Protein AF-A0A4Q5RAQ3-F1 (afdb_monomer_lite)

pLDDT: mean 76.99, std 14.89, range [24.84, 98.12]

Foldseek 3Di:
DCQVQQVQAVVQVVVVPDAAEAEDQWFLQQCPNPDDDDPPDDDDDDPPDPDDQDPCRHPQEQDDDPNDGAKYWDQDPPPRDTDIAGFGHFYKYKGFAHNNFGWDWDCDPNDTDTLLVVLLVVVCVVCVQFFFLLRSQVSSQLSSCVVDVGIHMDIDGHFPPDPQSSQAGPPDPHGDPDDFWKWAQDPPQGIKTQAAVLQVDAFQWWKQWPPFGIWTFHAGLDHGMTHIDDGPVCPDRSDMIGMATLTDQPDAQEEEEAPPADEPCPVLLVVCQVPSSRHRHDYDDHQDGQWYWHDDVQWIAIDGRQDPFGLFATFRCDDSVSSVVRVVVVRLLVLLVSSLQAWDFPDPDPQKDKWKWWAQAAPDPDPVRTDTDDQPDLADEFEFAADPVRDTGFIKMKMKMFGNDQAKKWKFKWKQFQLSFTDRQQWDTPGTHHHGDMDITWGDDSRDTDRIGTDDPDVLCVVLVDQKGKMKMKMKMWSHDDDCPSSGDDGGHHHRDDFADDDDDDDDYDDGDHDPPRTTMTMGMYMYIYGYFDGWWWQDAQDWTDAPQKIKHHFHDKTWTKGFAALVVQQPDPQGQDALCVPLVNVQKDADALPHGGPDPGRRFKMKTAPIDPQLSQAPVGWTKMARPPDQFLQKFKWFADPVLRFIFTQWGTARRRMITGGHWYAFDAGRSRHDPDPVRHITMIGMIGGDDPPLPPPDDPFAKWWWDQDLVRDIDTHGPLVVLLVQVLVWQFEEEEFEALFDFCSVVCSQQNPDDPPDGVVVVTSTYMYTGHDRFFAALLRLLVVVVVSCVSSPLDQPSNGAYEYEYEASRLSSVLCNLQVVVCLRRYQEYEYEQHQLQAWLDLDLVLLLRLLVSLCSNNVVVSPRSSRSSSVVNVPPDPGRNHNNLRHRPRHPNVVQQVQGASQHEYEFEFAFCVVPRPPLVSSVVVSLVVCVSNPPVVSSVCCCVAPNVAGHPSTHGPVSRQPNHDPVPYPHRYHYHD

Sequence (982 aa):
DKEMGYLIWKTMAEKKHTRFIVITDCCHSGTITRDLDDSGITDRMTPDAAEAISFEDYLGFDAEHNGVRYYYSREDPANGEKRATFRQGNHIHLAASRENQTAKELNIDGSKRGAFTHSILKILYAAEGRISYRDLVNKAGLLVKNLVSDQNPGLHINGSENKSAADDFFLTKISGAGAAFHVYHDARWKWCIKGGLIHGISTGDEIAIEGVGTSVVTGTPAADFSTIEQRPGMENETSIFEAKVTRQPNQPIEVSFDPAFKHNKKAVVEKLLSENQEMSLKLTKKHSGRFIIRNKGSLIFITKPGSIEPLIKPIDVNNEKDAMFLVERIILVNKWTALLELTQSSFFKRPYELNLYRNSVAGSHDIMNFKKISSGEMLNSFNYLEDEGGEWHQPSFRLSIKNTGQVPLWISNAYLGFDYSISTDFFENIQLLAPGNEAWLTFVNEGSQEDIILLNLDEKYADLGYNEITEYLKLFISTQAIDTDKLKQDGLELPVVRSKSIDDRSPSSLSAKKPAGAYNWSTETFGFRIVRPPGKTDIAPGKSTTLQSVVIAPHPSLKAKAMLVSSAITGRSDDAIPQPHTVNGNSFLEPFNFMAGTRSSEQVDMLELVDVEQSQSVNPETPLILNIPGTDLEDVVAIGYDAADNVYYPIGFGTEAGQIVIETLPEPTSSDPAITSKSFTGSVKLYFQKIIGQKLGFKFDYPRLAMVEVSNNLEVKFETGNELVSKKVAAAQNILLFVHGIIGDTESMVKCVRTQTATKSLVDKADLILSFDYENLHTTIEDNAALLKSRLEGVGITNNHSKNLIIVAHSMGGLVSRWFIEKLSGNSMVSKLVMLGTPNNGTPWADVRDMAETLLTYALNGAAFLKPWMFVLNIAGKIAGGAQVTLKQMDKDTGIYKALNDGTDPQIPYIIIAGNTQNIIPNYEKTASALQRIFTRLRKRGLYDTLDLVLFKQANDVAVTNKSIIECGNVTTWKHKPELVY

Radius of gyration: 39.39 Å; chains: 1; bounding box: 105×65×118 Å

Structure (mmCIF, N/CA/C/O backbone):
data_AF-A0A4Q5RAQ3-F1
#
_entry.id   AF-A0A4Q5RAQ3-F1
#
loop_
_atom_site.group_PDB
_atom_site.id
_atom_site.type_symbol
_atom_site.label_atom_id
_atom_site.label_alt_id
_atom_site.label_comp_id
_atom_site.label_asym_id
_atom_site.label_entity_id
_atom_site.label_seq_id
_atom_site.pdbx_PDB_ins_code
_atom_site.Cartn_x
_atom_site.Cartn_y
_atom_site.Cartn_z
_atom_site.occupancy
_atom_site.B_iso_or_equiv
_atom_site.auth_seq_id
_atom_site.auth_comp_id
_atom_site.auth_asym_id
_atom_site.auth_atom_id
_atom_site.pdbx_PDB_model_num
ATOM 1 N N . ASP A 1 1 ? -37.325 4.447 29.324 1.00 62.78 1 ASP A N 1
ATOM 2 C CA . ASP A 1 1 ? -38.436 5.379 29.607 1.00 62.78 1 ASP A CA 1
ATOM 3 C C . ASP A 1 1 ? -38.131 6.740 28.972 1.00 62.78 1 ASP A C 1
ATOM 5 O O . ASP A 1 1 ? -37.117 7.365 29.282 1.00 62.78 1 ASP A O 1
ATOM 9 N N . LYS A 1 2 ? -38.961 7.146 28.003 1.00 67.94 2 LYS A N 1
ATOM 10 C CA . LYS A 1 2 ? -38.773 8.349 27.165 1.00 67.94 2 LYS A CA 1
ATOM 11 C C . LYS A 1 2 ? -39.088 9.636 27.927 1.00 67.94 2 LYS A C 1
ATOM 13 O O . LYS A 1 2 ? -38.484 10.676 27.673 1.00 67.94 2 LYS A O 1
ATOM 18 N N . GLU A 1 3 ? -39.992 9.554 28.895 1.00 79.31 3 GLU A N 1
ATOM 19 C CA . GLU A 1 3 ? -40.439 10.697 29.684 1.00 79.31 3 GLU A CA 1
ATOM 20 C C . GLU A 1 3 ? -39.386 11.057 30.732 1.00 79.31 3 GLU A C 1
ATOM 22 O O . GLU A 1 3 ? -39.046 12.227 30.908 1.00 79.31 3 GLU A O 1
ATOM 27 N N . MET A 1 4 ? -38.778 10.045 31.363 1.00 81.81 4 MET A N 1
ATOM 28 C CA . MET A 1 4 ? -37.635 10.254 32.257 1.00 81.81 4 MET A CA 1
ATOM 29 C C . MET A 1 4 ? -36.460 10.906 31.514 1.00 81.81 4 MET A C 1
ATOM 31 O O . MET A 1 4 ? -35.853 11.857 32.012 1.00 81.81 4 MET A O 1
ATOM 35 N N . GLY A 1 5 ? -36.174 10.448 30.291 1.00 80.38 5 GLY A N 1
ATOM 36 C CA . GLY A 1 5 ? -35.172 11.063 29.422 1.00 80.38 5 GLY A CA 1
ATOM 37 C C . GLY A 1 5 ? -35.465 12.541 29.125 1.00 80.38 5 GLY A C 1
ATOM 38 O O . GLY A 1 5 ? -34.556 13.371 29.233 1.00 80.38 5 GLY A O 1
ATOM 39 N N . TYR A 1 6 ? -36.727 12.888 28.829 1.00 84.25 6 TYR A N 1
ATOM 40 C CA . TYR A 1 6 ? -37.167 14.272 28.593 1.00 84.25 6 TYR A CA 1
ATOM 41 C C . TYR A 1 6 ? -36.938 15.151 29.817 1.00 84.25 6 TYR A C 1
ATOM 43 O O . TYR A 1 6 ? -36.367 16.241 29.712 1.00 84.25 6 TYR A O 1
ATOM 51 N N . LEU A 1 7 ? -37.353 14.670 30.989 1.00 88.06 7 LEU A N 1
ATOM 52 C CA . LEU A 1 7 ? -37.225 15.406 32.242 1.00 88.06 7 LEU A CA 1
ATOM 53 C C . LEU A 1 7 ? -35.758 15.670 32.585 1.00 88.06 7 LEU A C 1
ATOM 55 O O . LEU A 1 7 ? -35.415 16.789 32.978 1.00 88.06 7 LEU A O 1
ATOM 59 N N . ILE A 1 8 ? -34.881 14.682 32.381 1.00 87.31 8 ILE A N 1
ATOM 60 C CA . ILE A 1 8 ? -33.440 14.841 32.593 1.00 87.31 8 ILE A CA 1
ATOM 61 C C . ILE A 1 8 ? -32.868 15.837 31.580 1.00 87.31 8 ILE A C 1
ATOM 63 O O . ILE A 1 8 ? -32.189 16.782 31.979 1.00 87.31 8 ILE A O 1
ATOM 67 N N . TRP A 1 9 ? -33.161 15.681 30.286 1.00 86.06 9 TRP A N 1
ATOM 68 C CA . TRP A 1 9 ? -32.666 16.580 29.238 1.00 86.06 9 TRP A CA 1
ATOM 69 C C . TRP A 1 9 ? -33.062 18.034 29.481 1.00 86.06 9 TRP A C 1
ATOM 71 O O . TRP A 1 9 ? -32.192 18.906 29.512 1.00 86.06 9 TRP A O 1
ATOM 81 N N . LYS A 1 10 ? -34.348 18.284 29.743 1.00 87.38 10 LYS A N 1
ATOM 82 C CA . LYS A 1 10 ? -34.870 19.621 30.032 1.00 87.38 10 LYS A CA 1
ATOM 83 C C . LYS A 1 10 ? -34.199 20.230 31.261 1.00 87.38 10 LYS A C 1
ATOM 85 O O . LYS A 1 10 ? -33.732 21.363 31.216 1.00 87.38 10 LYS A O 1
ATOM 90 N N . THR A 1 11 ? -34.096 19.465 32.346 1.00 88.31 11 THR A N 1
ATOM 91 C CA . THR A 1 11 ? -33.483 19.948 33.592 1.00 88.31 11 THR A CA 1
ATOM 92 C C . THR A 1 11 ? -32.002 20.278 33.400 1.00 88.31 11 THR A C 1
ATOM 94 O O . THR A 1 11 ? -31.512 21.294 33.896 1.00 88.31 11 THR A O 1
ATOM 97 N N . MET A 1 12 ? -31.273 19.432 32.671 1.00 87.44 12 MET A N 1
ATOM 98 C CA . MET A 1 12 ? -29.832 19.587 32.474 1.00 87.44 12 MET A CA 1
ATOM 99 C C . MET A 1 12 ? -29.474 20.646 31.430 1.00 87.44 12 MET A C 1
ATOM 101 O O . MET A 1 12 ? -28.403 21.246 31.532 1.00 87.44 12 MET A O 1
ATOM 105 N N . ALA A 1 13 ? -30.381 20.951 30.498 1.00 81.75 13 ALA A N 1
ATOM 106 C CA . ALA A 1 13 ? -30.250 22.096 29.601 1.00 81.75 13 ALA A CA 1
ATOM 107 C C . ALA A 1 13 ? -30.173 23.429 30.376 1.00 81.75 13 ALA A C 1
ATOM 109 O O . ALA A 1 13 ? -29.388 24.307 30.011 1.00 81.75 13 ALA A O 1
ATOM 110 N N . GLU A 1 14 ? -30.923 23.552 31.478 1.00 83.44 14 GLU A N 1
ATOM 111 C CA . GLU A 1 14 ? -30.919 24.727 32.362 1.00 83.44 14 GLU A CA 1
ATOM 112 C C . GLU A 1 14 ? -29.772 24.700 33.391 1.00 83.44 14 GLU A C 1
ATOM 114 O O . GLU A 1 14 ? -29.277 25.746 33.813 1.00 83.44 14 GLU A O 1
ATOM 119 N N . LYS A 1 15 ? -29.311 23.507 33.791 1.00 83.62 15 LYS A N 1
ATOM 120 C CA . LYS A 1 15 ? -28.345 23.305 34.888 1.00 83.62 15 LYS A CA 1
ATOM 121 C C . LYS A 1 15 ? -26.988 22.770 34.425 1.00 83.62 15 LYS A C 1
ATOM 123 O O . LYS A 1 15 ? -26.467 21.802 34.978 1.00 83.62 15 LYS A O 1
ATOM 128 N N . LYS A 1 16 ? -26.356 23.456 33.469 1.00 70.62 16 LYS A N 1
ATOM 129 C CA . LYS A 1 16 ? -25.092 23.039 32.816 1.00 70.62 16 LYS A CA 1
ATOM 130 C C . LYS A 1 16 ? -23.894 22.781 33.752 1.00 70.62 16 LYS A C 1
ATOM 132 O O . LYS A 1 16 ? -22.933 22.144 33.337 1.00 70.62 16 LYS A O 1
ATOM 137 N N . HIS A 1 17 ? -23.918 23.266 34.996 1.00 74.38 17 HIS A N 1
ATOM 138 C CA . HIS A 1 17 ? -22.827 23.079 35.969 1.00 74.38 17 HIS A CA 1
ATOM 139 C C . HIS A 1 17 ? -23.103 22.008 37.038 1.00 74.38 17 HIS A C 1
ATOM 141 O O . HIS A 1 17 ? -22.225 21.716 37.857 1.00 74.38 17 HIS A O 1
ATOM 147 N N . THR A 1 18 ? -24.295 21.411 37.046 1.00 82.81 18 THR A N 1
ATOM 148 C CA . THR A 1 18 ? -24.688 20.373 38.005 1.00 82.81 18 THR A CA 1
ATOM 149 C C . THR A 1 18 ? -24.288 18.992 37.488 1.00 82.81 18 THR A C 1
ATOM 151 O O . THR A 1 18 ? -24.456 18.703 36.312 1.00 82.81 18 THR A O 1
ATOM 154 N N . ARG A 1 19 ? -23.779 18.116 38.363 1.00 83.31 19 ARG A N 1
ATOM 155 C CA . ARG A 1 19 ? -23.607 16.691 38.044 1.00 83.31 19 ARG A CA 1
ATOM 156 C C . ARG A 1 19 ? -24.848 15.938 38.506 1.00 83.31 19 ARG A C 1
ATOM 158 O O . ARG A 1 19 ? -25.117 15.894 39.704 1.00 83.31 19 ARG A O 1
ATOM 165 N N . PHE A 1 20 ? -25.603 15.390 37.562 1.00 88.81 20 PHE A N 1
ATOM 166 C CA . PHE A 1 20 ? -26.816 14.630 37.847 1.00 88.81 20 PHE A CA 1
ATOM 167 C C . PHE A 1 20 ? -26.521 13.134 37.799 1.00 88.81 20 PHE A C 1
ATOM 169 O O . PHE A 1 20 ? -25.907 12.654 36.847 1.00 88.81 20 PHE A O 1
ATOM 176 N N . ILE A 1 21 ? -26.918 12.410 38.845 1.00 90.75 21 ILE A N 1
ATOM 177 C CA . ILE A 1 21 ? -26.609 10.989 39.011 1.00 90.75 21 ILE A CA 1
ATOM 178 C C . ILE A 1 21 ? -27.920 10.242 39.196 1.00 90.75 21 ILE A C 1
ATOM 180 O O . ILE A 1 21 ? -28.704 10.562 40.088 1.00 90.75 21 ILE A O 1
ATOM 184 N N . VAL A 1 22 ? -28.139 9.244 38.353 1.00 90.88 22 VAL A N 1
ATOM 185 C CA . VAL A 1 22 ? -29.315 8.381 38.359 1.00 90.88 22 VAL A CA 1
ATOM 186 C C . VAL A 1 22 ? -28.863 6.996 38.795 1.00 90.88 22 VAL A C 1
ATOM 188 O O . VAL A 1 22 ? -27.962 6.426 38.191 1.00 90.88 22 VAL A O 1
ATOM 191 N N . ILE A 1 23 ? -29.467 6.446 39.844 1.00 92.00 23 ILE A N 1
ATOM 192 C CA . ILE A 1 23 ? -29.213 5.069 40.280 1.00 92.00 23 ILE A CA 1
ATOM 193 C C . ILE A 1 23 ? -30.547 4.340 40.270 1.00 92.00 23 ILE A C 1
ATOM 195 O O . ILE A 1 23 ? -31.487 4.765 40.939 1.00 92.00 23 ILE A O 1
ATOM 199 N N . THR A 1 24 ? -30.638 3.261 39.502 1.00 89.12 24 THR A N 1
ATOM 200 C CA . THR A 1 24 ? -31.901 2.548 39.282 1.00 89.12 24 THR A CA 1
ATOM 201 C C . THR A 1 24 ? -31.732 1.071 39.596 1.00 89.12 24 THR A C 1
ATOM 203 O O . THR A 1 24 ? -31.071 0.353 38.845 1.00 89.12 24 THR A O 1
ATOM 206 N N . ASP A 1 25 ? -32.363 0.626 40.685 1.00 87.06 25 ASP A N 1
ATOM 207 C CA . ASP A 1 25 ? -32.464 -0.786 41.074 1.00 87.06 25 ASP A CA 1
ATOM 208 C C . ASP A 1 25 ? -33.851 -1.338 40.732 1.00 87.06 25 ASP A C 1
ATOM 210 O O . ASP A 1 25 ? -34.734 -1.457 41.577 1.00 87.06 25 ASP A O 1
ATOM 214 N N . CYS A 1 26 ? -34.064 -1.579 39.438 1.00 81.06 26 CYS A N 1
ATOM 215 C CA . CYS A 1 26 ? -35.306 -2.109 38.874 1.00 81.06 26 CYS A CA 1
ATOM 216 C C . CYS A 1 26 ? -35.011 -2.990 37.647 1.00 81.06 26 CYS A C 1
ATOM 218 O O . CYS A 1 26 ? -33.889 -2.998 37.134 1.00 81.06 26 CYS A O 1
ATOM 220 N N . CYS A 1 27 ? -35.993 -3.781 37.206 1.00 74.50 27 CYS A N 1
ATOM 221 C CA . CYS A 1 27 ? -35.871 -4.601 35.996 1.00 74.50 27 CYS A CA 1
ATOM 222 C C . CYS A 1 27 ? -35.692 -3.722 34.754 1.00 74.50 27 CYS A C 1
ATOM 224 O O . CYS A 1 27 ? -36.250 -2.629 34.702 1.00 74.50 27 CYS A O 1
ATOM 226 N N . HIS A 1 28 ? -34.924 -4.198 33.770 1.00 69.00 28 HIS A N 1
ATOM 227 C CA . HIS A 1 28 ? -34.661 -3.486 32.513 1.00 69.00 28 HIS A CA 1
ATOM 228 C C . HIS A 1 28 ? -34.026 -2.101 32.720 1.00 69.00 28 HIS A C 1
ATOM 230 O O . HIS A 1 28 ? -34.147 -1.197 31.895 1.00 69.00 28 HIS A O 1
ATOM 236 N N . SER A 1 29 ? -33.322 -1.911 33.842 1.00 70.75 29 SER A N 1
ATOM 237 C CA . SER A 1 29 ? -32.831 -0.593 34.252 1.00 70.75 29 SER A CA 1
ATOM 238 C C . SER A 1 29 ? -31.829 0.030 33.279 1.00 70.75 29 SER A C 1
ATOM 240 O O . SER A 1 29 ? -31.642 1.239 33.328 1.00 70.75 29 SER A O 1
ATOM 242 N N . GLY A 1 30 ? -31.197 -0.761 32.403 1.00 50.84 30 GLY A N 1
ATOM 243 C CA . GLY A 1 30 ? -30.215 -0.291 31.419 1.00 50.84 30 GLY A CA 1
ATOM 244 C C . GLY A 1 30 ? -30.786 0.659 30.358 1.00 50.84 30 GLY A C 1
ATOM 245 O O . GLY A 1 30 ? -30.053 1.496 29.844 1.00 50.84 30 GLY A O 1
ATOM 246 N N . THR A 1 31 ? -32.091 0.587 30.083 1.00 51.09 31 THR A N 1
ATOM 247 C CA . THR A 1 31 ? -32.803 1.399 29.072 1.00 51.09 31 THR A CA 1
ATOM 248 C C . THR A 1 31 ? -33.887 2.285 29.676 1.00 51.09 31 THR A C 1
ATOM 250 O O . THR A 1 31 ? -34.657 2.943 28.968 1.00 51.09 31 THR A O 1
ATOM 253 N N . ILE A 1 32 ? -33.933 2.418 31.006 1.00 57.38 32 ILE A N 1
ATOM 254 C CA . ILE A 1 32 ? -34.912 3.291 31.667 1.00 57.38 32 ILE A CA 1
ATOM 255 C C . ILE A 1 32 ? -34.767 4.758 31.237 1.00 57.38 32 ILE A C 1
ATOM 257 O O . ILE A 1 32 ? -35.697 5.524 31.394 1.00 57.38 32 ILE A O 1
ATOM 261 N N . THR A 1 33 ? -33.685 5.146 30.567 1.00 44.78 33 THR A N 1
ATOM 262 C CA . THR A 1 33 ? -33.517 6.468 29.945 1.00 44.78 33 THR A CA 1
ATOM 263 C C . THR A 1 33 ? -33.490 6.443 28.404 1.00 44.78 33 THR A C 1
ATOM 265 O O . THR A 1 33 ? -33.365 7.509 27.802 1.00 44.78 33 THR A O 1
ATOM 268 N N . ARG A 1 34 ? -33.609 5.265 27.753 1.00 45.69 34 ARG A N 1
ATOM 269 C CA . ARG A 1 34 ? -33.493 5.043 26.291 1.00 45.69 34 ARG A CA 1
ATOM 270 C C . ARG A 1 34 ? -34.315 3.818 25.781 1.00 45.69 34 ARG A C 1
ATOM 272 O O . ARG A 1 34 ? -33.809 2.713 25.797 1.00 45.69 34 ARG A O 1
ATOM 279 N N . ASP A 1 35 ? -35.538 4.065 25.295 1.00 43.00 35 ASP A N 1
ATOM 280 C CA . ASP A 1 35 ? -36.363 3.281 24.322 1.00 43.00 35 ASP A CA 1
ATOM 281 C C . ASP A 1 35 ? -37.040 1.896 24.616 1.00 43.00 35 ASP A C 1
ATOM 283 O O . ASP A 1 35 ? -36.846 1.303 25.675 1.00 43.00 35 ASP A O 1
ATOM 287 N N . LEU A 1 36 ? -37.942 1.510 23.676 1.00 39.56 36 LEU A N 1
ATOM 288 C CA . LEU A 1 36 ? -38.951 0.419 23.559 1.00 39.56 36 LEU A CA 1
ATOM 289 C C . LEU A 1 36 ? -38.402 -0.974 23.154 1.00 39.56 36 LEU A C 1
ATOM 291 O O . LEU A 1 36 ? -37.606 -1.044 22.223 1.00 39.56 36 LEU A O 1
ATOM 295 N N . ASP A 1 37 ? -38.950 -2.071 23.708 1.00 37.56 37 ASP A N 1
ATOM 296 C CA . ASP A 1 37 ? -38.945 -3.401 23.055 1.00 37.56 37 ASP A CA 1
ATOM 297 C C . ASP A 1 37 ? -40.134 -4.293 23.497 1.00 37.56 37 ASP A C 1
ATOM 299 O O . ASP A 1 37 ? -40.545 -4.267 24.659 1.00 37.56 37 ASP A O 1
ATOM 303 N N . ASP A 1 38 ? -40.665 -5.083 22.557 1.00 40.72 38 ASP A N 1
ATOM 304 C CA . ASP A 1 38 ? -41.913 -5.875 22.597 1.00 40.72 38 ASP A CA 1
ATOM 305 C C . ASP A 1 38 ? -41.597 -7.381 22.741 1.00 40.72 38 ASP A C 1
ATOM 307 O O . ASP A 1 38 ? -41.891 -8.222 21.889 1.00 40.72 38 ASP A O 1
ATOM 311 N N . SER A 1 39 ? -40.888 -7.728 23.820 1.00 35.94 39 SER A N 1
ATOM 312 C CA . SER A 1 39 ? -40.223 -9.036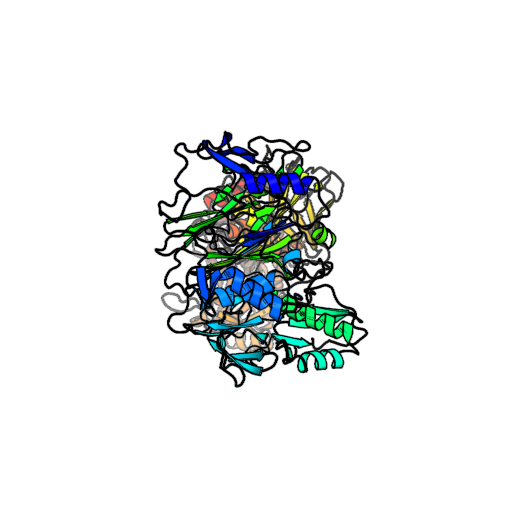 23.970 1.00 35.94 39 SER A CA 1
ATOM 313 C C . SER A 1 39 ? -41.097 -10.174 24.521 1.00 35.94 39 SER A C 1
ATOM 315 O O . SER A 1 39 ? -40.589 -11.269 24.762 1.00 35.94 39 SER A O 1
ATOM 317 N N . GLY A 1 40 ? -42.412 -9.978 24.675 1.00 39.97 40 GLY A N 1
ATOM 318 C CA . GLY A 1 40 ? -43.357 -11.082 24.899 1.00 39.97 40 GLY A CA 1
ATOM 319 C C . GLY A 1 40 ? -43.089 -11.961 26.134 1.00 39.97 40 GLY A C 1
ATOM 320 O O . GLY A 1 40 ? -43.376 -13.159 26.106 1.00 39.97 40 GLY A O 1
ATOM 321 N N . ILE A 1 41 ? -42.551 -11.396 27.219 1.00 35.91 41 ILE A N 1
ATOM 322 C CA . ILE A 1 41 ? -42.330 -12.088 28.500 1.00 35.91 41 ILE A CA 1
ATOM 323 C C . ILE A 1 41 ? -43.101 -11.348 29.600 1.00 35.91 41 ILE A C 1
ATOM 325 O O . ILE A 1 41 ? -42.946 -10.145 29.787 1.00 35.91 41 ILE A O 1
ATOM 329 N N . THR A 1 42 ? -43.954 -12.062 30.339 1.00 34.28 42 THR A N 1
ATOM 330 C CA . THR A 1 42 ? -44.743 -11.479 31.435 1.00 34.28 42 THR A CA 1
ATOM 331 C C . THR A 1 42 ? -43.924 -11.397 32.720 1.00 34.28 42 THR A C 1
ATOM 333 O O . THR A 1 42 ? -43.798 -12.386 33.448 1.00 34.28 42 THR A O 1
ATOM 336 N N . ASP A 1 43 ? -43.404 -10.204 33.000 1.00 38.66 43 ASP A N 1
ATOM 337 C CA . ASP A 1 43 ? -42.734 -9.837 34.247 1.00 38.66 43 ASP A CA 1
ATOM 338 C C . ASP A 1 43 ? -43.671 -9.113 35.232 1.00 38.66 43 ASP A C 1
ATOM 340 O O . ASP A 1 43 ? -44.826 -8.801 34.943 1.00 38.66 43 ASP A O 1
ATOM 344 N N . ARG A 1 44 ? -43.181 -8.871 36.455 1.00 38.44 44 ARG A N 1
ATOM 345 C CA . ARG A 1 44 ? -43.908 -8.194 37.540 1.00 38.44 44 ARG A CA 1
ATOM 346 C C . ARG A 1 44 ? -44.120 -6.711 37.213 1.00 38.44 44 ARG A C 1
ATOM 348 O O . ARG A 1 44 ? -43.336 -5.866 37.641 1.00 38.44 44 ARG A O 1
ATOM 355 N N . MET A 1 45 ? -45.196 -6.413 36.500 1.00 44.69 45 MET A N 1
ATOM 356 C CA . MET A 1 45 ? -45.623 -5.057 36.161 1.00 44.69 45 MET A CA 1
ATOM 357 C C . MET A 1 45 ? -46.820 -4.628 37.025 1.00 44.69 45 MET A C 1
ATOM 359 O O . MET A 1 45 ? -47.563 -5.456 37.563 1.00 44.69 45 MET A O 1
ATOM 363 N N . THR A 1 46 ? -47.019 -3.318 37.169 1.00 42.66 46 THR A N 1
ATOM 364 C CA . THR A 1 46 ? -48.367 -2.762 37.380 1.00 42.66 46 THR A CA 1
ATOM 365 C C . THR A 1 46 ? -49.250 -3.287 36.237 1.00 42.66 46 THR A C 1
ATOM 367 O O . THR A 1 46 ? -48.712 -3.429 35.141 1.00 42.66 46 THR A O 1
ATOM 370 N N . PRO A 1 47 ? -50.540 -3.620 36.444 1.00 48.78 47 PRO A N 1
ATOM 371 C CA . PRO A 1 47 ? -51.402 -4.077 35.353 1.00 48.78 47 PRO A CA 1
ATOM 372 C C . PRO A 1 47 ? -51.241 -3.176 34.131 1.00 48.78 47 PRO A C 1
ATOM 374 O O . PRO A 1 47 ? -51.212 -1.954 34.310 1.00 48.78 47 PRO A O 1
ATOM 377 N N . ASP A 1 48 ? -51.118 -3.775 32.942 1.00 49.16 48 ASP A N 1
ATOM 378 C CA . ASP A 1 48 ? -51.038 -3.021 31.692 1.00 49.16 48 ASP A CA 1
ATOM 379 C C . ASP A 1 48 ? -52.128 -1.949 31.697 1.00 49.16 48 ASP A C 1
ATOM 381 O O . ASP A 1 48 ? -53.288 -2.215 32.044 1.00 49.16 48 ASP A O 1
ATOM 385 N N . ALA A 1 49 ? -51.747 -0.713 31.370 1.00 53.38 49 ALA A N 1
ATOM 386 C CA . ALA A 1 49 ? -52.733 0.322 31.122 1.00 53.38 49 ALA A CA 1
ATOM 387 C C . ALA A 1 49 ? -53.705 -0.220 30.064 1.00 53.38 49 ALA A C 1
ATOM 389 O O . ALA A 1 49 ? -53.278 -0.788 29.061 1.00 53.38 49 ALA A O 1
ATOM 390 N N . ALA A 1 50 ? -55.012 -0.082 30.304 1.00 53.78 50 ALA A N 1
ATOM 391 C CA . ALA A 1 50 ? -56.044 -0.656 29.435 1.00 53.78 50 ALA A CA 1
ATOM 392 C C . ALA A 1 50 ? -55.966 -0.152 27.977 1.00 53.78 50 ALA A C 1
ATOM 394 O O . ALA A 1 50 ? -56.572 -0.750 27.090 1.00 53.78 50 ALA A O 1
ATOM 395 N N . GLU A 1 51 ? -55.209 0.922 27.738 1.00 58.44 51 GLU A N 1
ATOM 396 C CA . GLU A 1 51 ? -54.904 1.490 26.432 1.00 58.44 51 GLU A CA 1
ATOM 397 C C . GLU A 1 51 ? -53.389 1.716 26.312 1.00 58.44 51 GLU A C 1
ATOM 399 O O . GLU A 1 51 ? -52.754 2.276 27.210 1.00 58.44 51 GLU A O 1
ATOM 404 N N . ALA A 1 52 ? -52.806 1.277 25.193 1.00 56.31 52 ALA A N 1
ATOM 405 C CA . ALA A 1 52 ? -51.430 1.601 24.840 1.00 56.31 52 ALA A CA 1
ATOM 406 C C . ALA A 1 52 ? -51.342 3.096 24.493 1.00 56.31 52 ALA A C 1
ATOM 408 O O . ALA A 1 52 ? -52.044 3.567 23.600 1.00 56.31 52 ALA A O 1
ATOM 409 N N . ILE A 1 53 ? -50.486 3.833 25.201 1.00 66.69 53 ILE A N 1
ATOM 410 C CA . ILE A 1 53 ? -50.227 5.255 24.943 1.00 66.69 53 ILE A CA 1
ATOM 411 C C . ILE A 1 53 ? -49.553 5.374 23.568 1.00 66.69 53 ILE A C 1
ATOM 413 O O . ILE A 1 53 ? -48.548 4.701 23.317 1.00 66.69 53 ILE A O 1
ATOM 417 N N . SER A 1 54 ? -50.094 6.197 22.661 1.00 71.44 54 SER A N 1
ATOM 418 C CA . SER A 1 54 ? -49.465 6.422 21.354 1.00 71.44 54 SER A CA 1
ATOM 419 C C . SER A 1 54 ? -48.112 7.111 21.502 1.00 71.44 54 SER A C 1
ATOM 421 O O . SER A 1 54 ? -47.850 7.829 22.466 1.00 71.44 54 SER A O 1
ATOM 423 N N . PHE A 1 55 ? -47.223 6.898 20.529 1.00 68.31 55 PHE A N 1
ATOM 424 C CA . PHE A 1 55 ? -45.869 7.455 20.556 1.00 68.31 55 PHE A CA 1
ATOM 425 C C . PHE A 1 55 ? -45.867 8.987 20.712 1.00 68.31 55 PHE A C 1
ATOM 427 O O . PHE A 1 55 ? -44.998 9.541 21.383 1.00 68.31 55 PHE A O 1
ATOM 434 N N . GLU A 1 56 ? -46.865 9.640 20.122 1.00 78.44 56 GLU A N 1
ATOM 435 C CA . GLU A 1 56 ? -47.093 11.083 20.138 1.00 78.44 56 GLU A CA 1
ATOM 436 C C . GLU A 1 56 ? -47.607 11.617 21.488 1.00 78.44 56 GLU A C 1
ATOM 438 O O . GLU A 1 56 ?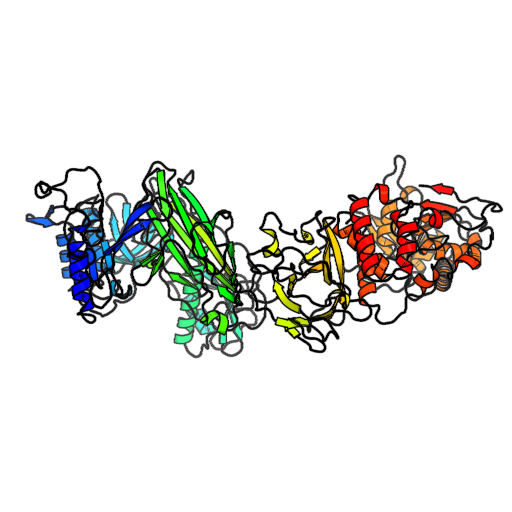 -47.480 12.811 21.756 1.00 78.44 56 GLU A O 1
ATOM 443 N N . ASP A 1 57 ? -48.153 10.743 22.339 1.00 80.69 57 ASP A N 1
ATOM 444 C CA . ASP A 1 57 ? -48.785 11.113 23.613 1.00 80.69 57 ASP A CA 1
ATOM 445 C C . ASP A 1 57 ? -47.810 11.054 24.798 1.00 80.69 57 ASP A C 1
ATOM 447 O O . ASP A 1 57 ? -48.125 11.532 25.891 1.00 80.69 57 ASP A O 1
ATOM 451 N N . TYR A 1 58 ? -46.611 10.497 24.598 1.00 80.38 58 TYR A N 1
ATOM 452 C CA . TYR A 1 58 ? -45.569 10.507 25.619 1.00 80.38 58 TYR A CA 1
ATOM 453 C C . TYR A 1 58 ? -45.082 11.932 25.903 1.00 80.38 58 TYR A C 1
ATOM 455 O O . TYR A 1 58 ? -44.891 12.768 25.012 1.00 80.38 58 TYR A O 1
ATOM 463 N N . LEU A 1 59 ? -44.787 12.202 27.174 1.00 81.06 59 LEU A N 1
ATOM 464 C CA . LEU A 1 59 ? -44.217 13.472 27.593 1.00 81.06 59 LEU A CA 1
ATOM 465 C C . LEU A 1 59 ? -42.889 13.739 26.862 1.00 81.06 59 LEU A C 1
ATOM 467 O O . LEU A 1 59 ? -41.948 12.941 26.904 1.00 81.06 59 LEU A O 1
ATOM 471 N N . GLY A 1 60 ? -42.802 14.897 26.205 1.00 77.25 60 GLY A N 1
ATOM 472 C CA . GLY A 1 60 ? -41.606 15.343 25.487 1.00 77.25 60 GLY A CA 1
ATOM 473 C C . GLY A 1 60 ? -41.638 15.150 23.968 1.00 77.25 60 GLY A C 1
ATOM 474 O O . GLY A 1 60 ? -40.701 15.609 23.309 1.00 77.25 60 GLY A O 1
ATOM 475 N N . PHE A 1 61 ? -42.687 14.532 23.411 1.00 82.25 61 PHE A N 1
ATOM 476 C CA . PHE A 1 61 ? -42.867 14.413 21.964 1.00 82.25 61 PHE A CA 1
ATOM 477 C C . PHE A 1 61 ? -43.041 15.795 21.325 1.00 82.25 61 PHE A C 1
ATOM 479 O O . PHE A 1 61 ? -43.863 16.594 21.772 1.00 82.25 61 PHE A O 1
ATOM 486 N N . ASP A 1 62 ? -42.208 16.097 20.325 1.00 79.75 62 ASP A N 1
ATOM 487 C CA . ASP A 1 62 ? -42.124 17.395 19.630 1.00 79.75 62 ASP A CA 1
ATOM 488 C C . ASP A 1 62 ? -41.927 18.610 20.564 1.00 79.75 62 ASP A C 1
ATOM 490 O O . ASP A 1 62 ? -42.044 19.768 20.159 1.00 79.75 62 ASP A O 1
ATOM 494 N N . ALA A 1 63 ? -41.581 18.362 21.831 1.00 82.38 63 ALA A N 1
ATOM 495 C CA . ALA A 1 63 ? -41.368 19.408 22.809 1.00 82.38 63 ALA A CA 1
ATOM 496 C C . ALA A 1 63 ? -40.059 20.141 22.503 1.00 82.38 63 ALA A C 1
ATOM 498 O O . ALA A 1 63 ? -38.982 19.537 22.423 1.00 82.38 63 ALA A O 1
ATOM 499 N N . GLU A 1 64 ? -40.157 21.461 22.375 1.00 81.50 64 GLU A N 1
ATOM 500 C CA . GLU A 1 64 ? -39.032 22.340 22.090 1.00 81.50 64 GLU A CA 1
ATOM 501 C C . GLU A 1 64 ? -38.566 23.071 23.354 1.00 81.50 64 GLU A C 1
ATOM 503 O O . GLU A 1 64 ? -39.362 23.561 24.158 1.00 81.50 64 GLU A O 1
ATOM 508 N N . HIS A 1 65 ? -37.251 23.167 23.528 1.00 78.75 65 HIS A N 1
ATOM 509 C CA . HIS A 1 65 ? -36.627 24.004 24.543 1.00 78.75 65 HIS A CA 1
ATOM 510 C C . HIS A 1 65 ? -35.398 24.688 23.932 1.00 78.75 65 HIS A C 1
ATOM 512 O O . HIS A 1 65 ? -34.518 24.020 23.394 1.00 78.75 65 HIS A O 1
ATOM 518 N N . ASN A 1 66 ? -35.340 26.023 23.993 1.00 76.50 66 ASN A N 1
ATOM 519 C CA . ASN A 1 66 ? -34.277 26.850 23.398 1.00 76.50 66 ASN A CA 1
ATOM 520 C C . ASN A 1 66 ? -34.014 26.591 21.897 1.00 76.50 66 ASN A C 1
ATOM 522 O O . ASN A 1 66 ? -32.857 26.527 21.487 1.00 76.50 66 ASN A O 1
ATOM 526 N N . GLY A 1 67 ? -35.053 26.430 21.069 1.00 75.56 67 GLY A N 1
ATOM 527 C CA . GLY A 1 67 ? -34.875 26.178 19.629 1.00 75.56 67 GLY A CA 1
ATOM 528 C C . GLY A 1 67 ? -34.575 24.719 19.274 1.00 75.56 67 GLY A C 1
ATOM 529 O O . GLY A 1 67 ? -34.297 24.407 18.118 1.00 75.56 67 GLY A O 1
ATOM 530 N N . VAL A 1 68 ? -34.573 23.819 20.262 1.00 74.56 68 VAL A N 1
ATOM 531 C CA . VAL A 1 68 ? -34.126 22.434 20.110 1.00 74.56 68 VAL A CA 1
ATOM 532 C C . VAL A 1 68 ? -35.236 21.472 20.527 1.00 74.56 68 VAL A C 1
ATOM 534 O O . VAL A 1 68 ? -35.740 21.555 21.645 1.00 74.56 68 VAL A O 1
ATOM 537 N N . ARG A 1 69 ? -35.599 20.533 19.645 1.00 80.62 69 ARG A N 1
ATOM 538 C CA . ARG A 1 69 ? -36.590 19.475 19.925 1.00 80.62 69 ARG A CA 1
ATOM 539 C C . ARG A 1 69 ? -35.959 18.273 20.626 1.00 80.62 69 ARG A C 1
ATOM 541 O O . ARG A 1 69 ? -34.838 17.891 20.276 1.00 80.62 69 ARG A O 1
ATOM 548 N N . TYR A 1 70 ? -36.682 17.681 21.581 1.00 75.19 70 TYR A N 1
ATOM 549 C CA . TYR A 1 70 ? -36.213 16.538 22.374 1.00 75.19 70 TYR A CA 1
ATOM 550 C C . TYR A 1 70 ? -36.285 15.197 21.622 1.00 75.19 70 TYR A C 1
ATOM 552 O O . TYR A 1 70 ? -35.234 14.616 21.348 1.00 75.19 70 TYR A O 1
ATOM 560 N N . TYR A 1 71 ? -37.480 14.718 21.254 1.00 74.38 71 TYR A N 1
ATOM 561 C CA . TYR A 1 71 ? -37.632 13.624 20.286 1.00 74.38 71 TYR A CA 1
ATOM 562 C C . TYR A 1 71 ? -38.759 13.869 19.293 1.00 74.38 71 TYR A C 1
ATOM 564 O O . TYR A 1 71 ? -39.750 14.533 19.593 1.00 74.38 71 TYR A O 1
ATOM 572 N N . TYR A 1 72 ? -38.564 13.325 18.094 1.00 75.94 72 TYR A N 1
ATOM 573 C CA . TYR A 1 72 ? -39.489 13.379 16.966 1.00 75.94 72 TYR A CA 1
ATOM 574 C C . TYR A 1 72 ? -39.346 12.105 16.122 1.00 75.94 72 TYR A C 1
ATOM 576 O O . TYR A 1 72 ? -38.333 11.400 16.201 1.00 75.94 72 TYR A O 1
ATOM 584 N N . SER A 1 73 ? -40.364 11.798 15.320 1.00 73.12 73 SER A N 1
ATOM 585 C CA . SER A 1 73 ? -40.322 10.693 14.364 1.00 73.12 73 SER A CA 1
ATOM 586 C C . SER A 1 73 ? -39.679 11.147 13.051 1.00 73.12 73 SER A C 1
ATOM 588 O O . SER A 1 73 ? -40.007 12.198 12.502 1.00 73.12 73 SER A O 1
ATOM 590 N N . ARG A 1 74 ? -38.737 10.349 12.548 1.00 69.19 74 ARG A N 1
ATOM 591 C CA . ARG A 1 74 ? -38.111 10.507 11.236 1.00 69.19 74 ARG A CA 1
ATOM 592 C C . ARG A 1 74 ? -38.413 9.265 10.414 1.00 69.19 74 ARG A C 1
ATOM 594 O O . ARG A 1 74 ? -38.253 8.151 10.895 1.00 69.19 74 ARG A O 1
ATOM 601 N N . GLU A 1 75 ? -38.855 9.454 9.184 1.00 67.88 75 GLU A N 1
ATOM 602 C CA . GLU A 1 75 ? -39.089 8.352 8.254 1.00 67.88 75 GLU A CA 1
ATOM 603 C C . GLU A 1 75 ? -37.745 7.877 7.682 1.00 67.88 75 GLU A C 1
ATOM 605 O O . GLU A 1 75 ? -36.935 8.695 7.234 1.00 67.88 75 GLU A O 1
ATOM 610 N N . ASP A 1 76 ? -37.480 6.574 7.765 1.00 50.41 76 ASP A N 1
ATOM 611 C CA . ASP A 1 76 ? -36.323 5.920 7.165 1.00 50.41 76 ASP A CA 1
ATOM 612 C C . ASP A 1 76 ? -36.488 5.961 5.636 1.00 50.41 76 ASP A C 1
ATOM 614 O O . ASP A 1 76 ? -37.430 5.371 5.099 1.00 50.41 76 ASP A O 1
ATOM 618 N N . PRO A 1 77 ? -35.598 6.652 4.906 1.00 45.06 77 PRO A N 1
ATOM 619 C CA . PRO A 1 77 ? -35.733 6.799 3.461 1.00 45.06 77 PRO A CA 1
ATOM 620 C C . PRO A 1 77 ? -35.592 5.478 2.688 1.00 45.06 77 PRO A C 1
ATOM 622 O O . PRO A 1 77 ? -36.010 5.412 1.535 1.00 45.06 77 PRO A O 1
ATOM 625 N N . ALA A 1 78 ? -34.984 4.444 3.283 1.00 40.31 78 ALA A N 1
ATOM 626 C CA . ALA A 1 78 ? -34.673 3.186 2.605 1.00 40.31 78 ALA A CA 1
ATOM 627 C C . ALA A 1 78 ? -35.842 2.189 2.605 1.00 40.31 78 ALA A C 1
ATOM 629 O O . ALA A 1 78 ? -35.958 1.381 1.683 1.00 40.31 78 ALA A O 1
ATOM 630 N N . ASN A 1 79 ? -36.698 2.222 3.628 1.00 54.47 79 ASN A N 1
ATOM 631 C CA . ASN A 1 79 ? -37.804 1.273 3.786 1.00 54.47 79 ASN A CA 1
ATOM 632 C C . ASN A 1 79 ? -39.138 1.923 4.209 1.00 54.47 79 ASN A C 1
ATOM 634 O O . ASN A 1 79 ? -40.148 1.225 4.278 1.00 54.47 79 ASN A O 1
ATOM 638 N N . GLY A 1 80 ? -39.167 3.239 4.450 1.00 55.66 80 GLY A N 1
ATOM 639 C CA . GLY A 1 80 ? -40.351 3.978 4.895 1.00 55.66 80 GLY A CA 1
ATOM 640 C C . GLY A 1 80 ? -40.700 3.780 6.375 1.00 55.66 80 GLY A C 1
ATOM 641 O O . GLY A 1 80 ? -41.758 4.222 6.819 1.00 55.66 80 GLY A O 1
ATOM 642 N N . GLU A 1 81 ? -39.857 3.108 7.163 1.00 55.88 81 GLU A N 1
ATOM 643 C CA . GLU A 1 81 ? -40.136 2.870 8.580 1.00 55.88 81 GLU A CA 1
ATOM 644 C C . GLU A 1 81 ? -39.904 4.133 9.413 1.00 55.88 81 GLU A C 1
ATOM 646 O O . GLU A 1 81 ? -38.868 4.787 9.330 1.00 55.88 81 GLU A O 1
ATOM 651 N N . LYS A 1 82 ? -40.854 4.485 10.280 1.00 55.66 82 LYS A N 1
ATOM 652 C CA . LYS A 1 82 ? -40.685 5.612 11.205 1.00 55.66 82 LYS A CA 1
ATOM 653 C C . LYS A 1 82 ? -39.750 5.219 12.349 1.00 55.66 82 LYS A C 1
ATOM 655 O O . LYS A 1 82 ? -40.094 4.364 13.159 1.00 55.66 82 LYS A O 1
ATOM 660 N N . ARG A 1 83 ? -38.604 5.892 12.461 1.00 58.94 83 ARG A N 1
ATOM 661 C CA . ARG A 1 83 ? -37.668 5.781 13.589 1.00 58.94 83 ARG A CA 1
ATOM 662 C C . ARG A 1 83 ? -37.758 7.003 14.497 1.00 58.94 83 ARG A C 1
ATOM 664 O O . ARG A 1 83 ? -37.856 8.139 14.035 1.00 58.94 83 ARG A O 1
ATOM 671 N N . ALA A 1 84 ? -37.700 6.780 15.802 1.00 64.88 84 ALA A N 1
ATOM 672 C CA . ALA A 1 84 ? -37.645 7.849 16.788 1.00 64.88 84 ALA A CA 1
ATOM 673 C C . ALA A 1 84 ? -36.201 8.341 16.965 1.00 64.88 84 ALA A C 1
ATOM 675 O O . ALA A 1 84 ? -35.296 7.543 17.190 1.00 64.88 84 ALA A O 1
ATOM 676 N N . THR A 1 85 ? -35.976 9.655 16.877 1.00 63.41 85 THR A N 1
ATOM 677 C CA . THR A 1 85 ? -34.678 10.264 17.222 1.00 63.41 85 THR A CA 1
ATOM 678 C C . THR A 1 85 ? -34.794 10.944 18.579 1.00 63.41 85 THR A C 1
ATOM 680 O O . THR A 1 85 ? -35.706 11.746 18.753 1.00 63.41 85 THR A O 1
ATOM 683 N N . PHE A 1 86 ? -33.873 10.685 19.511 1.00 73.06 86 PHE A N 1
ATOM 684 C CA . PHE A 1 86 ? -33.893 11.253 20.867 1.00 73.06 86 PHE A CA 1
ATOM 685 C C . PHE A 1 86 ? -32.650 12.093 21.150 1.00 73.06 86 PHE A C 1
ATOM 687 O O . PHE A 1 86 ? -31.549 11.739 20.734 1.00 73.06 86 PHE A O 1
ATOM 694 N N . ARG A 1 87 ? -32.799 13.157 21.942 1.00 73.31 87 ARG A N 1
ATOM 695 C CA . ARG A 1 87 ? -31.670 13.828 22.604 1.00 73.31 87 ARG A CA 1
ATOM 696 C C . ARG A 1 87 ? -31.420 13.237 23.989 1.00 73.31 87 ARG A C 1
ATOM 698 O O . ARG A 1 87 ? -32.285 12.593 24.575 1.00 73.31 87 ARG A O 1
ATOM 705 N N . GLN A 1 88 ? -30.236 13.473 24.545 1.00 74.12 88 GLN A N 1
ATOM 706 C CA . GLN A 1 88 ? -29.886 13.043 25.902 1.00 74.12 88 GLN A CA 1
ATOM 707 C C . GLN A 1 88 ? -29.447 14.224 26.763 1.00 74.12 88 GLN A C 1
ATOM 709 O O . GLN A 1 88 ? -28.708 15.092 26.304 1.00 74.12 88 GLN A O 1
ATOM 714 N N . GLY A 1 89 ? -29.894 14.255 28.020 1.00 79.25 89 GLY A N 1
ATOM 715 C CA . GLY A 1 89 ? -29.373 15.181 29.029 1.00 79.25 89 GLY A CA 1
ATOM 716 C C . GLY A 1 89 ? -28.068 14.690 29.649 1.00 79.25 89 GLY A C 1
ATOM 717 O O . GLY A 1 89 ? -27.847 13.484 29.730 1.00 79.25 89 GLY A O 1
ATOM 718 N N . ASN A 1 90 ? -27.236 15.609 30.141 1.00 83.19 90 ASN A N 1
ATOM 719 C CA . ASN A 1 90 ? -25.961 15.277 30.787 1.00 83.19 90 ASN A CA 1
ATOM 720 C C . ASN A 1 90 ? -26.195 14.608 32.145 1.00 83.19 90 ASN A C 1
ATOM 722 O O . ASN A 1 90 ? -26.652 15.265 33.081 1.00 83.19 90 ASN A O 1
ATOM 726 N N . HIS A 1 91 ? -25.899 13.315 32.266 1.00 88.81 91 HIS A N 1
ATOM 727 C CA . HIS A 1 91 ? -26.028 12.596 33.535 1.00 88.81 91 HIS A CA 1
ATOM 728 C C . HIS A 1 91 ? -25.171 11.327 33.583 1.00 88.81 91 HIS A C 1
ATOM 730 O O . HIS A 1 91 ? -24.823 10.749 32.555 1.00 88.81 91 HIS A O 1
ATOM 736 N N . ILE A 1 92 ? -24.870 10.878 34.801 1.00 89.31 92 ILE A N 1
ATOM 737 C CA . ILE A 1 92 ? -24.236 9.587 35.085 1.00 89.31 92 ILE A CA 1
ATOM 738 C C . ILE A 1 92 ? -25.327 8.628 35.553 1.00 89.31 92 ILE A C 1
ATOM 740 O O . ILE A 1 92 ? -26.065 8.945 36.484 1.00 89.31 92 ILE A O 1
ATOM 744 N N . HIS A 1 93 ? -25.440 7.457 34.939 1.00 90.06 93 HIS A N 1
ATOM 745 C CA . HIS A 1 93 ? -26.472 6.476 35.256 1.00 90.06 93 HIS A CA 1
ATOM 746 C C . HIS A 1 93 ? -25.863 5.134 35.657 1.00 90.06 93 HIS A C 1
ATOM 748 O O . HIS A 1 93 ? -25.086 4.541 34.914 1.00 90.06 93 HIS A O 1
ATOM 754 N N . LEU A 1 94 ? -26.213 4.675 36.859 1.00 92.50 94 LEU A N 1
ATOM 755 C CA . LEU A 1 94 ? -25.857 3.372 37.406 1.00 92.50 94 LEU A CA 1
ATOM 756 C C . LEU A 1 94 ? -27.105 2.486 37.369 1.00 92.50 94 LEU A C 1
ATOM 758 O O . LEU A 1 94 ? -28.056 2.692 38.130 1.00 92.50 94 LEU A O 1
ATOM 762 N N . ALA A 1 95 ? -27.093 1.498 36.484 1.00 88.50 95 ALA A N 1
ATOM 763 C CA . ALA A 1 95 ? -28.183 0.553 36.293 1.00 88.50 95 ALA A CA 1
ATOM 764 C C . ALA A 1 95 ? -27.892 -0.760 37.030 1.00 88.50 95 ALA A C 1
ATOM 766 O O . ALA A 1 95 ? -26.782 -1.285 36.955 1.00 88.50 95 ALA A O 1
ATOM 767 N N . ALA A 1 96 ? -28.885 -1.321 37.720 1.00 86.94 96 ALA A N 1
ATOM 768 C CA . ALA A 1 96 ? -28.750 -2.592 38.433 1.00 86.94 96 ALA A CA 1
ATOM 769 C C . ALA A 1 96 ? -28.720 -3.828 37.532 1.00 86.94 96 ALA A C 1
ATOM 771 O O . ALA A 1 96 ? -28.262 -4.892 37.952 1.00 86.94 96 ALA A O 1
ATOM 772 N N . SER A 1 97 ? -29.271 -3.700 36.331 1.00 75.25 97 SER A N 1
ATOM 773 C CA . SER A 1 97 ? -29.449 -4.756 35.341 1.00 75.25 97 SER A CA 1
ATOM 774 C C . SER A 1 97 ? -29.460 -4.165 33.930 1.00 75.25 97 SER A C 1
ATOM 776 O O . SER A 1 97 ? -29.788 -2.987 33.747 1.00 75.25 97 SER A O 1
ATOM 778 N N . ARG A 1 98 ? -29.110 -4.985 32.935 1.00 68.44 98 ARG A N 1
ATOM 779 C CA . ARG A 1 98 ? -29.203 -4.635 31.510 1.00 68.44 98 ARG A CA 1
ATOM 780 C C . ARG A 1 98 ? -30.653 -4.544 31.036 1.00 68.44 98 ARG A C 1
ATOM 782 O O . ARG A 1 98 ? -31.570 -4.955 31.736 1.00 68.44 98 ARG A O 1
ATOM 789 N N . GLU A 1 99 ? -30.840 -4.030 29.826 1.00 61.47 99 GLU A N 1
ATOM 790 C CA . GLU A 1 99 ? -32.147 -3.867 29.170 1.00 61.47 99 GLU A CA 1
ATOM 791 C C . GLU A 1 99 ? -32.953 -5.165 29.052 1.00 61.47 99 GLU A C 1
ATOM 793 O O . GLU A 1 99 ? -34.170 -5.144 29.148 1.00 61.47 99 GLU A O 1
ATOM 798 N N . ASN A 1 100 ? -32.283 -6.308 28.924 1.00 55.75 100 ASN A N 1
ATOM 799 C CA . ASN A 1 100 ? -32.896 -7.630 28.801 1.00 55.75 100 ASN A CA 1
ATOM 800 C C . ASN A 1 100 ? -32.788 -8.467 30.088 1.00 55.75 100 ASN A C 1
ATOM 802 O O . ASN A 1 100 ? -32.951 -9.686 30.056 1.00 55.75 100 ASN A O 1
ATOM 806 N N . GLN A 1 101 ? -32.446 -7.836 31.214 1.00 63.44 101 GLN A N 1
ATOM 807 C CA . GLN A 1 101 ? -32.243 -8.502 32.496 1.00 63.44 101 GLN A CA 1
ATOM 808 C C . GLN A 1 101 ? -33.115 -7.876 33.583 1.00 63.44 101 GLN A C 1
ATOM 810 O O . GLN A 1 101 ? -33.459 -6.698 33.562 1.00 63.44 101 GLN A O 1
ATOM 815 N N . THR A 1 102 ? -33.436 -8.675 34.594 1.00 67.12 102 THR A N 1
ATOM 816 C CA . THR A 1 102 ? -34.241 -8.240 35.742 1.00 67.12 102 THR A CA 1
ATOM 817 C C . THR A 1 102 ? -33.356 -8.012 36.967 1.00 67.12 102 THR A C 1
ATOM 819 O O . THR A 1 102 ? -32.502 -8.853 37.259 1.00 67.12 102 THR A O 1
ATOM 822 N N . ALA A 1 103 ? -33.607 -6.955 37.741 1.00 76.75 103 ALA A N 1
ATOM 823 C CA . ALA A 1 103 ? -33.001 -6.794 39.060 1.00 76.75 103 ALA A CA 1
ATOM 824 C C . ALA A 1 103 ? -33.662 -7.734 40.087 1.00 76.75 103 ALA A C 1
ATOM 826 O O . ALA A 1 103 ? -34.880 -7.925 40.071 1.00 76.75 103 ALA A O 1
ATOM 827 N N . LYS A 1 104 ? -32.870 -8.352 40.973 1.00 75.38 104 LYS A N 1
ATOM 828 C CA . LYS A 1 104 ? -33.337 -9.388 41.910 1.00 75.38 104 LYS A CA 1
ATOM 829 C C . LYS A 1 104 ? -33.295 -8.923 43.371 1.00 75.38 104 LYS A C 1
ATOM 831 O O . LYS A 1 104 ? -32.313 -8.333 43.823 1.00 75.38 104 LYS A O 1
ATOM 836 N N . GLU A 1 105 ? -34.331 -9.278 44.136 1.00 76.50 105 GLU A N 1
ATOM 837 C CA . GLU A 1 105 ? -34.322 -9.225 45.605 1.00 76.50 105 GLU A CA 1
ATOM 838 C C . GLU A 1 105 ? -33.973 -10.592 46.195 1.00 76.50 105 GLU A C 1
ATOM 840 O O . GLU A 1 105 ? -34.561 -11.607 45.822 1.00 76.50 105 GLU A O 1
ATOM 845 N N . LEU A 1 106 ? -33.062 -10.606 47.165 1.00 70.88 106 LEU A N 1
ATOM 846 C CA . LEU A 1 106 ? -32.559 -11.804 47.830 1.00 70.88 106 LEU A CA 1
ATOM 847 C C . LEU A 1 106 ? -32.639 -11.638 49.353 1.00 70.88 106 LEU A C 1
ATOM 849 O O . LEU A 1 106 ? -32.706 -10.522 49.869 1.00 70.88 106 LEU A O 1
ATOM 853 N N . ASN A 1 107 ? -32.616 -12.749 50.090 1.00 70.25 107 ASN A N 1
ATOM 854 C CA . ASN A 1 107 ? -32.418 -12.711 51.537 1.00 70.25 107 ASN A CA 1
ATOM 855 C C . ASN A 1 107 ? -30.908 -12.721 51.824 1.00 70.25 107 ASN A C 1
ATOM 857 O O . ASN A 1 107 ? -30.272 -13.766 51.711 1.00 70.25 107 ASN A O 1
ATOM 861 N N . ILE A 1 108 ? -30.339 -11.556 52.139 1.00 73.00 108 ILE A N 1
ATOM 862 C CA . ILE A 1 108 ? -28.903 -11.351 52.373 1.00 73.00 108 ILE A CA 1
ATOM 863 C C . ILE A 1 108 ? -28.728 -10.864 53.814 1.00 73.00 108 ILE A C 1
ATOM 865 O O . ILE A 1 108 ? -29.382 -9.904 54.230 1.00 73.00 108 ILE A O 1
ATOM 869 N N . ASP A 1 109 ? -27.874 -11.538 54.587 1.00 76.69 109 ASP A N 1
ATOM 870 C CA . ASP A 1 109 ? -27.636 -11.253 56.011 1.00 76.69 109 ASP A CA 1
ATOM 871 C C . ASP A 1 109 ? -28.930 -11.231 56.855 1.00 76.69 109 ASP A C 1
ATOM 873 O O . ASP A 1 109 ? -29.121 -10.392 57.736 1.00 76.69 109 ASP A O 1
ATOM 877 N N . GLY A 1 110 ? -29.870 -12.133 56.549 1.00 75.19 110 GLY A N 1
ATOM 878 C CA . GLY A 1 110 ? -31.146 -12.261 57.263 1.00 75.19 110 GLY A CA 1
ATOM 879 C C . GLY A 1 110 ? -32.167 -11.151 56.977 1.00 75.19 110 GLY A C 1
ATOM 880 O O . GLY A 1 110 ? -33.173 -11.063 57.678 1.00 75.19 110 GLY A O 1
ATOM 881 N N . SER A 1 111 ? -31.932 -10.297 55.976 1.00 75.31 111 SER A N 1
ATOM 882 C CA . SER A 1 111 ? -32.871 -9.262 55.529 1.00 75.31 111 SER A CA 1
ATOM 883 C C . SER A 1 111 ? -33.111 -9.336 54.022 1.00 75.31 111 SER A C 1
ATOM 885 O O . SER A 1 111 ? -32.203 -9.623 53.243 1.00 75.31 111 SER A O 1
ATOM 887 N N . LYS A 1 112 ? -34.328 -9.005 53.585 1.00 77.31 112 LYS A N 1
ATOM 888 C CA . LYS A 1 112 ? -34.655 -8.905 52.158 1.00 77.31 112 LYS A CA 1
ATOM 889 C C . LYS A 1 112 ? -34.020 -7.642 51.561 1.00 77.31 112 LYS A C 1
ATOM 891 O O . LYS A 1 112 ? -34.298 -6.544 52.038 1.00 77.31 112 LYS A O 1
ATOM 896 N N . ARG A 1 113 ? -33.137 -7.790 50.569 1.00 81.69 113 ARG A N 1
ATOM 897 C CA . ARG A 1 113 ? -32.361 -6.696 49.953 1.00 81.69 113 ARG A CA 1
ATOM 898 C C . ARG A 1 113 ? -32.218 -6.907 48.443 1.00 81.69 113 ARG A C 1
ATOM 900 O O . ARG A 1 113 ? -32.118 -8.045 47.990 1.00 81.69 113 ARG A O 1
ATOM 907 N N . GLY A 1 114 ? -32.151 -5.822 47.672 1.00 82.88 114 GLY A N 1
ATOM 908 C CA . GLY A 1 114 ? -31.762 -5.869 46.258 1.00 82.88 114 GLY A CA 1
ATOM 909 C C . GLY A 1 114 ? -30.294 -6.274 46.106 1.00 82.88 114 GLY A C 1
ATOM 910 O O . GLY A 1 114 ? -29.435 -5.749 46.823 1.00 82.88 114 GLY A O 1
ATOM 911 N N . ALA A 1 115 ? -29.996 -7.204 45.195 1.00 81.56 115 ALA A N 1
ATOM 912 C CA . ALA A 1 115 ? -28.639 -7.714 44.985 1.00 81.56 115 ALA A CA 1
ATOM 913 C C . ALA A 1 115 ? -27.656 -6.590 44.606 1.00 81.56 115 ALA A C 1
ATOM 915 O O . ALA A 1 115 ? -26.538 -6.532 45.126 1.00 81.56 115 ALA A O 1
ATOM 916 N N . PHE A 1 116 ? -28.094 -5.660 43.752 1.00 90.75 116 PHE A N 1
ATOM 917 C CA . PHE A 1 116 ? -27.297 -4.513 43.326 1.00 90.75 116 PHE A CA 1
ATOM 918 C C . PHE A 1 116 ? -27.122 -3.476 44.436 1.00 90.75 116 PHE A C 1
ATOM 920 O O . PHE A 1 116 ? -25.984 -3.138 44.766 1.00 90.75 116 PHE A O 1
ATOM 927 N N . THR A 1 117 ? -28.217 -3.028 45.063 1.00 90.75 117 THR A N 1
ATOM 928 C CA . THR A 1 117 ? -28.160 -2.063 46.175 1.00 90.75 117 THR A CA 1
ATOM 929 C C . THR A 1 117 ? -27.266 -2.558 47.314 1.00 90.75 117 THR A C 1
ATOM 931 O O . THR A 1 117 ? -26.420 -1.809 47.803 1.00 90.75 117 THR A O 1
ATOM 934 N N . HIS A 1 118 ? -27.399 -3.825 47.723 1.00 89.75 118 HIS A N 1
ATOM 935 C CA . HIS A 1 118 ? -26.533 -4.410 48.750 1.00 89.75 118 HIS A CA 1
ATOM 936 C C . HIS A 1 118 ? -25.053 -4.371 48.335 1.00 89.75 118 HIS A C 1
ATOM 938 O O . HIS A 1 118 ? -24.202 -3.962 49.125 1.00 89.75 118 HIS A O 1
ATOM 944 N N . SER A 1 119 ? -24.755 -4.752 47.090 1.00 90.44 119 SER A N 1
ATOM 945 C CA . SER A 1 119 ? -23.387 -4.807 46.568 1.00 90.44 119 SER A CA 1
ATOM 946 C C . SER A 1 119 ? -22.738 -3.424 46.478 1.00 90.44 119 SER A C 1
ATOM 948 O O . SER A 1 119 ? -21.614 -3.257 46.947 1.00 90.44 119 SER A O 1
ATOM 950 N N . ILE A 1 120 ? -23.443 -2.413 45.953 1.00 93.31 120 ILE A N 1
ATOM 951 C CA . ILE A 1 120 ? -22.941 -1.029 45.915 1.00 93.31 120 ILE A CA 1
ATOM 952 C C . ILE A 1 120 ? -22.678 -0.502 47.324 1.00 93.31 120 ILE A C 1
ATOM 954 O O . ILE A 1 120 ? -21.607 0.049 47.569 1.00 93.31 120 ILE A O 1
ATOM 958 N N . LEU A 1 121 ? -23.615 -0.690 48.262 1.00 91.56 121 LEU A N 1
ATOM 959 C CA . LEU A 1 121 ? -23.447 -0.209 49.635 1.00 91.56 121 LEU A CA 1
ATOM 960 C C . LEU A 1 121 ? -22.238 -0.859 50.309 1.00 91.56 121 LEU A C 1
ATOM 962 O O . LEU A 1 121 ? -21.434 -0.160 50.921 1.00 91.56 121 LEU A O 1
ATOM 966 N N . LYS A 1 122 ? -22.066 -2.176 50.151 1.00 87.44 122 LYS A N 1
ATOM 967 C CA . LYS A 1 122 ? -20.913 -2.906 50.694 1.00 87.44 122 LYS A CA 1
ATOM 968 C C . LYS A 1 122 ? -19.588 -2.324 50.192 1.00 87.44 122 LYS A C 1
ATOM 970 O O . LYS A 1 122 ? -18.684 -2.106 50.995 1.00 87.44 122 LYS A O 1
ATOM 975 N N . ILE A 1 123 ? -19.484 -2.037 48.893 1.00 87.75 123 ILE A N 1
ATOM 976 C CA . ILE A 1 123 ? -18.277 -1.449 48.294 1.00 87.75 123 ILE A CA 1
ATOM 977 C C . ILE A 1 123 ? -18.067 -0.000 48.743 1.00 87.75 123 ILE A C 1
ATOM 979 O O . ILE A 1 123 ? -16.950 0.361 49.104 1.00 87.75 123 ILE A O 1
ATOM 983 N N . LEU A 1 124 ? -19.121 0.819 48.770 1.00 88.12 124 LEU A N 1
ATOM 984 C CA . LEU A 1 124 ? -19.033 2.211 49.220 1.00 88.12 124 LEU A CA 1
ATOM 985 C C . LEU A 1 124 ? -18.571 2.317 50.675 1.00 88.12 124 LEU A C 1
ATOM 987 O O . LEU A 1 124 ? -17.717 3.151 50.970 1.00 88.12 124 LEU A O 1
ATOM 991 N N . TYR A 1 125 ? -19.094 1.469 51.567 1.00 85.38 125 TYR A N 1
ATOM 992 C CA . TYR A 1 125 ? -18.658 1.433 52.964 1.00 85.38 125 TYR A CA 1
ATOM 993 C C . TYR A 1 125 ? -17.209 0.969 53.097 1.00 85.38 125 TYR A C 1
ATOM 995 O O . TYR A 1 125 ? -16.452 1.583 53.842 1.00 85.38 125 TYR A O 1
ATOM 1003 N N . ALA A 1 126 ? -16.806 -0.067 52.356 1.00 76.19 126 ALA A N 1
ATOM 1004 C CA . ALA A 1 126 ? -15.432 -0.566 52.386 1.00 76.19 126 ALA A CA 1
ATOM 1005 C C . ALA A 1 126 ? -14.414 0.456 51.850 1.00 76.19 126 ALA A C 1
ATOM 1007 O O . ALA A 1 126 ? -13.297 0.524 52.350 1.00 76.19 126 ALA A O 1
ATOM 1008 N N . ALA A 1 127 ? -14.798 1.253 50.850 1.00 74.81 127 ALA A N 1
ATOM 1009 C CA . ALA A 1 127 ? -13.944 2.275 50.250 1.00 74.81 127 ALA A CA 1
ATOM 1010 C C . ALA A 1 127 ? -14.030 3.646 50.946 1.00 74.81 127 ALA A C 1
ATOM 1012 O O . ALA A 1 127 ? -13.424 4.602 50.465 1.00 74.81 127 ALA A O 1
ATOM 1013 N N . GLU A 1 128 ? -14.831 3.789 52.010 1.00 76.31 128 GLU A N 1
ATOM 1014 C CA . GLU A 1 128 ? -15.146 5.082 52.644 1.00 76.31 128 GLU A CA 1
ATOM 1015 C C . GLU A 1 128 ? -15.581 6.159 51.622 1.00 76.31 128 GLU A C 1
ATOM 1017 O O . GLU A 1 128 ? -15.253 7.341 51.732 1.00 76.31 128 GLU A O 1
ATOM 1022 N N . GLY A 1 129 ? -16.286 5.737 50.566 1.00 73.94 129 GLY A N 1
ATOM 1023 C CA . GLY A 1 129 ? -16.700 6.594 49.450 1.00 73.94 129 GLY A CA 1
ATOM 1024 C C . GLY A 1 129 ? -15.587 7.027 48.480 1.00 73.94 129 GLY A C 1
ATOM 1025 O O . GLY A 1 129 ? -15.888 7.681 47.484 1.00 73.94 129 GLY A O 1
ATOM 1026 N N . ARG A 1 130 ? -14.320 6.652 48.700 1.00 78.12 130 ARG A N 1
ATOM 1027 C CA . ARG A 1 130 ? -13.183 6.964 47.811 1.00 78.12 130 ARG A CA 1
ATOM 1028 C C . ARG A 1 130 ? -13.006 5.901 46.729 1.00 78.12 130 ARG A C 1
ATOM 1030 O O . ARG A 1 130 ? -12.022 5.169 46.704 1.00 78.12 130 ARG A O 1
ATOM 1037 N N . ILE A 1 131 ? -13.980 5.810 45.833 1.00 83.06 131 ILE A N 1
ATOM 1038 C CA . ILE A 1 131 ? -13.969 4.866 44.711 1.00 83.06 131 ILE A CA 1
ATOM 1039 C C . ILE A 1 131 ? -14.543 5.522 43.457 1.00 83.06 131 ILE A C 1
ATOM 1041 O O . ILE A 1 131 ? -15.483 6.306 43.567 1.00 83.06 131 ILE A O 1
ATOM 1045 N N . SER A 1 132 ? -13.969 5.251 42.282 1.00 84.38 132 SER A N 1
ATOM 1046 C CA . SER A 1 132 ? -14.487 5.790 41.019 1.00 84.38 132 SER A CA 1
ATOM 1047 C C . SER A 1 132 ? -15.865 5.203 40.679 1.00 84.38 132 SER A C 1
ATOM 1049 O O . SER A 1 132 ? -16.203 4.111 41.146 1.00 84.38 132 SER A O 1
ATOM 1051 N N . TYR A 1 133 ? -16.680 5.880 39.860 1.00 85.62 133 TYR A N 1
ATOM 1052 C CA . TYR A 1 133 ? -17.950 5.294 39.389 1.00 85.62 133 TYR A CA 1
ATOM 1053 C C . TYR A 1 133 ? -17.724 3.969 38.652 1.00 85.62 133 TYR A C 1
ATOM 1055 O O . TYR A 1 133 ? -18.477 3.012 38.848 1.00 85.62 133 TYR A O 1
ATOM 1063 N N . ARG A 1 134 ? -16.663 3.902 37.840 1.00 81.94 134 ARG A N 1
ATOM 1064 C CA . ARG A 1 134 ? -16.249 2.703 37.110 1.00 81.94 134 ARG A CA 1
ATOM 1065 C C . ARG A 1 134 ? -15.907 1.566 38.061 1.00 81.94 134 ARG A C 1
ATOM 1067 O O . ARG A 1 134 ? -16.452 0.474 37.920 1.00 81.94 134 ARG A O 1
ATOM 1074 N N . ASP A 1 135 ? -15.055 1.810 39.051 1.00 80.44 135 ASP A N 1
ATOM 1075 C CA . ASP A 1 135 ? -14.664 0.771 40.005 1.00 80.44 135 ASP A CA 1
ATOM 1076 C C . ASP A 1 135 ? -15.826 0.369 40.905 1.00 80.44 135 ASP A C 1
ATOM 1078 O O . ASP A 1 135 ? -15.960 -0.807 41.231 1.00 80.44 135 ASP A O 1
ATOM 1082 N N . LEU A 1 136 ? -16.713 1.303 41.254 1.00 88.12 136 LEU A N 1
ATOM 1083 C CA . LEU A 1 136 ? -17.911 1.003 42.026 1.00 88.12 136 LEU A CA 1
ATOM 1084 C C . LEU A 1 136 ? -18.827 0.030 41.281 1.00 88.12 136 LEU A C 1
ATOM 1086 O O . LEU A 1 136 ? -19.191 -1.002 41.844 1.00 88.12 136 LEU A O 1
ATOM 1090 N N . VAL A 1 137 ? -19.172 0.320 40.022 1.00 87.12 137 VAL A N 1
ATOM 1091 C CA . VAL A 1 137 ? -20.038 -0.557 39.216 1.00 87.12 137 VAL A CA 1
ATOM 1092 C C . VAL A 1 137 ? -19.338 -1.874 38.892 1.00 87.12 137 VAL A C 1
ATOM 1094 O O . VAL A 1 137 ? -19.968 -2.924 38.993 1.00 87.12 137 VAL A O 1
ATOM 1097 N N . ASN A 1 138 ? -18.037 -1.856 38.592 1.00 78.81 138 ASN A N 1
ATOM 1098 C CA . ASN A 1 138 ? -17.267 -3.072 38.336 1.00 78.81 138 ASN A CA 1
ATOM 1099 C C . ASN A 1 138 ? -17.207 -3.978 39.572 1.00 78.81 138 ASN A C 1
ATOM 1101 O O . ASN A 1 138 ? -17.567 -5.152 39.484 1.00 78.81 138 ASN A O 1
ATOM 1105 N N . LYS A 1 139 ? -16.807 -3.452 40.739 1.00 82.69 139 LYS A N 1
ATOM 1106 C CA . LYS A 1 139 ? -16.746 -4.224 41.992 1.00 82.69 139 LYS A CA 1
ATOM 1107 C C . LYS A 1 139 ? -18.143 -4.693 42.417 1.00 82.69 139 LYS A C 1
ATOM 1109 O O . LYS A 1 139 ? -18.300 -5.850 42.804 1.00 82.69 139 LYS A O 1
ATOM 1114 N N . ALA A 1 140 ? -19.170 -3.849 42.282 1.00 87.69 140 ALA A N 1
ATOM 1115 C CA . ALA A 1 140 ? -20.551 -4.245 42.556 1.00 87.69 140 ALA A CA 1
ATOM 1116 C C . ALA A 1 140 ? -21.031 -5.346 41.601 1.00 87.69 140 ALA A C 1
ATOM 1118 O O . ALA A 1 140 ? -21.631 -6.313 42.055 1.00 87.69 140 ALA A O 1
ATOM 1119 N N . GLY A 1 141 ? -20.724 -5.257 40.305 1.00 81.00 141 GLY A N 1
ATOM 1120 C CA . GLY A 1 141 ? -21.063 -6.278 39.316 1.00 81.00 141 GLY A CA 1
ATOM 1121 C C . GLY A 1 141 ? -20.420 -7.633 39.606 1.00 81.00 141 GLY A C 1
ATOM 1122 O O . GLY A 1 141 ? -21.076 -8.661 39.450 1.00 81.00 141 GLY A O 1
ATOM 1123 N N . LEU A 1 142 ? -19.179 -7.647 40.106 1.00 78.38 142 LEU A N 1
ATOM 1124 C CA . LEU A 1 142 ? -18.509 -8.875 40.550 1.00 78.38 142 LEU A CA 1
ATOM 1125 C C . LEU A 1 142 ? -19.222 -9.519 41.751 1.00 78.38 142 LEU A C 1
ATOM 1127 O O . LEU A 1 142 ? -19.409 -10.733 41.768 1.00 78.38 142 LEU A O 1
ATOM 1131 N N . LEU A 1 143 ? -19.672 -8.719 42.725 1.00 80.50 143 LEU A N 1
ATOM 1132 C CA . LEU A 1 143 ? -20.457 -9.221 43.858 1.00 80.50 143 LEU A CA 1
ATOM 1133 C C . LEU A 1 143 ? -21.847 -9.706 43.431 1.00 80.50 143 LEU A C 1
ATOM 1135 O O . LEU A 1 143 ? -22.266 -10.784 43.848 1.00 80.50 143 LEU A O 1
ATOM 1139 N N . VAL A 1 144 ? -22.541 -8.951 42.573 1.00 82.00 144 VAL A N 1
ATOM 1140 C CA . VAL A 1 144 ? -23.864 -9.322 42.050 1.00 82.00 144 VAL A CA 1
ATOM 1141 C C . VAL A 1 144 ? -23.790 -10.655 41.313 1.00 82.00 144 VAL A C 1
ATOM 1143 O O . VAL A 1 144 ? -24.618 -11.518 41.580 1.00 82.00 144 VAL A O 1
ATOM 1146 N N . LYS A 1 145 ? -22.765 -10.876 40.481 1.00 71.19 145 LYS A N 1
ATOM 1147 C CA . LYS A 1 145 ? -22.570 -12.135 39.743 1.00 71.19 145 LYS A CA 1
ATOM 1148 C C . LYS A 1 145 ? -22.441 -13.363 40.657 1.00 71.19 145 LYS A C 1
ATOM 1150 O O . LYS A 1 145 ? -22.847 -14.457 40.276 1.00 71.19 145 LYS A O 1
ATOM 1155 N N . ASN A 1 146 ? -21.895 -13.186 41.863 1.00 68.50 146 ASN A N 1
ATOM 1156 C CA . ASN A 1 146 ? -21.791 -14.256 42.862 1.00 68.50 146 ASN A CA 1
ATOM 1157 C C . ASN A 1 146 ? -23.106 -14.505 43.617 1.00 68.50 146 ASN A C 1
ATOM 1159 O O . ASN A 1 146 ? -23.280 -15.571 44.202 1.00 68.50 146 ASN A O 1
ATOM 1163 N N . LEU A 1 147 ? -24.029 -13.542 43.603 1.00 72.25 147 LEU A N 1
ATOM 1164 C CA . LEU A 1 147 ? -25.350 -13.660 44.217 1.00 72.25 147 LEU A CA 1
ATOM 1165 C C . LEU A 1 147 ? -26.403 -14.177 43.226 1.00 72.25 147 LEU A C 1
ATOM 1167 O O . LEU A 1 147 ? -27.271 -14.961 43.603 1.00 72.25 147 LEU A O 1
ATOM 1171 N N . VAL A 1 148 ? -26.336 -13.731 41.969 1.00 68.19 148 VAL A N 1
ATOM 1172 C CA . VAL A 1 148 ? -27.303 -14.009 40.897 1.00 68.19 148 VAL A CA 1
ATOM 1173 C C . VAL A 1 148 ? -26.602 -14.089 39.540 1.00 68.19 148 VAL A C 1
ATOM 1175 O O . VAL A 1 148 ? -25.822 -13.212 39.178 1.00 68.19 148 VAL A O 1
ATOM 1178 N N . SER A 1 149 ? -26.906 -15.139 38.770 1.00 52.94 149 SER A N 1
ATOM 1179 C CA . SER A 1 149 ? -26.255 -15.427 37.483 1.00 52.94 149 SER A CA 1
ATOM 1180 C C . SER A 1 149 ? -26.660 -14.476 36.355 1.00 52.94 149 SER A C 1
ATOM 1182 O O . SER A 1 149 ? -25.828 -14.162 35.508 1.00 52.94 149 SER A O 1
ATOM 1184 N N . ASP A 1 150 ? -27.908 -14.001 36.364 1.00 66.19 150 ASP A N 1
ATOM 1185 C CA . ASP A 1 150 ? -28.532 -13.254 35.262 1.00 66.19 150 ASP A CA 1
ATOM 1186 C C . ASP A 1 150 ? -28.864 -11.807 35.658 1.00 66.19 150 ASP A C 1
ATOM 1188 O O . ASP A 1 150 ? -29.991 -11.332 35.499 1.00 66.19 150 ASP A O 1
ATOM 1192 N N . GLN A 1 151 ? -27.880 -11.106 36.224 1.00 69.94 151 GLN A N 1
ATOM 1193 C CA . GLN A 1 151 ? -27.983 -9.686 36.548 1.00 69.94 151 GLN A CA 1
ATOM 1194 C C . GLN A 1 151 ? -26.615 -9.009 36.416 1.00 69.94 151 GLN A C 1
ATOM 1196 O O . GLN A 1 151 ? -25.702 -9.257 37.202 1.00 69.94 151 GLN A O 1
ATOM 1201 N N . ASN A 1 152 ? -26.481 -8.114 35.438 1.00 74.62 152 ASN A N 1
ATOM 1202 C CA . ASN A 1 152 ? -25.246 -7.387 35.172 1.00 74.62 152 ASN A CA 1
ATOM 1203 C C . ASN A 1 152 ? -25.484 -5.884 35.341 1.00 74.62 152 ASN A C 1
ATOM 1205 O O . ASN A 1 152 ? -26.169 -5.283 34.510 1.00 74.62 152 ASN A O 1
ATOM 1209 N N . PRO A 1 153 ? -24.904 -5.264 36.378 1.00 85.81 153 PRO A N 1
ATOM 1210 C CA . PRO A 1 153 ? -24.928 -3.820 36.515 1.00 85.81 153 PRO A CA 1
ATOM 1211 C C . PRO A 1 153 ? -24.235 -3.091 35.361 1.00 85.81 153 PRO A C 1
ATOM 1213 O O . PRO A 1 153 ? -23.282 -3.608 34.774 1.00 85.81 153 PRO A O 1
ATOM 1216 N N . GLY A 1 154 ? -24.703 -1.880 35.065 1.00 81.25 154 GLY A N 1
ATOM 1217 C CA . GLY A 1 154 ? -24.196 -1.023 33.994 1.00 81.25 154 GLY A CA 1
ATOM 1218 C C . GLY A 1 154 ? -23.862 0.387 34.477 1.00 81.25 154 GLY A C 1
ATOM 1219 O O . GLY A 1 154 ? -24.471 0.892 35.422 1.00 81.25 154 GLY A O 1
ATOM 1220 N N . LEU A 1 155 ? -22.888 1.014 33.816 1.00 85.06 155 LEU A N 1
ATOM 1221 C CA . LEU A 1 155 ? -22.535 2.423 33.973 1.00 85.06 155 LEU A CA 1
ATOM 1222 C C . LEU A 1 155 ? -22.703 3.118 32.623 1.00 85.06 155 LEU A C 1
ATOM 1224 O O . LEU A 1 155 ? -22.095 2.702 31.638 1.00 85.06 155 LEU A O 1
ATOM 1228 N N . HIS A 1 156 ? -23.481 4.194 32.592 1.00 81.25 156 HIS A N 1
ATOM 1229 C CA . HIS A 1 156 ? -23.709 4.993 31.394 1.00 81.25 156 HIS A CA 1
ATOM 1230 C C . HIS A 1 156 ? -23.375 6.460 31.681 1.00 81.25 156 HIS A C 1
ATOM 1232 O O . HIS A 1 156 ? -23.901 7.051 32.624 1.00 81.25 156 HIS A O 1
ATOM 1238 N N . ILE A 1 157 ? -22.485 7.045 30.878 1.00 81.44 157 ILE A N 1
ATOM 1239 C CA . ILE A 1 157 ? -22.209 8.487 30.871 1.00 81.44 157 ILE A CA 1
ATOM 1240 C C . ILE A 1 157 ? -22.961 9.062 29.673 1.00 81.44 157 ILE A C 1
ATOM 1242 O O . ILE A 1 157 ? -22.617 8.763 28.532 1.00 81.44 157 ILE A O 1
ATOM 1246 N N . ASN A 1 158 ? -24.023 9.816 29.941 1.00 79.25 158 ASN A N 1
ATOM 1247 C CA . ASN A 1 158 ? -25.009 10.221 28.942 1.00 79.25 158 ASN A CA 1
ATOM 1248 C C . ASN A 1 158 ? -24.918 11.720 28.620 1.00 79.25 158 ASN A C 1
ATOM 1250 O O . ASN A 1 158 ? -24.482 12.526 29.450 1.00 79.25 158 ASN A O 1
ATOM 1254 N N . GLY A 1 159 ? -25.388 12.097 27.427 1.00 73.88 159 GLY A N 1
ATOM 1255 C CA . GLY A 1 159 ? -25.344 13.475 26.929 1.00 73.88 159 GLY A CA 1
ATOM 1256 C C . GLY A 1 159 ? -23.936 13.918 26.511 1.00 73.88 159 GLY A C 1
ATOM 1257 O O . GLY A 1 159 ? -23.170 13.140 25.954 1.00 73.88 159 GLY A O 1
ATOM 1258 N N . SER A 1 160 ? -23.598 15.179 26.782 1.00 65.62 160 SER A N 1
ATOM 1259 C CA . SER A 1 160 ? -22.289 15.792 26.521 1.00 65.62 160 SER A CA 1
ATOM 1260 C C . SER A 1 160 ? -21.363 15.797 27.751 1.00 65.62 160 SER A C 1
ATOM 1262 O O . SER A 1 160 ? -20.428 16.598 27.814 1.00 65.62 160 SER A O 1
ATOM 1264 N N . GLU A 1 161 ? -21.654 14.996 28.782 1.00 70.19 161 GLU A N 1
ATOM 1265 C CA . GLU A 1 161 ? -20.762 14.856 29.940 1.00 70.19 161 GLU A CA 1
ATOM 1266 C C . GLU A 1 161 ? -19.448 14.192 29.495 1.00 70.19 161 GLU A C 1
ATOM 1268 O O . GLU A 1 161 ? -19.442 13.293 28.651 1.00 70.19 161 GLU A O 1
ATOM 1273 N N . ASN A 1 162 ? -18.318 14.629 30.057 1.00 68.62 162 ASN A N 1
ATOM 1274 C CA . ASN A 1 162 ? -17.023 14.044 29.721 1.00 68.62 162 ASN A CA 1
ATOM 1275 C C . ASN A 1 162 ? -17.006 12.560 30.124 1.00 68.62 162 ASN A C 1
ATOM 1277 O O . ASN A 1 162 ? -17.222 12.237 31.291 1.00 68.62 162 ASN A O 1
ATOM 1281 N N . LYS A 1 163 ? -16.711 11.654 29.182 1.00 67.00 163 LYS A N 1
ATOM 1282 C CA . LYS A 1 163 ? -16.636 10.205 29.441 1.00 67.00 163 LYS A CA 1
ATOM 1283 C C . LYS A 1 163 ? -15.584 9.842 30.499 1.00 67.00 163 LYS A C 1
ATOM 1285 O O . LYS A 1 163 ? -15.738 8.816 31.161 1.00 67.00 163 LYS A O 1
ATOM 1290 N N . SER A 1 164 ? -14.579 10.694 30.730 1.00 66.19 164 SER A N 1
ATOM 1291 C CA . SER A 1 164 ? -13.631 10.545 31.846 1.00 66.19 164 SER A CA 1
ATOM 1292 C C . SER A 1 164 ? -14.297 10.650 33.224 1.00 66.19 164 SER A C 1
ATOM 1294 O O . SER A 1 164 ? -13.717 10.214 34.210 1.00 66.19 164 SER A O 1
ATOM 1296 N N . ALA A 1 165 ? -15.527 11.172 33.315 1.00 76.06 165 ALA A N 1
ATOM 1297 C CA . ALA A 1 165 ? -16.289 11.232 34.561 1.00 76.06 165 ALA A CA 1
ATOM 1298 C C . ALA A 1 165 ? -16.564 9.844 35.161 1.00 76.06 165 ALA A C 1
ATOM 1300 O O . ALA A 1 165 ? -16.838 9.744 36.354 1.00 76.06 165 ALA A O 1
ATOM 1301 N N . ALA A 1 166 ? -16.459 8.771 34.369 1.00 77.19 166 ALA A N 1
ATOM 1302 C CA . ALA A 1 166 ? -16.487 7.403 34.879 1.00 77.19 166 ALA A CA 1
ATOM 1303 C C . ALA A 1 166 ? -15.351 7.121 35.886 1.00 77.19 166 ALA A C 1
ATOM 1305 O O . ALA A 1 166 ? -15.534 6.315 36.798 1.00 77.19 166 ALA A O 1
ATOM 1306 N N . ASP A 1 167 ? -14.211 7.804 35.748 1.00 76.62 167 ASP A N 1
ATOM 1307 C CA . ASP A 1 167 ? -13.023 7.648 36.595 1.00 76.62 167 ASP A CA 1
ATOM 1308 C C . ASP A 1 167 ? -12.988 8.629 37.781 1.00 76.62 167 ASP A C 1
ATOM 1310 O O . ASP A 1 167 ? -12.094 8.561 38.627 1.00 76.62 167 ASP A O 1
ATOM 1314 N N . ASP A 1 168 ? -13.975 9.521 37.890 1.00 80.38 168 ASP A N 1
ATOM 1315 C CA . ASP A 1 168 ? -14.107 10.412 39.040 1.00 80.38 168 ASP A CA 1
ATOM 1316 C C . ASP A 1 168 ? -14.579 9.638 40.275 1.00 80.38 168 ASP A C 1
ATOM 1318 O O . ASP A 1 168 ? -15.457 8.773 40.179 1.00 80.38 168 ASP A O 1
ATOM 1322 N N . PHE A 1 169 ? -14.045 9.978 41.454 1.00 82.88 169 PHE A N 1
ATOM 1323 C CA . PHE A 1 169 ? -14.548 9.438 42.714 1.00 82.88 169 PHE A CA 1
ATOM 1324 C C . PHE A 1 169 ? -16.037 9.746 42.860 1.00 82.88 169 PHE A C 1
ATOM 1326 O O . PHE A 1 169 ? -16.487 10.859 42.565 1.00 82.88 169 PHE A O 1
ATOM 1333 N N . PHE A 1 170 ? -16.785 8.759 43.345 1.00 86.44 170 PHE A N 1
ATOM 1334 C CA . PHE A 1 170 ? -18.224 8.801 43.542 1.00 86.44 170 PHE A CA 1
ATOM 1335 C C . PHE A 1 170 ? -18.653 10.095 44.254 1.00 86.44 170 PHE A C 1
ATOM 1337 O O . PHE A 1 170 ? -18.094 10.471 45.282 1.00 86.44 170 PHE A O 1
ATOM 1344 N N . LEU A 1 171 ? -19.638 10.797 43.684 1.00 85.69 171 LEU A N 1
ATOM 1345 C CA . LEU A 1 171 ? -20.135 12.120 44.108 1.00 85.69 171 LEU A CA 1
ATOM 1346 C C . LEU A 1 171 ? -19.130 13.287 44.040 1.00 85.69 171 LEU A C 1
ATOM 1348 O O . LEU A 1 171 ? -19.448 14.390 44.481 1.00 85.69 171 LEU A O 1
ATOM 1352 N N . THR A 1 172 ? -17.952 13.099 43.448 1.00 77.62 172 THR A N 1
ATOM 1353 C CA . THR A 1 172 ? -16.947 14.158 43.265 1.00 77.62 172 THR A CA 1
ATOM 1354 C C . THR A 1 172 ? -16.680 14.435 41.780 1.00 77.62 172 THR A C 1
ATOM 1356 O O . THR A 1 172 ? -17.278 13.802 40.908 1.00 77.62 172 THR A O 1
ATOM 1359 N N . LYS A 1 173 ? -15.790 15.399 41.499 1.00 71.44 173 LYS A N 1
ATOM 1360 C CA . LYS A 1 173 ? -15.152 15.641 40.187 1.00 71.44 173 LYS A CA 1
ATOM 1361 C C . LYS A 1 173 ? -13.629 15.418 40.246 1.00 71.44 173 LYS A C 1
ATOM 1363 O O . LYS A 1 173 ? -12.879 16.081 39.538 1.00 71.44 173 LYS A O 1
ATOM 1368 N N . ILE A 1 174 ? -13.171 14.597 41.192 1.00 67.81 174 ILE A N 1
ATOM 1369 C CA . ILE A 1 174 ? -11.752 14.302 41.409 1.00 67.81 174 ILE A CA 1
ATOM 1370 C C . ILE A 1 174 ? -11.478 12.936 40.791 1.00 67.81 174 ILE A C 1
ATOM 1372 O O . ILE A 1 174 ? -12.063 11.952 41.236 1.00 67.81 174 ILE A O 1
ATOM 1376 N N . SER A 1 175 ? -10.591 12.869 39.804 1.00 65.00 175 SER A N 1
ATOM 1377 C CA . SER A 1 175 ? -10.233 11.610 39.151 1.00 65.00 175 SER A CA 1
ATOM 1378 C C . SER A 1 175 ? -9.400 10.712 40.073 1.00 65.00 175 SER A C 1
ATOM 1380 O O . SER A 1 175 ? -8.468 11.177 40.737 1.00 65.00 175 SER A O 1
ATOM 1382 N N . GLY A 1 176 ? -9.747 9.425 40.124 1.00 55.12 176 GLY A N 1
ATOM 1383 C CA . GLY A 1 176 ? -8.957 8.401 40.807 1.00 55.12 176 GLY A CA 1
ATOM 1384 C C . GLY A 1 176 ? -7.662 8.077 40.051 1.00 55.12 176 GLY A C 1
ATOM 1385 O O . GLY A 1 176 ? -7.585 8.232 38.834 1.00 55.12 176 GLY A O 1
ATOM 1386 N N . ALA A 1 177 ? -6.619 7.644 40.769 1.00 47.31 177 ALA A N 1
ATOM 1387 C CA . ALA A 1 177 ? -5.375 7.178 40.150 1.00 47.31 177 ALA A CA 1
ATOM 1388 C C . ALA A 1 177 ? -5.590 5.858 39.374 1.00 47.31 177 ALA A C 1
ATOM 1390 O O . ALA A 1 177 ? -6.477 5.080 39.708 1.00 47.31 177 ALA A O 1
ATOM 1391 N N . GLY A 1 178 ? -4.768 5.640 38.338 1.00 52.22 178 GLY A N 1
ATOM 1392 C CA . GLY A 1 178 ? -4.957 4.657 37.261 1.00 52.22 178 GLY A CA 1
ATOM 1393 C C . GLY A 1 178 ? -5.336 3.222 37.659 1.00 52.22 178 GLY A C 1
ATOM 1394 O O . GLY A 1 178 ? -4.903 2.690 38.678 1.00 52.22 178 GLY A O 1
ATOM 1395 N N . ALA A 1 179 ? -6.131 2.593 36.787 1.00 55.75 179 ALA A N 1
ATOM 1396 C CA . ALA A 1 179 ? -6.864 1.355 37.036 1.00 55.75 179 ALA A CA 1
ATOM 1397 C C . ALA A 1 179 ? -5.969 0.139 37.340 1.00 55.75 179 ALA A C 1
ATOM 1399 O O . ALA A 1 179 ? -5.414 -0.492 36.435 1.00 55.75 179 ALA A O 1
ATOM 1400 N N . ALA A 1 180 ? -5.924 -0.270 38.608 1.00 67.94 180 ALA A N 1
ATOM 1401 C CA . ALA A 1 180 ? -5.533 -1.625 38.973 1.00 67.94 180 ALA A CA 1
ATOM 1402 C C . ALA A 1 180 ? -6.497 -2.659 38.344 1.00 67.94 180 ALA A C 1
ATOM 1404 O O . ALA A 1 180 ? -7.656 -2.382 38.002 1.00 67.94 180 ALA A O 1
ATOM 1405 N N . PHE A 1 181 ? -6.027 -3.888 38.143 1.00 76.50 181 PHE A N 1
ATOM 1406 C CA . PHE A 1 181 ? -6.907 -5.007 37.823 1.00 76.50 181 PHE A CA 1
ATOM 1407 C C . PHE A 1 181 ? -7.590 -5.509 39.091 1.00 76.50 181 PHE A C 1
ATOM 1409 O O . PHE A 1 181 ? -6.998 -5.510 40.163 1.00 76.50 181 PHE A O 1
ATOM 1416 N N . HIS A 1 182 ? -8.833 -5.968 38.967 1.00 81.38 182 HIS A N 1
ATOM 1417 C CA . HIS A 1 182 ? -9.554 -6.553 40.093 1.00 81.38 182 HIS A CA 1
ATOM 1418 C C . HIS A 1 182 ? -9.390 -8.065 40.089 1.00 81.38 182 HIS A C 1
ATOM 1420 O O . HIS A 1 182 ? -9.615 -8.708 39.061 1.00 81.38 182 HIS A O 1
ATOM 1426 N N . VAL A 1 183 ? -9.039 -8.627 41.239 1.00 82.81 183 VAL A N 1
ATOM 1427 C CA . VAL A 1 183 ? -9.035 -10.067 41.491 1.00 82.81 183 VAL A CA 1
ATOM 1428 C C . VAL A 1 183 ? -10.284 -10.436 42.279 1.00 82.81 183 VAL A C 1
ATOM 1430 O O . VAL A 1 183 ? -10.607 -9.781 43.267 1.00 82.81 183 VAL A O 1
ATOM 1433 N N . TYR A 1 184 ? -10.988 -11.471 41.832 1.00 81.50 184 TYR A N 1
ATOM 1434 C CA . TYR A 1 184 ? -12.269 -11.909 42.383 1.00 81.50 184 TYR A CA 1
ATOM 1435 C C . TYR A 1 184 ? -12.434 -13.423 42.264 1.00 81.50 184 TYR A C 1
ATOM 1437 O O . TYR A 1 184 ? -11.754 -14.068 41.466 1.00 81.50 184 TYR A O 1
ATOM 1445 N N . HIS A 1 185 ? -13.354 -13.994 43.033 1.00 82.62 185 HIS A N 1
ATOM 1446 C CA . HIS A 1 185 ? -13.713 -15.402 42.921 1.00 82.62 185 HIS A CA 1
ATOM 1447 C C . HIS A 1 185 ? -14.952 -15.571 42.030 1.00 82.62 185 HIS A C 1
ATOM 1449 O O . HIS A 1 185 ? -15.977 -14.933 42.262 1.00 82.62 185 HIS A O 1
ATOM 1455 N N . ASP A 1 186 ? -14.851 -16.428 41.014 1.00 81.50 186 ASP A N 1
ATOM 1456 C CA . ASP A 1 186 ? -15.936 -16.863 40.133 1.00 81.50 186 ASP A CA 1
ATOM 1457 C C . ASP A 1 186 ? -16.362 -18.294 40.502 1.00 81.50 186 ASP A C 1
ATOM 1459 O O . ASP A 1 186 ? -15.524 -19.175 40.699 1.00 81.50 186 ASP A O 1
ATOM 1463 N N . ALA A 1 187 ? -17.669 -18.563 40.556 1.00 74.31 187 ALA A N 1
ATOM 1464 C CA . ALA A 1 187 ? -18.188 -19.870 40.971 1.00 74.31 187 ALA A CA 1
ATOM 1465 C C . ALA A 1 187 ? -17.662 -21.045 40.119 1.00 74.31 187 ALA A C 1
ATOM 1467 O O . ALA A 1 187 ? -17.421 -22.139 40.643 1.00 74.31 187 ALA A O 1
ATOM 1468 N N . ARG A 1 188 ? -17.458 -20.819 38.812 1.00 79.88 188 ARG A N 1
ATOM 1469 C CA . ARG A 1 188 ? -16.980 -21.827 37.858 1.00 79.88 188 ARG A CA 1
ATOM 1470 C C . ARG A 1 188 ? -15.459 -21.835 37.754 1.00 79.88 188 ARG A C 1
ATOM 1472 O O . ARG A 1 188 ? -14.862 -22.908 37.715 1.00 79.88 188 ARG A O 1
ATOM 1479 N N . TRP A 1 189 ? -14.850 -20.657 37.670 1.00 82.69 189 TRP A N 1
ATOM 1480 C CA . TRP A 1 189 ? -13.431 -20.498 37.342 1.00 82.69 189 TRP A CA 1
ATOM 1481 C C . TRP A 1 189 ? -12.525 -20.251 38.553 1.00 82.69 189 TRP A C 1
ATOM 1483 O O . TRP A 1 189 ? -11.310 -20.161 38.387 1.00 82.69 189 TRP A O 1
ATOM 1493 N N . LYS A 1 190 ? -13.095 -20.210 39.764 1.00 89.19 190 LYS A N 1
ATOM 1494 C CA . LYS A 1 190 ? -12.399 -19.905 41.021 1.00 89.19 190 LYS A CA 1
ATOM 1495 C C . LYS A 1 190 ? -11.755 -18.521 40.958 1.00 89.19 190 LYS A C 1
ATOM 1497 O O . LYS A 1 190 ? -12.367 -17.590 40.439 1.00 89.19 190 LYS A O 1
ATOM 1502 N N . TRP A 1 191 ? -10.561 -18.339 41.511 1.00 89.75 191 TRP A N 1
ATOM 1503 C CA . TRP A 1 191 ? -9.906 -17.034 41.529 1.00 89.75 191 TRP A CA 1
ATOM 1504 C C . TRP A 1 191 ? -9.512 -16.574 40.123 1.00 89.75 191 TRP A C 1
ATOM 1506 O O . TRP A 1 191 ? -8.811 -17.263 39.381 1.00 89.75 191 TRP A O 1
ATOM 1516 N N . CYS A 1 192 ? -9.982 -15.383 39.771 1.00 88.06 192 CYS A N 1
ATOM 1517 C CA . CYS A 1 192 ? -9.826 -14.755 38.472 1.00 88.06 192 CYS A CA 1
ATOM 1518 C C . CYS A 1 192 ? -9.319 -13.322 38.626 1.00 88.06 192 CYS A C 1
ATOM 1520 O O . CYS A 1 192 ? -9.646 -12.632 39.587 1.00 88.06 192 CYS A O 1
ATOM 1522 N N . ILE A 1 193 ? -8.582 -12.846 37.628 1.00 87.44 193 ILE A N 1
ATOM 1523 C CA . ILE A 1 193 ? -8.241 -11.437 37.433 1.00 87.44 193 ILE A CA 1
ATOM 1524 C C . ILE A 1 193 ? -9.084 -10.886 36.280 1.00 87.44 193 ILE A C 1
ATOM 1526 O O . ILE A 1 193 ? -9.183 -11.517 35.226 1.00 87.44 193 ILE A O 1
ATOM 1530 N N . LYS A 1 194 ? -9.694 -9.707 36.450 1.00 81.56 194 LYS A N 1
ATOM 1531 C CA . LYS A 1 194 ? -10.484 -9.006 35.418 1.00 81.56 194 LYS A CA 1
ATOM 1532 C C . LYS A 1 194 ? -9.575 -8.332 34.379 1.00 81.56 194 LYS A C 1
ATOM 1534 O O . LYS A 1 194 ? -9.631 -7.124 34.171 1.00 81.56 194 LYS A O 1
ATOM 1539 N N . GLY A 1 195 ? -8.695 -9.138 33.795 1.00 80.00 195 GLY A N 1
ATOM 1540 C CA . GLY A 1 195 ? -7.818 -8.831 32.678 1.00 80.00 195 GLY A CA 1
ATOM 1541 C C . GLY A 1 195 ? -7.470 -10.123 31.924 1.00 80.00 195 GLY A C 1
ATOM 1542 O O . GLY A 1 195 ? -7.254 -11.174 32.530 1.00 80.00 195 GLY A O 1
ATOM 1543 N N . GLY A 1 196 ? -7.453 -10.060 30.596 1.00 79.44 196 GLY A N 1
ATOM 1544 C CA . GLY A 1 196 ? -7.323 -11.215 29.695 1.00 79.44 196 GLY A CA 1
ATOM 1545 C C . GLY A 1 196 ? -6.400 -10.956 28.506 1.00 79.44 196 GLY A C 1
ATOM 1546 O O . GLY A 1 196 ? -5.650 -9.979 28.503 1.00 79.44 196 GLY A O 1
ATOM 1547 N N . LEU A 1 197 ? -6.484 -11.797 27.473 1.00 78.38 197 LEU A N 1
ATOM 1548 C CA . LEU A 1 197 ? -5.621 -11.718 26.285 1.00 78.38 197 LEU A CA 1
ATOM 1549 C C . LEU A 1 197 ? -5.684 -10.356 25.579 1.00 78.38 197 LEU A C 1
ATOM 1551 O O . LEU A 1 197 ? -4.658 -9.893 25.090 1.00 78.38 197 LEU A O 1
ATOM 1555 N N . ILE A 1 198 ? -6.839 -9.676 25.576 1.00 79.38 198 ILE A N 1
ATOM 1556 C CA . ILE A 1 198 ? -6.957 -8.327 24.983 1.00 79.38 198 ILE A CA 1
ATOM 1557 C C . ILE A 1 198 ? -6.115 -7.283 25.730 1.00 79.38 198 ILE A C 1
ATOM 1559 O O . ILE A 1 198 ? -5.682 -6.299 25.145 1.00 79.38 198 ILE A O 1
ATOM 1563 N N . HIS A 1 199 ? -5.835 -7.530 27.011 1.00 77.25 199 HIS A N 1
ATOM 1564 C CA . HIS A 1 199 ? -4.973 -6.709 27.862 1.00 77.25 199 HIS A CA 1
ATOM 1565 C C . HIS A 1 199 ? -3.504 -7.171 27.813 1.00 77.25 199 HIS A C 1
ATOM 1567 O O . HIS A 1 199 ? -2.663 -6.662 28.554 1.00 77.25 199 HIS A O 1
ATOM 1573 N N . GLY A 1 200 ? -3.187 -8.161 26.968 1.00 74.25 200 GLY A N 1
ATOM 1574 C CA . GLY A 1 200 ? -1.873 -8.795 26.895 1.00 74.25 200 GLY A CA 1
ATOM 1575 C C . GLY A 1 200 ? -1.558 -9.718 28.074 1.00 74.25 200 GLY A C 1
ATOM 1576 O O . GLY A 1 200 ? -0.380 -9.930 28.342 1.00 74.25 200 GLY A O 1
ATOM 1577 N N . ILE A 1 201 ? -2.581 -10.223 28.779 1.00 79.38 201 ILE A N 1
ATOM 1578 C CA . ILE A 1 201 ? -2.438 -11.158 29.904 1.00 79.38 201 ILE A CA 1
ATOM 1579 C C . ILE A 1 201 ? -2.623 -12.588 29.398 1.00 79.38 201 ILE A C 1
ATOM 1581 O O . ILE A 1 201 ? -3.618 -12.914 28.746 1.00 79.38 201 ILE A O 1
ATOM 1585 N N . SER A 1 202 ? -1.666 -13.447 29.716 1.00 77.50 202 SER A N 1
ATOM 1586 C CA . SER A 1 202 ? -1.527 -14.801 29.200 1.00 77.50 202 SER A CA 1
ATOM 1587 C C . SER A 1 202 ? -1.123 -15.787 30.296 1.00 77.50 202 SER A C 1
ATOM 1589 O O . SER A 1 202 ? -0.651 -15.410 31.368 1.00 77.50 202 SER A O 1
ATOM 1591 N N . THR A 1 203 ? -1.332 -17.079 30.044 1.00 81.50 203 THR A N 1
ATOM 1592 C CA . THR A 1 203 ? -0.921 -18.138 30.972 1.00 81.50 203 THR A CA 1
ATOM 1593 C C . THR A 1 203 ? 0.573 -18.065 31.266 1.00 81.50 203 THR A C 1
ATOM 1595 O O . THR A 1 203 ? 1.393 -18.053 30.352 1.00 81.50 203 THR A O 1
ATOM 1598 N N . GLY A 1 204 ? 0.902 -18.075 32.552 1.00 77.25 204 GLY A N 1
ATOM 1599 C CA . GLY A 1 204 ? 2.238 -17.854 33.071 1.00 77.25 204 GLY A CA 1
ATOM 1600 C C . GLY A 1 204 ? 2.373 -16.491 33.737 1.00 77.25 204 GLY A C 1
ATOM 1601 O O . GLY A 1 204 ? 3.069 -16.407 34.733 1.00 77.25 204 GLY A O 1
ATOM 1602 N N . ASP A 1 205 ? 1.697 -15.438 33.280 1.00 78.62 205 ASP A N 1
ATOM 1603 C CA . ASP A 1 205 ? 1.975 -14.089 33.784 1.00 78.62 205 ASP A CA 1
ATOM 1604 C C . ASP A 1 205 ? 1.895 -13.971 35.311 1.00 78.62 205 ASP A C 1
ATOM 1606 O O . ASP A 1 205 ? 0.942 -14.430 35.938 1.00 78.62 205 ASP A O 1
ATOM 1610 N N . GLU A 1 206 ? 2.910 -13.353 35.915 1.00 83.44 206 GLU A N 1
ATOM 1611 C CA . GLU A 1 206 ? 2.884 -13.029 37.337 1.00 83.44 206 GLU A CA 1
ATOM 1612 C C . GLU A 1 206 ? 1.984 -11.816 37.578 1.00 83.44 206 GLU A C 1
ATOM 1614 O O . GLU A 1 206 ? 1.893 -10.902 36.750 1.00 83.44 206 GLU A O 1
ATOM 1619 N N . ILE A 1 207 ? 1.296 -11.821 38.714 1.00 84.88 207 ILE A N 1
ATOM 1620 C CA . ILE A 1 207 ? 0.453 -10.721 39.170 1.00 84.88 207 ILE A CA 1
ATOM 1621 C C . ILE A 1 207 ? 0.793 -10.393 40.621 1.00 84.88 207 ILE A C 1
ATOM 1623 O O . ILE A 1 207 ? 0.834 -11.276 41.473 1.00 84.88 207 ILE A O 1
ATOM 1627 N N . ALA A 1 208 ? 1.027 -9.123 40.921 1.00 84.19 208 ALA A N 1
ATOM 1628 C CA . ALA A 1 208 ? 1.186 -8.628 42.279 1.00 84.19 208 ALA A CA 1
ATOM 1629 C C . ALA A 1 208 ? -0.189 -8.224 42.819 1.00 84.19 208 ALA A C 1
ATOM 1631 O O . ALA A 1 208 ? -0.788 -7.274 42.318 1.00 84.19 208 ALA A O 1
ATOM 1632 N N . ILE A 1 209 ? -0.693 -8.953 43.814 1.00 86.00 209 ILE A N 1
ATOM 1633 C CA . ILE A 1 209 ? -1.982 -8.704 44.465 1.00 86.00 209 ILE A CA 1
ATOM 1634 C C . ILE A 1 209 ? -1.733 -7.924 45.759 1.00 86.00 209 ILE A C 1
ATOM 1636 O O . ILE A 1 209 ? -0.986 -8.373 46.634 1.00 86.00 209 ILE A O 1
ATOM 1640 N N . GLU A 1 210 ? -2.357 -6.756 45.890 1.00 80.19 210 GLU A N 1
ATOM 1641 C CA . GLU A 1 210 ? -2.209 -5.893 47.059 1.00 80.19 210 GLU A CA 1
ATOM 1642 C C . GLU A 1 210 ? -2.693 -6.600 48.334 1.00 80.19 210 GLU A C 1
ATOM 1644 O O . GLU A 1 210 ? -3.768 -7.198 48.371 1.00 80.19 210 GLU A O 1
ATOM 1649 N N . GLY A 1 211 ? -1.862 -6.576 49.380 1.00 81.12 211 GLY A N 1
ATOM 1650 C CA . GLY A 1 211 ? -2.146 -7.235 50.660 1.00 81.12 211 GLY A CA 1
ATOM 1651 C C . GLY A 1 211 ? -1.997 -8.764 50.671 1.00 81.12 211 GLY A C 1
ATOM 1652 O O . GLY A 1 211 ? -2.109 -9.354 51.742 1.00 81.12 211 GLY A O 1
ATOM 1653 N N . VAL A 1 212 ? -1.710 -9.403 49.529 1.00 87.06 212 VAL A N 1
ATOM 1654 C CA . VAL A 1 212 ? -1.583 -10.871 49.404 1.00 87.06 212 VAL A CA 1
ATOM 1655 C C . VAL A 1 212 ? -0.188 -11.292 48.923 1.00 87.06 212 VAL A C 1
ATOM 1657 O O . VAL A 1 212 ? 0.391 -12.235 49.458 1.00 87.06 212 VAL A O 1
ATOM 1660 N N . GLY A 1 213 ? 0.382 -10.593 47.937 1.00 85.19 213 GLY A N 1
ATOM 1661 C CA . GLY A 1 213 ? 1.664 -10.935 47.306 1.00 85.19 213 GLY A CA 1
ATOM 1662 C C . GLY A 1 213 ? 1.512 -11.432 45.864 1.00 85.19 213 GLY A C 1
ATOM 1663 O O . GLY A 1 213 ? 0.519 -11.147 45.197 1.00 85.19 213 GLY A O 1
ATOM 1664 N N . THR A 1 214 ? 2.512 -12.153 45.350 1.00 87.38 214 THR A N 1
ATOM 1665 C CA . THR A 1 214 ? 2.554 -12.562 43.934 1.00 87.38 214 THR A CA 1
ATOM 1666 C C . THR A 1 214 ? 1.733 -13.828 43.664 1.00 87.38 214 THR A C 1
ATOM 1668 O O . THR A 1 214 ? 1.915 -14.853 44.320 1.00 87.38 214 THR A O 1
ATOM 1671 N N . SER A 1 215 ? 0.866 -13.800 42.652 1.00 90.31 215 SER A N 1
ATOM 1672 C CA . SER A 1 215 ? 0.168 -14.955 42.070 1.00 90.31 215 SER A CA 1
ATOM 1673 C C . SER A 1 215 ? 0.544 -15.124 40.587 1.00 90.31 215 SER A C 1
ATOM 1675 O O . SER A 1 215 ? 1.297 -14.325 40.038 1.00 90.31 215 SER A O 1
ATOM 1677 N N . VAL A 1 216 ? 0.080 -16.200 39.955 1.00 88.69 216 VAL A N 1
ATOM 1678 C CA . VAL A 1 216 ? 0.399 -16.585 38.575 1.00 88.69 216 VAL A CA 1
ATOM 1679 C C . VAL A 1 216 ? -0.890 -16.843 37.803 1.00 88.69 216 VAL A C 1
ATOM 1681 O O . VAL A 1 216 ? -1.799 -17.503 38.307 1.00 88.69 216 VAL A O 1
ATOM 1684 N N . VAL A 1 217 ? -0.964 -16.360 36.564 1.00 87.94 217 VAL A N 1
ATOM 1685 C CA . VAL A 1 217 ? -2.068 -16.628 35.640 1.00 87.94 217 VAL A CA 1
ATOM 1686 C C . VAL A 1 217 ? -2.001 -18.075 35.157 1.00 87.94 217 VAL A C 1
ATOM 1688 O O . VAL A 1 217 ? -1.029 -18.508 34.543 1.00 87.94 217 VAL A O 1
ATOM 1691 N N . THR A 1 218 ? -3.065 -18.836 35.386 1.00 88.06 218 THR A N 1
ATOM 1692 C CA . THR A 1 218 ? -3.150 -20.271 35.072 1.00 88.06 218 THR A CA 1
ATOM 1693 C C . THR A 1 218 ? -3.891 -20.564 33.765 1.00 88.06 218 THR A C 1
ATOM 1695 O O . THR A 1 218 ? -3.773 -21.661 33.224 1.00 88.06 218 THR A O 1
ATOM 1698 N N . GLY A 1 219 ? -4.624 -19.593 33.211 1.00 83.88 219 GLY A N 1
ATOM 1699 C CA . GLY A 1 219 ? -5.460 -19.781 32.023 1.00 83.88 219 GLY A CA 1
ATOM 1700 C C . GLY A 1 219 ? -6.208 -18.512 31.620 1.00 83.88 219 GLY A C 1
ATOM 1701 O O . GLY A 1 219 ? -6.438 -17.640 32.449 1.00 83.88 219 GLY A O 1
ATOM 1702 N N . THR A 1 220 ? -6.623 -18.411 30.356 1.00 83.06 220 THR A N 1
ATOM 1703 C CA . THR A 1 220 ? -7.367 -17.243 29.844 1.00 83.06 220 THR A CA 1
ATOM 1704 C C . THR A 1 220 ? -8.674 -17.701 29.185 1.00 83.06 220 THR A C 1
ATOM 1706 O O . THR A 1 220 ? -8.726 -17.913 27.972 1.00 83.06 220 THR A O 1
ATOM 1709 N N . PRO A 1 221 ? -9.735 -17.961 29.973 1.00 81.62 221 PRO A N 1
ATOM 1710 C CA . PRO A 1 221 ? -10.983 -18.545 29.473 1.00 81.62 221 PRO A CA 1
ATOM 1711 C C . PRO A 1 221 ? -11.852 -17.568 28.661 1.00 81.62 221 PRO A C 1
ATOM 1713 O O . PRO A 1 221 ? -12.861 -17.982 28.086 1.00 81.62 221 PRO A O 1
ATOM 1716 N N . ALA A 1 222 ? -11.479 -16.289 28.616 1.00 81.94 222 ALA A N 1
ATOM 1717 C CA . ALA A 1 222 ? -12.210 -15.196 27.990 1.00 81.94 222 ALA A CA 1
ATOM 1718 C C . ALA A 1 222 ? -11.259 -14.146 27.402 1.00 81.94 222 ALA A C 1
ATOM 1720 O O . ALA A 1 222 ? -10.068 -14.137 27.702 1.00 81.94 222 ALA A O 1
ATOM 1721 N N . ALA A 1 223 ? -11.802 -13.227 26.602 1.00 82.19 223 ALA A N 1
ATOM 1722 C CA . ALA A 1 223 ? -11.051 -12.100 26.057 1.00 82.19 223 ALA A CA 1
ATOM 1723 C C . ALA A 1 223 ? -10.505 -11.169 27.162 1.00 82.19 223 ALA A C 1
ATOM 1725 O O . ALA A 1 223 ? -9.352 -10.746 27.100 1.00 82.19 223 ALA A O 1
ATOM 1726 N N . ASP A 1 224 ? -11.310 -10.894 28.193 1.00 78.81 224 ASP A N 1
ATOM 1727 C CA . ASP A 1 224 ? -11.109 -9.811 29.162 1.00 78.81 224 ASP A CA 1
ATOM 1728 C C . ASP A 1 224 ? -10.882 -10.277 30.616 1.00 78.81 224 ASP A C 1
ATOM 1730 O O . ASP A 1 224 ? -10.799 -9.443 31.518 1.00 78.81 224 ASP A O 1
ATOM 1734 N N . PHE A 1 225 ? -10.755 -11.586 30.872 1.00 85.50 225 PHE A N 1
ATOM 1735 C CA . PHE A 1 225 ? -10.384 -12.114 32.190 1.00 85.50 225 PHE A CA 1
ATOM 1736 C C . PHE A 1 225 ? -9.564 -13.410 32.111 1.00 85.50 225 PHE A C 1
ATOM 1738 O O . PHE A 1 225 ? -9.667 -14.170 31.143 1.00 85.50 225 PHE A O 1
ATOM 1745 N N . SER A 1 226 ? -8.778 -13.667 33.160 1.00 89.12 226 SER A N 1
ATOM 1746 C CA . SER A 1 226 ? -7.887 -14.828 33.293 1.00 89.12 226 SER A CA 1
ATOM 1747 C C . SER A 1 226 ? -8.057 -15.511 34.653 1.00 89.12 226 SER A C 1
ATOM 1749 O O . SER A 1 226 ? -8.402 -14.849 35.629 1.00 89.12 226 SER A O 1
ATOM 1751 N N . THR A 1 227 ? -7.810 -16.818 34.735 1.00 91.44 227 THR A N 1
ATOM 1752 C CA . THR A 1 227 ? -7.743 -17.570 36.000 1.00 91.44 227 THR A CA 1
ATOM 1753 C C . THR A 1 227 ? -6.363 -17.439 36.622 1.00 91.44 227 THR A C 1
ATOM 1755 O O . THR A 1 227 ? -5.370 -17.328 35.901 1.00 91.44 227 THR A O 1
ATOM 1758 N N . ILE A 1 228 ? -6.285 -17.466 37.950 1.00 91.94 228 ILE A N 1
ATOM 1759 C CA . ILE A 1 228 ? -5.037 -17.281 38.698 1.00 91.94 228 ILE A CA 1
ATOM 1760 C C . ILE A 1 228 ? -4.877 -18.349 39.783 1.00 91.94 228 ILE A C 1
ATOM 1762 O O . ILE A 1 228 ? -5.839 -19.005 40.182 1.00 91.94 228 ILE A O 1
ATOM 1766 N N . GLU A 1 229 ? -3.651 -18.543 40.254 1.00 91.81 229 GLU A N 1
ATOM 1767 C CA . GLU A 1 229 ? -3.356 -19.429 41.379 1.00 91.81 229 GLU A CA 1
ATOM 1768 C C . GLU A 1 229 ? -3.841 -18.806 42.701 1.00 91.81 229 GLU A C 1
ATOM 1770 O O . GLU A 1 229 ? -3.580 -17.636 42.991 1.00 91.81 229 GLU A O 1
ATOM 1775 N N . GLN A 1 230 ? -4.541 -19.579 43.533 1.00 91.75 230 GLN A N 1
ATOM 1776 C CA . GLN A 1 230 ? -4.945 -19.112 44.860 1.00 91.75 230 GLN A CA 1
ATOM 1777 C C . GLN A 1 230 ? -3.720 -18.954 45.774 1.00 91.75 230 GLN A C 1
ATOM 1779 O O . GLN A 1 230 ? -2.823 -19.799 45.779 1.00 91.75 230 GLN A O 1
ATOM 1784 N N . ARG A 1 231 ? -3.698 -17.887 46.579 1.00 92.38 231 ARG A N 1
ATOM 1785 C CA . ARG A 1 231 ? -2.650 -17.614 47.573 1.00 92.38 231 ARG A CA 1
ATOM 1786 C C . ARG A 1 231 ? -3.227 -17.534 48.995 1.00 92.38 231 ARG A C 1
ATOM 1788 O O . ARG A 1 231 ? -4.419 -17.253 49.141 1.00 92.38 231 ARG A O 1
ATOM 1795 N N . PRO A 1 232 ? -2.412 -17.777 50.041 1.00 87.25 232 PRO A N 1
ATOM 1796 C CA . PRO A 1 232 ? -2.809 -17.509 51.427 1.00 87.25 232 PRO A CA 1
ATOM 1797 C C . PRO A 1 232 ? -3.273 -16.053 51.595 1.00 87.25 232 PRO A C 1
ATOM 1799 O O . PRO A 1 232 ? -2.623 -15.153 51.071 1.00 87.25 232 PRO A O 1
ATOM 1802 N N . GLY A 1 233 ? -4.387 -15.818 52.293 1.00 81.75 233 GLY A N 1
ATOM 1803 C CA . GLY A 1 233 ? -5.060 -14.512 52.384 1.00 81.75 233 GLY A CA 1
ATOM 1804 C C . GLY A 1 233 ? -6.243 -14.336 51.419 1.00 81.75 233 GLY A C 1
ATOM 1805 O O . GLY A 1 233 ? -6.939 -13.322 51.473 1.00 81.75 233 GLY A O 1
ATOM 1806 N N . MET A 1 234 ? -6.494 -15.320 50.546 1.00 86.06 234 MET A N 1
ATOM 1807 C CA . MET A 1 234 ? -7.615 -15.358 49.596 1.00 86.06 234 MET A CA 1
ATOM 1808 C C . MET A 1 234 ? -8.651 -16.434 49.974 1.00 86.06 234 MET A C 1
ATOM 1810 O O . MET A 1 234 ? -9.155 -17.160 49.116 1.00 86.06 234 MET A O 1
ATOM 1814 N N . GLU A 1 235 ? -8.935 -16.617 51.266 1.00 84.94 235 GLU A N 1
ATOM 1815 C CA . GLU A 1 235 ? -9.883 -17.633 51.752 1.00 84.94 235 GLU A CA 1
ATOM 1816 C C . GLU A 1 235 ? -11.345 -17.177 51.644 1.00 84.94 235 GLU A C 1
ATOM 1818 O O . GLU A 1 235 ? -12.246 -17.996 51.477 1.00 84.94 235 GLU A O 1
ATOM 1823 N N . ASN A 1 236 ? -11.596 -15.868 51.729 1.00 79.75 236 ASN A N 1
ATOM 1824 C CA . ASN A 1 236 ? -12.939 -15.310 51.608 1.00 79.75 236 ASN A CA 1
ATOM 1825 C C . ASN A 1 236 ? -13.303 -15.090 50.131 1.00 79.75 236 ASN A C 1
ATOM 1827 O O . ASN A 1 236 ? -12.865 -14.122 49.513 1.00 79.75 236 ASN A O 1
ATOM 1831 N N . GLU A 1 237 ? -14.163 -15.953 49.587 1.00 78.50 237 GLU A N 1
ATOM 1832 C CA . GLU A 1 237 ? -14.637 -15.907 48.192 1.00 78.50 237 GLU A CA 1
ATOM 1833 C C . GLU A 1 237 ? -15.438 -14.635 47.835 1.00 78.50 237 GLU A C 1
ATOM 1835 O O . GLU A 1 237 ? -15.722 -14.381 46.668 1.00 78.50 237 GLU A O 1
ATOM 1840 N N . THR A 1 238 ? -15.802 -13.803 48.816 1.00 68.69 238 THR A N 1
ATOM 1841 C CA . THR A 1 238 ? -16.458 -12.506 48.567 1.00 68.69 238 THR A CA 1
ATOM 1842 C C . THR A 1 238 ? -15.492 -11.321 48.548 1.00 68.69 238 THR A C 1
ATOM 1844 O O . THR A 1 238 ? -15.927 -10.192 48.311 1.00 68.69 238 THR A O 1
ATOM 1847 N N . SER A 1 239 ? -14.202 -11.552 48.808 1.00 75.19 239 SER A N 1
ATOM 1848 C CA . SER A 1 239 ? -13.173 -10.514 48.761 1.00 75.19 239 SER A CA 1
ATOM 1849 C C . SER A 1 239 ? -12.832 -10.128 47.323 1.00 75.19 239 SER A C 1
ATOM 1851 O O . SER A 1 239 ? -12.746 -10.977 46.435 1.00 75.19 239 SER A O 1
ATOM 1853 N N . ILE A 1 240 ? -12.591 -8.833 47.115 1.00 74.94 240 ILE A N 1
ATOM 1854 C CA . ILE A 1 240 ? -12.051 -8.284 45.872 1.00 74.94 240 ILE A CA 1
ATOM 1855 C C . ILE A 1 240 ? -10.714 -7.635 46.208 1.00 74.94 240 ILE A C 1
ATOM 1857 O O . ILE A 1 240 ? -10.650 -6.813 47.121 1.00 74.94 240 ILE A O 1
ATOM 1861 N N . PHE A 1 241 ? -9.674 -7.987 45.459 1.00 81.06 241 PHE A N 1
ATOM 1862 C CA . PHE A 1 241 ? -8.339 -7.417 45.623 1.00 81.06 241 PHE A CA 1
ATOM 1863 C C . PHE A 1 241 ? -7.965 -6.569 44.415 1.00 81.06 241 PHE A C 1
ATOM 1865 O O . PHE A 1 241 ? -8.448 -6.800 43.303 1.00 81.06 241 PHE A O 1
ATOM 1872 N N . GLU A 1 242 ? -7.077 -5.609 44.630 1.00 81.69 242 GLU A N 1
ATOM 1873 C CA . GLU A 1 242 ? -6.422 -4.881 43.551 1.00 81.69 242 GLU A CA 1
ATOM 1874 C C . GLU A 1 242 ? -5.122 -5.590 43.183 1.00 81.69 242 GLU A C 1
ATOM 1876 O O . GLU A 1 242 ? -4.411 -6.123 44.035 1.00 81.69 242 GLU A O 1
ATOM 1881 N N . ALA A 1 243 ? -4.843 -5.663 41.888 1.00 80.06 243 ALA A N 1
ATOM 1882 C CA . ALA A 1 243 ? -3.685 -6.354 41.364 1.00 80.06 243 ALA A CA 1
ATOM 1883 C C . ALA A 1 243 ? -3.057 -5.596 40.200 1.00 80.06 243 ALA A C 1
ATOM 1885 O O . ALA A 1 243 ? -3.738 -4.996 39.363 1.00 80.06 243 ALA A O 1
ATOM 1886 N N . LYS A 1 244 ? -1.736 -5.693 40.111 1.00 77.06 244 LYS A N 1
ATOM 1887 C CA . LYS A 1 244 ? -0.951 -5.264 38.956 1.00 77.06 244 LYS A CA 1
ATOM 1888 C C . LYS A 1 244 ? -0.372 -6.492 38.276 1.00 77.06 244 LYS A C 1
ATOM 1890 O O . LYS A 1 244 ? 0.097 -7.408 38.941 1.00 77.06 244 LYS A O 1
ATOM 1895 N N . VAL A 1 245 ? -0.407 -6.521 36.951 1.00 73.56 245 VAL A N 1
ATOM 1896 C CA . VAL A 1 245 ? 0.215 -7.607 36.188 1.00 73.56 245 VAL A CA 1
ATOM 1897 C C . VAL A 1 245 ? 1.696 -7.297 36.048 1.00 73.56 245 VAL A C 1
ATOM 1899 O O . VAL A 1 245 ? 2.040 -6.246 35.521 1.00 73.56 245 VAL A O 1
ATOM 1902 N N . THR A 1 246 ? 2.552 -8.205 36.507 1.00 66.75 246 THR A N 1
ATOM 1903 C CA . THR A 1 246 ? 4.015 -8.096 36.424 1.00 66.75 246 THR A CA 1
ATOM 1904 C C . THR A 1 246 ? 4.616 -8.922 35.270 1.00 66.75 246 THR A C 1
ATOM 1906 O O . THR A 1 246 ? 5.792 -8.753 34.973 1.00 66.75 246 THR A O 1
ATOM 1909 N N . ARG A 1 247 ? 3.790 -9.702 34.539 1.00 63.94 247 ARG A N 1
ATOM 1910 C CA . ARG A 1 247 ? 4.102 -10.545 33.349 1.00 63.94 247 ARG A CA 1
ATOM 1911 C C . ARG A 1 247 ? 5.199 -11.604 33.559 1.00 63.94 247 ARG A C 1
ATOM 1913 O O . ARG A 1 247 ? 6.070 -11.472 34.407 1.00 63.94 247 ARG A O 1
ATOM 1920 N N . GLN A 1 248 ? 5.163 -12.694 32.782 1.00 48.44 248 GLN A N 1
ATOM 1921 C CA . GLN A 1 248 ? 6.202 -13.735 32.813 1.00 48.44 248 GLN A CA 1
ATOM 1922 C C . GLN A 1 248 ? 7.370 -13.458 31.832 1.00 48.44 248 GLN A C 1
ATOM 1924 O O . GLN A 1 248 ? 7.148 -12.907 30.751 1.00 48.44 248 GLN A O 1
ATOM 1929 N N . PRO A 1 249 ? 8.606 -13.929 32.125 1.00 42.28 249 PRO A N 1
ATOM 1930 C CA . PRO A 1 249 ? 9.855 -13.693 31.370 1.00 42.28 249 PRO A CA 1
ATOM 1931 C C . PRO A 1 249 ? 9.925 -14.181 29.910 1.00 42.28 249 PRO A C 1
ATOM 1933 O O . PRO A 1 249 ? 11.001 -14.145 29.305 1.00 42.28 249 PRO A O 1
ATOM 1936 N N . ASN A 1 250 ? 8.829 -14.674 29.332 1.00 42.38 250 ASN A N 1
ATOM 1937 C CA . ASN A 1 250 ? 8.883 -15.497 28.123 1.00 42.38 250 ASN A CA 1
ATOM 1938 C C . ASN A 1 250 ? 8.503 -14.748 26.838 1.00 42.38 250 ASN A C 1
ATOM 1940 O O . ASN A 1 250 ? 8.732 -15.287 25.758 1.00 42.38 250 ASN A O 1
ATOM 1944 N N . GLN A 1 251 ? 7.984 -13.516 26.924 1.00 56.00 251 GLN A N 1
ATOM 1945 C CA . GLN A 1 251 ? 7.816 -12.610 25.772 1.00 56.00 251 GLN A CA 1
ATOM 1946 C C . GLN A 1 251 ? 8.095 -11.153 26.142 1.00 56.00 251 GLN A C 1
ATOM 1948 O O . GLN A 1 251 ? 7.197 -10.306 26.106 1.00 56.00 251 GLN A O 1
ATOM 1953 N N . PRO A 1 252 ? 9.334 -10.840 26.540 1.00 62.59 252 PRO A N 1
ATOM 1954 C CA . PRO A 1 252 ? 9.678 -9.466 26.809 1.00 62.59 252 PRO A CA 1
ATOM 1955 C C . PRO A 1 252 ? 9.665 -8.637 25.522 1.00 62.59 252 PRO A C 1
ATOM 1957 O O . PRO A 1 252 ? 9.993 -9.127 24.440 1.00 62.59 252 PRO A O 1
ATOM 1960 N N . ILE A 1 253 ? 9.324 -7.357 25.646 1.00 71.19 253 ILE A N 1
ATOM 1961 C CA . ILE A 1 253 ? 9.438 -6.393 24.554 1.00 71.19 253 ILE A CA 1
ATOM 1962 C C . ILE A 1 253 ? 10.930 -6.198 24.301 1.00 71.19 253 ILE A C 1
ATOM 1964 O O . ILE A 1 253 ? 11.633 -5.540 25.073 1.00 71.19 253 ILE A O 1
ATOM 1968 N N . GLU A 1 254 ? 11.430 -6.820 23.242 1.00 79.25 254 GLU A N 1
ATOM 1969 C CA . GLU A 1 254 ? 12.841 -6.740 22.907 1.00 79.25 254 GLU A CA 1
ATOM 1970 C C . GLU A 1 254 ? 13.171 -5.338 22.393 1.00 79.25 254 GLU A C 1
ATOM 1972 O O . GLU A 1 254 ? 12.620 -4.875 21.397 1.00 79.25 254 GLU A O 1
ATOM 1977 N N . VAL A 1 255 ? 14.090 -4.654 23.061 1.00 85.88 255 VAL A N 1
ATOM 1978 C CA . VAL A 1 255 ? 14.596 -3.347 22.642 1.00 85.88 255 VAL A CA 1
ATOM 1979 C C . VAL A 1 255 ? 16.106 -3.412 22.516 1.00 85.88 255 VAL A C 1
ATOM 1981 O O . VAL A 1 255 ? 16.785 -4.126 23.254 1.00 85.88 255 VAL A O 1
ATOM 1984 N N . SER A 1 256 ? 16.666 -2.667 21.570 1.00 88.25 256 SER A N 1
ATOM 1985 C CA . SER A 1 256 ? 18.120 -2.586 21.435 1.00 88.25 256 SER A CA 1
ATOM 1986 C C . SER A 1 256 ? 18.562 -1.169 21.112 1.00 88.25 256 SER A C 1
ATOM 1988 O O . SER A 1 256 ? 17.850 -0.423 20.446 1.00 88.25 256 SER A O 1
ATOM 1990 N N . PHE A 1 257 ? 19.747 -0.791 21.582 1.00 89.75 257 PHE A N 1
ATOM 1991 C CA . PHE A 1 257 ? 20.378 0.454 21.158 1.00 89.75 257 PHE A CA 1
ATOM 1992 C C . PHE A 1 257 ? 21.020 0.281 19.786 1.00 89.75 257 PHE A C 1
ATOM 1994 O O . PHE A 1 257 ? 21.642 -0.749 19.498 1.00 89.75 257 PHE A O 1
ATOM 2001 N N . ASP A 1 258 ? 20.935 1.328 18.976 1.00 86.56 258 ASP A N 1
ATOM 2002 C CA . ASP A 1 258 ? 21.735 1.440 17.767 1.00 86.56 258 ASP A CA 1
ATOM 2003 C C . ASP A 1 258 ? 23.247 1.413 18.106 1.00 86.56 258 ASP A C 1
ATOM 2005 O O . ASP A 1 258 ? 23.672 2.019 19.094 1.00 86.56 258 ASP A O 1
ATOM 2009 N N . PRO A 1 259 ? 24.109 0.727 17.335 1.00 83.38 259 PRO A N 1
ATOM 2010 C CA . PRO A 1 259 ? 25.554 0.728 17.540 1.00 83.38 259 PRO A CA 1
ATOM 2011 C C . PRO A 1 259 ? 26.189 2.117 17.499 1.00 83.38 259 PRO A C 1
ATOM 2013 O O . PRO A 1 259 ? 27.193 2.325 18.181 1.00 83.38 259 PRO A O 1
ATOM 2016 N N . ALA A 1 260 ? 25.628 3.045 16.721 1.00 86.62 260 ALA A N 1
ATOM 2017 C CA . ALA A 1 260 ? 26.054 4.435 16.637 1.00 86.62 260 ALA A CA 1
ATOM 2018 C C . ALA A 1 260 ? 25.491 5.304 17.774 1.00 86.62 260 ALA A C 1
ATOM 2020 O O . ALA A 1 260 ? 25.808 6.493 17.829 1.00 86.62 260 ALA A O 1
ATOM 2021 N N . PHE A 1 261 ? 24.699 4.736 18.694 1.00 89.25 261 PHE A N 1
ATOM 2022 C CA . PHE A 1 261 ? 24.120 5.467 19.814 1.00 89.25 261 PHE A CA 1
ATOM 2023 C C . PHE A 1 261 ? 25.208 6.034 20.737 1.00 89.25 261 PHE A C 1
ATOM 2025 O O . PHE A 1 261 ? 25.974 5.294 21.364 1.00 89.25 261 PHE A O 1
ATOM 2032 N N . LYS A 1 262 ? 25.253 7.364 20.848 1.00 87.25 262 LYS A N 1
ATOM 2033 C CA . LYS A 1 262 ? 26.237 8.124 21.630 1.00 87.25 262 LYS A CA 1
ATOM 2034 C C . LYS A 1 262 ? 25.523 9.174 22.477 1.00 87.25 262 LYS A C 1
ATOM 2036 O O . LYS A 1 262 ? 25.309 10.289 22.014 1.00 87.25 262 LYS A O 1
ATOM 2041 N N . HIS A 1 263 ? 25.169 8.817 23.711 1.00 90.81 263 HIS A N 1
ATOM 2042 C CA . HIS A 1 263 ? 24.503 9.713 24.660 1.00 90.81 263 HIS A CA 1
ATOM 2043 C C . HIS A 1 263 ? 25.003 9.484 26.096 1.00 90.81 263 HIS A C 1
ATOM 2045 O O . HIS A 1 263 ? 25.174 8.339 26.517 1.00 90.81 263 HIS A O 1
ATOM 2051 N N . ASN A 1 264 ? 25.204 10.552 26.875 1.00 87.00 264 ASN A N 1
ATOM 2052 C CA . ASN A 1 264 ? 25.718 10.477 28.256 1.00 87.00 264 ASN A CA 1
ATOM 2053 C C . ASN A 1 264 ? 24.734 9.814 29.242 1.00 87.00 264 ASN A C 1
ATOM 2055 O O . ASN A 1 264 ? 25.154 9.281 30.265 1.00 87.00 264 ASN A O 1
ATOM 2059 N N . LYS A 1 265 ? 23.432 9.805 28.929 1.00 88.06 265 LYS A N 1
ATOM 2060 C CA . LYS A 1 265 ? 22.385 9.122 29.716 1.00 88.06 265 LYS A CA 1
ATOM 2061 C C . LYS A 1 265 ? 22.125 7.670 29.320 1.00 88.06 265 LYS A C 1
ATOM 2063 O O . LYS A 1 265 ? 21.200 7.068 29.854 1.00 88.06 265 LYS A O 1
ATOM 2068 N N . LYS A 1 266 ? 22.936 7.083 28.432 1.00 89.38 266 LYS A N 1
ATOM 2069 C CA . LYS A 1 266 ? 22.765 5.688 27.997 1.00 89.38 266 LYS A CA 1
ATOM 2070 C C . LYS A 1 266 ? 22.629 4.717 29.176 1.00 89.38 266 LYS A C 1
ATOM 2072 O O . LYS A 1 266 ? 21.668 3.963 29.215 1.00 89.38 266 LYS A O 1
ATOM 2077 N N . ALA A 1 267 ? 23.531 4.806 30.155 1.00 87.56 267 ALA A N 1
ATOM 2078 C CA . ALA A 1 267 ? 23.532 3.924 31.322 1.00 87.56 267 ALA A CA 1
ATOM 2079 C C . ALA A 1 267 ? 22.270 4.071 32.192 1.00 87.56 267 ALA A C 1
ATOM 2081 O O . ALA A 1 267 ? 21.811 3.093 32.768 1.00 87.56 267 ALA A O 1
ATOM 2082 N N . VAL A 1 268 ? 21.686 5.275 32.266 1.00 87.12 268 VAL A N 1
ATOM 2083 C CA . VAL A 1 268 ? 20.431 5.520 32.999 1.00 87.12 268 VAL A CA 1
ATOM 2084 C C . VAL A 1 268 ? 19.263 4.850 32.280 1.00 87.12 268 VAL A C 1
ATOM 2086 O O . VAL A 1 268 ? 18.479 4.154 32.913 1.00 87.12 268 VAL A O 1
ATOM 2089 N N . VAL A 1 269 ? 19.178 5.002 30.954 1.00 87.06 269 VAL A N 1
ATOM 2090 C CA . VAL A 1 269 ? 18.140 4.342 30.147 1.00 87.06 269 VAL A CA 1
ATOM 2091 C C . VAL A 1 269 ? 18.313 2.820 30.186 1.00 87.06 269 VAL A C 1
ATOM 2093 O O . VAL A 1 269 ? 17.337 2.110 30.381 1.00 87.06 269 VAL A O 1
ATOM 2096 N N . GLU A 1 270 ? 19.539 2.301 30.070 1.00 87.81 270 GLU A N 1
ATOM 2097 C CA . GLU A 1 270 ? 19.834 0.864 30.202 1.00 87.81 270 GLU A CA 1
ATOM 2098 C C . GLU A 1 270 ? 19.425 0.318 31.570 1.00 87.81 270 GLU A C 1
ATOM 2100 O O . GLU A 1 270 ? 18.756 -0.713 31.631 1.00 87.81 270 GLU A O 1
ATOM 2105 N N . LYS A 1 271 ? 19.769 1.031 32.651 1.00 84.69 271 LYS A N 1
ATOM 2106 C CA . LYS A 1 271 ? 19.373 0.677 34.016 1.00 84.69 271 LYS A CA 1
ATOM 2107 C C . LYS A 1 271 ? 17.852 0.616 34.139 1.00 84.69 271 LYS A C 1
ATOM 2109 O O . LYS A 1 271 ? 17.332 -0.426 34.522 1.00 84.69 271 LYS A O 1
ATOM 2114 N N . LEU A 1 272 ? 17.146 1.673 33.726 1.00 83.19 272 LEU A N 1
ATOM 2115 C CA . LEU A 1 272 ? 15.683 1.725 33.770 1.00 83.19 272 LEU A CA 1
ATOM 2116 C C . LEU A 1 272 ? 15.040 0.610 32.945 1.00 83.19 272 LEU A C 1
ATOM 2118 O O . LEU A 1 272 ? 14.089 0.008 33.414 1.00 83.19 272 LEU A O 1
ATOM 2122 N N . LEU A 1 273 ? 15.560 0.293 31.755 1.00 79.50 273 LEU A N 1
ATOM 2123 C CA . LEU A 1 273 ? 15.065 -0.826 30.945 1.00 79.50 273 LEU A CA 1
ATOM 2124 C C . LEU A 1 273 ? 15.297 -2.183 31.626 1.00 79.50 273 LEU A C 1
ATOM 2126 O O . LEU A 1 273 ? 14.448 -3.059 31.520 1.00 79.50 273 LEU A O 1
ATOM 2130 N N . SER A 1 274 ? 16.428 -2.358 32.316 1.00 73.25 274 SER A N 1
ATOM 2131 C CA . SER A 1 274 ? 16.777 -3.608 33.008 1.00 73.25 274 SER A CA 1
ATOM 2132 C C . SER A 1 274 ? 16.066 -3.807 34.350 1.00 73.25 274 SER A C 1
ATOM 2134 O O . SER A 1 274 ? 15.804 -4.942 34.736 1.00 73.25 274 SER A O 1
ATOM 2136 N N . GLU A 1 275 ? 15.745 -2.718 35.051 1.00 70.75 275 GLU A N 1
ATOM 2137 C CA . GLU A 1 275 ? 15.071 -2.724 36.355 1.00 70.75 275 GLU A CA 1
ATOM 2138 C C . GLU A 1 275 ? 13.544 -2.639 36.229 1.00 70.75 275 GLU A C 1
ATOM 2140 O O . GLU A 1 275 ? 12.839 -2.750 37.231 1.00 70.75 275 GLU A O 1
ATOM 2145 N N . ASN A 1 276 ? 13.010 -2.473 35.011 1.00 65.75 276 ASN A N 1
ATOM 2146 C CA . ASN A 1 276 ? 11.573 -2.401 34.764 1.00 65.75 276 ASN A CA 1
ATOM 2147 C C . ASN A 1 276 ? 10.899 -3.778 34.886 1.00 65.75 276 ASN A C 1
ATOM 2149 O O . ASN A 1 276 ? 10.535 -4.410 33.891 1.00 65.75 276 ASN A O 1
ATOM 2153 N N . GLN A 1 277 ? 10.731 -4.237 36.126 1.00 51.78 277 GLN A N 1
ATOM 2154 C CA . GLN A 1 277 ? 10.013 -5.471 36.447 1.00 51.78 277 GLN A CA 1
ATOM 2155 C C . GLN A 1 277 ? 8.506 -5.367 36.176 1.00 51.78 277 GLN A C 1
ATOM 2157 O O . GLN A 1 277 ? 7.863 -6.387 35.971 1.00 51.78 277 GLN A O 1
ATOM 2162 N N . GLU A 1 278 ? 7.937 -4.158 36.132 1.00 51.00 278 GLU A N 1
ATOM 2163 C CA . GLU A 1 278 ? 6.498 -3.977 35.912 1.00 51.00 278 GLU A CA 1
ATOM 2164 C C . GLU A 1 278 ? 6.072 -4.255 34.456 1.00 51.00 278 GLU A C 1
ATOM 2166 O O . GLU A 1 278 ? 4.915 -4.597 34.224 1.00 51.00 278 GLU A O 1
ATOM 2171 N N . MET A 1 279 ? 6.959 -4.094 33.458 1.00 52.78 279 MET A N 1
ATOM 2172 C CA . MET A 1 279 ? 6.527 -3.974 32.048 1.00 52.78 279 MET A CA 1
ATOM 2173 C C . MET A 1 279 ? 7.319 -4.821 31.033 1.00 52.78 279 MET A C 1
ATOM 2175 O O . MET A 1 279 ? 7.096 -4.702 29.827 1.00 52.78 279 MET A O 1
ATOM 2179 N N . SER A 1 280 ? 8.190 -5.728 31.503 1.00 60.41 280 SER A N 1
ATOM 2180 C CA . SER A 1 280 ? 8.860 -6.767 30.693 1.00 60.41 280 SER A CA 1
ATOM 2181 C C . SER A 1 280 ? 9.608 -6.250 29.449 1.00 60.41 280 SER A C 1
ATOM 2183 O O . SER A 1 280 ? 9.556 -6.867 28.387 1.00 60.41 280 SER A O 1
ATOM 2185 N N . LEU A 1 281 ? 10.324 -5.126 29.535 1.00 70.00 281 LEU A N 1
ATOM 2186 C CA . LEU A 1 281 ? 11.278 -4.726 28.490 1.00 70.00 281 LEU A CA 1
ATOM 2187 C C . LEU A 1 281 ? 12.562 -5.552 28.640 1.00 70.00 281 LEU A C 1
ATOM 2189 O O . LEU A 1 281 ? 13.088 -5.690 29.741 1.00 70.00 281 LEU A O 1
ATOM 2193 N N . LYS A 1 282 ? 13.097 -6.097 27.543 1.00 74.81 282 LYS A N 1
ATOM 2194 C CA . LYS A 1 282 ? 14.384 -6.810 27.558 1.00 74.81 282 LYS A CA 1
ATOM 2195 C C . LYS A 1 282 ? 15.342 -6.189 26.570 1.00 74.81 282 LYS A C 1
ATOM 2197 O O . LYS A 1 282 ? 15.058 -6.094 25.378 1.00 74.81 282 LYS A O 1
ATOM 2202 N N . LEU A 1 283 ? 16.520 -5.838 27.069 1.00 78.56 283 LEU A N 1
ATOM 2203 C CA . LEU A 1 283 ? 17.619 -5.418 26.220 1.00 78.56 283 LEU A CA 1
ATOM 2204 C C . LEU A 1 283 ? 18.180 -6.630 25.458 1.00 78.56 283 LEU A C 1
ATOM 2206 O O . LEU A 1 283 ? 18.577 -7.623 26.075 1.00 78.56 283 LEU A O 1
ATOM 2210 N N . THR A 1 284 ? 18.235 -6.561 24.130 1.00 77.88 284 THR A N 1
ATOM 2211 C CA . THR A 1 284 ? 18.810 -7.621 23.284 1.00 77.88 284 THR A CA 1
ATOM 2212 C C . THR A 1 284 ? 20.135 -7.212 22.642 1.00 77.88 284 THR A C 1
ATOM 2214 O O . THR A 1 284 ? 20.640 -6.102 22.834 1.00 77.88 284 THR A O 1
ATOM 2217 N N . LYS A 1 285 ? 20.752 -8.138 21.892 1.00 65.06 285 LYS A N 1
ATOM 2218 C CA . LYS A 1 285 ? 21.971 -7.854 21.121 1.00 65.06 285 LYS A CA 1
ATOM 2219 C C . LYS A 1 285 ? 21.699 -6.715 20.123 1.00 65.06 285 LYS A C 1
ATOM 2221 O O . LYS A 1 285 ? 20.580 -6.568 19.627 1.00 65.06 285 LYS A O 1
ATOM 2226 N N . LYS A 1 286 ? 22.733 -5.917 19.820 1.00 65.62 286 LYS A N 1
ATOM 2227 C CA . LYS A 1 286 ? 22.648 -4.742 18.927 1.00 65.62 286 LYS A CA 1
ATOM 2228 C C . LYS A 1 286 ? 21.866 -5.077 17.642 1.00 65.62 286 LYS A C 1
ATOM 2230 O O . LYS A 1 286 ? 22.218 -6.042 16.971 1.00 65.62 286 LYS A O 1
ATOM 2235 N N . HIS A 1 287 ? 20.848 -4.271 17.319 1.00 61.69 287 HIS A N 1
ATOM 2236 C CA . HIS A 1 287 ? 19.986 -4.368 16.125 1.00 61.69 287 HIS A CA 1
ATOM 2237 C C . HIS A 1 287 ? 19.003 -5.551 16.021 1.00 61.69 287 HIS A C 1
ATOM 2239 O O . HIS A 1 287 ? 18.537 -5.837 14.922 1.00 61.69 287 HIS A O 1
ATOM 2245 N N . SER A 1 288 ? 18.654 -6.229 17.117 1.00 62.28 288 SER A N 1
ATOM 2246 C CA . SER A 1 288 ? 17.764 -7.409 17.050 1.00 62.28 288 SER A CA 1
ATOM 2247 C C . SER A 1 288 ? 16.434 -7.287 17.803 1.00 62.28 288 SER A C 1
ATOM 2249 O O . SER A 1 288 ? 15.667 -8.239 17.802 1.00 62.28 288 SER A O 1
ATOM 2251 N N . GLY A 1 289 ? 16.137 -6.139 18.424 1.00 67.25 289 GLY A N 1
ATOM 2252 C CA . GLY A 1 289 ? 14.882 -5.928 19.162 1.00 67.25 289 GLY A CA 1
ATOM 2253 C C . GLY A 1 289 ? 13.720 -5.410 18.305 1.00 67.25 289 GLY A C 1
ATOM 2254 O O . GLY A 1 289 ? 13.945 -4.801 17.265 1.00 67.25 289 GLY A O 1
ATOM 2255 N N . ARG A 1 290 ? 12.484 -5.586 18.789 1.00 77.62 290 ARG A N 1
ATOM 2256 C CA . ARG A 1 290 ? 11.226 -5.046 18.238 1.00 77.62 290 ARG A CA 1
ATOM 2257 C C . ARG A 1 290 ? 11.253 -3.528 18.038 1.00 77.62 290 ARG A C 1
ATOM 2259 O O . ARG A 1 290 ? 10.658 -3.040 17.084 1.00 77.62 290 ARG A O 1
ATOM 2266 N N . PHE A 1 291 ? 11.969 -2.796 18.894 1.00 85.56 291 PHE A N 1
ATOM 2267 C CA . PHE A 1 291 ? 12.257 -1.372 18.700 1.00 85.56 291 PHE A CA 1
ATOM 2268 C C . PHE A 1 291 ? 13.755 -1.077 18.841 1.00 85.56 291 PHE A C 1
ATOM 2270 O O . PHE A 1 291 ? 14.446 -1.644 19.696 1.00 85.56 291 PHE A O 1
ATOM 2277 N N . ILE A 1 292 ? 14.258 -0.158 18.013 1.00 85.44 292 ILE A N 1
ATOM 2278 C CA . ILE A 1 292 ? 15.646 0.315 18.052 1.00 85.44 292 ILE A CA 1
ATOM 2279 C C . ILE A 1 292 ? 15.688 1.728 18.636 1.00 85.44 292 ILE A C 1
ATOM 2281 O O . ILE A 1 292 ? 15.099 2.648 18.063 1.00 85.44 292 ILE A O 1
ATOM 2285 N N . ILE A 1 293 ? 16.406 1.899 19.749 1.00 91.38 293 ILE A N 1
ATOM 2286 C CA . ILE A 1 293 ? 16.641 3.186 20.413 1.00 91.38 293 ILE A CA 1
ATOM 2287 C C . ILE A 1 293 ? 17.826 3.881 19.735 1.00 91.38 293 ILE A C 1
ATOM 2289 O O . ILE A 1 293 ? 18.937 3.345 19.673 1.00 91.38 293 ILE A O 1
ATOM 2293 N N . ARG A 1 294 ? 17.586 5.091 19.233 1.00 91.06 294 ARG A N 1
ATOM 2294 C CA . ARG A 1 294 ? 18.530 5.920 18.474 1.00 91.06 294 ARG A CA 1
ATOM 2295 C C . ARG A 1 294 ? 18.682 7.286 19.137 1.00 91.06 294 ARG A C 1
ATOM 2297 O O . ARG A 1 294 ? 17.820 7.700 19.909 1.00 91.06 294 ARG A O 1
ATOM 2304 N N . ASN A 1 295 ? 19.760 8.001 18.824 1.00 91.81 295 ASN A N 1
ATOM 2305 C CA . ASN A 1 295 ? 19.895 9.402 19.208 1.00 91.81 295 ASN A CA 1
ATOM 2306 C C . ASN A 1 295 ? 20.464 10.268 18.083 1.00 91.81 295 ASN A C 1
ATOM 2308 O O . ASN A 1 295 ? 21.216 9.797 17.229 1.00 91.81 295 ASN A O 1
ATOM 2312 N N . LYS A 1 296 ? 20.120 11.556 18.121 1.00 85.81 296 LYS A N 1
ATOM 2313 C CA . LYS A 1 296 ? 20.692 12.609 17.278 1.00 85.81 296 LYS A CA 1
ATOM 2314 C C . LYS A 1 296 ? 20.951 13.833 18.152 1.00 85.81 296 LYS A C 1
ATOM 2316 O O . LYS A 1 296 ? 20.021 14.535 18.535 1.00 85.81 296 LYS A O 1
ATOM 2321 N N . GLY A 1 297 ? 22.217 14.075 18.490 1.00 84.25 297 GLY A N 1
ATOM 2322 C CA . GLY A 1 297 ? 22.553 15.037 19.544 1.00 84.25 297 GLY A CA 1
ATOM 2323 C C . GLY A 1 297 ? 22.038 14.546 20.902 1.00 84.25 297 GLY A C 1
ATOM 2324 O O . GLY A 1 297 ? 22.254 13.378 21.239 1.00 84.25 297 GLY A O 1
ATOM 2325 N N . SER A 1 298 ? 21.352 15.418 21.646 1.00 82.12 298 SER A N 1
ATOM 2326 C CA . SER A 1 298 ? 20.717 15.101 22.937 1.00 82.12 298 SER A CA 1
ATOM 2327 C C . SER A 1 298 ? 19.340 14.429 22.814 1.00 82.12 298 SER A C 1
ATOM 2329 O O . SER A 1 298 ? 18.824 13.864 23.775 1.00 82.12 298 SER A O 1
ATOM 2331 N N . LEU A 1 299 ? 18.756 14.431 21.610 1.00 90.31 299 LEU A N 1
ATOM 2332 C CA . LEU A 1 299 ? 17.440 13.851 21.360 1.00 90.31 299 LEU A CA 1
ATOM 2333 C C . LEU A 1 299 ? 17.533 12.332 21.195 1.00 90.31 299 LEU A C 1
ATOM 2335 O O . LEU A 1 299 ? 18.275 11.844 20.336 1.00 90.31 299 LEU A O 1
ATOM 2339 N N . ILE A 1 300 ? 16.740 11.594 21.969 1.00 93.19 300 ILE A N 1
ATOM 2340 C CA . ILE A 1 300 ? 16.572 10.139 21.904 1.00 93.19 300 ILE A CA 1
ATOM 2341 C C . ILE A 1 300 ? 15.199 9.811 21.309 1.00 93.19 300 ILE A C 1
ATOM 2343 O O . ILE A 1 300 ? 14.199 10.454 21.617 1.00 93.19 300 ILE A O 1
ATOM 2347 N N . PHE A 1 301 ? 15.139 8.797 20.450 1.00 90.69 301 PHE A N 1
ATOM 2348 C CA . PHE A 1 301 ? 13.903 8.345 19.812 1.00 90.69 301 PHE A CA 1
ATOM 2349 C C . PHE A 1 301 ? 13.937 6.842 19.523 1.00 90.69 301 PHE A C 1
ATOM 2351 O O . PHE A 1 301 ? 14.993 6.209 19.572 1.00 90.69 301 PHE A O 1
ATOM 2358 N N . ILE A 1 302 ? 12.773 6.272 19.208 1.00 88.31 302 ILE A N 1
ATOM 2359 C CA . ILE A 1 302 ? 12.622 4.857 18.849 1.00 88.31 302 ILE A CA 1
ATOM 2360 C C . ILE A 1 302 ? 12.186 4.688 17.399 1.00 88.31 302 ILE A C 1
ATOM 2362 O O . ILE A 1 302 ? 11.484 5.535 16.854 1.00 88.31 302 ILE A O 1
ATOM 2366 N N . THR A 1 303 ? 12.603 3.581 16.793 1.00 80.69 303 THR A N 1
ATOM 2367 C CA . THR A 1 303 ? 12.338 3.221 15.391 1.00 80.69 303 THR A CA 1
ATOM 2368 C C . THR A 1 303 ? 11.995 1.733 15.286 1.00 80.69 303 THR A C 1
ATOM 2370 O O . THR A 1 303 ? 12.339 0.963 16.190 1.00 80.69 303 THR A O 1
ATOM 2373 N N . LYS A 1 304 ? 11.349 1.307 14.194 1.00 74.25 304 LYS A N 1
ATOM 2374 C CA . LYS A 1 304 ? 11.260 -0.123 13.839 1.00 74.25 304 LYS A CA 1
ATOM 2375 C C . LYS A 1 304 ? 12.639 -0.653 13.385 1.00 74.25 304 LYS A C 1
ATOM 2377 O O . LYS A 1 304 ? 13.499 0.129 12.974 1.00 74.25 304 LYS A O 1
ATOM 2382 N N . PRO A 1 305 ? 12.890 -1.969 13.411 1.00 64.69 305 PRO A N 1
ATOM 2383 C CA . PRO A 1 305 ? 14.052 -2.557 12.744 1.00 64.69 305 PRO A CA 1
ATOM 2384 C C . PRO A 1 305 ? 14.072 -2.189 11.254 1.00 64.69 305 PRO A C 1
ATOM 2386 O O . PRO A 1 305 ? 13.025 -2.154 10.621 1.00 64.69 305 PRO A O 1
ATOM 2389 N N . GLY A 1 306 ? 15.245 -1.877 10.694 1.00 62.16 306 GLY A N 1
ATOM 2390 C CA . GLY A 1 306 ? 15.380 -1.441 9.290 1.00 62.16 306 GLY A CA 1
ATOM 2391 C C . GLY A 1 306 ? 14.994 0.021 9.018 1.00 62.16 306 GLY A C 1
ATOM 2392 O O . GLY A 1 306 ? 15.355 0.560 7.978 1.00 62.16 306 GLY A O 1
ATOM 2393 N N . SER A 1 307 ? 14.348 0.690 9.976 1.00 63.78 307 SER A N 1
ATOM 2394 C CA . SER A 1 307 ? 13.995 2.109 9.925 1.00 63.78 307 SER A CA 1
ATOM 2395 C C . SER A 1 307 ? 15.046 3.004 10.563 1.00 63.78 307 SER A C 1
ATOM 2397 O O . SER A 1 307 ? 15.676 2.628 11.559 1.00 63.78 307 SER A O 1
ATOM 2399 N N . ILE A 1 308 ? 15.145 4.239 10.071 1.00 66.25 308 ILE A N 1
ATOM 2400 C CA . ILE A 1 308 ? 15.768 5.348 10.804 1.00 66.25 308 ILE A CA 1
ATOM 2401 C C . ILE A 1 308 ? 14.784 6.454 11.223 1.00 66.25 308 ILE A C 1
ATOM 2403 O O . ILE A 1 308 ? 15.192 7.380 11.924 1.00 66.25 308 ILE A O 1
ATOM 2407 N N . GLU A 1 309 ? 13.515 6.354 10.829 1.00 65.75 309 GLU A N 1
ATOM 2408 C CA . GLU A 1 309 ? 12.475 7.340 11.122 1.00 65.75 309 GLU A CA 1
ATOM 2409 C C . GLU A 1 309 ? 11.925 7.169 12.541 1.00 65.75 309 GLU A C 1
ATOM 2411 O O . GLU A 1 309 ? 11.472 6.068 12.887 1.00 65.75 309 GLU A O 1
ATOM 2416 N N . PRO A 1 310 ? 11.909 8.237 13.363 1.00 77.69 310 PRO A N 1
ATOM 2417 C CA . PRO A 1 310 ? 11.292 8.201 14.683 1.00 77.69 310 PRO A CA 1
ATOM 2418 C C . PRO A 1 310 ? 9.835 7.742 14.592 1.00 77.69 310 PRO A C 1
ATOM 2420 O O . PRO A 1 310 ? 9.111 8.186 13.708 1.00 77.69 310 PRO A O 1
ATOM 2423 N N . LEU A 1 311 ? 9.383 6.871 15.495 1.00 79.81 311 LEU A N 1
ATOM 2424 C CA . LEU A 1 311 ? 7.967 6.488 15.599 1.00 79.81 311 LEU A CA 1
ATOM 2425 C C . LEU A 1 311 ? 7.133 7.582 16.268 1.00 79.81 311 LEU A C 1
ATOM 2427 O O . LEU A 1 311 ? 6.011 7.835 15.842 1.00 79.81 311 LEU A O 1
ATOM 2431 N N . ILE A 1 312 ? 7.733 8.243 17.254 1.00 85.88 312 ILE A N 1
ATOM 2432 C CA . ILE A 1 312 ? 7.189 9.334 18.068 1.00 85.88 312 ILE A CA 1
ATOM 2433 C C . ILE A 1 312 ? 8.160 10.518 18.038 1.00 85.88 312 ILE A C 1
ATOM 2435 O O . ILE A 1 312 ? 9.316 10.372 17.623 1.00 85.88 312 ILE A O 1
ATOM 2439 N N . LYS A 1 313 ? 7.710 11.687 18.490 1.00 86.38 313 LYS A N 1
ATOM 2440 C CA . LYS A 1 313 ? 8.543 12.884 18.610 1.00 86.38 313 LYS A CA 1
ATOM 2441 C C . LYS A 1 313 ? 9.810 12.584 19.433 1.00 86.38 313 LYS A C 1
ATOM 2443 O O . LYS A 1 313 ? 9.699 12.025 20.525 1.00 86.38 313 LYS A O 1
ATOM 2448 N N . PRO A 1 314 ? 11.013 12.937 18.939 1.00 90.31 314 PRO A N 1
ATOM 2449 C CA . PRO A 1 314 ? 12.247 12.756 19.695 1.00 90.31 314 PRO A CA 1
ATOM 2450 C C . PRO A 1 314 ? 12.230 13.505 21.031 1.00 90.31 314 PRO A C 1
ATOM 2452 O O . PRO A 1 314 ? 11.796 14.655 21.099 1.00 90.31 314 PRO A O 1
ATOM 2455 N N . ILE A 1 315 ? 12.734 12.855 22.077 1.00 90.81 315 ILE A N 1
ATOM 2456 C CA . ILE A 1 315 ? 12.704 13.336 23.462 1.00 90.81 315 ILE A CA 1
ATOM 2457 C C . ILE A 1 315 ? 14.106 13.789 23.862 1.00 90.81 315 ILE A C 1
ATOM 2459 O O . ILE A 1 315 ? 15.074 13.053 23.672 1.00 90.81 315 ILE A O 1
ATOM 2463 N N . ASP A 1 316 ? 14.221 14.983 24.436 1.00 90.81 316 ASP A N 1
ATOM 2464 C CA . ASP A 1 316 ? 15.473 15.477 25.011 1.00 90.81 316 ASP A CA 1
ATOM 2465 C C . ASP A 1 316 ? 15.666 14.899 26.420 1.00 90.81 316 ASP A C 1
ATOM 2467 O O . ASP A 1 316 ? 14.905 15.217 27.332 1.00 90.81 316 ASP A O 1
ATOM 2471 N N . VAL A 1 317 ? 16.642 14.005 26.599 1.00 88.88 317 VAL A N 1
ATOM 2472 C CA . VAL A 1 317 ? 16.806 13.255 27.857 1.00 88.88 317 VAL A CA 1
ATOM 2473 C C . VAL A 1 317 ? 17.938 13.850 28.689 1.00 88.88 317 VAL A C 1
ATOM 2475 O O . VAL A 1 317 ? 19.096 13.443 28.588 1.00 88.88 317 VAL A O 1
ATOM 2478 N N . ASN A 1 318 ? 17.593 14.778 29.579 1.00 87.06 318 ASN A N 1
ATOM 2479 C CA . ASN A 1 318 ? 18.541 15.506 30.422 1.00 87.06 318 ASN A CA 1
ATOM 2480 C C . ASN A 1 318 ? 18.644 14.928 31.843 1.00 87.06 318 ASN A C 1
ATOM 2482 O O . ASN A 1 318 ? 19.702 14.999 32.485 1.00 87.06 318 ASN A O 1
ATOM 2486 N N . ASN A 1 319 ? 17.570 14.318 32.342 1.00 84.00 319 ASN A N 1
ATOM 2487 C CA . ASN A 1 319 ? 17.477 13.766 33.692 1.00 84.00 319 ASN A CA 1
ATOM 2488 C C . ASN A 1 319 ? 16.789 12.380 33.716 1.00 84.00 319 ASN A C 1
ATOM 2490 O O . ASN A 1 319 ? 16.402 11.837 32.684 1.00 84.00 319 ASN A O 1
ATOM 2494 N N . GLU A 1 320 ? 16.694 11.769 34.899 1.00 82.06 320 GLU A N 1
ATOM 2495 C CA . GLU A 1 320 ? 16.090 10.439 35.075 1.00 82.06 320 GLU A CA 1
ATOM 2496 C C . GLU A 1 320 ? 14.578 10.427 34.804 1.00 82.06 320 GLU A C 1
ATOM 2498 O O . GLU A 1 320 ? 14.078 9.456 34.245 1.00 82.06 320 GLU A O 1
ATOM 2503 N N . LYS A 1 321 ? 13.859 11.523 35.090 1.00 81.56 321 LYS A N 1
ATOM 2504 C CA . LYS A 1 321 ? 12.430 11.647 34.765 1.00 81.56 321 LYS A CA 1
ATOM 2505 C C . LYS A 1 321 ? 12.199 11.634 33.255 1.00 81.56 321 LYS A C 1
ATOM 2507 O O . LYS A 1 321 ? 11.279 10.965 32.803 1.00 81.56 321 LYS A O 1
ATOM 2512 N N . ASP A 1 322 ? 13.056 12.292 32.473 1.00 85.50 322 ASP A N 1
ATOM 2513 C CA . ASP A 1 322 ? 12.969 12.270 31.004 1.00 85.50 322 ASP A CA 1
ATOM 2514 C C . ASP A 1 322 ? 13.230 10.855 30.452 1.00 85.50 322 ASP A C 1
ATOM 2516 O O . ASP A 1 322 ? 12.616 10.422 29.477 1.00 85.50 322 ASP A O 1
ATOM 2520 N N . ALA A 1 323 ? 14.127 10.103 31.100 1.00 85.50 323 ALA A N 1
ATOM 2521 C CA . ALA A 1 323 ? 14.402 8.713 30.750 1.00 85.50 323 ALA A CA 1
ATOM 2522 C C . ALA A 1 323 ? 13.226 7.786 31.105 1.00 85.50 323 ALA A C 1
ATOM 2524 O O . ALA A 1 323 ? 12.871 6.925 30.300 1.00 85.50 323 ALA A O 1
ATOM 2525 N N . MET A 1 324 ? 12.579 7.988 32.258 1.00 81.81 324 MET A N 1
ATOM 2526 C CA . MET A 1 324 ? 11.333 7.296 32.616 1.00 81.81 324 MET A CA 1
ATOM 2527 C C . MET A 1 324 ? 10.214 7.625 31.623 1.00 81.81 324 MET A C 1
ATOM 2529 O O . MET A 1 324 ? 9.534 6.720 31.145 1.00 81.81 324 MET A O 1
ATOM 2533 N N . PHE A 1 325 ? 10.083 8.901 31.251 1.00 83.06 325 PHE A N 1
ATOM 2534 C CA . PHE A 1 325 ? 9.128 9.369 30.253 1.00 83.06 325 PHE A CA 1
ATOM 2535 C C . PHE A 1 325 ? 9.351 8.671 28.905 1.00 83.06 325 PHE A C 1
ATOM 2537 O O . PHE A 1 325 ? 8.395 8.157 28.332 1.00 83.06 325 PHE A O 1
ATOM 2544 N N . LEU A 1 326 ? 10.596 8.568 28.421 1.00 87.56 326 LEU A N 1
ATOM 2545 C CA . LEU A 1 326 ? 10.938 7.812 27.208 1.00 87.56 326 LEU A CA 1
ATOM 2546 C C . LEU A 1 326 ? 10.513 6.339 27.304 1.00 87.56 326 LEU A C 1
ATOM 2548 O O . LEU A 1 326 ? 9.892 5.827 26.374 1.00 87.56 326 LEU A O 1
ATOM 2552 N N . VAL A 1 327 ? 10.844 5.663 28.409 1.00 84.50 327 VAL A N 1
ATOM 2553 C CA . VAL A 1 327 ? 10.502 4.247 28.625 1.00 84.50 327 VAL A CA 1
ATOM 2554 C C . VAL A 1 327 ? 8.987 4.042 28.585 1.00 84.50 327 VAL A C 1
ATOM 2556 O O . VAL A 1 327 ? 8.517 3.160 27.870 1.00 84.50 327 VAL A O 1
ATOM 2559 N N . GLU A 1 328 ? 8.217 4.905 29.249 1.00 82.00 328 GLU A N 1
ATOM 2560 C CA . GLU A 1 328 ? 6.750 4.884 29.220 1.00 82.00 328 GLU A CA 1
ATOM 2561 C C . GLU A 1 328 ? 6.197 4.969 27.783 1.00 82.00 328 GLU A C 1
ATOM 2563 O O . GLU A 1 328 ? 5.315 4.198 27.415 1.00 82.00 328 GLU A O 1
ATOM 2568 N N . ARG A 1 329 ? 6.759 5.819 26.911 1.00 85.75 329 ARG A N 1
ATOM 2569 C CA . ARG A 1 329 ? 6.274 5.938 25.519 1.00 85.75 329 ARG A CA 1
ATOM 2570 C C . ARG A 1 329 ? 6.565 4.683 24.700 1.00 85.75 329 ARG A C 1
ATOM 2572 O O . ARG A 1 329 ? 5.742 4.302 23.874 1.00 85.75 329 ARG A O 1
ATOM 2579 N N . ILE A 1 330 ? 7.694 4.011 24.943 1.00 85.62 330 ILE A N 1
ATOM 2580 C CA . ILE A 1 330 ? 8.003 2.713 24.312 1.00 85.62 330 ILE A CA 1
ATOM 2581 C C . ILE A 1 330 ? 6.916 1.687 24.656 1.00 85.62 330 ILE A C 1
ATOM 2583 O O . ILE A 1 330 ? 6.478 0.927 23.791 1.00 85.62 330 ILE A O 1
ATOM 2587 N N . ILE A 1 331 ? 6.453 1.689 25.906 1.00 79.06 331 ILE A N 1
ATOM 2588 C CA . ILE A 1 331 ? 5.404 0.785 26.385 1.00 79.06 331 ILE A CA 1
ATOM 2589 C C . ILE A 1 331 ? 4.061 1.097 25.726 1.00 79.06 331 ILE A C 1
ATOM 2591 O O . ILE A 1 331 ? 3.395 0.170 25.269 1.00 79.06 331 ILE A O 1
ATOM 2595 N N . LEU A 1 332 ? 3.688 2.374 25.612 1.00 83.06 332 LEU A N 1
ATOM 2596 C CA . LEU A 1 332 ? 2.440 2.799 24.963 1.00 83.06 332 LEU A CA 1
ATOM 2597 C C . LEU A 1 332 ? 2.420 2.443 23.465 1.00 83.06 332 LEU A C 1
ATOM 2599 O O . LEU A 1 332 ? 1.438 1.883 22.971 1.00 83.06 332 LEU A O 1
ATOM 2603 N N . VAL A 1 333 ? 3.535 2.658 22.753 1.00 82.94 333 VAL A N 1
ATOM 2604 C CA . VAL A 1 333 ? 3.697 2.211 21.354 1.00 82.94 333 VAL A CA 1
ATOM 2605 C C . VAL A 1 333 ? 3.569 0.689 21.256 1.00 82.94 333 VAL A C 1
ATOM 2607 O O . VAL A 1 333 ? 2.908 0.169 20.354 1.00 82.94 333 VAL A O 1
ATOM 2610 N N . ASN A 1 334 ? 4.153 -0.053 22.201 1.00 81.94 334 ASN A N 1
ATOM 2611 C CA . ASN A 1 334 ? 4.028 -1.505 22.220 1.00 81.94 334 ASN A CA 1
ATOM 2612 C C . ASN A 1 334 ? 2.602 -1.980 22.528 1.00 81.94 334 ASN A C 1
ATOM 2614 O O . ASN A 1 334 ? 2.158 -2.926 21.887 1.00 81.94 334 ASN A O 1
ATOM 2618 N N . LYS A 1 335 ? 1.886 -1.356 23.476 1.00 82.00 335 LYS A N 1
ATOM 2619 C CA . LYS A 1 335 ? 0.486 -1.689 23.802 1.00 82.00 335 LYS A CA 1
ATOM 2620 C C . LYS A 1 335 ? -0.381 -1.590 22.549 1.00 82.00 335 LYS A C 1
ATOM 2622 O O . LYS A 1 335 ? -1.066 -2.553 22.213 1.00 82.00 335 LYS A O 1
ATOM 2627 N N . TRP A 1 336 ? -0.272 -0.475 21.827 1.00 85.56 336 TRP A N 1
ATOM 2628 C CA . TRP A 1 336 ? -0.968 -0.257 20.559 1.00 85.56 336 TRP A CA 1
ATOM 2629 C C . TRP A 1 336 ? -0.589 -1.305 19.507 1.00 85.56 336 TRP A C 1
ATOM 2631 O O . TRP A 1 336 ? -1.457 -1.948 18.920 1.00 85.56 336 TRP A O 1
ATOM 2641 N N . THR A 1 337 ? 0.712 -1.554 19.323 1.00 79.06 337 THR A N 1
ATOM 2642 C CA . THR A 1 337 ? 1.187 -2.488 18.289 1.00 79.06 337 THR A CA 1
ATOM 2643 C C . THR A 1 337 ? 0.779 -3.930 18.603 1.00 79.06 337 THR A C 1
ATOM 2645 O O . THR A 1 337 ? 0.313 -4.645 17.726 1.00 79.06 337 THR A O 1
ATOM 2648 N N . ALA A 1 338 ? 0.899 -4.366 19.858 1.00 78.25 338 ALA A N 1
ATOM 2649 C CA . ALA A 1 338 ? 0.478 -5.697 20.287 1.00 78.25 338 ALA A CA 1
ATOM 2650 C C . ALA A 1 338 ? -1.039 -5.885 20.138 1.00 78.25 338 ALA A C 1
ATOM 2652 O O . ALA A 1 338 ? -1.488 -6.960 19.743 1.00 78.25 338 ALA A O 1
ATOM 2653 N N . LEU A 1 339 ? -1.829 -4.838 20.404 1.00 83.12 339 LEU A N 1
ATOM 2654 C CA . LEU A 1 339 ? -3.269 -4.868 20.177 1.00 83.12 339 LEU A CA 1
ATOM 2655 C C . LEU A 1 339 ? -3.598 -4.995 18.688 1.00 83.12 339 LEU A C 1
ATOM 2657 O O . LEU A 1 339 ? -4.449 -5.808 18.337 1.00 83.12 339 LEU A O 1
ATOM 2661 N N . LEU A 1 340 ? -2.908 -4.259 17.809 1.00 82.69 340 LEU A N 1
ATOM 2662 C CA . LEU A 1 340 ? -3.050 -4.390 16.354 1.00 82.69 340 LEU A CA 1
ATOM 2663 C C . LEU A 1 340 ? -2.696 -5.806 15.870 1.00 82.69 340 LEU A C 1
ATOM 2665 O O . LEU A 1 340 ? -3.415 -6.380 15.055 1.00 82.69 340 LEU A O 1
ATOM 2669 N N . GLU A 1 341 ? -1.645 -6.404 16.422 1.00 78.06 341 GLU A N 1
ATOM 2670 C CA . GLU A 1 341 ? -1.165 -7.744 16.061 1.00 78.06 341 GLU A CA 1
ATOM 2671 C C . GLU A 1 341 ? -2.019 -8.884 16.627 1.00 78.06 341 GLU A C 1
ATOM 2673 O O . GLU A 1 341 ? -1.991 -9.999 16.097 1.00 78.06 341 GLU A O 1
ATOM 2678 N N . LEU A 1 342 ? -2.798 -8.621 17.684 1.00 79.12 342 LEU A N 1
ATOM 2679 C CA . LEU A 1 342 ? -3.653 -9.616 18.325 1.00 79.12 342 LEU A CA 1
ATOM 2680 C C . LEU A 1 342 ? -4.654 -10.190 17.319 1.00 79.12 342 LEU A C 1
ATOM 2682 O O . LEU A 1 342 ? -5.659 -9.560 16.985 1.00 79.12 342 LEU A O 1
ATOM 2686 N N . THR A 1 343 ? -4.374 -11.408 16.873 1.00 79.75 343 THR A N 1
ATOM 2687 C CA . THR A 1 343 ? -5.244 -12.184 15.997 1.00 79.75 343 THR A CA 1
ATOM 2688 C C . THR A 1 343 ? -5.665 -13.428 16.749 1.00 79.75 343 THR A C 1
ATOM 2690 O O . THR A 1 343 ? -4.831 -14.264 17.091 1.00 79.75 343 THR A O 1
ATOM 2693 N N . GLN A 1 344 ? -6.958 -13.550 17.016 1.00 78.31 344 GLN A N 1
ATOM 2694 C CA . GLN A 1 344 ? -7.518 -14.697 17.706 1.00 78.31 344 GLN A CA 1
ATOM 2695 C C . GLN A 1 344 ? -8.819 -15.129 17.042 1.00 78.31 344 GLN A C 1
ATOM 2697 O O . GLN A 1 344 ? -9.655 -14.304 16.682 1.00 78.31 344 GLN A O 1
ATOM 2702 N N . SER A 1 345 ? -9.020 -16.438 16.921 1.00 82.62 345 SER A N 1
ATOM 2703 C CA . SER A 1 345 ? -10.337 -17.013 16.660 1.00 82.62 345 SER A CA 1
ATOM 2704 C C . SER A 1 345 ? -10.437 -18.358 17.350 1.00 82.62 345 SER A C 1
ATOM 2706 O O . SER A 1 345 ? -9.735 -19.305 17.010 1.00 82.62 345 SER A O 1
ATOM 2708 N N . SER A 1 346 ? -11.339 -18.446 18.320 1.00 81.50 346 SER A N 1
ATOM 2709 C CA . SER A 1 346 ? -11.675 -19.707 18.988 1.00 81.50 346 SER A CA 1
ATOM 2710 C C . SER A 1 346 ? -12.962 -20.341 18.455 1.00 81.50 346 SER A C 1
ATOM 2712 O O . SER A 1 346 ? -13.362 -21.406 18.926 1.00 81.50 346 SER A O 1
ATOM 2714 N N . PHE A 1 347 ? -13.598 -19.720 17.457 1.00 81.19 347 PHE A N 1
ATOM 2715 C CA . PHE A 1 347 ? -14.689 -20.325 16.702 1.00 81.19 347 PHE A CA 1
ATOM 2716 C C . PHE A 1 347 ? -14.140 -21.343 15.698 1.00 81.19 347 PHE A C 1
ATOM 2718 O O . PHE A 1 347 ? -13.218 -21.035 14.946 1.00 81.19 347 PHE A O 1
ATOM 2725 N N . PHE A 1 348 ? -14.745 -22.534 15.642 1.00 77.31 348 PHE A N 1
ATOM 2726 C CA . PHE A 1 348 ? -14.427 -23.537 14.617 1.00 77.31 348 PHE A CA 1
ATOM 2727 C C . PHE A 1 348 ? -14.789 -23.043 13.206 1.00 77.31 348 PHE A C 1
ATOM 2729 O O . PHE A 1 348 ? -14.031 -23.219 12.259 1.00 77.31 348 PHE A O 1
ATOM 2736 N N . LYS A 1 349 ? -15.941 -22.374 13.089 1.00 83.25 349 LYS A N 1
ATOM 2737 C CA . LYS A 1 349 ? -16.383 -21.619 11.914 1.00 83.25 349 LYS A CA 1
ATOM 2738 C C . LYS A 1 349 ? -16.917 -20.276 12.400 1.00 83.25 349 LYS A C 1
ATOM 2740 O O . LYS A 1 349 ? -17.659 -20.257 13.381 1.00 83.25 349 LYS A O 1
ATOM 2745 N N . ARG A 1 350 ? -16.546 -19.177 11.733 1.00 88.25 350 ARG A N 1
ATOM 2746 C CA . ARG A 1 350 ? -17.011 -17.824 12.079 1.00 88.25 350 ARG A CA 1
ATOM 2747 C C . ARG A 1 350 ? -18.550 -17.781 12.036 1.00 88.25 350 ARG A C 1
ATOM 2749 O O . ARG A 1 350 ? -19.106 -18.066 10.976 1.00 88.25 350 ARG A O 1
ATOM 2756 N N . PRO A 1 351 ? -19.237 -17.469 13.151 1.00 91.31 351 PRO A N 1
ATOM 2757 C CA . PRO A 1 351 ? -20.699 -17.407 13.205 1.00 91.31 351 PRO A CA 1
ATOM 2758 C C . PRO A 1 351 ? -21.239 -16.028 12.793 1.00 91.31 351 PRO A C 1
ATOM 2760 O O . PRO A 1 351 ? -22.284 -15.604 13.275 1.00 91.31 351 PRO A O 1
ATOM 2763 N N . TYR A 1 352 ? -20.509 -15.290 11.958 1.00 92.31 352 TYR A N 1
ATOM 2764 C CA . TYR A 1 352 ? -20.880 -13.946 11.536 1.00 92.31 352 TYR A CA 1
ATOM 2765 C C . TYR A 1 352 ? -20.360 -13.628 10.131 1.00 92.31 352 TYR A C 1
ATOM 2767 O O . TYR A 1 352 ? -19.395 -14.233 9.662 1.00 92.31 352 TYR A O 1
ATOM 2775 N N . GLU A 1 353 ? -21.004 -12.664 9.480 1.00 91.81 353 GLU A N 1
ATOM 2776 C CA . GLU A 1 353 ? -20.600 -12.058 8.208 1.00 91.81 353 GLU A CA 1
ATOM 2777 C C . GLU A 1 353 ? -20.364 -10.557 8.418 1.00 91.81 353 GLU A C 1
ATOM 2779 O O . GLU A 1 353 ? -21.131 -9.908 9.127 1.00 91.81 353 GLU A O 1
ATOM 2784 N N . LEU A 1 354 ? -19.298 -10.020 7.818 1.00 91.44 354 LEU A N 1
ATOM 2785 C CA . LEU A 1 354 ? -18.923 -8.608 7.894 1.00 91.44 354 LEU A CA 1
ATOM 2786 C C . LEU A 1 354 ? -19.001 -7.965 6.510 1.00 91.44 354 LEU A C 1
ATOM 2788 O O . LEU A 1 354 ? -18.349 -8.436 5.571 1.00 91.44 354 LEU A O 1
ATOM 2792 N N . ASN A 1 355 ? -19.734 -6.857 6.408 1.00 90.19 355 ASN A N 1
ATOM 2793 C CA . ASN A 1 355 ? -19.917 -6.122 5.161 1.00 90.19 355 ASN A CA 1
ATOM 2794 C C . ASN A 1 355 ? -19.420 -4.684 5.310 1.00 90.19 355 ASN A C 1
ATOM 2796 O O . ASN A 1 355 ? -20.023 -3.884 6.023 1.00 90.19 355 ASN A O 1
ATOM 2800 N N . LEU A 1 356 ? -18.327 -4.362 4.618 1.00 89.31 356 LEU A N 1
ATOM 2801 C CA . LEU A 1 356 ? -17.768 -3.016 4.559 1.00 89.31 356 LEU A CA 1
ATOM 2802 C C . LEU A 1 356 ? -18.244 -2.321 3.282 1.00 89.31 356 LEU A C 1
ATOM 2804 O O . LEU A 1 356 ? -18.138 -2.880 2.189 1.00 89.31 356 LEU A O 1
ATOM 2808 N N . TYR A 1 357 ? -18.742 -1.098 3.418 1.00 87.38 357 TYR A N 1
ATOM 2809 C CA . TYR A 1 357 ? -19.198 -0.268 2.312 1.00 87.38 357 TYR A CA 1
ATOM 2810 C C . TYR A 1 357 ? -18.433 1.047 2.293 1.00 87.38 357 TYR A C 1
ATOM 2812 O O . TYR A 1 357 ? -18.212 1.648 3.341 1.00 87.38 357 TYR A O 1
ATOM 2820 N N . ARG A 1 358 ? -18.068 1.516 1.102 1.00 86.12 358 ARG A N 1
ATOM 2821 C CA . ARG A 1 358 ? -17.331 2.764 0.887 1.00 86.12 358 ARG A CA 1
ATOM 2822 C C . ARG A 1 358 ? -18.159 3.727 0.049 1.00 86.12 358 ARG A C 1
ATOM 2824 O O . ARG A 1 358 ? -18.729 3.315 -0.962 1.00 86.12 358 ARG A O 1
ATOM 2831 N N . ASN A 1 359 ? -18.191 4.994 0.450 1.00 80.75 359 ASN A N 1
ATOM 2832 C CA . ASN A 1 359 ? -18.806 6.050 -0.343 1.00 80.75 359 ASN A CA 1
ATOM 2833 C C . ASN A 1 359 ? -18.007 6.308 -1.631 1.00 80.75 359 ASN A C 1
ATOM 2835 O O . ASN A 1 359 ? -16.777 6.308 -1.617 1.00 80.75 359 ASN A O 1
ATOM 2839 N N . SER A 1 360 ? -18.710 6.521 -2.739 1.00 75.56 360 SER A N 1
ATOM 2840 C CA . SER A 1 360 ? -18.121 6.790 -4.055 1.00 75.56 360 SER A CA 1
ATOM 2841 C C . SER A 1 360 ? -18.403 8.196 -4.594 1.00 75.56 360 SER A C 1
ATOM 2843 O O . SER A 1 360 ? -17.982 8.501 -5.707 1.00 75.56 360 SER A O 1
ATOM 2845 N N . VAL A 1 361 ? -19.093 9.052 -3.832 1.00 75.56 361 VAL A N 1
ATOM 2846 C CA . VAL A 1 361 ? -19.504 10.392 -4.276 1.00 75.56 361 VAL A CA 1
ATOM 2847 C C . VAL A 1 361 ? -19.029 11.458 -3.290 1.00 75.56 361 VAL A C 1
ATOM 2849 O O . VAL A 1 361 ? -19.312 11.381 -2.096 1.00 75.56 361 VAL A O 1
ATOM 2852 N N . ALA A 1 362 ? -18.329 12.477 -3.800 1.00 74.06 362 ALA A N 1
ATOM 2853 C CA . ALA A 1 362 ? -17.853 13.612 -3.012 1.00 74.06 362 ALA A CA 1
ATOM 2854 C C . ALA A 1 362 ? -19.018 14.356 -2.337 1.00 74.06 362 ALA A C 1
ATOM 2856 O O . ALA A 1 362 ? -20.020 14.659 -2.984 1.00 74.06 362 ALA A O 1
ATOM 2857 N N . GLY A 1 363 ? -18.901 14.620 -1.033 1.00 68.00 363 GLY A N 1
ATOM 2858 C CA . GLY A 1 363 ? -19.837 15.447 -0.255 1.00 68.00 363 GLY A CA 1
ATOM 2859 C C . GLY A 1 363 ? -21.250 14.885 -0.060 1.00 68.00 363 GLY A C 1
ATOM 2860 O O . GLY A 1 363 ? -22.022 15.424 0.734 1.00 68.00 363 GLY A O 1
ATOM 2861 N N . SER A 1 364 ? -21.607 13.789 -0.735 1.00 79.44 364 SER A N 1
ATOM 2862 C CA . SER A 1 364 ? -22.915 13.153 -0.609 1.00 79.44 364 SER A CA 1
ATOM 2863 C C . SER A 1 364 ? -22.860 11.978 0.354 1.00 79.44 364 SER A C 1
ATOM 2865 O O . SER A 1 364 ? -22.095 11.041 0.155 1.00 79.44 364 SER A O 1
ATOM 2867 N N . HIS A 1 365 ? -23.730 11.999 1.359 1.00 76.75 365 HIS A N 1
ATOM 2868 C CA . HIS A 1 365 ? -23.875 10.931 2.352 1.00 76.75 365 HIS A CA 1
ATOM 2869 C C . HIS A 1 365 ? -25.158 10.114 2.127 1.00 76.75 365 HIS A C 1
ATOM 2871 O O . HIS A 1 365 ? -25.699 9.527 3.059 1.00 76.75 365 HIS A O 1
ATOM 2877 N N . ASP A 1 366 ? -25.666 10.088 0.890 1.00 78.12 366 ASP A N 1
ATOM 2878 C CA . ASP A 1 366 ? -26.770 9.204 0.514 1.00 78.12 366 ASP A CA 1
ATOM 2879 C C . ASP A 1 366 ? -26.308 7.739 0.560 1.00 78.12 366 ASP A C 1
ATOM 2881 O O . ASP A 1 366 ? -25.263 7.379 0.010 1.00 78.12 366 ASP A O 1
ATOM 2885 N N . ILE A 1 367 ? -27.108 6.885 1.197 1.00 77.94 367 ILE A N 1
ATOM 2886 C CA . ILE A 1 367 ? -26.871 5.447 1.336 1.00 77.94 367 ILE A CA 1
ATOM 2887 C C . ILE A 1 367 ? -26.652 4.777 -0.027 1.00 77.94 367 ILE A C 1
ATOM 2889 O O . ILE A 1 367 ? -25.836 3.860 -0.126 1.00 77.94 367 ILE A O 1
ATOM 2893 N N . MET A 1 368 ? -27.313 5.255 -1.085 1.00 79.69 368 MET A N 1
ATOM 2894 C CA . MET A 1 368 ? -27.190 4.691 -2.435 1.00 79.69 368 MET A CA 1
ATOM 2895 C C . MET A 1 368 ? -25.785 4.851 -3.037 1.00 79.69 368 MET A C 1
ATOM 2897 O O . MET A 1 368 ? -25.415 4.113 -3.951 1.00 79.69 368 MET A O 1
ATOM 2901 N N . ASN A 1 369 ? -24.974 5.771 -2.507 1.00 81.12 369 ASN A N 1
ATOM 2902 C CA . ASN A 1 369 ? -23.608 6.015 -2.975 1.00 81.12 369 ASN A CA 1
ATOM 2903 C C . ASN A 1 369 ? -22.570 5.077 -2.341 1.00 81.12 369 ASN A C 1
ATOM 2905 O O . ASN A 1 369 ? -21.405 5.069 -2.761 1.00 81.12 369 ASN A O 1
ATOM 2909 N N . PHE A 1 370 ? -22.975 4.275 -1.350 1.00 83.75 370 PHE A N 1
ATOM 2910 C CA . PHE A 1 370 ? -22.110 3.331 -0.653 1.00 83.75 370 PHE A CA 1
ATOM 2911 C C . PHE A 1 370 ? -22.070 1.984 -1.372 1.00 83.75 370 PHE A C 1
ATOM 2913 O O . PHE A 1 370 ? -23.055 1.250 -1.433 1.00 83.75 370 PHE A O 1
ATOM 2920 N N . LYS A 1 371 ? -20.891 1.618 -1.876 1.00 84.06 371 LYS A N 1
ATOM 2921 C CA . LYS A 1 371 ? -20.664 0.341 -2.563 1.00 84.06 371 LYS A CA 1
ATOM 2922 C C . LYS A 1 371 ? -19.937 -0.632 -1.646 1.00 84.06 371 LYS A C 1
ATOM 2924 O O . LYS A 1 371 ? -18.971 -0.255 -0.981 1.00 84.06 371 LYS A O 1
ATOM 2929 N N . LYS A 1 372 ? -20.392 -1.888 -1.618 1.00 85.06 372 LYS A N 1
ATOM 2930 C CA . LYS A 1 372 ? -19.736 -2.966 -0.865 1.00 85.06 372 LYS A CA 1
ATOM 2931 C C . LYS A 1 372 ? -18.324 -3.178 -1.418 1.00 85.06 372 LYS A C 1
ATOM 2933 O O . LYS A 1 372 ? -18.160 -3.320 -2.627 1.00 85.06 372 LYS A O 1
ATOM 2938 N N . ILE A 1 373 ? -17.326 -3.209 -0.543 1.00 80.44 373 ILE A N 1
ATOM 2939 C CA . ILE A 1 373 ? -15.932 -3.515 -0.883 1.00 80.44 373 ILE A CA 1
ATOM 2940 C C . ILE A 1 373 ? -15.510 -4.841 -0.247 1.00 80.44 373 ILE A C 1
ATOM 2942 O O . ILE A 1 373 ? -16.148 -5.327 0.690 1.00 80.44 373 ILE A O 1
ATOM 2946 N N . SER A 1 374 ? -14.458 -5.463 -0.786 1.00 70.12 374 SER A N 1
ATOM 2947 C CA . SER A 1 374 ? -13.940 -6.728 -0.256 1.00 70.12 374 SER A CA 1
ATOM 2948 C C . SER A 1 374 ? -13.486 -6.550 1.194 1.00 70.12 374 SER A C 1
ATOM 2950 O O . SER A 1 374 ? -12.564 -5.792 1.472 1.00 70.12 374 SER A O 1
ATOM 2952 N N . SER A 1 375 ? -14.110 -7.276 2.122 1.00 57.94 375 SER A N 1
ATOM 2953 C CA . SER A 1 375 ? -13.772 -7.260 3.553 1.00 57.94 375 SER A CA 1
ATOM 2954 C C . SER A 1 375 ? -12.594 -8.175 3.920 1.00 57.94 375 SER A C 1
ATOM 2956 O O . SER A 1 375 ? -12.284 -8.329 5.098 1.00 57.94 375 SER A O 1
ATOM 2958 N N . GLY A 1 376 ? -11.938 -8.792 2.927 1.00 51.91 376 GLY A N 1
ATOM 2959 C CA . GLY A 1 376 ? -10.785 -9.677 3.125 1.00 51.91 376 GLY A CA 1
ATOM 2960 C C . GLY A 1 376 ? -9.420 -8.974 3.144 1.00 51.91 376 GLY A C 1
ATOM 2961 O O . GLY A 1 376 ? -8.434 -9.604 3.522 1.00 51.91 376 GLY A O 1
ATOM 2962 N N . GLU A 1 377 ? -9.338 -7.699 2.742 1.00 56.47 377 GLU A N 1
ATOM 2963 C CA . GLU A 1 377 ? -8.093 -6.918 2.794 1.00 56.47 377 GLU A CA 1
ATOM 2964 C C . GLU A 1 377 ? -7.872 -6.356 4.208 1.00 56.47 377 GLU A C 1
ATOM 2966 O O . GLU A 1 377 ? -8.745 -5.693 4.769 1.00 56.47 377 GLU A O 1
ATOM 2971 N N . MET A 1 378 ? -6.679 -6.582 4.779 1.00 61.84 378 MET A N 1
ATOM 2972 C CA . MET A 1 378 ? -6.298 -6.039 6.094 1.00 61.84 378 MET A CA 1
ATOM 2973 C C . MET A 1 378 ? -6.236 -4.502 6.094 1.00 61.84 378 MET A C 1
ATOM 2975 O O . MET A 1 378 ? -6.407 -3.885 7.142 1.00 61.84 378 MET A O 1
ATOM 2979 N N . LEU A 1 379 ? -5.999 -3.886 4.930 1.00 67.12 379 LEU A N 1
ATOM 2980 C CA . LEU A 1 379 ? -5.836 -2.447 4.750 1.00 67.12 379 LEU A CA 1
ATOM 2981 C C . LEU A 1 379 ? -6.605 -1.982 3.507 1.00 67.12 379 LEU A C 1
ATOM 2983 O O . LEU A 1 379 ? -6.336 -2.455 2.408 1.00 67.12 379 LEU A O 1
ATOM 2987 N N . ASN A 1 380 ? -7.537 -1.047 3.685 1.00 71.25 380 ASN A N 1
ATOM 2988 C CA . ASN A 1 380 ? -8.413 -0.519 2.641 1.00 71.25 380 ASN A CA 1
ATOM 2989 C C . ASN A 1 380 ? -8.132 0.975 2.425 1.00 71.25 380 ASN A C 1
ATOM 2991 O O . ASN A 1 380 ? -8.088 1.734 3.394 1.00 71.25 380 ASN A O 1
ATOM 2995 N N . SER A 1 381 ? -7.975 1.407 1.170 1.00 71.81 381 SER A N 1
ATOM 2996 C CA . SER A 1 381 ? -7.734 2.820 0.835 1.00 71.81 381 SER A CA 1
ATOM 2997 C C . SER A 1 381 ? -9.026 3.639 0.761 1.00 71.81 381 SER A C 1
ATOM 2999 O O . SER A 1 381 ? -9.975 3.289 0.043 1.00 71.81 381 SER A O 1
ATOM 3001 N N . PHE A 1 382 ? -9.017 4.760 1.477 1.00 74.00 382 PHE A N 1
ATOM 3002 C CA . PHE A 1 382 ? -10.075 5.753 1.593 1.00 74.00 382 PHE A CA 1
ATOM 3003 C C . PHE A 1 382 ? -9.505 7.126 1.237 1.00 74.00 382 PHE A C 1
ATOM 3005 O O . PHE A 1 382 ? -8.716 7.701 1.983 1.00 74.00 382 PHE A O 1
ATOM 3012 N N . ASN A 1 383 ? -9.906 7.650 0.084 1.00 72.19 383 ASN A N 1
ATOM 3013 C CA . ASN A 1 383 ? -9.365 8.896 -0.444 1.00 72.19 383 ASN A CA 1
ATOM 3014 C C . ASN A 1 383 ? -10.337 10.046 -0.193 1.00 72.19 383 ASN A C 1
ATOM 3016 O O . ASN A 1 383 ? -11.551 9.854 -0.276 1.00 72.19 383 ASN A O 1
ATOM 3020 N N . TYR A 1 384 ? -9.806 11.240 0.055 1.00 73.62 384 TYR A N 1
ATOM 3021 C CA . TYR A 1 384 ? -10.598 12.457 -0.087 1.00 73.62 384 TYR A CA 1
ATOM 3022 C C . TYR A 1 384 ? -11.088 12.584 -1.530 1.00 73.62 384 TYR A C 1
ATOM 3024 O O . TYR A 1 384 ? -10.357 12.265 -2.468 1.00 73.62 384 TYR A O 1
ATOM 3032 N N . LEU A 1 385 ? -12.326 13.045 -1.688 1.00 70.50 385 LEU A N 1
ATOM 3033 C CA . LEU A 1 385 ? -12.984 13.220 -2.978 1.00 70.50 385 LEU A CA 1
ATOM 3034 C C . LEU A 1 385 ? -13.209 14.711 -3.226 1.00 70.50 385 LEU A C 1
ATOM 3036 O O . LEU A 1 385 ? -13.819 15.380 -2.397 1.00 70.50 385 LEU A O 1
ATOM 3040 N N . GLU A 1 386 ? -12.735 15.229 -4.353 1.00 68.88 386 GLU A N 1
ATOM 3041 C CA . GLU A 1 386 ? -12.963 16.621 -4.754 1.00 68.88 386 GLU A CA 1
ATOM 3042 C C . GLU A 1 386 ? -14.323 16.754 -5.462 1.00 68.88 386 GLU A C 1
ATOM 3044 O O . GLU A 1 386 ? -14.642 15.966 -6.362 1.00 68.88 386 GLU A O 1
ATOM 3049 N N . ASP A 1 387 ? -15.141 17.730 -5.068 1.00 71.50 387 ASP A N 1
ATOM 3050 C CA . ASP A 1 387 ? -16.409 18.031 -5.743 1.00 71.50 387 ASP A CA 1
ATOM 3051 C C . ASP A 1 387 ? -16.239 18.930 -6.986 1.00 71.50 387 ASP A C 1
ATOM 3053 O O . ASP A 1 387 ? -15.133 19.336 -7.344 1.00 71.50 387 ASP A O 1
ATOM 3057 N N . GLU A 1 388 ? -17.351 19.248 -7.663 1.00 64.69 388 GLU A N 1
ATOM 3058 C CA . GLU A 1 388 ? -17.353 20.105 -8.862 1.00 64.69 388 GLU A CA 1
ATOM 3059 C C . GLU A 1 388 ? -16.873 21.546 -8.574 1.00 64.69 388 GLU A C 1
ATOM 3061 O O . GLU A 1 388 ? -16.464 22.256 -9.494 1.00 64.69 388 GLU A O 1
ATOM 3066 N N . GLY A 1 389 ? -16.914 21.987 -7.311 1.00 63.91 389 GLY A N 1
ATOM 3067 C CA . GLY A 1 389 ? -16.439 23.294 -6.856 1.00 63.91 389 GLY A CA 1
ATOM 3068 C C . GLY A 1 389 ? -14.948 23.333 -6.513 1.00 63.91 389 GLY A C 1
ATOM 3069 O O . GLY A 1 389 ? -14.414 24.422 -6.303 1.00 63.91 389 GLY A O 1
ATOM 3070 N N . GLY A 1 390 ? -14.270 22.182 -6.496 1.00 63.09 390 GLY A N 1
ATOM 3071 C CA . GLY A 1 390 ? -12.873 22.057 -6.084 1.00 63.09 390 GLY A CA 1
ATOM 3072 C C . GLY A 1 390 ? -12.678 21.861 -4.576 1.00 63.09 390 GLY A C 1
ATOM 3073 O O . GLY A 1 390 ? -11.549 21.936 -4.088 1.00 63.09 390 GLY A O 1
ATOM 3074 N N . GLU A 1 391 ? -13.758 21.628 -3.826 1.00 70.62 391 GLU A N 1
ATOM 3075 C CA . GLU A 1 391 ? -13.702 21.393 -2.384 1.00 70.62 391 GLU A CA 1
ATOM 3076 C C . GLU A 1 391 ? -13.434 19.913 -2.091 1.00 70.62 391 GLU A C 1
ATOM 3078 O O . GLU A 1 391 ? -14.033 19.015 -2.690 1.00 70.62 391 GLU A O 1
ATOM 3083 N N . TRP A 1 392 ? -12.528 19.647 -1.148 1.00 73.69 392 TRP A N 1
ATOM 3084 C CA . TRP A 1 392 ? -12.161 18.289 -0.751 1.00 73.69 392 TRP A CA 1
ATOM 3085 C C . TRP A 1 392 ? -13.077 17.766 0.351 1.00 73.69 392 TRP A C 1
ATOM 3087 O O . TRP A 1 392 ? -13.100 18.282 1.467 1.00 73.69 392 TRP A O 1
ATOM 3097 N N . HIS A 1 393 ? -13.753 16.659 0.069 1.00 75.50 393 HIS A N 1
ATOM 3098 C CA . HIS A 1 393 ? -14.632 15.972 1.005 1.00 75.50 393 HIS A CA 1
ATOM 3099 C C . HIS A 1 393 ? -13.956 14.738 1.580 1.00 75.50 393 HIS A C 1
ATOM 3101 O O . HIS A 1 393 ? -13.334 13.951 0.866 1.00 75.50 393 HIS A O 1
ATOM 3107 N N . GLN A 1 394 ? -14.095 14.566 2.890 1.00 76.56 394 GLN A N 1
ATOM 3108 C CA . GLN A 1 394 ? -13.542 13.423 3.602 1.00 76.56 394 GLN A CA 1
ATOM 3109 C C . GLN A 1 394 ? -14.199 12.102 3.161 1.00 76.56 394 GLN A C 1
ATOM 3111 O O . GLN A 1 394 ? -15.408 12.068 2.904 1.00 76.56 394 GLN A O 1
ATOM 3116 N N . PRO A 1 395 ? -13.436 10.999 3.080 1.00 80.69 395 PRO A N 1
ATOM 3117 C CA . PRO A 1 395 ? -14.009 9.695 2.796 1.00 80.69 395 PRO A CA 1
ATOM 3118 C C . PRO A 1 395 ? -14.942 9.228 3.916 1.00 80.69 395 PRO A C 1
ATOM 3120 O O . PRO A 1 395 ? -14.788 9.583 5.084 1.00 80.69 395 PRO A O 1
ATOM 3123 N N . SER A 1 396 ? -15.886 8.359 3.561 1.00 82.56 396 SER A N 1
ATOM 3124 C CA . SER A 1 396 ? -16.790 7.723 4.519 1.00 82.56 396 SER A CA 1
ATOM 3125 C C . SER A 1 396 ? -17.001 6.242 4.238 1.00 82.56 396 SER A C 1
ATOM 3127 O O . SER A 1 396 ? -16.920 5.774 3.094 1.00 82.56 396 SER A O 1
ATOM 3129 N N . PHE A 1 397 ? -17.299 5.499 5.303 1.00 87.31 397 PHE A N 1
ATOM 3130 C CA . PHE A 1 397 ? -17.643 4.085 5.237 1.00 87.31 397 PHE A CA 1
ATOM 3131 C C . PHE A 1 397 ? -18.861 3.743 6.094 1.00 87.31 397 PHE A C 1
ATOM 3133 O O . PHE A 1 397 ? -19.244 4.489 6.990 1.00 87.31 397 PHE A O 1
ATOM 3140 N N . ARG A 1 398 ? -19.454 2.581 5.815 1.00 89.38 398 ARG A N 1
ATOM 3141 C CA . ARG A 1 398 ? -20.436 1.919 6.682 1.00 89.38 398 ARG A CA 1
ATOM 3142 C C . ARG A 1 398 ? -19.991 0.481 6.903 1.00 89.38 398 ARG A C 1
ATOM 3144 O O . ARG A 1 398 ? -19.449 -0.141 5.987 1.00 89.38 398 ARG A O 1
ATOM 3151 N N . LEU A 1 399 ? -20.217 -0.054 8.096 1.00 89.38 399 LEU A N 1
ATOM 3152 C CA . LEU A 1 399 ? -19.863 -1.430 8.438 1.00 89.38 399 LEU A CA 1
ATOM 3153 C C . LEU A 1 399 ? -21.064 -2.118 9.078 1.00 89.38 399 LEU A C 1
ATOM 3155 O O . LEU A 1 399 ? -21.576 -1.636 10.087 1.00 89.38 399 LEU A O 1
ATOM 3159 N N . SER A 1 400 ? -21.483 -3.249 8.517 1.00 90.81 400 SER A N 1
ATOM 3160 C CA . SER A 1 400 ? -22.485 -4.111 9.139 1.00 90.81 400 SER A CA 1
ATOM 3161 C C . SER A 1 400 ? -21.890 -5.447 9.564 1.00 90.81 400 SER A C 1
ATOM 3163 O O . SER A 1 400 ? -20.950 -5.970 8.952 1.00 90.81 400 SER A O 1
ATOM 3165 N N . ILE A 1 401 ? -22.454 -5.998 10.636 1.00 91.62 401 ILE A N 1
ATOM 3166 C CA . ILE A 1 401 ? -22.192 -7.351 11.102 1.00 91.62 401 ILE A CA 1
ATOM 3167 C C . ILE A 1 401 ? -23.506 -8.122 11.206 1.00 91.62 401 ILE A C 1
ATOM 3169 O O . ILE A 1 401 ? -24.449 -7.694 11.869 1.00 91.62 401 ILE A O 1
ATOM 3173 N N . LYS A 1 402 ? -23.550 -9.293 10.575 1.00 92.31 402 LYS A N 1
ATOM 3174 C CA . LYS A 1 402 ? -24.687 -10.212 10.625 1.00 92.31 402 LYS A CA 1
ATOM 3175 C C . LYS A 1 402 ? -24.327 -11.464 11.404 1.00 92.31 402 LYS A C 1
ATOM 3177 O O . LYS A 1 402 ? -23.329 -12.108 11.089 1.00 92.31 402 LYS A O 1
ATOM 3182 N N . ASN A 1 403 ? -25.144 -11.846 12.383 1.00 92.62 403 ASN A N 1
ATOM 3183 C CA . ASN A 1 403 ? -24.975 -13.103 13.108 1.00 92.62 403 ASN A CA 1
ATOM 3184 C C . ASN A 1 403 ? -25.557 -14.260 12.283 1.00 92.62 403 ASN A C 1
ATOM 3186 O O . ASN A 1 403 ? -26.769 -14.385 12.125 1.00 92.62 403 ASN A O 1
ATOM 3190 N N . THR A 1 404 ? -24.689 -15.122 11.760 1.00 93.81 404 THR A N 1
ATOM 3191 C CA . THR A 1 404 ? -25.062 -16.313 10.975 1.00 93.81 404 THR A CA 1
ATOM 3192 C C . THR A 1 404 ? -25.029 -17.598 11.808 1.00 93.81 404 THR A C 1
ATOM 3194 O O . THR A 1 404 ? -25.279 -18.691 11.294 1.00 93.81 404 THR A O 1
ATOM 3197 N N . GLY A 1 405 ? -24.695 -17.481 13.095 1.00 88.81 405 GLY A N 1
ATOM 3198 C CA . GLY A 1 405 ? -24.663 -18.573 14.055 1.00 88.81 405 GLY A CA 1
ATOM 3199 C C . GLY A 1 405 ? -26.021 -18.890 14.678 1.00 88.81 405 GLY A C 1
ATOM 3200 O O . GLY A 1 405 ? -27.068 -18.433 14.238 1.00 88.81 405 GLY A O 1
ATOM 3201 N N . GLN A 1 406 ? -25.975 -19.711 15.729 1.00 85.88 406 GLN A N 1
ATOM 3202 C CA . GLN A 1 406 ? -27.145 -20.166 16.498 1.00 85.88 406 GLN A CA 1
ATOM 3203 C C . GLN A 1 406 ? -27.188 -19.579 17.917 1.00 85.88 406 GLN A C 1
ATOM 3205 O O . GLN A 1 406 ? -28.098 -19.871 18.684 1.00 85.88 406 GLN A O 1
ATOM 3210 N N . VAL A 1 407 ? -26.185 -18.781 18.291 1.00 84.19 407 VAL A N 1
ATOM 3211 C CA . VAL A 1 407 ? -26.076 -18.159 19.615 1.00 84.19 407 VAL A CA 1
ATOM 3212 C C . VAL A 1 407 ? -25.917 -16.649 19.464 1.00 84.19 407 VAL A C 1
ATOM 3214 O O . VAL A 1 407 ? -25.285 -16.215 18.497 1.00 84.19 407 VAL A O 1
ATOM 3217 N N . PRO A 1 408 ? -26.463 -15.842 20.388 1.00 83.62 408 PRO A N 1
ATOM 3218 C CA . PRO A 1 408 ? -26.237 -14.404 20.390 1.00 83.62 408 PRO A CA 1
ATOM 3219 C C . PRO A 1 408 ? -24.750 -14.039 20.492 1.00 83.62 408 PRO A C 1
ATOM 3221 O O . PRO A 1 408 ? -23.970 -14.741 21.146 1.00 83.62 408 PRO A O 1
ATOM 3224 N N . LEU A 1 409 ? -24.366 -12.928 19.863 1.00 86.75 409 LEU A N 1
ATOM 3225 C CA . LEU A 1 409 ? -22.993 -12.419 19.856 1.00 86.75 409 LEU A CA 1
ATOM 3226 C C . LEU A 1 409 ? -22.919 -11.026 20.486 1.00 86.75 409 LEU A C 1
ATOM 3228 O O . LEU A 1 409 ? -23.757 -10.173 20.226 1.00 86.75 409 LEU A O 1
ATOM 3232 N N . TRP A 1 410 ? -21.881 -10.800 21.279 1.00 85.75 410 TRP A N 1
ATOM 3233 C CA . TRP A 1 410 ? -21.455 -9.502 21.791 1.00 85.75 410 TRP A CA 1
ATOM 3234 C C . TRP A 1 410 ? -20.374 -8.955 20.867 1.00 85.75 410 TRP A C 1
ATOM 3236 O O . TRP A 1 410 ? -19.425 -9.684 20.556 1.00 85.75 410 TRP A O 1
ATOM 3246 N N . ILE A 1 411 ? -20.492 -7.691 20.460 1.00 88.44 411 ILE A N 1
ATOM 3247 C CA . ILE A 1 411 ? -19.483 -7.013 19.648 1.00 88.44 411 ILE A CA 1
ATOM 3248 C C . ILE A 1 411 ? -19.013 -5.765 20.381 1.00 88.44 411 ILE A C 1
ATOM 3250 O O . ILE A 1 411 ? -19.785 -4.846 20.645 1.00 88.44 411 ILE A O 1
ATOM 3254 N N . SER A 1 412 ? -17.723 -5.743 20.688 1.00 89.44 412 SER A N 1
ATOM 3255 C CA . SER A 1 412 ? -17.023 -4.571 21.201 1.00 89.44 412 SER A CA 1
ATOM 3256 C C . SER A 1 412 ? -15.944 -4.132 20.213 1.00 89.44 412 SER A C 1
ATOM 3258 O O . SER A 1 412 ? -15.637 -4.849 19.256 1.00 89.44 412 SER A O 1
ATOM 3260 N N . ASN A 1 413 ? -15.374 -2.950 20.417 1.00 89.56 413 ASN A N 1
ATOM 3261 C CA . ASN A 1 413 ? -14.432 -2.346 19.487 1.00 89.56 413 ASN A CA 1
ATOM 3262 C C . ASN A 1 413 ? -13.239 -1.675 20.185 1.00 89.56 413 ASN A C 1
ATOM 3264 O O . ASN A 1 413 ? -13.277 -1.354 21.375 1.00 89.56 413 ASN A O 1
ATOM 3268 N N . ALA A 1 414 ? -12.175 -1.477 19.411 1.00 90.12 414 ALA A N 1
ATOM 3269 C CA . ALA A 1 414 ? -11.103 -0.534 19.683 1.00 90.12 414 ALA A CA 1
ATOM 3270 C C . ALA A 1 414 ? -10.681 0.125 18.363 1.00 90.12 414 ALA A C 1
ATOM 3272 O O . ALA A 1 414 ? -10.293 -0.562 17.417 1.00 90.12 414 ALA A O 1
ATOM 3273 N N . TYR A 1 415 ? -10.757 1.448 18.309 1.00 88.06 415 TYR A N 1
ATOM 3274 C CA . TYR A 1 415 ? -10.200 2.274 17.251 1.00 88.06 415 TYR A CA 1
ATOM 3275 C C . TYR A 1 415 ? -8.758 2.643 17.595 1.00 88.06 415 TYR A C 1
ATOM 3277 O O . TYR A 1 415 ? -8.480 3.176 18.667 1.00 88.06 415 TYR A O 1
ATOM 3285 N N . LEU A 1 416 ? -7.840 2.315 16.699 1.00 85.00 416 LEU A N 1
ATOM 3286 C CA . LEU A 1 416 ? -6.403 2.490 16.828 1.00 85.00 416 LEU A CA 1
ATOM 3287 C C . LEU A 1 416 ? -5.991 3.641 15.906 1.00 85.00 416 LEU A C 1
ATOM 3289 O O . LEU A 1 416 ? -5.876 3.448 14.693 1.00 85.00 416 LEU A O 1
ATOM 3293 N N . GLY A 1 417 ? -5.784 4.823 16.486 1.00 78.31 417 GLY A N 1
ATOM 3294 C CA . GLY A 1 417 ? -5.435 6.033 15.743 1.00 78.31 417 GLY A CA 1
ATOM 3295 C C . GLY A 1 417 ? -3.976 6.060 15.288 1.00 78.31 417 GLY A C 1
ATOM 3296 O O . GLY A 1 417 ? -3.119 5.351 15.831 1.00 78.31 417 GLY A O 1
ATOM 3297 N N . PHE A 1 418 ? -3.689 6.906 14.297 1.00 79.69 418 PHE A N 1
ATOM 3298 C CA . PHE A 1 418 ? -2.353 7.045 13.697 1.00 79.69 418 PHE A CA 1
ATOM 3299 C C . PHE A 1 418 ? -1.272 7.509 14.689 1.00 79.69 418 PHE A C 1
ATOM 3301 O O . PHE A 1 418 ? -0.092 7.178 14.556 1.00 79.69 418 PHE A O 1
ATOM 3308 N N . ASP A 1 419 ? -1.674 8.250 15.718 1.00 77.31 419 ASP A N 1
ATOM 3309 C CA . ASP A 1 419 ? -0.822 8.740 16.803 1.00 77.31 419 ASP A CA 1
ATOM 3310 C C . ASP A 1 419 ? -0.656 7.746 17.964 1.00 77.31 419 ASP A C 1
ATOM 3312 O O . ASP A 1 419 ? -0.251 8.130 19.058 1.00 77.31 419 ASP A O 1
ATOM 3316 N N . TYR A 1 420 ? -0.927 6.460 17.740 1.00 83.31 420 TYR A N 1
ATOM 3317 C CA . TYR A 1 420 ? -0.931 5.411 18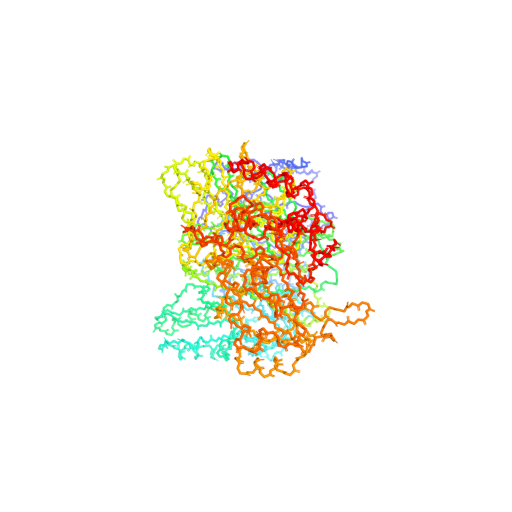.764 1.00 83.31 420 TYR A CA 1
ATOM 3318 C C . TYR A 1 420 ? -2.020 5.572 19.838 1.00 83.31 420 TYR A C 1
ATOM 3320 O O . TYR A 1 420 ? -1.945 4.912 20.877 1.00 83.31 420 TYR A O 1
ATOM 3328 N N . SER A 1 421 ? -3.041 6.401 19.615 1.00 81.81 421 SER A N 1
ATOM 3329 C CA . SER A 1 421 ? -4.232 6.417 20.470 1.00 81.81 421 SER A CA 1
ATOM 3330 C C . SER A 1 421 ? -5.022 5.107 20.365 1.00 81.81 421 SER A C 1
ATOM 3332 O O . SER A 1 421 ? -5.014 4.424 19.335 1.00 81.81 421 SER A O 1
ATOM 3334 N N . ILE A 1 422 ? -5.701 4.742 21.454 1.00 84.44 422 ILE A N 1
ATOM 3335 C CA . ILE A 1 422 ? -6.692 3.664 21.484 1.00 84.44 422 ILE A CA 1
ATOM 3336 C C . ILE A 1 422 ? -7.979 4.240 22.070 1.00 84.44 422 ILE A C 1
ATOM 3338 O O . ILE A 1 422 ? -8.022 4.571 23.256 1.00 84.44 422 ILE A O 1
ATOM 3342 N N . SER A 1 423 ? -9.030 4.291 21.259 1.00 80.75 423 SER A N 1
ATOM 3343 C CA . SER A 1 423 ? -10.371 4.727 21.662 1.00 80.75 423 SER A CA 1
ATOM 3344 C C . SER A 1 423 ? -11.333 3.547 21.589 1.00 80.75 423 SER A C 1
ATOM 3346 O O . SER A 1 423 ? -11.323 2.800 20.618 1.00 80.75 423 SER A O 1
ATOM 3348 N N . THR A 1 424 ? -12.183 3.350 22.592 1.00 81.50 424 THR A N 1
ATOM 3349 C CA . THR A 1 424 ? -13.172 2.241 22.621 1.00 81.50 424 THR A CA 1
ATOM 3350 C C . THR A 1 424 ? -14.610 2.738 22.671 1.00 81.50 424 THR A C 1
ATOM 3352 O O . THR A 1 424 ? -15.551 1.978 22.870 1.00 81.50 424 THR A O 1
ATOM 3355 N N . ASP A 1 425 ? -14.769 4.046 22.528 1.00 67.69 425 ASP A N 1
ATOM 3356 C CA . ASP A 1 425 ? -15.981 4.801 22.789 1.00 67.69 425 ASP A CA 1
ATOM 3357 C C . ASP A 1 425 ? -16.390 5.696 21.615 1.00 67.69 425 ASP A C 1
ATOM 3359 O O . ASP A 1 425 ? -17.361 6.443 21.745 1.00 67.69 425 ASP A O 1
ATOM 3363 N N . PHE A 1 426 ? -15.689 5.603 20.481 1.00 67.06 426 PHE A N 1
ATOM 3364 C CA . PHE A 1 426 ? -16.135 6.165 19.204 1.00 67.06 426 PHE A CA 1
ATOM 3365 C C . PHE A 1 426 ? -17.372 5.447 18.674 1.00 67.06 426 PHE A C 1
ATOM 3367 O O . PHE A 1 426 ? -18.274 6.097 18.150 1.00 67.06 426 PHE A O 1
ATOM 3374 N N . PHE A 1 427 ? -17.444 4.130 18.870 1.00 72.06 427 PHE A N 1
ATOM 3375 C CA . PHE A 1 427 ? -18.568 3.321 18.420 1.00 72.06 427 PHE A CA 1
ATOM 3376 C C . PHE A 1 427 ? -19.351 2.748 19.594 1.00 72.06 427 PHE A C 1
ATOM 3378 O O . PHE A 1 427 ? -18.776 2.390 20.627 1.00 72.06 427 PHE A O 1
ATOM 3385 N N . GLU A 1 428 ? -20.666 2.634 19.426 1.00 68.25 428 GLU A N 1
ATOM 3386 C CA . GLU A 1 428 ? -21.504 1.920 20.381 1.00 68.25 428 GLU A CA 1
ATOM 3387 C C . GLU A 1 428 ? -21.160 0.425 20.365 1.00 68.25 428 GLU A C 1
ATOM 3389 O O . GLU A 1 428 ? -21.033 -0.204 19.312 1.00 68.25 428 GLU A O 1
ATOM 3394 N N . ASN A 1 429 ? -20.995 -0.162 21.550 1.00 67.69 429 ASN A N 1
ATOM 3395 C CA . ASN A 1 429 ? -20.843 -1.607 21.661 1.00 67.69 429 ASN A CA 1
ATOM 3396 C C . ASN A 1 429 ? -22.184 -2.265 21.335 1.00 67.69 429 ASN A C 1
ATOM 3398 O O . ASN A 1 429 ? -23.191 -1.963 21.977 1.00 67.69 429 ASN A O 1
ATOM 3402 N N . ILE A 1 430 ? -22.192 -3.206 20.390 1.00 68.75 430 ILE A N 1
ATOM 3403 C CA . ILE A 1 430 ? -23.386 -3.998 20.100 1.00 68.75 430 ILE A CA 1
ATOM 3404 C C . ILE A 1 430 ? -23.504 -5.018 21.224 1.00 68.75 430 ILE A C 1
ATOM 3406 O O . ILE A 1 430 ? -22.796 -6.033 21.263 1.00 68.75 430 ILE A O 1
ATOM 3410 N N . GLN A 1 431 ? -24.371 -4.695 22.178 1.00 63.09 431 GLN A N 1
ATOM 3411 C CA . GLN A 1 431 ? -24.491 -5.454 23.410 1.00 63.09 431 GLN A CA 1
ATOM 3412 C C . GLN A 1 431 ? -25.010 -6.867 23.127 1.00 63.09 431 GLN A C 1
ATOM 3414 O O . GLN A 1 431 ? -24.439 -7.823 23.622 1.00 63.09 431 GLN A O 1
ATOM 3419 N N . LEU A 1 432 ? -26.008 -7.077 22.270 1.00 74.38 432 LEU A N 1
ATOM 3420 C CA . LEU A 1 432 ? -26.433 -8.444 21.960 1.00 74.38 432 LEU A CA 1
ATOM 3421 C C . LEU A 1 432 ? -27.031 -8.564 20.560 1.00 74.38 432 LEU A C 1
ATOM 3423 O O . LEU A 1 432 ? -28.154 -8.144 20.313 1.00 74.38 432 LEU A O 1
ATOM 3427 N N . LEU A 1 433 ? -26.302 -9.200 19.646 1.00 83.06 433 LEU A N 1
ATOM 3428 C CA . LEU A 1 433 ? -26.774 -9.493 18.298 1.00 83.06 433 LEU A CA 1
ATOM 3429 C C . LEU A 1 433 ? -27.384 -10.896 18.239 1.00 83.06 433 LEU A C 1
ATOM 3431 O O . LEU A 1 433 ? -26.661 -11.899 18.254 1.00 83.06 433 LEU A O 1
ATOM 3435 N N . ALA A 1 434 ? -28.714 -10.972 18.174 1.00 82.31 434 ALA A N 1
ATOM 3436 C CA . ALA A 1 434 ? -29.452 -12.231 18.093 1.00 82.31 434 ALA A CA 1
ATOM 3437 C C . ALA A 1 434 ? -29.130 -13.028 16.805 1.00 82.31 434 ALA A C 1
ATOM 3439 O O . ALA A 1 434 ? -28.760 -12.431 15.791 1.00 82.31 434 ALA A O 1
ATOM 3440 N N . PRO A 1 435 ? -29.257 -14.370 16.818 1.00 87.00 435 PRO A N 1
ATOM 3441 C CA . PRO A 1 435 ? -29.104 -15.201 15.622 1.00 87.00 435 PRO A CA 1
ATOM 3442 C C . PRO A 1 435 ? -29.969 -14.720 14.451 1.00 87.00 435 PRO A C 1
ATOM 3444 O O . PRO A 1 435 ? -31.158 -14.475 14.622 1.00 87.00 435 PRO A O 1
ATOM 3447 N N . GLY A 1 436 ? -29.380 -14.603 13.260 1.00 83.00 436 GLY A N 1
ATOM 3448 C CA . GLY A 1 436 ? -30.058 -14.151 12.042 1.00 83.00 436 GLY A CA 1
ATOM 3449 C C . GLY A 1 436 ? -30.105 -12.631 11.855 1.00 83.00 436 GLY A C 1
ATOM 3450 O O . GLY A 1 436 ? -30.236 -12.183 10.713 1.00 83.00 436 GLY A O 1
ATOM 3451 N N . ASN A 1 437 ? -29.934 -11.851 12.927 1.00 84.94 437 ASN A N 1
ATOM 3452 C CA . ASN A 1 437 ? -30.015 -10.394 12.876 1.00 84.94 437 ASN A CA 1
ATOM 3453 C C . ASN A 1 437 ? -28.719 -9.760 12.354 1.00 84.94 437 ASN A C 1
ATOM 3455 O O . ASN A 1 437 ? -27.619 -10.310 12.478 1.00 84.94 437 ASN A O 1
ATOM 3459 N N . GLU A 1 438 ? -28.870 -8.565 11.793 1.00 88.38 438 GLU A N 1
ATOM 3460 C CA . GLU A 1 438 ? -27.792 -7.703 11.322 1.00 88.38 438 GLU A CA 1
ATOM 3461 C C . GLU A 1 438 ? -27.820 -6.385 12.094 1.00 88.38 438 GLU A C 1
ATOM 3463 O O . GLU A 1 438 ? -28.887 -5.830 12.347 1.00 88.38 438 GLU A O 1
ATOM 3468 N N . ALA A 1 439 ? -26.644 -5.901 12.477 1.00 85.38 439 ALA A N 1
ATOM 3469 C CA . ALA A 1 439 ? -26.466 -4.612 13.124 1.00 85.38 439 ALA A CA 1
ATOM 3470 C C . ALA A 1 439 ? -25.417 -3.791 12.375 1.00 85.38 439 ALA A C 1
ATOM 3472 O O . ALA A 1 439 ? -24.434 -4.328 11.856 1.00 85.38 439 ALA A O 1
ATOM 3473 N N . TRP A 1 440 ? -25.631 -2.481 12.344 1.00 85.69 440 TRP A N 1
ATOM 3474 C CA . TRP A 1 440 ? -24.691 -1.515 11.791 1.00 85.69 440 TRP A CA 1
ATOM 3475 C C . TRP A 1 440 ? -23.849 -0.920 12.911 1.00 85.69 440 TRP A C 1
ATOM 3477 O O . TRP A 1 440 ? -24.352 -0.665 14.004 1.00 85.69 440 TRP A O 1
ATOM 3487 N N . LEU A 1 441 ? -22.564 -0.710 12.640 1.00 82.94 441 LEU A N 1
ATOM 3488 C CA . LEU A 1 441 ? -21.691 0.002 13.560 1.00 82.94 441 LEU A CA 1
ATOM 3489 C C . LEU A 1 441 ? -22.084 1.484 13.571 1.00 82.94 441 LEU A C 1
ATOM 3491 O O . LEU A 1 441 ? -22.042 2.133 12.528 1.00 82.94 441 LEU A O 1
ATOM 3495 N N . THR A 1 442 ? -22.447 2.011 14.738 1.00 74.38 442 THR A N 1
ATOM 3496 C CA . THR A 1 442 ? -22.865 3.407 14.909 1.00 74.38 442 THR A CA 1
ATOM 3497 C C . THR A 1 442 ? -21.789 4.212 15.629 1.00 74.38 442 THR A C 1
ATOM 3499 O O . THR A 1 442 ? -21.282 3.813 16.681 1.00 74.38 442 THR A O 1
ATOM 3502 N N . PHE A 1 443 ? -21.427 5.354 15.051 1.00 66.69 443 PHE A N 1
ATOM 3503 C CA . PHE A 1 443 ? -20.572 6.366 15.654 1.00 66.69 443 PHE A CA 1
ATOM 3504 C C . PHE A 1 443 ? -21.402 7.275 16.567 1.00 66.69 443 PHE A C 1
ATOM 3506 O O . PHE A 1 443 ? -22.531 7.643 16.234 1.00 66.69 443 PHE A O 1
ATOM 3513 N N . VAL A 1 444 ? -20.849 7.627 17.730 1.00 58.19 444 VAL A N 1
ATOM 3514 C CA . VAL A 1 444 ? -21.516 8.476 18.728 1.00 58.19 444 VAL A CA 1
ATOM 3515 C C . VAL A 1 444 ? -20.858 9.855 18.738 1.00 58.19 444 VAL A C 1
ATOM 3517 O O . VAL A 1 444 ? -19.759 9.999 19.274 1.00 58.19 444 VAL A O 1
ATOM 3520 N N . ASN A 1 445 ? -21.542 10.874 18.208 1.00 48.00 445 ASN A N 1
ATOM 3521 C CA . ASN A 1 445 ? -21.057 12.259 18.198 1.00 48.00 445 ASN A CA 1
ATOM 3522 C C . ASN A 1 445 ? -22.120 13.231 18.709 1.00 48.00 445 ASN A C 1
ATOM 3524 O O . ASN A 1 445 ? -23.255 13.165 18.263 1.00 48.00 445 ASN A O 1
ATOM 3528 N N . GLU A 1 446 ? -21.776 14.122 19.644 1.00 45.75 446 GLU A N 1
ATOM 3529 C CA . GLU A 1 446 ? -22.638 15.228 20.123 1.00 45.75 446 GLU A CA 1
ATOM 3530 C C . GLU A 1 446 ? -24.118 14.875 20.433 1.00 45.75 446 GLU A C 1
ATOM 3532 O O . GLU A 1 446 ? -25.005 15.732 20.426 1.00 45.75 446 GLU A O 1
ATOM 3537 N N . GLY A 1 447 ? -24.404 13.612 20.762 1.00 43.31 447 GLY A N 1
ATOM 3538 C CA . GLY A 1 447 ? -25.754 13.123 21.048 1.00 43.31 447 GLY A CA 1
ATOM 3539 C C . GLY A 1 447 ? -26.564 12.629 19.838 1.00 43.31 447 GLY A C 1
ATOM 3540 O O . GLY A 1 447 ? -27.735 12.308 20.037 1.00 43.31 447 GLY A O 1
ATOM 3541 N N . SER A 1 448 ? -25.986 12.528 18.633 1.00 47.38 448 SER A N 1
ATOM 3542 C CA . SER A 1 448 ? -26.530 11.761 17.499 1.00 47.38 448 SER A CA 1
ATOM 3543 C C . SER A 1 448 ? -25.827 10.403 17.349 1.00 47.38 448 SER A C 1
ATOM 3545 O O . SER A 1 448 ? -24.666 10.225 17.727 1.00 47.38 448 SER A O 1
ATOM 3547 N N . GLN A 1 449 ? -26.571 9.418 16.837 1.00 57.12 449 GLN A N 1
ATOM 3548 C CA . GLN A 1 449 ? -26.048 8.117 16.421 1.00 57.12 449 GLN A CA 1
ATOM 3549 C C . GLN A 1 449 ? -26.106 8.044 14.901 1.00 57.12 449 GLN A C 1
ATOM 3551 O O . GLN A 1 449 ? -27.187 8.161 14.322 1.00 57.12 449 GLN A O 1
ATOM 3556 N N . GLU A 1 450 ? -24.951 7.860 14.270 1.00 67.25 450 GLU A N 1
ATOM 3557 C CA . GLU A 1 450 ? -24.825 7.807 12.813 1.00 67.25 450 GLU A CA 1
ATOM 3558 C C . GLU A 1 450 ? -24.118 6.518 12.407 1.00 67.25 450 GLU A C 1
ATOM 3560 O O . GLU A 1 450 ? -23.116 6.131 12.999 1.00 67.25 450 GLU A O 1
ATOM 3565 N N . ASP A 1 451 ? -24.647 5.822 11.408 1.00 73.00 451 ASP A N 1
ATOM 3566 C CA . ASP A 1 451 ? -24.054 4.601 10.853 1.00 73.00 451 ASP A CA 1
ATOM 3567 C C . ASP A 1 451 ? -23.130 4.881 9.655 1.00 73.00 451 ASP A C 1
ATOM 3569 O O . ASP A 1 451 ? -22.527 3.958 9.102 1.00 73.00 451 ASP A O 1
ATOM 3573 N N . ILE A 1 452 ? -23.006 6.156 9.271 1.00 79.19 452 ILE A N 1
ATOM 3574 C CA . ILE A 1 452 ? -22.040 6.676 8.307 1.00 79.19 452 ILE A CA 1
ATOM 3575 C C . ILE A 1 452 ? -20.843 7.220 9.077 1.00 79.19 452 ILE A C 1
ATOM 3577 O O . ILE A 1 452 ? -20.960 8.152 9.866 1.00 79.19 452 ILE A O 1
ATOM 3581 N N . ILE A 1 453 ? -19.677 6.633 8.830 1.00 82.50 453 ILE A N 1
ATOM 3582 C CA . ILE A 1 453 ? -18.464 6.914 9.589 1.00 82.50 453 ILE A CA 1
ATOM 3583 C C . ILE A 1 453 ? -17.518 7.697 8.695 1.00 82.50 453 ILE A C 1
ATOM 3585 O O . ILE A 1 453 ? -17.095 7.214 7.642 1.00 82.50 453 ILE A O 1
ATOM 3589 N N . LEU A 1 454 ? -17.214 8.919 9.118 1.00 80.56 454 LEU A N 1
ATOM 3590 C CA . LEU A 1 454 ? -16.340 9.847 8.413 1.00 80.56 454 LEU A CA 1
ATOM 3591 C C . LEU A 1 454 ? -14.890 9.605 8.835 1.00 80.56 454 LEU A C 1
ATOM 3593 O O . LEU A 1 454 ? -14.587 9.512 10.023 1.00 80.56 454 LEU A O 1
ATOM 3597 N N . LEU A 1 455 ? -14.002 9.491 7.853 1.00 80.94 455 LEU A N 1
ATOM 3598 C CA . LEU A 1 455 ? -12.573 9.285 8.054 1.00 80.94 455 LEU A CA 1
ATOM 3599 C C . LEU A 1 455 ? -11.842 10.588 7.756 1.00 80.94 455 LEU A C 1
ATOM 3601 O O . LEU A 1 455 ? -11.872 11.065 6.624 1.00 80.94 455 LEU A O 1
ATOM 3605 N N . ASN A 1 456 ? -11.163 11.149 8.753 1.00 75.12 456 ASN A N 1
ATOM 3606 C CA . ASN A 1 456 ? -10.532 12.456 8.635 1.00 75.12 456 ASN A CA 1
ATOM 3607 C C . ASN A 1 456 ? -9.010 12.362 8.781 1.00 75.12 456 ASN A C 1
ATOM 3609 O O . ASN A 1 456 ? -8.498 11.770 9.727 1.00 75.12 456 ASN A O 1
ATOM 3613 N N . LEU A 1 457 ? -8.288 13.020 7.879 1.00 69.88 457 LEU A N 1
ATOM 3614 C CA . LEU A 1 457 ? -6.901 13.403 8.088 1.00 69.88 457 LEU A CA 1
ATOM 3615 C C . LEU A 1 457 ? -6.908 14.732 8.852 1.00 69.88 457 LEU A C 1
ATOM 3617 O O . LEU A 1 457 ? -7.094 15.797 8.261 1.00 69.88 457 LEU A O 1
ATOM 3621 N N . ASP A 1 458 ? -6.761 14.635 10.175 1.00 67.56 458 ASP A N 1
ATOM 3622 C CA . ASP A 1 458 ? -6.737 15.777 11.096 1.00 67.56 458 ASP A CA 1
ATOM 3623 C C . ASP A 1 458 ? -5.672 16.806 10.667 1.00 67.56 458 ASP A C 1
ATOM 3625 O O . ASP A 1 458 ? -4.548 16.439 10.304 1.00 67.56 458 ASP A O 1
ATOM 3629 N N . GLU A 1 459 ? -6.012 18.098 10.715 1.00 64.56 459 GLU A N 1
ATOM 3630 C CA . GLU A 1 459 ? -5.117 19.201 10.342 1.00 64.56 459 GLU A CA 1
ATOM 3631 C C . GLU A 1 459 ? -3.798 19.142 11.115 1.00 64.56 459 GLU A C 1
ATOM 3633 O O . GLU A 1 459 ? -2.738 19.394 10.544 1.00 64.56 459 GLU A O 1
ATOM 3638 N N . LYS A 1 460 ? -3.827 18.670 12.371 1.00 67.12 460 LYS A N 1
ATOM 3639 C CA . LYS A 1 460 ? -2.611 18.479 13.176 1.00 67.12 460 LYS A CA 1
ATOM 3640 C C . LYS A 1 460 ? -1.604 17.519 12.524 1.00 67.12 460 LYS A C 1
ATOM 3642 O O . LYS A 1 460 ? -0.406 17.631 12.771 1.00 67.12 460 LYS A O 1
ATOM 3647 N N . TYR A 1 461 ? -2.063 16.552 11.724 1.00 67.69 461 TYR A N 1
ATOM 3648 C CA . TYR A 1 461 ? -1.194 15.640 10.977 1.00 67.69 461 TYR A CA 1
ATOM 3649 C C . TYR A 1 461 ? -0.704 16.295 9.681 1.00 67.69 461 TYR A C 1
ATOM 3651 O O . TYR A 1 461 ? 0.484 16.196 9.363 1.00 67.69 461 TYR A O 1
ATOM 3659 N N . ALA A 1 462 ? -1.576 17.021 8.978 1.00 62.62 462 ALA A N 1
ATOM 3660 C CA . ALA A 1 462 ? -1.201 17.781 7.787 1.00 62.62 462 ALA A CA 1
ATOM 3661 C C . ALA A 1 462 ? -0.103 18.822 8.093 1.00 62.62 462 ALA A C 1
ATOM 3663 O O . ALA A 1 462 ? 0.900 18.879 7.380 1.00 62.62 462 ALA A O 1
ATOM 3664 N N . ASP A 1 463 ? -0.216 19.550 9.208 1.00 65.62 463 ASP A N 1
ATOM 3665 C CA . ASP A 1 463 ? 0.775 20.532 9.682 1.00 65.62 463 ASP A CA 1
ATOM 3666 C C . ASP A 1 463 ? 2.150 19.911 9.979 1.00 65.62 463 ASP A C 1
ATOM 3668 O O . ASP A 1 463 ? 3.193 20.561 9.862 1.00 65.62 463 ASP A O 1
ATOM 3672 N N . LEU A 1 464 ? 2.172 18.626 10.345 1.00 58.84 464 LEU A N 1
ATOM 3673 C CA . LEU A 1 464 ? 3.396 17.851 10.562 1.00 58.84 464 LEU A CA 1
ATOM 3674 C C . LEU A 1 464 ? 3.959 17.235 9.266 1.00 58.84 464 LEU A C 1
ATOM 3676 O O . LEU A 1 464 ? 5.022 16.602 9.306 1.00 58.84 464 LEU A O 1
ATOM 3680 N N . GLY A 1 465 ? 3.285 17.441 8.129 1.00 59.59 465 GLY A N 1
ATOM 3681 C CA . GLY A 1 465 ? 3.666 16.958 6.800 1.00 59.59 465 GLY A CA 1
ATOM 3682 C C . GLY A 1 465 ? 3.115 15.576 6.433 1.00 59.59 465 GLY A C 1
ATOM 3683 O O . GLY A 1 465 ? 3.634 14.949 5.508 1.00 59.59 465 GLY A O 1
ATOM 3684 N N . TYR A 1 466 ? 2.107 15.070 7.151 1.00 59.12 466 TYR A N 1
ATOM 3685 C CA . TYR A 1 466 ? 1.434 13.814 6.814 1.00 59.12 466 TYR A CA 1
ATOM 3686 C C . TYR A 1 466 ? 0.267 14.080 5.855 1.00 59.12 466 TYR A C 1
ATOM 3688 O O . TYR A 1 466 ? -0.763 14.598 6.265 1.00 59.12 466 TYR A O 1
ATOM 3696 N N . ASN A 1 467 ? 0.406 13.676 4.590 1.00 57.25 467 ASN A N 1
ATOM 3697 C CA . ASN A 1 467 ? -0.687 13.716 3.596 1.00 57.25 467 ASN A CA 1
ATOM 3698 C C . ASN A 1 467 ? -1.442 12.376 3.491 1.00 57.25 467 ASN A C 1
ATOM 3700 O O . ASN A 1 467 ? -2.386 12.223 2.716 1.00 57.25 467 ASN A O 1
ATOM 3704 N N . GLU A 1 468 ? -1.009 11.406 4.293 1.00 64.12 468 GLU A N 1
ATOM 3705 C CA . GLU A 1 468 ? -1.589 10.082 4.436 1.00 64.12 468 GLU A CA 1
ATOM 3706 C C . GLU A 1 468 ? -1.426 9.635 5.885 1.00 64.12 468 GLU A C 1
ATOM 3708 O O . GLU A 1 468 ? -0.354 9.802 6.478 1.00 64.12 468 GLU A O 1
ATOM 3713 N N . ILE A 1 469 ? -2.471 9.010 6.419 1.00 63.12 469 ILE A N 1
ATOM 3714 C CA . ILE A 1 469 ? -2.433 8.313 7.701 1.00 63.12 469 ILE A CA 1
ATOM 3715 C C . ILE A 1 469 ? -3.047 6.922 7.559 1.00 63.12 469 ILE A C 1
ATOM 3717 O O . ILE A 1 469 ? -3.836 6.654 6.654 1.00 63.12 469 ILE A O 1
ATOM 3721 N N . THR A 1 470 ? -2.671 6.014 8.454 1.00 74.94 470 THR A N 1
ATOM 3722 C CA . THR A 1 470 ? -3.310 4.701 8.556 1.00 74.94 470 THR A CA 1
ATOM 3723 C C . THR A 1 470 ? -3.822 4.494 9.966 1.00 74.94 470 THR A C 1
ATOM 3725 O O . THR A 1 470 ? -3.061 4.597 10.928 1.00 74.94 470 THR A O 1
ATOM 3728 N N . GLU A 1 471 ? -5.102 4.166 10.061 1.00 80.88 471 GLU A N 1
ATOM 3729 C CA . GLU A 1 471 ? -5.815 3.900 11.307 1.00 80.88 471 GLU A CA 1
ATOM 3730 C C . GLU A 1 471 ? -6.482 2.530 11.224 1.00 80.88 471 GLU A C 1
ATOM 3732 O O . GLU A 1 471 ? -6.612 1.960 10.139 1.00 80.88 471 GLU A O 1
ATOM 3737 N N . TYR A 1 472 ? -6.886 1.962 12.358 1.00 84.38 472 TYR A N 1
ATOM 3738 C CA . TYR A 1 472 ? -7.480 0.627 12.371 1.00 84.38 472 TYR A CA 1
ATOM 3739 C C . TYR A 1 472 ? -8.699 0.558 13.280 1.00 84.38 472 TYR A C 1
ATOM 3741 O O . TYR A 1 472 ? -8.679 1.053 14.400 1.00 84.38 472 TYR A O 1
ATOM 3749 N N . LEU A 1 473 ? -9.735 -0.153 12.848 1.00 89.25 473 LEU A N 1
ATOM 3750 C CA . LEU A 1 473 ? -10.814 -0.614 13.713 1.00 89.25 473 LEU A CA 1
ATOM 3751 C C . LEU A 1 473 ? -10.612 -2.096 14.007 1.00 89.25 473 LEU A C 1
ATOM 3753 O O . LEU A 1 473 ? -10.637 -2.937 13.106 1.00 89.25 473 LEU A O 1
ATOM 3757 N N . LYS A 1 474 ? -10.450 -2.421 15.287 1.00 90.94 474 LYS A N 1
ATOM 3758 C CA . LYS A 1 474 ? -10.432 -3.794 15.779 1.00 90.94 474 LYS A CA 1
ATOM 3759 C C . LYS A 1 474 ? -11.773 -4.131 16.420 1.00 90.94 474 LYS A C 1
ATOM 3761 O O . LYS A 1 474 ? -12.191 -3.467 17.364 1.00 90.94 474 LYS A O 1
ATOM 3766 N N . LEU A 1 475 ? -12.426 -5.176 15.921 1.00 91.69 475 LEU A N 1
ATOM 3767 C CA . LEU A 1 475 ? -13.651 -5.727 16.494 1.00 91.69 475 LEU A CA 1
ATOM 3768 C C . LEU A 1 475 ? -13.334 -6.943 17.360 1.00 91.69 475 LEU A C 1
ATOM 3770 O O . LEU A 1 475 ? -12.562 -7.814 16.955 1.00 91.69 475 LEU A O 1
ATOM 3774 N N . PHE A 1 476 ? -13.982 -7.026 18.517 1.00 91.19 476 PHE A N 1
ATOM 3775 C CA . PHE A 1 476 ? -13.961 -8.177 19.412 1.00 91.19 476 PHE A CA 1
ATOM 3776 C C . PHE A 1 476 ? -15.353 -8.802 19.436 1.00 91.19 476 PHE A C 1
ATOM 3778 O O . PHE A 1 476 ? -16.301 -8.181 19.910 1.00 91.19 476 PHE A O 1
ATOM 3785 N N . ILE A 1 477 ? -15.476 -10.028 18.929 1.00 92.00 477 ILE A N 1
ATOM 3786 C CA . ILE A 1 477 ? -16.761 -10.716 18.757 1.00 92.00 477 ILE A CA 1
ATOM 3787 C C . ILE A 1 477 ? -16.772 -11.942 19.665 1.00 92.00 477 ILE A C 1
ATOM 3789 O O . ILE A 1 477 ? -15.875 -12.775 19.574 1.00 92.00 477 ILE A O 1
ATOM 3793 N N . SER A 1 478 ? -17.752 -12.069 20.559 1.00 89.62 478 SER A N 1
ATOM 3794 C CA . SER A 1 478 ? -17.761 -13.100 21.611 1.00 89.62 478 SER A CA 1
ATOM 3795 C C . SER A 1 478 ? -19.164 -13.589 21.944 1.00 89.62 478 SER A C 1
ATOM 3797 O O . SER A 1 478 ? -20.136 -12.864 21.800 1.00 89.62 478 SER A O 1
ATOM 3799 N N . THR A 1 479 ? -19.289 -14.811 22.463 1.00 85.50 479 THR A N 1
ATOM 3800 C CA . THR A 1 479 ? -20.562 -15.333 23.004 1.00 85.50 479 THR A CA 1
ATOM 3801 C C . THR A 1 479 ? -20.905 -14.788 24.398 1.00 85.50 479 THR A C 1
ATOM 3803 O O . THR A 1 479 ? -21.883 -15.206 25.007 1.00 85.50 479 THR A O 1
ATOM 3806 N N . GLN A 1 480 ? -20.075 -13.901 24.943 1.00 80.19 480 GLN A N 1
ATOM 3807 C CA . GLN A 1 480 ? -20.259 -13.224 26.229 1.00 80.19 480 GLN A CA 1
ATOM 3808 C C . GLN A 1 480 ? -19.788 -11.771 26.131 1.00 80.19 480 GLN A C 1
ATOM 3810 O O . GLN A 1 480 ? -18.934 -11.463 25.295 1.00 80.19 480 GLN A O 1
ATOM 3815 N N . ALA A 1 481 ? -20.280 -10.917 27.028 1.00 76.19 481 ALA A N 1
ATOM 3816 C CA . ALA A 1 481 ? -19.873 -9.519 27.091 1.00 76.19 481 ALA A CA 1
ATOM 3817 C C . ALA A 1 481 ? -18.357 -9.362 27.246 1.00 76.19 481 ALA A C 1
ATOM 3819 O O . ALA A 1 481 ? -17.730 -10.095 28.012 1.00 76.19 481 ALA A O 1
ATOM 3820 N N . ILE A 1 482 ? -17.801 -8.391 26.523 1.00 79.25 482 ILE A N 1
ATOM 3821 C CA . ILE A 1 482 ? -16.383 -8.037 26.553 1.00 79.25 482 ILE A CA 1
ATOM 3822 C C . ILE A 1 482 ? -16.274 -6.585 27.000 1.00 79.25 482 ILE A C 1
ATOM 3824 O O . ILE A 1 482 ? -16.859 -5.704 26.370 1.00 79.25 482 ILE A O 1
ATOM 3828 N N . ASP A 1 483 ? -15.510 -6.346 28.058 1.00 76.00 483 ASP A N 1
ATOM 3829 C CA . ASP A 1 483 ? -15.122 -5.002 28.474 1.00 76.00 483 ASP A CA 1
ATOM 3830 C C . ASP A 1 483 ? -13.807 -4.596 27.790 1.00 76.00 483 ASP A C 1
ATOM 3832 O O . ASP A 1 483 ? -12.787 -5.275 27.938 1.00 76.00 483 ASP A O 1
ATOM 3836 N N . THR A 1 484 ? -13.839 -3.506 27.022 1.00 81.44 484 THR A N 1
ATOM 3837 C CA . THR A 1 484 ? -12.677 -2.941 26.323 1.00 81.44 484 THR A CA 1
ATOM 3838 C C . THR A 1 484 ? -12.201 -1.622 26.925 1.00 81.44 484 THR A C 1
ATOM 3840 O O . THR A 1 484 ? -11.165 -1.121 26.501 1.00 81.44 484 THR A O 1
ATOM 3843 N N . ASP A 1 485 ? -12.859 -1.066 27.947 1.00 74.25 485 ASP A N 1
ATOM 3844 C CA . ASP A 1 485 ? -12.550 0.285 28.442 1.00 74.25 485 ASP A CA 1
ATOM 3845 C C . ASP A 1 485 ? -11.115 0.423 28.970 1.00 74.25 485 ASP A C 1
ATOM 3847 O O . ASP A 1 485 ? -10.491 1.475 28.833 1.00 74.25 485 ASP A O 1
ATOM 3851 N N . LYS A 1 486 ? -10.535 -0.655 29.510 1.00 73.31 486 LYS A N 1
ATOM 3852 C CA . LYS A 1 486 ? -9.135 -0.675 29.975 1.00 73.31 486 LYS A CA 1
ATOM 3853 C C . LYS A 1 486 ? -8.100 -0.656 28.836 1.00 73.31 486 LYS A C 1
ATOM 3855 O O . LYS A 1 486 ? -6.896 -0.528 29.089 1.00 73.31 486 LYS A O 1
ATOM 3860 N N . LEU A 1 487 ? -8.532 -0.772 27.578 1.00 80.06 487 LEU A N 1
ATOM 3861 C CA . LEU A 1 487 ? -7.658 -0.626 26.413 1.00 80.06 487 LEU A CA 1
ATOM 3862 C C . LEU A 1 487 ? -7.320 0.835 26.120 1.00 80.06 487 LEU A C 1
ATOM 3864 O O . LEU A 1 487 ? -6.263 1.065 25.529 1.00 80.06 487 LEU A O 1
ATOM 3868 N N . LYS A 1 488 ? -8.151 1.788 26.573 1.00 81.31 488 LYS A N 1
ATOM 3869 C CA . LYS A 1 488 ? -8.003 3.213 26.265 1.00 81.31 488 LYS A CA 1
ATOM 3870 C C . LYS A 1 488 ? -6.584 3.720 26.515 1.00 81.31 488 LYS A C 1
ATOM 3872 O O . LYS A 1 488 ? -5.900 3.300 27.458 1.00 81.31 488 LYS A O 1
ATOM 3877 N N . GLN A 1 489 ? -6.129 4.570 25.608 1.00 83.19 489 GLN A N 1
ATOM 3878 C CA . GLN A 1 489 ? -4.801 5.164 25.616 1.00 83.19 489 GLN A CA 1
ATOM 3879 C C . GLN A 1 489 ? -4.848 6.479 24.842 1.00 83.19 489 GLN A C 1
ATOM 3881 O O . GLN A 1 489 ? -5.298 6.499 23.697 1.00 83.19 489 GLN A O 1
ATOM 3886 N N . ASP A 1 490 ? -4.330 7.545 25.446 1.00 79.19 490 ASP A N 1
ATOM 3887 C CA . ASP A 1 490 ? -4.170 8.827 24.764 1.00 79.19 490 ASP A CA 1
ATOM 3888 C C . ASP A 1 490 ? -3.120 8.735 23.647 1.00 79.19 490 ASP A C 1
ATOM 3890 O O . ASP A 1 490 ? -2.160 7.961 23.722 1.00 79.19 490 ASP A O 1
ATOM 3894 N N . GLY A 1 491 ? -3.302 9.547 22.606 1.00 76.00 491 GLY A N 1
ATOM 3895 C CA . GLY A 1 491 ? -2.350 9.660 21.504 1.00 76.00 491 GLY A CA 1
ATOM 3896 C C . GLY A 1 491 ? -0.997 10.220 21.948 1.00 76.00 491 GLY A C 1
ATOM 3897 O O . GLY A 1 491 ? -0.882 10.973 22.917 1.00 76.00 491 GLY A O 1
ATOM 3898 N N . LEU A 1 492 ? 0.049 9.853 21.215 1.00 84.38 492 LEU A N 1
ATOM 3899 C CA . LEU A 1 492 ? 1.422 10.289 21.434 1.00 84.38 492 LEU A CA 1
ATOM 3900 C C . LEU A 1 492 ? 1.811 11.386 20.443 1.00 84.38 492 LEU A C 1
ATOM 3902 O O . LEU A 1 492 ? 1.389 11.394 19.289 1.00 84.38 492 LEU A O 1
ATOM 3906 N N . GLU A 1 493 ? 2.697 12.290 20.863 1.00 81.88 493 GLU A N 1
ATOM 3907 C CA . GLU A 1 493 ? 3.229 13.312 19.962 1.00 81.88 493 GLU A CA 1
ATOM 3908 C C . GLU A 1 493 ? 4.040 12.675 18.823 1.00 81.88 493 GLU A C 1
ATOM 3910 O O . GLU A 1 493 ? 4.965 11.886 19.051 1.00 81.88 493 GLU A O 1
ATOM 3915 N N . LEU A 1 494 ? 3.718 13.055 17.586 1.00 79.19 494 LEU A N 1
ATOM 3916 C CA . LEU A 1 494 ? 4.355 12.544 16.375 1.00 79.19 494 LEU A CA 1
ATOM 3917 C C . LEU A 1 494 ? 5.539 13.424 15.935 1.00 79.19 494 LEU A C 1
ATOM 3919 O O . LEU A 1 494 ? 5.570 14.626 16.209 1.00 79.19 494 LEU A O 1
ATOM 3923 N N . PRO A 1 495 ? 6.548 12.850 15.256 1.00 76.12 495 PRO A N 1
ATOM 3924 C CA . PRO A 1 495 ? 7.647 13.626 14.697 1.00 76.12 495 PRO A CA 1
ATOM 3925 C C . PRO A 1 495 ? 7.187 14.425 13.468 1.00 76.12 495 PRO A C 1
ATOM 3927 O O . PRO A 1 495 ? 6.289 13.997 12.743 1.00 76.12 495 PRO A O 1
ATOM 3930 N N . VAL A 1 496 ? 7.860 15.546 13.197 1.00 67.31 496 VAL A N 1
ATOM 3931 C CA . VAL A 1 496 ? 7.749 16.260 11.914 1.00 67.31 496 VAL A CA 1
ATOM 3932 C C . VAL A 1 496 ? 8.401 15.412 10.826 1.00 67.31 496 VAL A C 1
ATOM 3934 O O . VAL A 1 496 ? 9.534 14.953 11.002 1.00 67.31 496 VAL A O 1
ATOM 3937 N N . VAL A 1 497 ? 7.720 15.227 9.696 1.00 55.44 497 VAL A N 1
ATOM 3938 C CA . VAL A 1 497 ? 8.244 14.426 8.585 1.00 55.44 497 VAL A CA 1
ATOM 3939 C C . VAL A 1 497 ? 9.426 15.147 7.923 1.00 55.44 497 VAL A C 1
ATOM 3941 O O . VAL A 1 497 ? 9.292 16.248 7.390 1.00 55.44 497 VAL A O 1
ATOM 3944 N N . ARG A 1 498 ? 10.609 14.517 7.941 1.00 46.84 498 ARG A N 1
ATOM 3945 C CA . ARG A 1 498 ? 11.781 14.892 7.130 1.00 46.84 498 ARG A CA 1
ATOM 3946 C C . ARG A 1 498 ? 12.466 13.631 6.590 1.00 46.84 498 ARG A C 1
ATOM 3948 O O . ARG A 1 498 ? 13.385 13.128 7.219 1.00 46.84 498 ARG A O 1
ATOM 3955 N N . SER A 1 499 ? 11.989 13.182 5.426 1.00 36.66 499 SER A N 1
ATOM 3956 C CA . SER A 1 499 ? 12.570 12.207 4.479 1.00 36.66 499 SER A CA 1
ATOM 3957 C C . SER A 1 499 ? 13.521 11.129 5.041 1.00 36.66 499 SER A C 1
ATOM 3959 O O . SER A 1 499 ? 14.706 11.423 5.254 1.00 36.66 499 SER A O 1
ATOM 3961 N N . LYS A 1 500 ? 13.035 9.879 5.118 1.00 31.81 500 LYS A N 1
ATOM 3962 C CA . LYS A 1 500 ? 13.725 8.590 4.867 1.00 31.81 500 LYS A CA 1
ATOM 3963 C C . LYS A 1 500 ? 12.814 7.401 5.239 1.00 31.81 500 LYS A C 1
ATOM 3965 O O . LYS A 1 500 ? 11.744 7.566 5.806 1.00 31.81 500 LYS A O 1
ATOM 3970 N N . SER A 1 501 ? 13.200 6.206 4.796 1.00 30.95 501 SER A N 1
ATOM 3971 C CA . SER A 1 501 ? 12.356 5.017 4.586 1.00 30.95 501 SER A CA 1
ATOM 3972 C C . SER A 1 501 ? 12.222 4.055 5.783 1.00 30.95 501 SER A C 1
ATOM 3974 O O . SER A 1 501 ? 13.094 4.002 6.656 1.00 30.95 501 SER A O 1
ATOM 3976 N N . ILE A 1 502 ? 11.168 3.220 5.757 1.00 28.02 502 ILE A N 1
ATOM 3977 C CA . ILE A 1 502 ? 11.028 1.957 6.511 1.00 28.02 502 ILE A CA 1
ATOM 3978 C C . ILE A 1 502 ? 10.350 0.903 5.627 1.00 28.02 502 ILE A C 1
ATOM 3980 O O . ILE A 1 502 ? 9.291 1.183 5.076 1.00 28.02 502 ILE A O 1
ATOM 3984 N N . ASP A 1 503 ? 10.916 -0.304 5.575 1.00 28.05 503 ASP A N 1
ATOM 3985 C CA . ASP A 1 503 ? 10.257 -1.519 5.078 1.00 28.05 503 ASP A CA 1
ATOM 3986 C C . ASP A 1 503 ? 9.408 -2.163 6.188 1.00 28.05 503 ASP A C 1
ATOM 3988 O O . ASP A 1 503 ? 9.924 -2.467 7.270 1.00 28.05 503 ASP A O 1
ATOM 3992 N N . ASP A 1 504 ? 8.126 -2.421 5.926 1.00 28.70 504 ASP A N 1
ATOM 3993 C CA . ASP A 1 504 ? 7.254 -3.151 6.850 1.00 28.70 504 ASP A CA 1
ATOM 3994 C C . ASP A 1 504 ? 7.346 -4.670 6.625 1.00 28.70 504 ASP A C 1
ATOM 3996 O O . ASP A 1 504 ? 7.130 -5.188 5.530 1.00 28.70 504 ASP A O 1
ATOM 4000 N N . ARG A 1 505 ? 7.651 -5.408 7.700 1.00 27.03 505 ARG A N 1
ATOM 4001 C CA . ARG A 1 505 ? 7.525 -6.870 7.769 1.00 27.03 505 ARG A CA 1
ATOM 4002 C C . ARG A 1 505 ? 6.323 -7.261 8.615 1.00 27.03 505 ARG A C 1
ATOM 4004 O O . ARG A 1 505 ? 6.076 -6.678 9.669 1.00 27.03 505 ARG A O 1
ATOM 4011 N N . SER A 1 506 ? 5.639 -8.307 8.161 1.00 25.52 506 SER A N 1
ATOM 4012 C CA . SER A 1 506 ? 4.477 -8.915 8.803 1.00 25.52 506 SER A CA 1
ATOM 4013 C C . SER A 1 506 ? 4.766 -9.393 10.235 1.00 25.52 506 SER A C 1
ATOM 4015 O O . SER A 1 506 ? 5.784 -10.053 10.467 1.00 25.52 506 SER A O 1
ATOM 4017 N N . PRO A 1 507 ? 3.867 -9.121 11.193 1.00 25.98 507 PRO A N 1
ATOM 4018 C CA . PRO A 1 507 ? 3.992 -9.616 12.554 1.00 25.98 507 PRO A CA 1
ATOM 4019 C C . PRO A 1 507 ? 3.531 -11.072 12.706 1.00 25.98 507 PRO A C 1
ATOM 4021 O O . PRO A 1 507 ? 2.709 -11.590 11.952 1.00 25.98 507 PRO A O 1
ATOM 4024 N N . SER A 1 508 ? 4.113 -11.734 13.705 1.00 24.84 508 SER A N 1
ATOM 4025 C CA . SER A 1 508 ? 3.914 -13.147 14.031 1.00 24.84 508 SER A CA 1
ATOM 4026 C C . SER A 1 508 ? 2.739 -13.345 14.993 1.00 24.84 508 SER A C 1
ATOM 4028 O O . SER A 1 508 ? 2.532 -12.564 15.919 1.00 24.84 508 SER A O 1
ATOM 4030 N N . SER A 1 509 ? 1.959 -14.405 14.770 1.00 25.75 509 SER A N 1
ATOM 4031 C CA . SER A 1 509 ? 0.757 -14.724 15.544 1.00 25.75 509 SER A CA 1
ATOM 4032 C C . SER A 1 509 ? 1.088 -15.339 16.906 1.00 25.75 509 SER A C 1
ATOM 4034 O O . SER A 1 509 ? 1.810 -16.337 16.981 1.00 25.75 509 SER A O 1
ATOM 4036 N N . LEU A 1 510 ? 0.471 -14.825 17.968 1.00 29.86 510 LEU A N 1
ATOM 4037 C CA . LEU A 1 510 ? 0.456 -15.455 19.286 1.00 29.86 510 LEU A CA 1
ATOM 4038 C C . LEU A 1 510 ? -0.770 -16.359 19.417 1.00 29.86 510 LEU A C 1
ATOM 4040 O O . LEU A 1 510 ? -1.898 -15.878 19.430 1.00 29.86 510 LEU A O 1
ATOM 4044 N N . SER A 1 511 ? -0.552 -17.671 19.543 1.00 30.80 511 SER A N 1
ATOM 4045 C CA . SER A 1 511 ? -1.616 -18.632 19.858 1.00 30.80 511 SER A CA 1
ATOM 4046 C C . SER A 1 511 ? -1.447 -19.146 21.288 1.00 30.80 511 SER A C 1
ATOM 4048 O O . SER A 1 511 ? -0.421 -19.743 21.620 1.00 30.80 511 SER A O 1
ATOM 4050 N N . ALA A 1 512 ? -2.445 -18.908 22.139 1.00 35.84 512 ALA A N 1
ATOM 4051 C CA . ALA A 1 512 ? -2.517 -19.459 23.490 1.00 35.84 512 ALA A CA 1
ATOM 4052 C C . ALA A 1 512 ? -3.417 -20.706 23.506 1.00 35.84 512 ALA A C 1
ATOM 4054 O O . ALA A 1 512 ? -4.455 -20.746 22.841 1.00 35.84 512 ALA A O 1
ATOM 4055 N N . LYS A 1 513 ? -3.041 -21.733 24.282 1.00 38.34 513 LYS A N 1
ATOM 4056 C CA . LYS A 1 513 ? -3.870 -22.935 24.480 1.00 38.34 513 LYS A CA 1
ATOM 4057 C C . LYS A 1 513 ? -5.141 -22.575 25.257 1.00 38.34 513 LYS A C 1
ATOM 4059 O O . LYS A 1 513 ? -5.072 -22.052 26.365 1.00 38.34 513 LYS A O 1
ATOM 4064 N N . LYS A 1 514 ? -6.301 -22.892 24.678 1.00 46.44 514 LYS A N 1
ATOM 4065 C CA . LYS A 1 514 ? -7.625 -22.633 25.257 1.00 46.44 514 LYS A CA 1
ATOM 4066 C C . LYS A 1 514 ? -7.928 -23.603 26.421 1.00 46.44 514 LYS A C 1
ATOM 4068 O O . LYS A 1 514 ? -7.849 -24.814 26.205 1.00 46.44 514 LYS A O 1
ATOM 4073 N N . PRO A 1 515 ? -8.322 -23.122 27.619 1.00 47.62 515 PRO A N 1
ATOM 4074 C CA . PRO A 1 515 ? -8.828 -23.979 28.695 1.00 47.62 515 PRO A CA 1
ATOM 4075 C C . PRO A 1 515 ? -10.122 -24.706 28.293 1.00 47.62 515 PRO A C 1
ATOM 4077 O O . PRO A 1 515 ? -10.940 -24.172 27.538 1.00 47.62 515 PRO A O 1
ATOM 4080 N N . ALA A 1 516 ? -10.349 -25.912 28.818 1.00 48.56 516 ALA A N 1
ATOM 4081 C CA . ALA A 1 516 ? -11.570 -26.672 28.547 1.00 48.56 516 ALA A CA 1
ATOM 4082 C C . ALA A 1 516 ? -12.826 -25.885 28.978 1.00 48.56 516 ALA A C 1
ATOM 4084 O O . ALA A 1 516 ? -12.934 -25.436 30.116 1.00 48.56 516 ALA A O 1
ATOM 4085 N N . GLY A 1 517 ? -13.781 -25.703 28.058 1.00 59.19 517 GLY A N 1
ATOM 4086 C CA . GLY A 1 517 ? -15.027 -24.970 28.312 1.00 59.19 517 GLY A CA 1
ATOM 4087 C C . GLY A 1 517 ? -14.919 -23.437 28.292 1.00 59.19 517 GLY A C 1
ATOM 4088 O O . GLY A 1 517 ? -15.881 -22.777 28.684 1.00 59.19 517 GLY A O 1
ATOM 4089 N N . ALA A 1 518 ? -13.788 -22.874 27.854 1.00 73.44 518 ALA A N 1
ATOM 4090 C CA . ALA A 1 518 ? -13.623 -21.435 27.654 1.00 73.44 518 ALA A CA 1
ATOM 4091 C C . ALA A 1 518 ? -14.570 -20.875 26.575 1.00 73.44 518 ALA A C 1
ATOM 4093 O O . ALA A 1 518 ? -14.958 -21.579 25.633 1.00 73.44 518 ALA A O 1
ATOM 4094 N N . TYR A 1 519 ? -14.910 -19.595 26.702 1.00 80.88 519 TYR A N 1
ATOM 4095 C CA . TYR A 1 519 ? -15.848 -18.920 25.810 1.00 80.88 519 TYR A CA 1
ATOM 4096 C C . TYR A 1 519 ? -15.288 -18.791 24.392 1.00 80.88 519 TYR A C 1
ATOM 4098 O O . TYR A 1 519 ? -14.071 -18.746 24.185 1.00 80.88 519 TYR A O 1
ATOM 4106 N N . ASN A 1 520 ? -16.183 -18.777 23.403 1.00 84.19 520 ASN A N 1
ATOM 4107 C CA . ASN A 1 520 ? -15.793 -18.562 22.016 1.00 84.19 520 ASN A CA 1
ATOM 4108 C C . ASN A 1 520 ? -15.768 -17.061 21.724 1.00 84.19 520 ASN A C 1
ATOM 4110 O O . ASN A 1 520 ? -16.738 -16.352 21.986 1.00 84.19 520 ASN A O 1
ATOM 4114 N N . TRP A 1 521 ? -14.655 -16.606 21.170 1.00 89.44 521 TRP A N 1
ATOM 4115 C CA . TRP A 1 521 ? -14.438 -15.244 20.714 1.00 89.44 521 TRP A CA 1
ATOM 4116 C C . TRP A 1 521 ? -13.422 -15.178 19.571 1.00 89.44 521 TRP A C 1
ATOM 4118 O O . TRP A 1 521 ? -12.613 -16.101 19.382 1.00 89.44 521 TRP A O 1
ATOM 4128 N N . SER A 1 522 ? -13.465 -14.081 18.827 1.00 90.44 522 SER A N 1
ATOM 4129 C CA . SER A 1 522 ? -12.549 -13.756 17.740 1.00 90.44 522 SER A CA 1
ATOM 4130 C C . SER A 1 522 ? -12.271 -12.257 17.649 1.00 90.44 522 SER A C 1
ATOM 4132 O O . SER A 1 522 ? -12.986 -11.433 18.223 1.00 90.44 522 SER A O 1
ATOM 4134 N N . THR A 1 523 ? -11.215 -11.923 16.912 1.00 90.88 523 THR A N 1
ATOM 4135 C CA . THR A 1 523 ? -10.851 -10.559 16.526 1.00 90.88 523 THR A CA 1
ATOM 4136 C C . THR A 1 523 ? -10.933 -10.390 15.015 1.00 90.88 523 THR A C 1
ATOM 4138 O O . THR A 1 523 ? -10.427 -11.242 14.284 1.00 90.88 523 THR A O 1
ATOM 4141 N N . GLU A 1 524 ? -11.460 -9.262 14.552 1.00 90.25 524 GLU A N 1
ATOM 4142 C CA . GLU A 1 524 ? -11.408 -8.838 13.144 1.00 90.25 524 GLU A CA 1
ATOM 4143 C C . GLU A 1 524 ? -10.771 -7.448 13.077 1.00 90.25 524 GLU A C 1
ATOM 4145 O O . GLU A 1 524 ? -10.968 -6.639 13.983 1.00 90.25 524 GLU A O 1
ATOM 4150 N N . THR A 1 525 ? -9.963 -7.178 12.051 1.00 88.69 525 THR A N 1
ATOM 4151 C CA . THR A 1 525 ? -9.223 -5.911 11.923 1.00 88.69 525 THR A CA 1
ATOM 4152 C C . THR A 1 525 ? -9.487 -5.296 10.560 1.00 88.69 525 THR A C 1
ATOM 4154 O O . THR A 1 525 ? -9.247 -5.947 9.547 1.00 88.69 525 THR A O 1
ATOM 4157 N N . PHE A 1 526 ? -9.926 -4.042 10.552 1.00 85.25 526 PHE A N 1
ATOM 4158 C CA . PHE A 1 526 ? -10.090 -3.227 9.355 1.00 85.25 526 PHE A CA 1
ATOM 4159 C C . PHE A 1 526 ? -9.094 -2.076 9.402 1.00 85.25 526 PHE A C 1
ATOM 4161 O O . PHE A 1 526 ? -9.191 -1.225 10.281 1.00 85.25 526 PHE A O 1
ATOM 4168 N N . GLY A 1 527 ? -8.128 -2.053 8.488 1.00 79.75 527 GLY A N 1
ATOM 4169 C CA . GLY A 1 527 ? -7.256 -0.901 8.287 1.00 79.75 527 GLY A CA 1
ATOM 4170 C C . GLY A 1 527 ? -7.897 0.112 7.347 1.00 79.75 527 GLY A C 1
ATOM 4171 O O . GLY A 1 527 ? -8.374 -0.259 6.271 1.00 79.75 527 GLY A O 1
ATOM 4172 N N . PHE A 1 528 ? -7.863 1.381 7.736 1.00 77.69 528 PHE A N 1
ATOM 4173 C CA . PHE A 1 528 ? -8.287 2.527 6.944 1.00 77.69 528 PHE A CA 1
ATOM 4174 C C . PHE A 1 528 ? -7.064 3.357 6.608 1.00 77.69 528 PHE A C 1
ATOM 4176 O O . PHE A 1 528 ? -6.479 4.033 7.455 1.00 77.69 528 PHE A O 1
ATOM 4183 N N . ARG A 1 529 ? -6.665 3.289 5.348 1.00 72.56 529 ARG A N 1
ATOM 4184 C CA . ARG A 1 529 ? -5.608 4.124 4.813 1.00 72.56 529 ARG A CA 1
ATOM 4185 C C . ARG A 1 529 ? -6.243 5.385 4.246 1.00 72.56 529 ARG A C 1
ATOM 4187 O O . ARG A 1 529 ? -6.892 5.317 3.206 1.00 72.56 529 ARG A O 1
ATOM 4194 N N . ILE A 1 530 ? -6.099 6.497 4.954 1.00 70.06 530 ILE A N 1
ATOM 4195 C CA . ILE A 1 530 ? -6.756 7.765 4.641 1.00 70.06 530 ILE A CA 1
ATOM 4196 C C . ILE A 1 530 ? -5.773 8.632 3.865 1.00 70.06 530 ILE A C 1
ATOM 4198 O O . ILE A 1 530 ? -4.726 9.007 4.395 1.00 70.06 530 ILE A O 1
ATOM 4202 N N . VAL A 1 531 ? -6.109 8.945 2.618 1.00 67.50 531 VAL A N 1
ATOM 4203 C CA . VAL A 1 531 ? -5.236 9.684 1.699 1.00 67.50 531 VAL A CA 1
ATOM 4204 C C . VAL A 1 531 ? -5.916 10.981 1.292 1.00 67.50 531 VAL A C 1
ATOM 4206 O O . VAL A 1 531 ? -7.033 10.961 0.773 1.00 67.50 531 VAL A O 1
ATOM 4209 N N . ARG A 1 532 ? -5.233 12.114 1.474 1.00 68.19 532 ARG A N 1
ATOM 4210 C CA . ARG A 1 532 ? -5.616 13.370 0.825 1.00 68.19 532 ARG A CA 1
ATOM 4211 C C . ARG A 1 532 ? -4.700 13.567 -0.385 1.00 68.19 532 ARG A C 1
ATOM 4213 O O . ARG A 1 532 ? -3.514 13.840 -0.178 1.00 68.19 532 ARG A O 1
ATOM 4220 N N . PRO A 1 533 ? -5.201 13.408 -1.628 1.00 62.44 533 PRO A N 1
ATOM 4221 C CA . PRO A 1 533 ? -4.377 13.633 -2.805 1.00 62.44 533 PRO A CA 1
ATOM 4222 C C . PRO A 1 533 ? -3.794 15.053 -2.790 1.00 62.44 533 PRO A C 1
ATOM 4224 O O . PRO A 1 533 ? -4.435 15.980 -2.281 1.00 62.44 533 PRO A O 1
ATOM 4227 N N . PRO A 1 534 ? -2.586 15.261 -3.334 1.00 60.59 534 PRO A N 1
ATOM 4228 C CA . PRO A 1 534 ? -2.096 16.611 -3.554 1.00 60.59 534 PRO A CA 1
ATOM 4229 C C . PRO A 1 534 ? -3.061 17.383 -4.454 1.00 60.59 534 PRO A C 1
ATOM 4231 O O . PRO A 1 534 ? -3.525 16.863 -5.466 1.00 60.59 534 PRO A O 1
ATOM 4234 N N . GLY A 1 535 ? -3.333 18.639 -4.098 1.00 63.44 535 GLY A N 1
ATOM 4235 C CA . GLY A 1 535 ? -4.152 19.521 -4.923 1.00 63.44 535 GLY A CA 1
ATOM 4236 C C . GLY A 1 535 ? -3.601 19.669 -6.346 1.00 63.44 535 GLY A C 1
ATOM 4237 O O . GLY A 1 535 ? -2.392 19.577 -6.587 1.00 63.44 535 GLY A O 1
ATOM 4238 N N . LYS A 1 536 ? -4.503 19.930 -7.293 1.00 77.62 536 LYS A N 1
ATOM 4239 C CA . LYS A 1 536 ? -4.156 20.233 -8.685 1.00 77.62 536 LYS A CA 1
ATOM 4240 C C . LYS A 1 536 ? -3.301 21.498 -8.746 1.00 77.62 536 LYS A C 1
ATOM 4242 O O . LYS A 1 536 ? -3.614 22.495 -8.101 1.00 77.62 536 LYS A O 1
ATOM 4247 N N . THR A 1 537 ? -2.244 21.474 -9.550 1.00 83.31 537 THR A N 1
ATOM 4248 C CA . THR A 1 537 ? -1.387 22.644 -9.780 1.00 83.31 537 THR A CA 1
ATOM 4249 C C . THR A 1 537 ? -1.460 23.070 -11.241 1.00 83.31 537 THR A C 1
ATOM 4251 O O . THR A 1 537 ? -1.340 22.234 -12.138 1.00 83.31 537 THR A O 1
ATOM 4254 N N . ASP A 1 538 ? -1.647 24.366 -11.491 1.00 87.94 538 ASP A N 1
ATOM 4255 C CA . ASP A 1 538 ? -1.710 24.901 -12.850 1.00 87.94 538 ASP A CA 1
ATOM 4256 C C . ASP A 1 538 ? -0.350 24.792 -13.563 1.00 87.94 538 ASP A C 1
ATOM 4258 O O . ASP A 1 538 ? 0.694 25.229 -13.066 1.00 87.94 538 ASP A O 1
ATOM 4262 N N . ILE A 1 539 ? -0.381 24.256 -14.780 1.00 89.62 539 ILE A N 1
ATOM 4263 C CA . ILE A 1 539 ? 0.676 24.388 -15.779 1.00 89.62 539 ILE A CA 1
ATOM 4264 C C . ILE A 1 539 ? 0.285 25.554 -16.681 1.00 89.62 539 ILE A C 1
ATOM 4266 O O . ILE A 1 539 ? -0.718 25.500 -17.396 1.00 89.62 539 ILE A O 1
ATOM 4270 N N . ALA A 1 540 ? 1.091 26.614 -16.643 1.00 89.06 540 ALA A N 1
ATOM 4271 C CA . ALA A 1 540 ? 0.891 27.806 -17.455 1.00 89.06 540 ALA A CA 1
ATOM 4272 C C . ALA A 1 540 ? 2.008 27.953 -18.503 1.00 89.06 540 ALA A C 1
ATOM 4274 O O . ALA A 1 540 ? 3.178 27.718 -18.181 1.00 89.06 540 ALA A O 1
ATOM 4275 N N . PRO A 1 541 ? 1.685 28.429 -19.721 1.00 89.56 541 PRO A N 1
ATOM 4276 C CA . PRO A 1 541 ? 2.676 28.680 -20.759 1.00 89.56 541 PRO A CA 1
ATOM 4277 C C . PRO A 1 541 ? 3.851 29.542 -20.271 1.00 89.56 541 PRO A C 1
ATOM 4279 O O . PRO A 1 541 ? 3.664 30.601 -19.668 1.00 89.56 541 PRO A O 1
ATOM 4282 N N . GLY A 1 542 ? 5.074 29.078 -20.528 1.00 88.44 542 GLY A N 1
ATOM 4283 C CA . GLY A 1 542 ? 6.320 29.769 -20.196 1.00 88.44 542 GLY A CA 1
ATOM 4284 C C . GLY A 1 542 ? 6.677 29.800 -18.706 1.00 88.44 542 GLY A C 1
ATOM 4285 O O . GLY A 1 542 ? 7.649 30.464 -18.345 1.00 88.44 542 GLY A O 1
ATOM 4286 N N . LYS A 1 543 ? 5.944 29.093 -17.836 1.00 90.25 543 LYS A N 1
ATOM 4287 C CA . LYS A 1 543 ? 6.228 29.021 -16.395 1.00 90.25 543 LYS A CA 1
ATOM 4288 C C . LYS A 1 543 ? 6.583 27.607 -15.959 1.00 90.25 543 LYS A C 1
ATOM 4290 O O . LYS A 1 543 ? 6.008 26.639 -16.436 1.00 90.25 543 LYS A O 1
ATOM 4295 N N . SER A 1 544 ? 7.528 27.512 -15.028 1.00 90.81 544 SER A N 1
ATOM 4296 C CA . SER A 1 544 ? 7.812 26.259 -14.333 1.00 90.81 544 SER A CA 1
ATOM 4297 C C . SER A 1 544 ? 6.772 26.034 -13.241 1.00 90.81 544 SER A C 1
ATOM 4299 O O . SER A 1 544 ? 6.365 26.990 -12.576 1.00 90.81 544 SER A O 1
ATOM 4301 N N . THR A 1 545 ? 6.387 24.776 -13.048 1.00 89.69 545 THR A N 1
ATOM 4302 C CA . THR A 1 545 ? 5.402 24.361 -12.050 1.00 89.69 545 THR A CA 1
ATOM 4303 C C . THR A 1 545 ? 6.006 23.289 -11.149 1.00 89.69 545 THR A C 1
ATOM 4305 O O . THR A 1 545 ? 6.485 22.267 -11.635 1.00 89.69 545 THR A O 1
ATOM 4308 N N . THR A 1 546 ? 5.970 23.495 -9.834 1.00 84.62 546 THR A N 1
ATOM 4309 C CA . THR A 1 546 ? 6.427 22.498 -8.852 1.00 84.62 546 THR A CA 1
ATOM 4310 C C . THR A 1 546 ? 5.235 21.712 -8.319 1.00 84.62 546 THR A C 1
ATOM 4312 O O . THR A 1 546 ? 4.323 22.298 -7.744 1.00 84.62 546 THR A O 1
ATOM 4315 N N . LEU A 1 547 ? 5.275 20.389 -8.471 1.00 78.94 547 LEU A N 1
ATOM 4316 C CA . LEU A 1 547 ? 4.331 19.430 -7.904 1.00 78.94 547 LEU A CA 1
ATOM 4317 C C . LEU A 1 547 ? 5.079 18.520 -6.930 1.00 78.94 547 LEU A C 1
ATOM 4319 O O . LEU A 1 547 ? 5.741 17.570 -7.339 1.00 78.94 547 LEU A O 1
ATOM 4323 N N . GLN A 1 548 ? 4.977 18.813 -5.632 1.00 73.94 548 GLN A N 1
ATOM 4324 C CA . GLN A 1 548 ? 5.700 18.083 -4.583 1.00 73.94 548 GLN A CA 1
ATOM 4325 C C . GLN A 1 548 ? 7.219 18.004 -4.872 1.00 73.94 548 GLN A C 1
ATOM 4327 O O . GLN A 1 548 ? 7.896 19.031 -4.856 1.00 73.94 548 GLN A O 1
ATOM 4332 N N . SER A 1 549 ? 7.758 16.801 -5.112 1.00 72.50 549 SER A N 1
ATOM 4333 C CA . SER A 1 549 ? 9.166 16.522 -5.436 1.00 72.50 549 SER A CA 1
ATOM 4334 C C . SER A 1 549 ? 9.516 16.716 -6.919 1.00 72.50 549 SER A C 1
ATOM 4336 O O . SER A 1 549 ? 10.696 16.695 -7.272 1.00 72.50 549 SER A O 1
ATOM 4338 N N . VAL A 1 550 ? 8.517 16.913 -7.784 1.00 85.00 550 VAL A N 1
ATOM 4339 C CA . VAL A 1 550 ? 8.667 17.001 -9.240 1.00 85.00 550 VAL A CA 1
ATOM 4340 C C . VAL A 1 550 ? 8.565 18.455 -9.692 1.00 85.00 550 VAL A C 1
ATOM 4342 O O . VAL A 1 550 ? 7.618 19.162 -9.357 1.00 85.00 550 VAL A O 1
ATOM 4345 N N . VAL A 1 551 ? 9.521 18.913 -10.497 1.00 90.38 551 VAL A N 1
ATOM 4346 C CA . VAL A 1 551 ? 9.501 20.252 -11.104 1.00 90.38 551 VAL A CA 1
ATOM 4347 C C . VAL A 1 551 ? 9.272 20.125 -12.603 1.00 90.38 551 VAL A C 1
ATOM 4349 O O . VAL A 1 551 ? 10.168 19.720 -13.345 1.00 90.38 551 VAL A O 1
ATOM 4352 N N . ILE A 1 552 ? 8.089 20.518 -13.061 1.00 93.38 552 ILE A N 1
ATOM 4353 C CA . ILE A 1 552 ? 7.765 20.635 -14.481 1.00 93.38 552 ILE A CA 1
ATOM 4354 C C . ILE A 1 552 ? 8.451 21.886 -15.034 1.00 93.38 552 ILE A C 1
ATOM 4356 O O . ILE A 1 552 ? 8.247 23.004 -14.542 1.00 93.38 552 ILE A O 1
ATOM 4360 N N . ALA A 1 553 ? 9.302 21.704 -16.042 1.00 92.62 553 ALA A N 1
ATOM 4361 C CA . ALA A 1 553 ? 9.975 22.807 -16.714 1.00 92.62 553 ALA A CA 1
ATOM 4362 C C . ALA A 1 553 ? 8.975 23.668 -17.516 1.00 92.62 553 ALA A C 1
ATOM 4364 O O . ALA A 1 553 ? 7.922 23.172 -17.920 1.00 92.62 553 ALA A O 1
ATOM 4365 N N . PRO A 1 554 ? 9.297 24.944 -17.795 1.00 92.38 554 PRO A N 1
ATOM 4366 C CA . PRO A 1 554 ? 8.463 25.794 -18.637 1.00 92.38 554 PRO A CA 1
ATOM 4367 C C . PRO A 1 554 ? 8.192 25.182 -20.018 1.00 92.38 554 PRO A C 1
ATOM 4369 O O . PRO A 1 554 ? 9.131 24.916 -20.764 1.00 92.38 554 PRO A O 1
ATOM 4372 N N . HIS A 1 555 ? 6.917 25.037 -20.385 1.00 93.81 555 HIS A N 1
ATOM 4373 C CA . HIS A 1 555 ? 6.499 24.673 -21.743 1.00 93.81 555 HIS A CA 1
ATOM 4374 C C . HIS A 1 555 ? 5.915 25.904 -22.459 1.00 93.81 555 HIS A C 1
ATOM 4376 O O . HIS A 1 555 ? 5.123 26.620 -21.846 1.00 93.81 555 HIS A O 1
ATOM 4382 N N . PRO A 1 556 ? 6.255 26.197 -23.729 1.00 89.75 556 PRO A N 1
ATOM 4383 C CA . PRO A 1 556 ? 5.893 27.461 -24.389 1.00 89.75 556 PRO A CA 1
ATOM 4384 C C . PRO A 1 556 ? 4.385 27.696 -24.558 1.00 89.75 556 PRO A C 1
ATOM 4386 O O . PRO A 1 556 ? 3.964 28.843 -24.682 1.00 89.75 556 PRO A O 1
ATOM 4389 N N . SER A 1 557 ? 3.582 26.632 -24.574 1.00 92.38 557 SER A N 1
ATOM 4390 C CA . SER A 1 557 ? 2.190 26.677 -25.045 1.00 92.38 557 SER A CA 1
ATOM 4391 C C . SER A 1 557 ? 1.221 25.739 -24.318 1.00 92.38 557 SER A C 1
ATOM 4393 O O . SER A 1 557 ? 0.011 25.886 -24.462 1.00 92.38 557 SER A O 1
ATOM 4395 N N . LEU A 1 558 ? 1.725 24.784 -23.529 1.00 93.06 558 LEU A N 1
ATOM 4396 C CA . LEU A 1 558 ? 0.876 23.782 -22.880 1.00 93.06 558 LEU A CA 1
ATOM 4397 C C . LEU A 1 558 ? 0.163 24.453 -21.711 1.00 93.06 558 LEU A C 1
ATOM 4399 O O . LEU A 1 558 ? 0.802 25.128 -20.900 1.00 93.06 558 LEU A O 1
ATOM 4403 N N . LYS A 1 559 ? -1.145 24.236 -21.620 1.00 92.50 559 LYS A N 1
ATOM 4404 C CA . LYS A 1 559 ? -1.954 24.652 -20.481 1.00 92.50 559 LYS A CA 1
ATOM 4405 C C . LYS A 1 559 ? -2.739 23.447 -19.989 1.00 92.50 559 LYS A C 1
ATOM 4407 O O . LYS A 1 559 ? -3.384 22.769 -20.782 1.00 92.50 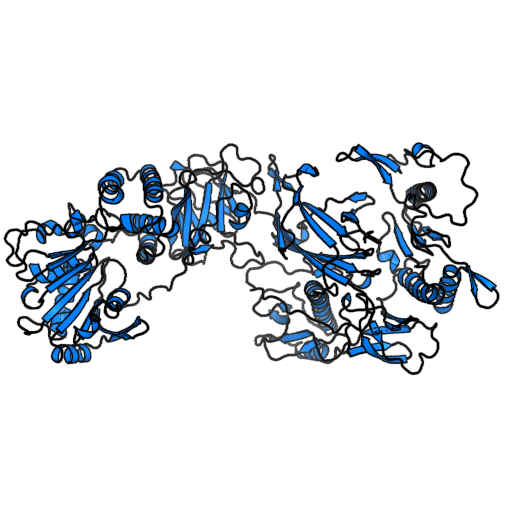559 LYS A O 1
ATOM 4412 N N . ALA A 1 560 ? -2.626 23.160 -18.702 1.00 91.81 560 ALA A N 1
ATOM 4413 C CA . ALA A 1 560 ? -3.282 22.028 -18.060 1.00 91.81 560 ALA A CA 1
ATOM 4414 C C . ALA A 1 560 ? -3.286 22.230 -16.544 1.00 91.81 560 ALA A C 1
ATOM 4416 O O . ALA A 1 560 ? -2.563 23.080 -16.023 1.00 91.81 560 ALA A O 1
ATOM 4417 N N . LYS A 1 561 ? -4.031 21.396 -15.829 1.00 88.00 561 LYS A N 1
ATOM 4418 C CA . LYS A 1 561 ? -3.853 21.183 -14.393 1.00 88.00 561 LYS A CA 1
ATOM 4419 C C . LYS A 1 561 ? -3.227 19.818 -14.172 1.00 88.00 561 LYS A C 1
ATOM 4421 O O . LYS A 1 561 ? -3.685 18.838 -14.750 1.00 88.00 561 LYS A O 1
ATOM 4426 N N . ALA A 1 562 ? -2.193 19.762 -13.347 1.00 88.44 562 ALA A N 1
ATOM 4427 C CA . ALA A 1 562 ? -1.443 18.547 -13.071 1.00 88.44 562 ALA A CA 1
ATOM 4428 C C . ALA A 1 562 ? -1.635 18.076 -11.632 1.00 88.44 562 ALA A C 1
ATOM 4430 O O . ALA A 1 562 ? -1.757 18.892 -10.716 1.00 88.44 562 ALA A O 1
ATOM 4431 N N . MET A 1 563 ? -1.602 16.761 -11.438 1.00 83.56 563 MET A N 1
ATOM 4432 C CA . MET A 1 563 ? -1.526 16.131 -10.123 1.00 83.56 563 MET A CA 1
ATOM 4433 C C . MET A 1 563 ? -0.749 14.814 -10.196 1.00 83.56 563 MET A C 1
ATOM 4435 O O . MET A 1 563 ? -0.774 14.117 -11.212 1.00 83.56 563 MET A O 1
ATOM 4439 N N . LEU A 1 564 ? -0.060 14.484 -9.106 1.00 82.75 564 LEU A N 1
ATOM 4440 C CA . LEU A 1 564 ? 0.598 13.194 -8.927 1.00 82.75 564 LEU A CA 1
ATOM 4441 C C . LEU A 1 564 ? -0.341 12.257 -8.170 1.00 82.75 564 LEU A C 1
ATOM 4443 O O . LEU A 1 564 ? -0.861 12.623 -7.116 1.00 82.75 564 LEU A O 1
ATOM 4447 N N . VAL A 1 565 ? -0.553 11.063 -8.710 1.00 76.62 565 VAL A N 1
ATOM 4448 C CA . VAL A 1 565 ? -1.518 10.081 -8.201 1.00 76.62 565 VAL A CA 1
ATOM 4449 C C . VAL A 1 565 ? -0.962 8.664 -8.332 1.00 76.62 565 VAL A C 1
ATOM 4451 O O . VAL A 1 565 ? -0.023 8.413 -9.090 1.00 76.62 565 VAL A O 1
ATOM 4454 N N . SER A 1 566 ? -1.532 7.722 -7.582 1.00 77.25 566 SER A N 1
ATOM 4455 C CA . SER A 1 566 ? -1.202 6.307 -7.730 1.00 77.25 566 SER A CA 1
ATOM 4456 C C . SER A 1 566 ? -2.030 5.636 -8.814 1.00 77.25 566 SER A C 1
ATOM 4458 O O . SER A 1 566 ? -3.264 5.670 -8.790 1.00 77.25 566 SER A O 1
ATOM 4460 N N . SER A 1 567 ? -1.357 4.918 -9.712 1.00 75.38 567 SER A N 1
ATOM 4461 C CA . SER A 1 567 ? -2.015 4.060 -10.696 1.00 75.38 567 SER A CA 1
ATOM 4462 C C . SER A 1 567 ? -2.838 2.938 -10.041 1.00 75.38 567 SER A C 1
ATOM 4464 O O . SER A 1 567 ? -3.798 2.448 -10.638 1.00 75.38 567 SER A O 1
ATOM 4466 N N . ALA A 1 568 ? -2.533 2.561 -8.790 1.00 65.50 568 ALA A N 1
ATOM 4467 C CA . ALA A 1 568 ? -3.259 1.525 -8.048 1.00 65.50 568 ALA A CA 1
ATOM 4468 C C . ALA A 1 568 ? -4.685 1.951 -7.673 1.00 65.50 568 ALA A C 1
ATOM 4470 O O . ALA A 1 568 ? -5.561 1.100 -7.500 1.00 65.50 568 ALA A O 1
ATOM 4471 N N . ILE A 1 569 ? -4.934 3.261 -7.566 1.00 57.41 569 ILE A N 1
ATOM 4472 C CA . ILE A 1 569 ? -6.273 3.795 -7.302 1.00 57.41 569 ILE A CA 1
ATOM 4473 C C . ILE A 1 569 ? -7.146 3.650 -8.552 1.00 57.41 569 ILE A C 1
ATOM 4475 O O . ILE A 1 569 ? -8.300 3.246 -8.438 1.00 57.41 569 ILE A O 1
ATOM 4479 N N . THR A 1 570 ? -6.582 3.883 -9.742 1.00 53.25 570 THR A N 1
ATOM 4480 C CA . THR A 1 570 ? -7.320 3.812 -11.016 1.00 53.25 570 THR A CA 1
ATOM 4481 C C . THR A 1 570 ? -7.720 2.398 -11.441 1.00 53.25 570 THR A C 1
ATOM 4483 O O . THR A 1 570 ? -8.542 2.261 -12.335 1.00 53.25 570 THR A O 1
ATOM 4486 N N . GLY A 1 571 ? -7.169 1.359 -10.798 1.00 43.31 571 GLY A N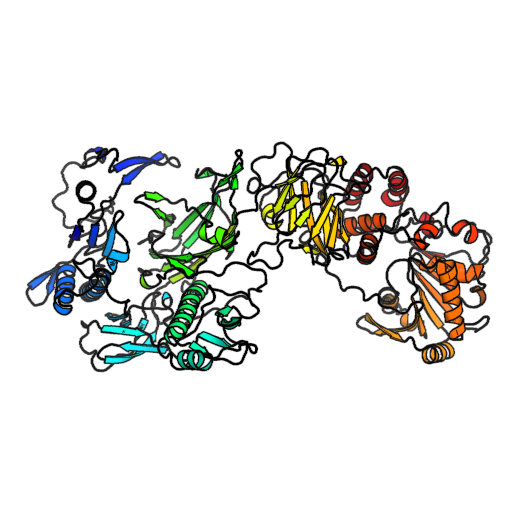 1
ATOM 4487 C CA . GLY A 1 571 ? -7.337 -0.059 -11.142 1.00 43.31 571 GLY A CA 1
ATOM 4488 C C . GLY A 1 571 ? -8.606 -0.756 -10.620 1.00 43.31 571 GLY A C 1
ATOM 4489 O O . GLY A 1 571 ? -8.752 -1.956 -10.835 1.00 43.31 571 GLY A O 1
ATOM 4490 N N . ARG A 1 572 ? -9.481 -0.073 -9.861 1.00 46.59 572 ARG A N 1
ATOM 4491 C CA . ARG A 1 572 ? -10.538 -0.719 -9.041 1.00 46.59 572 ARG A CA 1
ATOM 4492 C C . ARG A 1 572 ? -11.983 -0.532 -9.549 1.00 46.59 572 ARG A C 1
ATOM 4494 O O . ARG A 1 572 ? -12.915 -0.876 -8.821 1.00 46.59 572 ARG A O 1
ATOM 4501 N N . SER A 1 573 ? -12.185 -0.003 -10.757 1.00 48.06 573 SER A N 1
ATOM 4502 C CA . SER A 1 573 ? -13.498 0.124 -11.420 1.00 48.06 573 SER A CA 1
ATOM 4503 C C . SER A 1 573 ? -13.601 -0.783 -12.658 1.00 48.06 573 SER A C 1
ATOM 4505 O O . SER A 1 573 ? -12.581 -1.227 -13.174 1.00 48.06 573 SER A O 1
ATOM 4507 N N . ASP A 1 574 ? -14.814 -1.072 -13.143 1.00 39.47 574 ASP A N 1
ATOM 4508 C CA . ASP A 1 574 ? -15.017 -1.943 -14.322 1.00 39.47 574 ASP A CA 1
ATOM 4509 C C . ASP A 1 574 ? -14.428 -1.352 -15.627 1.00 39.47 574 ASP A C 1
ATOM 4511 O O . ASP A 1 574 ? -14.123 -2.101 -16.551 1.00 39.47 574 ASP A O 1
ATOM 4515 N N . ASP A 1 575 ? -14.197 -0.031 -15.673 1.00 52.59 575 ASP A N 1
ATOM 4516 C CA . ASP A 1 575 ? -13.569 0.704 -16.789 1.00 52.59 575 ASP A CA 1
ATOM 4517 C C . ASP A 1 575 ? -12.092 1.072 -16.511 1.00 52.59 575 ASP A C 1
ATOM 4519 O O . ASP A 1 575 ? -11.498 1.919 -17.186 1.00 52.59 575 ASP A O 1
ATOM 4523 N N . ALA A 1 576 ? -11.491 0.477 -15.478 1.00 63.12 576 ALA A N 1
ATOM 4524 C CA . ALA A 1 576 ? -10.136 0.777 -15.044 1.00 63.12 576 ALA A CA 1
ATOM 4525 C C . ALA A 1 576 ? -9.076 0.380 -16.079 1.00 63.12 576 ALA A C 1
ATOM 4527 O O . ALA A 1 576 ? -9.021 -0.765 -16.532 1.00 63.12 576 ALA A O 1
ATOM 4528 N N . ILE A 1 577 ? -8.155 1.301 -16.375 1.00 74.50 577 ILE A N 1
ATOM 4529 C CA . ILE A 1 577 ? -6.942 0.984 -17.135 1.00 74.50 577 ILE A CA 1
ATOM 4530 C C . ILE A 1 577 ? -6.024 0.174 -16.208 1.00 74.50 577 ILE A C 1
ATOM 4532 O O . ILE A 1 577 ? -5.647 0.684 -15.147 1.00 74.50 577 ILE A O 1
ATOM 4536 N N . PRO A 1 578 ? -5.646 -1.067 -16.566 1.00 76.00 578 PRO A N 1
ATOM 4537 C CA . PRO A 1 578 ? -4.732 -1.861 -15.755 1.00 76.00 578 PRO A CA 1
ATOM 4538 C C . PRO A 1 578 ? -3.382 -1.155 -15.548 1.00 76.00 578 PRO A C 1
ATOM 4540 O O . PRO A 1 578 ? -3.008 -0.231 -16.271 1.00 76.00 578 PRO A O 1
ATOM 4543 N N . GLN A 1 579 ? -2.590 -1.592 -14.574 1.00 82.81 579 GLN A N 1
ATOM 4544 C CA . GLN A 1 579 ? -1.254 -1.018 -14.396 1.00 82.81 579 GLN A CA 1
ATOM 4545 C C . GLN A 1 579 ? -0.267 -1.641 -15.402 1.00 82.81 579 GLN A C 1
ATOM 4547 O O . GLN A 1 579 ? -0.270 -2.870 -15.538 1.00 82.81 579 GLN A O 1
ATOM 4552 N N . PRO A 1 580 ? 0.638 -0.867 -16.038 1.00 84.56 580 PRO A N 1
ATOM 4553 C CA . PRO A 1 580 ? 1.537 -1.378 -17.083 1.00 84.56 580 PRO A CA 1
ATOM 4554 C C . PRO A 1 580 ? 2.354 -2.626 -16.697 1.00 84.56 580 PRO A C 1
ATOM 4556 O O . PRO A 1 580 ? 2.566 -3.511 -17.526 1.00 84.56 580 PRO A O 1
ATOM 4559 N N . HIS A 1 581 ? 2.791 -2.728 -15.437 1.00 81.38 581 HIS A N 1
ATOM 4560 C CA . HIS A 1 581 ? 3.578 -3.861 -14.929 1.00 81.38 581 HIS A CA 1
ATOM 4561 C C . HIS A 1 581 ? 2.748 -5.133 -14.671 1.00 81.38 581 HIS A C 1
ATOM 4563 O O . HIS A 1 581 ? 3.294 -6.234 -14.631 1.00 81.38 581 HIS A O 1
ATOM 4569 N N . THR A 1 582 ? 1.427 -5.005 -14.504 1.00 80.19 582 THR A N 1
ATOM 4570 C CA . THR A 1 582 ? 0.526 -6.142 -14.230 1.00 80.19 582 THR A CA 1
ATOM 4571 C C . THR A 1 582 ? 0.060 -6.843 -15.504 1.00 80.19 582 THR A C 1
ATOM 4573 O O . THR A 1 582 ? -0.254 -8.035 -15.488 1.00 80.19 582 THR A O 1
ATOM 4576 N N . VAL A 1 583 ? 0.037 -6.123 -16.626 1.00 75.75 583 VAL A N 1
ATOM 4577 C CA . VAL A 1 583 ? -0.448 -6.634 -17.909 1.00 75.75 583 VAL A CA 1
ATOM 4578 C C . VAL A 1 583 ? 0.606 -7.532 -18.553 1.00 75.75 583 VAL A C 1
ATOM 4580 O O . VAL A 1 583 ? 1.801 -7.258 -18.481 1.00 75.75 583 VAL A O 1
ATOM 4583 N N . ASN A 1 584 ? 0.161 -8.633 -19.169 1.00 72.75 584 ASN A N 1
ATOM 4584 C CA . ASN A 1 584 ? 1.000 -9.594 -19.900 1.00 72.75 584 ASN A CA 1
ATOM 4585 C C . ASN A 1 584 ? 2.205 -10.162 -19.117 1.00 72.75 584 ASN A C 1
ATOM 4587 O O . ASN A 1 584 ? 3.130 -10.701 -19.723 1.00 72.75 584 ASN A O 1
ATOM 4591 N N . GLY A 1 585 ? 2.198 -10.077 -17.781 1.00 65.94 585 GLY A N 1
ATOM 4592 C CA . GLY A 1 585 ? 3.293 -10.567 -16.943 1.00 65.94 585 GLY A CA 1
ATOM 4593 C C . GLY A 1 585 ? 4.600 -9.791 -17.132 1.00 65.94 585 GLY A C 1
ATOM 4594 O O . GLY A 1 585 ? 5.666 -10.406 -17.124 1.00 65.94 585 GLY A O 1
ATOM 4595 N N . ASN A 1 586 ? 4.523 -8.466 -17.310 1.00 71.12 586 ASN A N 1
ATOM 4596 C CA . ASN A 1 586 ? 5.664 -7.559 -17.477 1.00 71.12 586 ASN A CA 1
ATOM 4597 C C . ASN A 1 586 ? 6.547 -7.464 -16.211 1.00 71.12 586 ASN A C 1
ATOM 4599 O O . ASN A 1 586 ? 6.698 -6.406 -15.608 1.00 71.12 586 ASN A O 1
ATOM 4603 N N . SER A 1 587 ? 7.209 -8.559 -15.830 1.00 70.62 587 SER A N 1
ATOM 4604 C CA . SER A 1 587 ? 8.090 -8.646 -14.653 1.00 70.62 587 SER A CA 1
ATOM 4605 C C . SER A 1 587 ? 9.374 -7.813 -14.766 1.00 70.62 587 SER A C 1
ATOM 4607 O O . SER A 1 587 ? 10.185 -7.797 -13.844 1.00 70.62 587 SER A O 1
ATOM 4609 N N . PHE A 1 588 ? 9.602 -7.192 -15.924 1.00 72.69 588 PHE A N 1
ATOM 4610 C CA . PHE A 1 588 ? 10.702 -6.269 -16.188 1.00 72.69 588 PHE A CA 1
ATOM 4611 C C . PHE A 1 588 ? 10.336 -4.813 -15.869 1.00 72.69 588 PHE A C 1
ATOM 4613 O O . PHE A 1 588 ? 11.168 -3.936 -16.071 1.00 72.69 588 PHE A O 1
ATOM 4620 N N . LEU A 1 589 ? 9.112 -4.537 -15.410 1.00 80.38 589 LEU A N 1
ATOM 4621 C CA . LEU A 1 589 ? 8.685 -3.220 -14.952 1.00 80.38 589 LEU A CA 1
ATOM 4622 C C . LEU A 1 589 ? 8.358 -3.245 -13.463 1.00 80.38 589 LEU A C 1
ATOM 4624 O O . LEU A 1 589 ? 7.733 -4.176 -12.960 1.00 80.38 589 LEU A O 1
ATOM 4628 N N . GLU A 1 590 ? 8.725 -2.169 -12.787 1.00 84.75 590 GLU A N 1
ATOM 4629 C CA . GLU A 1 590 ? 8.277 -1.820 -11.446 1.00 84.75 590 GLU A CA 1
ATOM 4630 C C . GLU A 1 590 ? 7.845 -0.360 -11.461 1.00 84.75 590 GLU A C 1
ATOM 4632 O O . GLU A 1 590 ? 8.555 0.465 -12.031 1.00 84.75 590 GLU A O 1
ATOM 4637 N N . PRO A 1 591 ? 6.721 0.021 -10.850 1.00 87.00 591 PRO A N 1
ATOM 4638 C CA . PRO A 1 591 ? 6.324 1.414 -10.915 1.00 87.00 591 PRO A CA 1
ATOM 4639 C C . PRO A 1 591 ? 7.288 2.345 -10.192 1.00 87.00 591 PRO A C 1
ATOM 4641 O O . PRO A 1 591 ? 7.725 2.093 -9.067 1.00 87.00 591 PRO A O 1
ATOM 4644 N N . PHE A 1 592 ? 7.604 3.449 -10.858 1.00 87.12 592 PHE A N 1
ATOM 4645 C CA . PHE A 1 592 ? 8.522 4.450 -10.354 1.00 87.12 592 PHE A CA 1
ATOM 4646 C C . PHE A 1 592 ? 7.785 5.377 -9.389 1.00 87.12 592 PHE A C 1
ATOM 4648 O O . PHE A 1 592 ? 6.959 6.183 -9.800 1.00 87.12 592 PHE A O 1
ATOM 4655 N N . ASN A 1 593 ? 8.082 5.262 -8.096 1.00 84.06 593 ASN A N 1
ATOM 4656 C CA . ASN A 1 593 ? 7.428 6.071 -7.076 1.00 84.06 593 ASN A CA 1
ATOM 4657 C C . ASN A 1 593 ? 8.071 7.469 -6.966 1.00 84.06 593 ASN A C 1
ATOM 4659 O O . ASN A 1 593 ? 9.155 7.608 -6.396 1.00 84.06 593 ASN A O 1
ATOM 4663 N N . PHE A 1 594 ? 7.374 8.511 -7.428 1.00 76.44 594 PHE A N 1
ATOM 4664 C CA . PHE A 1 594 ? 7.747 9.927 -7.273 1.00 76.44 594 PHE A CA 1
ATOM 4665 C C . PHE A 1 594 ? 7.904 10.362 -5.811 1.00 76.44 594 PHE A C 1
ATOM 4667 O O . PHE A 1 594 ? 8.582 11.351 -5.516 1.00 76.44 594 PHE A O 1
ATOM 4674 N N . MET A 1 595 ? 7.284 9.614 -4.898 1.00 64.94 595 MET A N 1
ATOM 4675 C CA . MET A 1 595 ? 7.271 9.860 -3.459 1.00 64.94 595 MET A CA 1
ATOM 4676 C C . MET A 1 595 ? 8.130 8.864 -2.673 1.00 64.94 595 MET A C 1
ATOM 4678 O O . MET A 1 595 ? 7.971 8.729 -1.452 1.00 64.94 595 MET A O 1
ATOM 4682 N N . ALA A 1 596 ? 9.071 8.192 -3.351 1.00 48.53 596 ALA A N 1
ATOM 4683 C CA . ALA A 1 596 ? 10.042 7.304 -2.725 1.00 48.53 596 ALA A CA 1
ATOM 4684 C C . ALA A 1 596 ? 10.739 7.996 -1.533 1.00 48.53 596 ALA A C 1
ATOM 4686 O O . ALA A 1 596 ? 11.428 9.004 -1.685 1.00 48.53 596 ALA A O 1
ATOM 4687 N N . GLY A 1 597 ? 10.555 7.446 -0.325 1.00 45.91 597 GLY A N 1
ATOM 4688 C CA . GLY A 1 597 ? 11.151 7.967 0.915 1.00 45.91 597 GLY A CA 1
ATOM 4689 C C . GLY A 1 597 ? 10.223 8.785 1.824 1.00 45.91 597 GLY A C 1
ATOM 4690 O O . GLY A 1 597 ? 10.702 9.342 2.816 1.00 45.91 597 GLY A O 1
ATOM 4691 N N . THR A 1 598 ? 8.921 8.851 1.532 1.00 43.19 598 THR A N 1
ATOM 4692 C CA . THR A 1 598 ? 7.895 9.347 2.468 1.00 43.19 598 THR A CA 1
ATOM 4693 C C . THR A 1 598 ? 7.302 8.199 3.303 1.00 43.19 598 THR A C 1
ATOM 4695 O O . THR A 1 598 ? 7.413 7.038 2.926 1.00 43.19 598 THR A O 1
ATOM 4698 N N . ARG A 1 599 ? 6.667 8.495 4.453 1.00 38.12 599 ARG A N 1
ATOM 4699 C CA . ARG A 1 599 ? 5.878 7.505 5.232 1.00 38.12 599 ARG A CA 1
ATOM 4700 C C . ARG A 1 599 ? 4.619 7.021 4.483 1.00 38.12 599 ARG A C 1
ATOM 4702 O O . ARG A 1 599 ? 3.897 6.185 5.016 1.00 38.12 599 ARG A O 1
ATOM 4709 N N . SER A 1 600 ? 4.355 7.560 3.290 1.00 44.12 600 SER A N 1
ATOM 4710 C CA . SER A 1 600 ? 3.272 7.128 2.417 1.00 44.12 600 SER A CA 1
ATOM 4711 C C . SER A 1 600 ? 3.564 5.727 1.893 1.00 44.12 600 SER A C 1
ATOM 4713 O O . SER A 1 600 ? 4.633 5.467 1.342 1.00 44.12 600 SER A O 1
ATOM 4715 N N . SER A 1 601 ? 2.596 4.827 2.044 1.00 43.44 601 SER A N 1
ATOM 4716 C CA . SER A 1 601 ? 2.644 3.502 1.420 1.00 43.44 601 SER A CA 1
ATOM 4717 C C . SER A 1 601 ? 2.158 3.541 -0.039 1.00 43.44 601 SER A C 1
ATOM 4719 O O . SER A 1 601 ? 1.819 2.509 -0.618 1.00 43.44 601 SER A O 1
ATOM 4721 N N . GLU A 1 602 ? 2.039 4.735 -0.645 1.00 53.19 602 GLU A N 1
ATOM 4722 C CA . GLU A 1 602 ? 1.476 4.906 -1.983 1.00 53.19 602 GLU A CA 1
ATOM 4723 C C . GLU A 1 602 ? 2.585 4.897 -2.997 1.00 53.19 602 GLU A C 1
ATOM 4725 O O . GLU A 1 602 ? 3.561 5.646 -2.933 1.00 53.19 602 GLU A O 1
ATOM 4730 N N . GLN A 1 603 ? 2.387 4.033 -3.969 1.00 68.56 603 GLN A N 1
ATOM 4731 C CA . GLN A 1 603 ? 3.097 4.067 -5.215 1.00 68.56 603 GLN A CA 1
ATOM 4732 C C . GLN A 1 603 ? 2.537 5.238 -6.021 1.00 68.56 603 GLN A C 1
ATOM 4734 O O . GLN A 1 603 ? 1.566 5.064 -6.747 1.00 68.56 603 GLN A O 1
ATOM 4739 N N . VAL A 1 604 ? 3.092 6.437 -5.838 1.00 78.56 604 VAL A N 1
ATOM 4740 C CA . VAL A 1 604 ? 2.754 7.605 -6.658 1.00 78.56 604 VAL A CA 1
ATOM 4741 C C . VAL A 1 604 ? 3.577 7.501 -7.928 1.00 78.56 604 VAL A C 1
ATOM 4743 O O . VAL A 1 604 ? 4.721 7.937 -7.970 1.00 78.56 604 VAL A O 1
ATOM 4746 N N . ASP A 1 605 ? 3.025 6.841 -8.932 1.00 86.94 605 ASP A N 1
ATOM 4747 C CA . ASP A 1 605 ? 3.708 6.452 -10.165 1.00 86.94 605 ASP A CA 1
ATOM 4748 C C . ASP A 1 605 ? 3.025 7.005 -11.418 1.00 86.94 605 ASP A C 1
ATOM 4750 O O . ASP A 1 605 ? 3.381 6.622 -12.530 1.00 86.94 605 ASP A O 1
ATOM 4754 N N . MET A 1 606 ? 2.039 7.890 -11.263 1.00 88.88 606 MET A N 1
ATOM 4755 C CA . MET A 1 606 ? 1.285 8.456 -12.373 1.00 88.88 606 MET A CA 1
ATOM 4756 C C . MET A 1 606 ? 1.183 9.983 -12.261 1.00 88.88 606 MET A C 1
ATOM 4758 O O . MET A 1 606 ? 0.914 10.533 -11.193 1.00 88.88 606 MET A O 1
ATOM 4762 N N . LEU A 1 607 ? 1.382 10.668 -13.387 1.00 90.69 607 LEU A N 1
ATOM 4763 C CA . LEU A 1 607 ? 1.031 12.076 -13.571 1.00 90.69 607 LEU A CA 1
ATOM 4764 C C . LEU A 1 607 ? -0.284 12.121 -14.347 1.00 90.69 607 LEU A C 1
ATOM 4766 O O . LEU A 1 607 ? -0.367 11.591 -15.457 1.00 90.69 607 LEU A O 1
ATOM 4770 N N . GLU A 1 608 ? -1.299 12.755 -13.773 1.00 88.25 608 GLU A N 1
ATOM 4771 C CA . GLU A 1 608 ? -2.581 12.979 -14.437 1.00 88.25 608 GLU A CA 1
ATOM 4772 C C . GLU A 1 608 ? -2.719 14.461 -14.791 1.00 88.25 608 GLU A C 1
ATOM 4774 O O . GLU A 1 608 ? -2.505 15.339 -13.948 1.00 88.25 608 GLU A O 1
ATOM 4779 N N . LEU A 1 609 ? -3.054 14.734 -16.054 1.00 88.94 609 LEU A N 1
ATOM 4780 C CA . LEU A 1 609 ? -3.328 16.075 -16.558 1.00 88.94 609 LEU A CA 1
ATOM 4781 C C . LEU A 1 609 ? -4.812 16.201 -16.912 1.00 88.94 609 LEU A C 1
ATOM 4783 O O . LEU A 1 609 ? -5.346 15.411 -17.694 1.00 88.94 609 LEU A O 1
ATOM 4787 N N . VAL A 1 610 ? -5.459 17.230 -16.374 1.00 84.94 610 VAL A N 1
ATOM 4788 C CA . VAL A 1 610 ? -6.851 17.597 -16.671 1.00 84.94 610 VAL A CA 1
ATOM 4789 C C . VAL A 1 610 ? -6.910 18.992 -17.287 1.00 84.94 610 VAL A C 1
ATOM 4791 O O . VAL A 1 610 ? -5.938 19.747 -17.216 1.00 84.94 610 VAL A O 1
ATOM 4794 N N . ASP A 1 611 ? -8.037 19.324 -17.920 1.00 84.00 611 ASP A N 1
ATOM 4795 C CA . ASP A 1 611 ? -8.239 20.603 -18.618 1.00 84.00 611 ASP A CA 1
ATOM 4796 C C . ASP A 1 611 ? -7.113 20.912 -19.627 1.00 84.00 611 ASP A C 1
ATOM 4798 O O . ASP A 1 611 ? -6.627 22.039 -19.729 1.00 84.00 611 ASP A O 1
ATOM 4802 N N . VAL A 1 612 ? -6.650 19.879 -20.343 1.00 87.19 612 VAL A N 1
ATOM 4803 C CA . VAL A 1 612 ? -5.499 19.979 -21.247 1.00 87.19 612 VAL A CA 1
ATOM 4804 C C . VAL A 1 612 ? -5.883 20.734 -22.519 1.00 87.19 612 VAL A C 1
ATOM 4806 O O . VAL A 1 612 ? -6.662 20.253 -23.341 1.00 87.19 612 VAL A O 1
ATOM 4809 N N . GLU A 1 613 ? -5.267 21.892 -22.726 1.00 88.56 613 GLU A N 1
ATOM 4810 C CA . GLU A 1 613 ? -5.333 22.671 -23.958 1.00 88.56 613 GLU A CA 1
ATOM 4811 C C . GLU A 1 613 ? -3.994 22.573 -24.707 1.00 88.56 613 GLU A C 1
ATOM 4813 O O . GLU A 1 613 ? -2.917 22.597 -24.111 1.00 88.56 613 GLU A O 1
ATOM 4818 N N . GLN A 1 614 ? -4.054 22.502 -26.042 1.00 85.38 614 GLN A N 1
ATOM 4819 C CA . GLN A 1 614 ? -2.869 22.430 -26.911 1.00 85.38 614 GLN A CA 1
ATOM 4820 C C . GLN A 1 614 ? -1.955 21.217 -26.632 1.00 85.38 614 GLN A C 1
ATOM 4822 O O . GLN A 1 614 ? -0.732 21.328 -26.724 1.00 85.38 614 GLN A O 1
ATOM 4827 N N . SER A 1 615 ? -2.530 20.039 -26.359 1.00 85.06 615 SER A N 1
ATOM 4828 C CA . SER A 1 615 ? -1.784 18.784 -26.128 1.00 85.06 615 SER A CA 1
ATOM 4829 C C . SER A 1 615 ? -0.771 18.460 -27.236 1.00 85.06 615 SER A C 1
ATOM 4831 O O . SER A 1 615 ? 0.348 18.050 -26.951 1.00 85.06 615 SER A O 1
ATOM 4833 N N . GLN A 1 616 ? -1.123 18.747 -28.494 1.00 83.88 616 GLN A N 1
ATOM 4834 C CA . GLN A 1 616 ? -0.278 18.561 -29.685 1.00 83.88 616 GLN A CA 1
ATOM 4835 C C . GLN A 1 616 ? 0.977 19.453 -29.717 1.00 83.88 616 GLN A C 1
ATOM 4837 O O . GLN A 1 616 ? 1.809 19.315 -30.611 1.00 83.88 616 GLN A O 1
ATOM 4842 N N . SER A 1 617 ? 1.106 20.407 -28.790 1.00 87.62 617 SER A N 1
ATOM 4843 C CA . SER A 1 617 ? 2.311 21.226 -28.674 1.00 87.62 617 SER A CA 1
ATOM 4844 C C . SER A 1 617 ? 3.456 20.529 -27.935 1.00 87.62 617 SER A C 1
ATOM 4846 O O . SER A 1 617 ? 4.587 20.980 -28.069 1.00 87.62 617 SER A O 1
ATOM 4848 N N . VAL A 1 618 ? 3.192 19.424 -27.229 1.00 89.00 618 VAL A N 1
ATOM 4849 C CA . VAL A 1 618 ? 4.237 18.540 -26.695 1.00 89.00 618 VAL A CA 1
ATOM 4850 C C . VAL A 1 618 ? 4.697 17.608 -27.819 1.00 89.00 618 VAL A C 1
ATOM 4852 O O . VAL A 1 618 ? 3.910 16.800 -28.314 1.00 89.00 618 VAL A O 1
ATOM 4855 N N . ASN A 1 619 ? 5.942 17.774 -28.261 1.00 83.69 619 ASN A N 1
ATOM 4856 C CA . ASN A 1 619 ? 6.563 17.054 -29.382 1.00 83.69 619 ASN A CA 1
ATOM 4857 C C . ASN A 1 619 ? 8.091 16.930 -29.147 1.00 83.69 619 ASN A C 1
ATOM 4859 O O . ASN A 1 619 ? 8.595 17.526 -28.193 1.00 83.69 619 ASN A O 1
ATOM 4863 N N . PRO A 1 620 ? 8.850 16.192 -29.979 1.00 77.81 620 PRO A N 1
ATOM 4864 C CA . PRO A 1 620 ? 10.303 16.072 -29.815 1.00 77.81 620 PRO A CA 1
ATOM 4865 C C . PRO A 1 620 ? 11.074 17.406 -29.854 1.00 77.81 620 PRO A C 1
ATOM 4867 O O . PRO A 1 620 ? 12.114 17.534 -29.210 1.00 77.81 620 PRO A O 1
ATOM 4870 N N . GLU A 1 621 ? 10.591 18.415 -30.585 1.00 80.62 621 GLU A N 1
ATOM 4871 C CA . GLU A 1 621 ? 11.218 19.741 -30.652 1.00 80.62 621 GLU A CA 1
ATOM 4872 C C . GLU A 1 621 ? 10.902 20.617 -29.427 1.00 80.62 621 GLU A C 1
ATOM 4874 O O . GLU A 1 621 ? 11.717 21.450 -29.022 1.00 80.62 621 GLU A O 1
ATOM 4879 N N . THR A 1 622 ? 9.724 20.431 -28.829 1.00 87.94 622 THR A N 1
ATOM 4880 C CA . THR A 1 622 ? 9.256 21.100 -27.610 1.00 87.94 622 THR A CA 1
ATOM 4881 C C . THR A 1 622 ? 8.681 20.070 -26.630 1.00 87.94 622 THR A C 1
ATOM 4883 O O . THR A 1 622 ? 7.459 19.911 -26.560 1.00 87.94 622 THR A O 1
ATOM 4886 N N . PRO A 1 623 ? 9.536 19.339 -25.887 1.00 91.19 623 PRO A N 1
ATOM 4887 C CA . PRO A 1 623 ? 9.086 18.291 -24.979 1.00 91.19 623 PRO A CA 1
ATOM 4888 C C . PRO A 1 623 ? 8.597 18.854 -23.638 1.00 91.19 623 PRO A C 1
ATOM 4890 O O . PRO A 1 623 ? 9.002 19.931 -23.190 1.00 91.19 623 PRO A O 1
ATOM 4893 N N . LEU A 1 624 ? 7.767 18.076 -22.944 1.00 93.81 624 LEU A N 1
ATOM 4894 C CA . LEU A 1 624 ? 7.419 18.303 -21.546 1.00 93.81 624 LEU A CA 1
ATOM 4895 C C . LEU A 1 624 ? 8.500 17.667 -20.662 1.00 93.81 624 LEU A C 1
ATOM 4897 O O . LEU A 1 624 ? 8.705 16.457 -20.689 1.00 93.81 624 LEU A O 1
ATOM 4901 N N . ILE A 1 625 ? 9.200 18.479 -19.870 1.00 93.25 625 ILE A N 1
ATOM 4902 C CA . ILE A 1 625 ? 10.333 18.016 -19.055 1.00 93.25 625 ILE A CA 1
ATOM 4903 C C . ILE A 1 625 ? 9.934 17.995 -17.581 1.00 93.25 625 ILE A C 1
ATOM 4905 O O . ILE A 1 625 ? 9.547 19.023 -17.022 1.00 93.25 625 ILE A O 1
ATOM 4909 N N . LEU A 1 626 ? 10.084 16.838 -16.939 1.00 93.75 626 LEU A N 1
ATOM 4910 C CA . LEU A 1 626 ? 9.939 16.666 -15.494 1.00 93.75 626 LEU A CA 1
ATOM 4911 C C . LEU A 1 626 ? 11.327 16.567 -14.862 1.00 93.75 626 LEU A C 1
ATOM 4913 O O . LEU A 1 626 ? 12.115 15.711 -15.245 1.00 93.75 626 LEU A O 1
ATOM 4917 N N . ASN A 1 627 ? 11.634 17.411 -13.884 1.00 88.94 627 ASN A N 1
ATOM 4918 C CA . ASN A 1 627 ? 12.892 17.355 -13.141 1.00 88.94 627 ASN A CA 1
ATOM 4919 C C . ASN A 1 627 ? 12.647 16.763 -11.754 1.00 88.94 627 ASN A C 1
ATOM 4921 O O . ASN A 1 627 ? 11.745 17.216 -11.048 1.00 88.94 627 ASN A O 1
ATOM 4925 N N . ILE A 1 628 ? 13.482 15.806 -11.346 1.00 85.69 628 ILE A N 1
ATOM 4926 C CA . ILE A 1 628 ? 13.436 15.197 -10.010 1.00 85.69 628 ILE A CA 1
ATOM 4927 C C . ILE A 1 628 ? 14.838 15.315 -9.398 1.00 85.69 628 ILE A C 1
ATOM 4929 O O . ILE A 1 628 ? 15.699 14.461 -9.634 1.00 85.69 628 ILE A O 1
ATOM 4933 N N . PRO A 1 629 ? 15.120 16.398 -8.652 1.00 73.69 629 PRO A N 1
ATOM 4934 C CA . PRO A 1 629 ? 16.472 16.700 -8.196 1.00 73.69 629 PRO A CA 1
ATOM 4935 C C . PRO A 1 629 ? 17.106 15.557 -7.388 1.00 73.69 629 PRO A C 1
ATOM 4937 O O . PRO A 1 629 ? 16.511 15.047 -6.441 1.00 73.69 629 PRO A O 1
ATOM 4940 N N . GLY A 1 630 ? 18.344 15.188 -7.731 1.00 70.12 630 GLY A N 1
ATOM 4941 C CA . GLY A 1 630 ? 19.138 14.211 -6.975 1.00 70.12 630 GLY A CA 1
ATOM 4942 C C . GLY A 1 630 ? 18.748 12.741 -7.173 1.00 70.12 630 GLY A C 1
ATOM 4943 O O . GLY A 1 630 ? 19.215 11.903 -6.403 1.00 70.12 630 GLY A O 1
ATOM 4944 N N . THR A 1 631 ? 17.926 12.427 -8.179 1.00 74.69 631 THR A N 1
ATOM 4945 C CA . THR A 1 631 ? 17.516 11.053 -8.512 1.00 74.69 631 THR A CA 1
ATOM 4946 C C . THR A 1 631 ? 18.104 10.632 -9.858 1.00 74.69 631 THR A C 1
ATOM 4948 O O . THR A 1 631 ? 18.013 11.381 -10.826 1.00 74.69 631 THR A O 1
ATOM 4951 N N . ASP A 1 632 ? 18.706 9.442 -9.918 1.00 74.31 632 ASP A N 1
ATOM 4952 C CA . ASP A 1 632 ? 19.111 8.809 -11.180 1.00 74.31 632 ASP A CA 1
ATOM 4953 C C . ASP A 1 632 ? 17.873 8.205 -11.856 1.00 74.31 632 ASP A C 1
ATOM 4955 O O . ASP A 1 632 ? 17.179 7.377 -11.257 1.00 74.31 632 ASP A O 1
ATOM 4959 N N . LEU A 1 633 ? 17.579 8.665 -13.073 1.00 79.00 633 LEU A N 1
ATOM 4960 C CA . LEU A 1 633 ? 16.377 8.308 -13.825 1.00 79.00 633 LEU A CA 1
ATOM 4961 C C . LEU A 1 633 ? 16.695 7.559 -15.125 1.00 79.00 633 LEU A C 1
ATOM 4963 O O . LEU A 1 633 ? 15.775 7.335 -15.901 1.00 79.00 633 LEU A O 1
ATOM 4967 N N . GLU A 1 634 ? 17.946 7.148 -15.370 1.00 75.50 634 GLU A N 1
ATOM 4968 C CA . GLU A 1 634 ? 18.348 6.455 -16.614 1.00 75.50 634 GLU A CA 1
ATOM 4969 C C . GLU A 1 634 ? 17.470 5.219 -16.906 1.00 75.50 634 GLU A C 1
ATOM 4971 O O . GLU A 1 634 ? 17.116 4.955 -18.052 1.00 75.50 634 GLU A O 1
ATOM 4976 N N . ASP A 1 635 ? 17.039 4.518 -15.853 1.00 76.75 635 ASP A N 1
ATOM 4977 C CA . ASP A 1 635 ? 16.225 3.300 -15.940 1.00 76.75 635 ASP A CA 1
ATOM 4978 C C . ASP A 1 635 ? 14.700 3.570 -15.877 1.00 76.75 635 ASP A C 1
ATOM 4980 O O . ASP A 1 635 ? 13.917 2.641 -15.664 1.00 76.75 635 ASP A O 1
ATOM 4984 N N . VAL A 1 636 ? 14.250 4.827 -15.993 1.00 85.94 636 VAL A N 1
ATOM 4985 C CA . VAL A 1 636 ? 12.831 5.217 -15.871 1.00 85.94 636 VAL A CA 1
ATOM 4986 C C . VAL A 1 636 ? 12.229 5.533 -17.238 1.00 85.94 636 VAL A C 1
ATOM 4988 O O . VAL A 1 636 ? 12.779 6.305 -18.021 1.00 85.94 636 VAL A O 1
ATOM 4991 N N . VAL A 1 637 ? 11.048 4.979 -17.508 1.00 87.69 637 VAL A N 1
ATOM 4992 C CA . VAL A 1 637 ? 10.260 5.237 -18.717 1.00 87.69 637 VAL A CA 1
ATOM 4993 C C . VAL A 1 637 ? 8.893 5.818 -18.363 1.00 87.69 637 VAL A C 1
ATOM 4995 O O . VAL A 1 637 ? 8.233 5.362 -17.427 1.00 87.69 637 VAL A O 1
ATOM 4998 N N . ALA A 1 638 ? 8.464 6.822 -19.129 1.00 92.38 638 ALA A N 1
ATOM 4999 C CA . ALA A 1 638 ? 7.096 7.317 -19.127 1.00 92.38 638 ALA A CA 1
ATOM 5000 C C . ALA A 1 638 ? 6.285 6.558 -20.188 1.00 92.38 638 ALA A C 1
ATOM 5002 O O . ALA A 1 638 ? 6.701 6.445 -21.342 1.00 92.38 638 ALA A O 1
ATOM 5003 N N . ILE A 1 639 ? 5.123 6.043 -19.804 1.00 92.12 639 ILE A N 1
ATOM 5004 C CA . ILE A 1 639 ? 4.264 5.160 -20.592 1.00 92.12 639 ILE A CA 1
ATOM 5005 C C . ILE A 1 639 ? 2.874 5.792 -20.709 1.00 92.12 639 ILE A C 1
ATOM 5007 O O . ILE A 1 639 ? 2.267 6.180 -19.711 1.00 92.12 639 ILE A O 1
ATOM 5011 N N . GLY A 1 640 ? 2.366 5.874 -21.935 1.00 90.88 640 GLY A N 1
ATOM 5012 C CA . GLY A 1 640 ? 0.984 6.218 -22.252 1.00 90.88 640 GLY A CA 1
ATOM 5013 C C . GLY A 1 640 ? 0.142 4.976 -22.549 1.00 90.88 640 GLY A C 1
ATOM 5014 O O . GLY A 1 640 ? 0.662 3.870 -22.715 1.00 90.88 640 GLY A O 1
ATOM 5015 N N . TYR A 1 641 ? -1.173 5.170 -22.632 1.00 87.88 641 TYR A N 1
ATOM 5016 C CA . TYR A 1 641 ? -2.138 4.122 -22.957 1.00 87.88 641 TYR A CA 1
ATOM 5017 C C . TYR A 1 641 ? -3.029 4.554 -24.122 1.00 87.88 641 TYR A C 1
ATOM 5019 O O . TYR A 1 641 ? -3.607 5.640 -24.096 1.00 87.88 641 TYR A O 1
ATOM 5027 N N . ASP A 1 642 ? -3.146 3.703 -25.139 1.00 85.06 642 ASP A N 1
ATOM 5028 C CA . ASP A 1 642 ? -4.099 3.870 -26.233 1.00 85.06 642 ASP A CA 1
ATOM 5029 C C . ASP A 1 642 ? -5.346 3.022 -25.954 1.00 85.06 642 ASP A C 1
ATOM 5031 O O . ASP A 1 642 ? -5.341 1.799 -26.119 1.00 85.06 642 ASP A O 1
ATOM 5035 N N . ALA A 1 643 ? -6.427 3.689 -25.545 1.00 79.88 643 ALA A N 1
ATOM 5036 C CA . ALA A 1 643 ? -7.695 3.045 -25.218 1.00 79.88 643 ALA A CA 1
ATOM 5037 C C . ALA A 1 643 ? -8.431 2.449 -26.432 1.00 79.88 643 ALA A C 1
ATOM 5039 O O . ALA A 1 643 ? -9.292 1.594 -26.243 1.00 79.88 643 ALA A O 1
ATOM 5040 N N . ALA A 1 644 ? -8.113 2.854 -27.670 1.00 79.94 644 ALA A N 1
ATOM 5041 C CA . ALA A 1 644 ? -8.789 2.324 -28.856 1.00 79.94 644 ALA A CA 1
ATOM 5042 C C . ALA A 1 644 ? -8.378 0.871 -29.148 1.00 79.94 644 ALA A C 1
ATOM 5044 O O . ALA A 1 644 ? -9.228 0.052 -29.490 1.00 79.94 644 ALA A O 1
ATOM 5045 N N . ASP A 1 645 ? -7.092 0.547 -28.967 1.00 78.38 645 ASP A N 1
ATOM 5046 C CA . ASP A 1 645 ? -6.554 -0.806 -29.192 1.00 78.38 645 ASP A CA 1
ATOM 5047 C C . ASP A 1 645 ? -6.147 -1.537 -27.902 1.00 78.38 645 ASP A C 1
ATOM 5049 O O . ASP A 1 645 ? -5.795 -2.717 -27.962 1.00 78.38 645 ASP A O 1
ATOM 5053 N N . ASN A 1 646 ? -6.250 -0.880 -26.740 1.00 81.19 646 ASN A N 1
ATOM 5054 C CA . ASN A 1 646 ? -5.803 -1.371 -25.431 1.00 81.19 646 ASN A CA 1
ATOM 5055 C C . ASN A 1 646 ? -4.300 -1.694 -25.398 1.00 81.19 646 ASN A C 1
ATOM 5057 O O . ASN A 1 646 ? -3.893 -2.799 -25.036 1.00 81.19 646 ASN A O 1
ATOM 5061 N N . VAL A 1 647 ? -3.481 -0.727 -25.821 1.00 83.25 647 VAL A N 1
ATOM 5062 C CA . VAL A 1 647 ? -2.029 -0.885 -26.005 1.00 83.25 647 VAL A CA 1
ATOM 5063 C C . VAL A 1 647 ? -1.265 0.158 -25.188 1.00 83.25 647 VAL A C 1
ATOM 5065 O O . VAL A 1 647 ? -1.565 1.349 -25.261 1.00 83.25 647 VAL A O 1
ATOM 5068 N N . TYR A 1 648 ? -0.237 -0.268 -24.449 1.00 87.94 648 TYR A N 1
ATOM 5069 C CA . TYR A 1 648 ? 0.716 0.648 -23.802 1.00 87.94 648 TYR A CA 1
ATOM 5070 C C . TYR A 1 648 ? 1.860 1.009 -24.739 1.00 87.94 648 TYR A C 1
ATOM 5072 O O . TYR A 1 648 ? 2.346 0.152 -25.472 1.00 87.94 648 TYR A O 1
ATOM 5080 N N . TYR A 1 649 ? 2.348 2.240 -24.671 1.00 86.94 649 TYR A N 1
ATOM 5081 C CA . TYR A 1 649 ? 3.481 2.681 -25.482 1.00 86.94 649 TYR A CA 1
ATOM 5082 C C . TYR A 1 649 ? 4.321 3.722 -24.734 1.00 86.94 649 TYR A C 1
ATOM 5084 O O . TYR A 1 649 ? 3.781 4.465 -23.911 1.00 86.94 649 TYR A O 1
ATOM 5092 N N . PRO A 1 650 ? 5.642 3.781 -24.964 1.00 87.06 650 PRO A N 1
ATOM 5093 C CA . PRO A 1 650 ? 6.480 4.796 -24.350 1.00 87.06 650 PRO A CA 1
ATOM 5094 C C . PRO A 1 650 ? 6.154 6.179 -24.918 1.00 87.06 650 PRO A C 1
ATOM 5096 O O . PRO A 1 650 ? 5.916 6.338 -26.112 1.00 87.06 650 PRO A O 1
ATOM 5099 N N . ILE A 1 651 ? 6.152 7.177 -24.041 1.00 88.50 651 ILE A N 1
ATOM 5100 C CA . ILE A 1 651 ? 5.913 8.591 -24.373 1.00 88.50 651 ILE A CA 1
ATOM 5101 C C . ILE A 1 651 ? 7.074 9.496 -23.949 1.00 88.50 651 ILE A C 1
ATOM 5103 O O . ILE A 1 651 ? 7.082 10.688 -24.255 1.00 88.50 651 ILE A O 1
ATOM 5107 N N . GLY A 1 652 ? 8.044 8.941 -23.221 1.00 85.94 652 GLY A N 1
ATOM 5108 C CA . GLY A 1 652 ? 9.208 9.662 -22.739 1.00 85.94 652 GLY A CA 1
ATOM 5109 C C . GLY A 1 652 ? 10.174 8.781 -21.960 1.00 85.94 652 GLY A C 1
ATOM 5110 O O . GLY A 1 652 ? 9.815 7.694 -21.504 1.00 85.94 652 GLY A O 1
ATOM 5111 N N . PHE A 1 653 ? 11.396 9.272 -21.775 1.00 85.06 653 PHE A N 1
ATOM 5112 C CA . PHE A 1 653 ? 12.484 8.540 -21.125 1.00 85.06 653 PHE A CA 1
ATOM 5113 C C . PHE A 1 653 ? 13.214 9.413 -20.109 1.00 85.06 653 PHE A C 1
ATOM 5115 O O . PHE A 1 653 ? 13.303 10.635 -20.261 1.00 85.06 653 PHE A O 1
ATOM 5122 N N . GLY A 1 654 ? 13.725 8.775 -19.061 1.00 82.69 654 GLY A N 1
ATOM 5123 C CA . GLY A 1 654 ? 14.597 9.410 -18.093 1.00 82.69 654 GLY A CA 1
ATOM 5124 C C . GLY A 1 654 ? 16.023 9.606 -18.616 1.00 82.69 654 GLY A C 1
ATOM 5125 O O . GLY A 1 654 ? 16.467 8.956 -19.563 1.00 82.69 654 GLY A O 1
ATOM 5126 N N . THR A 1 655 ? 16.743 10.545 -18.008 1.00 77.00 655 THR A N 1
ATOM 5127 C CA . THR A 1 655 ? 18.114 10.917 -18.374 1.00 77.00 655 THR A CA 1
ATOM 5128 C C . THR A 1 655 ? 19.042 10.850 -17.161 1.00 77.00 655 THR A C 1
ATOM 5130 O O . THR A 1 655 ? 18.606 11.009 -16.017 1.00 77.00 655 THR A O 1
ATOM 5133 N N . GLU A 1 656 ? 20.350 10.703 -17.405 1.00 66.38 656 GLU A N 1
ATOM 5134 C CA . GLU A 1 656 ? 21.390 10.753 -16.356 1.00 66.38 656 GLU A CA 1
ATOM 5135 C C . GLU A 1 656 ? 21.409 12.103 -15.601 1.00 66.38 656 GLU A C 1
ATOM 5137 O O . GLU A 1 656 ? 21.922 12.197 -14.487 1.00 66.38 656 GLU A O 1
ATOM 5142 N N . ALA A 1 657 ? 20.827 13.159 -16.184 1.00 67.94 657 ALA A N 1
ATOM 5143 C CA . ALA A 1 657 ? 20.713 14.485 -15.576 1.00 67.94 657 ALA A CA 1
ATOM 5144 C C . ALA A 1 657 ? 19.558 14.605 -14.557 1.00 67.94 657 ALA A C 1
ATOM 5146 O O . ALA A 1 657 ? 19.322 15.695 -14.032 1.00 67.94 657 ALA A O 1
ATOM 5147 N N . GLY A 1 658 ? 18.828 13.516 -14.280 1.00 77.88 658 GLY A N 1
ATOM 5148 C CA . GLY A 1 658 ? 17.692 13.512 -13.352 1.00 77.88 658 GLY A CA 1
ATOM 5149 C C . GLY A 1 658 ? 16.433 14.164 -13.930 1.00 77.88 658 GLY A C 1
ATOM 5150 O O . GLY A 1 658 ? 15.649 14.778 -13.199 1.00 77.88 658 GLY A O 1
ATOM 5151 N N . GLN A 1 659 ? 16.250 14.059 -15.250 1.00 88.00 659 GLN A N 1
ATOM 5152 C CA . GLN A 1 659 ? 15.073 14.562 -15.962 1.00 88.00 659 GLN A CA 1
ATOM 5153 C C . GLN A 1 659 ? 14.314 13.416 -16.630 1.00 88.00 659 GLN A C 1
ATOM 5155 O O . GLN A 1 659 ? 14.936 12.460 -17.074 1.00 88.00 659 GLN A O 1
ATOM 5160 N N . ILE A 1 660 ? 12.995 13.538 -16.756 1.00 90.62 660 ILE A N 1
ATOM 5161 C CA . ILE A 1 660 ? 12.166 12.706 -17.633 1.00 90.62 660 ILE A CA 1
ATOM 5162 C C . ILE A 1 660 ? 11.668 13.599 -18.763 1.00 90.62 660 ILE A C 1
ATOM 5164 O O . ILE A 1 660 ? 11.004 14.607 -18.512 1.00 90.62 660 ILE A O 1
ATOM 5168 N N . VAL A 1 661 ? 12.023 13.248 -19.996 1.00 89.12 661 VAL A N 1
ATOM 5169 C CA . VAL A 1 661 ? 11.687 14.011 -21.201 1.00 89.12 661 VAL A CA 1
ATOM 5170 C C . VAL A 1 661 ? 10.515 13.325 -21.892 1.00 89.12 661 VAL A C 1
ATOM 5172 O O . VAL A 1 661 ? 10.658 12.202 -22.368 1.00 89.12 661 VAL A O 1
ATOM 5175 N N . ILE A 1 662 ? 9.356 13.982 -21.908 1.00 91.12 662 ILE A N 1
ATOM 5176 C CA . ILE A 1 662 ? 8.112 13.493 -22.512 1.00 91.12 662 ILE A CA 1
ATOM 5177 C C . ILE A 1 662 ? 7.918 14.196 -23.852 1.00 91.12 662 ILE A C 1
ATOM 5179 O O . ILE A 1 662 ? 7.800 15.419 -23.916 1.00 91.12 662 ILE A O 1
ATOM 5183 N N . GLU A 1 663 ? 7.864 13.416 -24.922 1.00 84.75 663 GLU A N 1
ATOM 5184 C CA . GLU A 1 663 ? 7.856 13.919 -26.300 1.00 84.75 663 GLU A CA 1
ATOM 5185 C C . GLU A 1 663 ? 6.470 13.826 -26.933 1.00 84.75 663 GLU A C 1
ATOM 5187 O O . GLU A 1 663 ? 6.251 14.324 -28.029 1.00 84.75 663 GLU A O 1
ATOM 5192 N N . THR A 1 664 ? 5.506 13.209 -26.252 1.00 86.62 664 THR A N 1
ATOM 5193 C CA . THR A 1 664 ? 4.110 13.185 -26.686 1.00 86.62 664 THR A CA 1
ATOM 5194 C C . THR A 1 664 ? 3.170 12.954 -25.511 1.00 86.62 664 THR A C 1
ATOM 5196 O O . THR A 1 664 ? 3.563 12.400 -24.487 1.00 86.62 664 THR A O 1
ATOM 5199 N N . LEU A 1 665 ? 1.913 13.370 -25.656 1.00 89.94 665 LEU A N 1
ATOM 5200 C CA . LEU A 1 665 ? 0.861 13.106 -24.679 1.00 89.94 665 LEU A CA 1
ATOM 5201 C C . LEU A 1 665 ? -0.142 12.089 -25.247 1.00 89.94 665 LEU A C 1
ATOM 5203 O O . LEU A 1 665 ? -0.530 12.219 -26.413 1.00 89.94 665 LEU A O 1
ATOM 5207 N N . PRO A 1 666 ? -0.579 11.088 -24.456 1.00 89.00 666 PRO A N 1
ATOM 5208 C CA . PRO A 1 666 ? -1.655 10.195 -24.867 1.00 89.00 666 PRO A CA 1
ATOM 5209 C C . PRO A 1 666 ? -2.992 10.931 -24.983 1.00 89.00 666 PRO A C 1
ATOM 5211 O O . PRO A 1 666 ? -3.162 12.044 -24.480 1.00 89.00 666 PRO A O 1
ATOM 5214 N N . GLU A 1 667 ? -3.952 10.300 -25.658 1.00 85.38 667 GLU A N 1
ATOM 5215 C CA . GLU A 1 667 ? -5.313 10.834 -25.710 1.00 85.38 667 GLU A CA 1
ATOM 5216 C C . GLU A 1 667 ? -5.957 10.799 -24.318 1.00 85.38 667 GLU A C 1
ATOM 5218 O O . GLU A 1 667 ? -5.671 9.891 -23.527 1.00 85.38 667 GLU A O 1
ATOM 5223 N N . PRO A 1 668 ? -6.853 11.750 -24.014 1.00 85.06 668 PRO A N 1
ATOM 5224 C CA . PRO A 1 668 ? -7.617 11.709 -22.782 1.00 85.06 668 PRO A CA 1
ATOM 5225 C C . PRO A 1 668 ? -8.434 10.416 -22.657 1.00 85.06 668 PRO A C 1
ATOM 5227 O O . PRO A 1 668 ? -9.067 9.959 -23.607 1.00 85.06 668 PRO A O 1
ATOM 5230 N N . THR A 1 669 ? -8.446 9.844 -21.458 1.00 78.25 669 THR A N 1
ATOM 5231 C CA . THR A 1 669 ? -9.237 8.661 -21.087 1.00 78.25 669 THR A CA 1
ATOM 5232 C C . THR A 1 669 ? -10.229 9.025 -19.986 1.00 78.25 669 THR A C 1
ATOM 5234 O O . THR A 1 669 ? -10.061 10.043 -19.315 1.00 78.25 669 THR A O 1
ATOM 5237 N N . SER A 1 670 ? -11.271 8.217 -19.777 1.00 68.38 670 SER A N 1
ATOM 5238 C CA . SER A 1 670 ? -12.183 8.396 -18.642 1.00 68.38 670 SER A CA 1
ATOM 5239 C C . SER A 1 670 ? -11.404 8.329 -17.325 1.00 68.38 670 SER A C 1
ATOM 5241 O O . SER A 1 670 ? -10.588 7.430 -17.109 1.00 68.38 670 SER A O 1
ATOM 5243 N N . SER A 1 671 ? -11.600 9.309 -16.449 1.00 56.81 671 SER A N 1
ATOM 5244 C CA . SER A 1 671 ? -11.025 9.286 -15.103 1.00 56.81 671 SER A CA 1
ATOM 5245 C C . SER A 1 671 ? -11.901 8.487 -14.148 1.00 56.81 671 SER A C 1
ATOM 5247 O O . SER A 1 671 ? -13.116 8.412 -14.333 1.00 56.81 671 SER A O 1
ATOM 5249 N N . ASP A 1 672 ? -11.289 7.921 -13.106 1.00 53.16 672 ASP A N 1
ATOM 5250 C CA . ASP A 1 672 ? -12.053 7.347 -12.002 1.00 53.16 672 ASP A CA 1
ATOM 5251 C C . ASP A 1 672 ? -12.812 8.488 -11.290 1.00 53.16 672 ASP A C 1
ATOM 5253 O O . ASP A 1 672 ? -12.170 9.449 -10.840 1.00 53.16 672 ASP A O 1
ATOM 5257 N N . PRO A 1 673 ? -14.152 8.407 -11.164 1.00 50.78 673 PRO A N 1
ATOM 5258 C CA . PRO A 1 673 ? -14.944 9.395 -10.433 1.00 50.78 673 PRO A CA 1
ATOM 5259 C C . PRO A 1 673 ? -14.474 9.607 -8.986 1.00 50.78 673 PRO A C 1
ATOM 5261 O O . PRO A 1 673 ? -14.746 10.657 -8.410 1.00 50.78 673 PRO A O 1
ATOM 5264 N N . ALA A 1 674 ? -13.766 8.630 -8.403 1.00 44.09 674 ALA A N 1
ATOM 5265 C CA . ALA A 1 674 ? -13.176 8.706 -7.070 1.00 44.09 674 ALA A CA 1
ATOM 5266 C C . ALA A 1 674 ? -11.893 9.562 -6.989 1.00 44.09 674 ALA A C 1
ATOM 5268 O O . ALA A 1 674 ? -11.377 9.763 -5.893 1.00 44.09 674 ALA A O 1
ATOM 5269 N N . ILE A 1 675 ? -11.343 10.037 -8.112 1.00 50.22 675 ILE A N 1
ATOM 5270 C CA . ILE A 1 675 ? -10.155 10.914 -8.142 1.00 50.22 675 ILE A CA 1
ATOM 5271 C C . ILE A 1 675 ? -10.507 12.271 -8.753 1.00 50.22 675 ILE A C 1
ATOM 5273 O O . ILE A 1 675 ? -10.077 13.308 -8.256 1.00 50.22 675 ILE A O 1
ATOM 5277 N N . THR A 1 676 ? -11.306 12.287 -9.820 1.00 53.91 676 THR A N 1
ATOM 5278 C CA . THR A 1 676 ? -11.780 13.529 -10.438 1.00 53.91 676 THR A CA 1
ATOM 5279 C C . THR A 1 676 ? -13.272 13.428 -10.710 1.00 53.91 676 THR A C 1
ATOM 5281 O O . THR A 1 676 ? -13.734 12.619 -11.515 1.00 53.91 676 THR A O 1
ATOM 5284 N N . SER A 1 677 ? -14.054 14.273 -10.040 1.00 43.97 677 SER A N 1
ATOM 5285 C CA . SER A 1 677 ? -15.460 14.442 -10.376 1.00 43.97 677 SER A CA 1
ATOM 5286 C C . SER A 1 677 ? -15.557 15.092 -11.766 1.00 43.97 677 SER A C 1
ATOM 5288 O O . SER A 1 677 ? -15.226 16.255 -11.966 1.00 43.97 677 SER A O 1
ATOM 5290 N N . LYS A 1 678 ? -15.948 14.282 -12.760 1.00 48.72 678 LYS A N 1
ATOM 5291 C CA . LYS A 1 678 ? -16.373 14.675 -14.118 1.00 48.72 678 LYS A CA 1
ATOM 5292 C C . LYS A 1 678 ? -15.518 15.759 -14.801 1.00 48.72 678 LYS A C 1
ATOM 5294 O O . LYS A 1 678 ? -15.977 16.885 -14.997 1.00 48.72 678 LYS A O 1
ATOM 5299 N N . SER A 1 679 ? -14.346 15.400 -15.331 1.00 47.12 679 SER A N 1
ATOM 5300 C CA . SER A 1 679 ? -13.847 16.165 -16.479 1.00 47.12 679 SER A CA 1
ATOM 5301 C C . SER A 1 679 ? -14.736 15.844 -17.692 1.00 47.12 679 SER A C 1
ATOM 5303 O O . SER A 1 679 ? -14.887 14.690 -18.093 1.00 47.12 679 SER A O 1
ATOM 5305 N N . PHE A 1 680 ? -15.370 16.860 -18.283 1.00 45.44 680 PHE A N 1
ATOM 5306 C CA . PHE A 1 680 ? -16.212 16.694 -19.482 1.00 45.44 680 PHE A CA 1
ATOM 5307 C C . PHE A 1 680 ? -15.422 16.180 -20.706 1.00 45.44 680 PHE A C 1
ATOM 5309 O O . PHE A 1 680 ? -16.022 15.792 -21.706 1.00 45.44 680 PHE A O 1
ATOM 5316 N N . THR A 1 681 ? -14.087 16.189 -20.637 1.00 56.97 681 THR A N 1
ATOM 5317 C CA . THR A 1 681 ? -13.157 15.906 -21.739 1.00 56.97 681 THR A CA 1
ATOM 5318 C C . THR A 1 681 ? -12.205 14.728 -21.476 1.00 56.97 681 THR A C 1
ATOM 5320 O O . THR A 1 681 ? -11.389 14.426 -22.344 1.00 56.97 681 THR A O 1
ATOM 5323 N N . GLY A 1 682 ? -12.304 14.039 -20.328 1.00 72.50 682 GLY A N 1
ATOM 5324 C CA . GLY A 1 682 ? -11.352 12.996 -19.904 1.00 72.50 682 GLY A CA 1
ATOM 5325 C C . GLY A 1 682 ? -10.054 13.561 -19.303 1.00 72.50 682 GLY A C 1
ATOM 5326 O O . GLY A 1 682 ? -9.937 14.770 -19.084 1.00 72.50 682 GLY A O 1
ATOM 5327 N N . SER A 1 683 ? -9.081 12.701 -18.996 1.00 82.31 683 SER A N 1
ATOM 5328 C CA . SER A 1 683 ? -7.752 13.091 -18.501 1.00 82.31 683 SER A CA 1
ATOM 5329 C C . SER A 1 683 ? -6.622 12.373 -19.232 1.00 82.31 683 SER A C 1
ATOM 5331 O O . SER A 1 683 ? -6.753 11.223 -19.663 1.00 82.31 683 SER A O 1
ATOM 5333 N N . VAL A 1 684 ? -5.485 13.053 -19.367 1.00 88.75 684 VAL A N 1
ATOM 5334 C CA . VAL A 1 684 ? -4.259 12.471 -19.921 1.00 88.75 684 VAL A CA 1
ATOM 5335 C C . VAL A 1 684 ? -3.495 11.808 -18.778 1.00 88.75 684 VAL A C 1
ATOM 5337 O O . VAL A 1 684 ? -3.100 12.483 -17.827 1.00 88.75 684 VAL A O 1
ATOM 5340 N N . LYS A 1 685 ? -3.275 10.494 -18.874 1.00 89.12 685 LYS A N 1
ATOM 5341 C CA . LYS A 1 685 ? -2.580 9.695 -17.854 1.00 89.12 685 LYS A CA 1
ATOM 5342 C C . LYS A 1 685 ? -1.199 9.280 -18.345 1.00 89.12 685 LYS A C 1
ATOM 5344 O O . LYS A 1 685 ? -1.074 8.691 -19.418 1.00 89.12 685 LYS A O 1
ATOM 5349 N N . LEU A 1 686 ? -0.173 9.585 -17.558 1.00 93.62 686 LEU A N 1
ATOM 5350 C CA . LEU A 1 686 ? 1.215 9.239 -17.835 1.00 93.62 686 LEU A CA 1
ATOM 5351 C C . LEU A 1 686 ? 1.714 8.342 -16.705 1.00 93.62 686 LEU A C 1
ATOM 5353 O O . LEU A 1 686 ? 1.820 8.795 -15.568 1.00 93.62 686 LEU A O 1
ATOM 5357 N N . TYR A 1 687 ? 2.010 7.083 -17.009 1.00 93.25 687 TYR A N 1
ATOM 5358 C CA . TYR A 1 687 ? 2.517 6.110 -16.043 1.00 93.25 687 TYR A CA 1
ATOM 5359 C C . TYR A 1 687 ? 4.040 6.109 -16.060 1.00 93.25 687 TYR A C 1
ATOM 5361 O O . TYR A 1 687 ? 4.645 6.104 -17.125 1.00 93.25 687 TYR A O 1
ATOM 5369 N N . PHE A 1 688 ? 4.677 6.043 -14.902 1.00 93.19 688 PHE A N 1
ATOM 5370 C CA . PHE A 1 688 ? 6.128 6.038 -14.787 1.00 93.19 688 PHE A CA 1
ATOM 5371 C C . PHE A 1 688 ? 6.563 4.701 -14.218 1.00 93.19 688 PHE A C 1
ATOM 5373 O O . PHE A 1 688 ? 6.110 4.274 -13.158 1.00 93.19 688 PHE A O 1
ATOM 5380 N N . GLN A 1 689 ? 7.414 4.001 -14.955 1.00 89.81 689 GLN A N 1
ATOM 5381 C CA . GLN A 1 689 ? 7.895 2.681 -14.578 1.00 89.81 689 GLN A CA 1
ATOM 5382 C C . GLN A 1 689 ? 9.416 2.690 -14.591 1.00 89.81 689 GLN A C 1
ATOM 5384 O O . GLN A 1 689 ? 10.047 3.193 -15.519 1.00 89.81 689 GLN A O 1
ATOM 5389 N N . LYS A 1 690 ? 10.004 2.120 -13.551 1.00 86.19 690 LYS A N 1
ATOM 5390 C CA . LYS A 1 690 ? 11.390 1.703 -13.523 1.00 86.19 690 LYS A CA 1
ATOM 5391 C C . LYS A 1 690 ? 11.513 0.362 -14.230 1.00 86.19 690 LYS A C 1
ATOM 5393 O O . LYS A 1 690 ? 10.737 -0.564 -14.005 1.00 86.19 690 LYS A O 1
ATOM 5398 N N . ILE A 1 691 ? 12.521 0.250 -15.069 1.00 77.50 691 ILE A N 1
ATOM 5399 C CA . ILE A 1 691 ? 12.819 -0.971 -15.787 1.00 77.50 691 ILE A CA 1
ATOM 5400 C C . ILE A 1 691 ? 13.759 -1.828 -14.935 1.00 77.50 691 ILE A C 1
ATOM 5402 O O . ILE A 1 691 ? 14.861 -1.417 -14.572 1.00 77.50 691 ILE A O 1
ATOM 5406 N N . ILE A 1 692 ? 13.314 -3.039 -14.604 1.00 71.12 692 ILE A N 1
ATOM 5407 C CA . ILE A 1 692 ? 14.073 -4.025 -13.842 1.00 71.12 692 ILE A CA 1
ATOM 5408 C C . ILE A 1 692 ? 14.802 -4.957 -14.810 1.00 71.12 692 ILE A C 1
ATOM 5410 O O . ILE A 1 692 ? 14.221 -5.838 -15.443 1.00 71.12 692 ILE A O 1
ATOM 5414 N N . GLY A 1 693 ? 16.120 -4.814 -14.857 1.00 58.56 693 GLY A N 1
ATOM 5415 C CA . GLY A 1 693 ? 17.028 -5.751 -15.501 1.00 58.56 693 GLY A CA 1
ATOM 5416 C C . GLY A 1 693 ? 18.409 -5.631 -14.875 1.00 58.56 693 GLY A C 1
ATOM 5417 O O . GLY A 1 693 ? 18.740 -4.602 -14.285 1.00 58.56 693 GLY A O 1
ATOM 5418 N N . GLN A 1 694 ? 19.237 -6.675 -14.974 1.00 47.03 694 GLN A N 1
ATOM 5419 C CA . GLN A 1 694 ? 20.661 -6.494 -14.691 1.00 47.03 694 GLN A CA 1
ATOM 5420 C C . GLN A 1 694 ? 21.151 -5.381 -15.616 1.00 47.03 694 GLN A C 1
ATOM 5422 O O . GLN A 1 694 ? 21.004 -5.514 -16.832 1.00 47.03 694 GLN A O 1
ATOM 5427 N N . LYS A 1 695 ? 21.709 -4.298 -15.049 1.00 42.44 695 LYS A N 1
ATOM 5428 C CA . LYS A 1 695 ? 22.584 -3.394 -15.798 1.00 42.44 695 LYS A CA 1
ATOM 5429 C C . LYS A 1 695 ? 23.602 -4.312 -16.460 1.00 42.44 695 LYS A C 1
ATOM 5431 O O . LYS A 1 695 ? 24.475 -4.841 -15.774 1.00 42.44 695 LYS A O 1
ATOM 5436 N N . LEU A 1 696 ? 23.413 -4.600 -17.748 1.00 41.44 696 LEU A N 1
ATOM 5437 C CA . LEU A 1 696 ? 24.401 -5.310 -18.542 1.00 41.44 696 LEU A CA 1
ATOM 5438 C C . LEU A 1 696 ? 25.674 -4.500 -18.332 1.00 41.44 696 LEU A C 1
ATOM 5440 O O . LEU A 1 696 ? 25.697 -3.296 -18.593 1.00 41.44 696 LEU A O 1
ATOM 5444 N N . GLY A 1 697 ? 26.646 -5.113 -17.661 1.00 39.69 697 GLY A N 1
ATOM 5445 C CA . GLY A 1 697 ? 27.823 -4.432 -17.152 1.00 39.69 697 GLY A CA 1
ATOM 5446 C C . GLY A 1 697 ? 28.706 -4.004 -18.311 1.00 39.69 697 GLY A C 1
ATOM 5447 O O . GLY A 1 697 ? 29.713 -4.640 -18.578 1.00 39.69 697 GLY A O 1
ATOM 5448 N N . PHE A 1 698 ? 28.346 -2.929 -19.006 1.00 47.19 698 PHE A N 1
ATOM 5449 C CA . PHE A 1 698 ? 29.062 -2.435 -20.176 1.00 47.19 698 PHE A CA 1
ATOM 5450 C C . PHE A 1 698 ? 30.233 -1.542 -19.768 1.00 47.19 698 PHE A C 1
ATOM 5452 O O . PHE A 1 698 ? 30.349 -0.386 -20.165 1.00 47.19 698 PHE A O 1
ATOM 5459 N N . LYS A 1 699 ? 31.129 -2.100 -18.956 1.00 44.25 699 LYS A N 1
ATOM 5460 C CA . LYS A 1 699 ? 32.511 -1.630 -18.875 1.00 44.25 699 LYS A CA 1
ATOM 5461 C C . LYS A 1 699 ? 33.392 -2.734 -19.430 1.00 44.25 699 LYS A C 1
ATOM 5463 O O . LYS A 1 699 ? 33.923 -3.548 -18.680 1.00 44.25 699 LYS A O 1
ATOM 5468 N N . PHE A 1 700 ? 33.500 -2.773 -20.752 1.00 54.16 700 PHE A N 1
ATOM 5469 C CA . PHE A 1 700 ? 34.440 -3.643 -21.441 1.00 54.16 700 PHE A CA 1
ATOM 5470 C C . PHE A 1 700 ? 35.504 -2.799 -22.136 1.00 54.16 700 PHE A C 1
ATOM 5472 O O . PHE A 1 700 ? 35.202 -1.762 -22.725 1.00 54.16 700 PHE A O 1
ATOM 5479 N N . ASP A 1 701 ? 36.745 -3.271 -22.085 1.00 62.19 701 ASP A N 1
ATOM 5480 C CA . ASP A 1 701 ? 37.836 -2.724 -22.883 1.00 62.19 701 ASP A CA 1
ATOM 5481 C C . ASP A 1 701 ? 37.681 -3.225 -24.329 1.00 62.19 701 ASP A C 1
ATOM 5483 O O . ASP A 1 701 ? 38.117 -4.326 -24.679 1.00 62.19 701 ASP A O 1
ATOM 5487 N N . TYR A 1 702 ? 36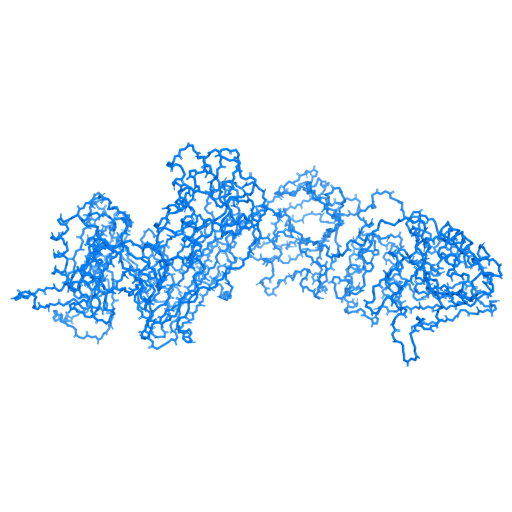.998 -2.445 -25.168 1.00 76.06 702 TYR A N 1
ATOM 5488 C CA . TYR A 1 702 ? 36.839 -2.732 -26.595 1.00 76.06 702 TYR A CA 1
ATOM 5489 C C . TYR A 1 702 ? 38.061 -2.269 -27.415 1.00 76.06 702 TYR A C 1
ATOM 5491 O O . TYR A 1 702 ? 38.708 -1.285 -27.053 1.00 76.06 702 TYR A O 1
ATOM 5499 N N . PRO A 1 703 ? 38.374 -2.924 -28.553 1.00 86.69 703 PRO A N 1
ATOM 5500 C CA . PRO A 1 703 ? 37.795 -4.174 -29.054 1.00 86.69 703 PRO A CA 1
ATOM 5501 C C . PRO A 1 703 ? 38.406 -5.404 -28.363 1.00 86.69 703 PRO A C 1
ATOM 5503 O O . PRO A 1 703 ? 39.627 -5.481 -28.173 1.00 86.69 703 PRO A O 1
ATOM 5506 N N . ARG A 1 704 ? 37.574 -6.404 -28.068 1.00 89.25 704 ARG A N 1
ATOM 5507 C CA . ARG A 1 704 ? 37.919 -7.622 -27.325 1.00 89.25 704 ARG A CA 1
ATOM 5508 C C . ARG A 1 704 ? 37.773 -8.859 -28.209 1.00 89.25 704 ARG A C 1
ATOM 5510 O O . ARG A 1 704 ? 36.679 -9.155 -28.668 1.00 89.25 704 ARG A O 1
ATOM 5517 N N . LEU A 1 705 ? 38.858 -9.617 -28.385 1.00 93.88 705 LEU A N 1
ATOM 5518 C CA . LEU A 1 705 ? 38.816 -10.983 -28.919 1.00 93.88 705 LEU A CA 1
ATOM 5519 C C . LEU A 1 705 ? 39.090 -11.954 -27.767 1.00 93.88 705 LEU A C 1
ATOM 5521 O O . LEU A 1 705 ? 40.157 -11.884 -27.158 1.00 93.88 705 LEU A O 1
ATOM 5525 N N . ALA A 1 706 ? 38.137 -12.825 -27.449 1.00 93.88 706 ALA A N 1
ATOM 5526 C CA . ALA A 1 706 ? 38.228 -13.713 -26.294 1.00 93.88 706 ALA A CA 1
ATOM 5527 C C . ALA A 1 706 ? 37.957 -15.169 -26.672 1.00 93.88 706 ALA A C 1
ATOM 5529 O O . ALA A 1 706 ? 37.148 -15.452 -27.553 1.00 93.88 706 ALA A O 1
ATOM 5530 N N . MET A 1 707 ? 38.604 -16.098 -25.966 1.00 94.81 707 MET A N 1
ATOM 5531 C CA . MET A 1 707 ? 38.148 -17.485 -25.912 1.00 94.81 707 MET A CA 1
ATOM 5532 C C . MET A 1 707 ? 36.920 -17.564 -25.008 1.00 94.81 707 MET A C 1
ATOM 5534 O O . MET A 1 707 ? 36.889 -16.934 -23.950 1.00 94.81 707 MET A O 1
ATOM 5538 N N . VAL A 1 708 ? 35.937 -18.366 -25.412 1.00 93.31 708 VAL A N 1
ATOM 5539 C CA . VAL A 1 708 ? 34.674 -18.504 -24.695 1.00 93.31 708 VAL A CA 1
ATOM 5540 C C . VAL A 1 708 ? 34.444 -19.942 -24.257 1.00 93.31 708 VAL A C 1
ATOM 5542 O O . VAL A 1 708 ? 34.465 -20.867 -25.069 1.00 93.31 708 VAL A O 1
ATOM 5545 N N . GLU A 1 709 ? 34.155 -20.119 -22.971 1.00 91.50 709 GLU A N 1
ATOM 5546 C CA . GLU A 1 709 ? 33.670 -21.378 -22.413 1.00 91.50 709 GLU A CA 1
ATOM 5547 C C . GLU A 1 709 ? 32.223 -21.202 -21.946 1.00 91.50 709 GLU A C 1
ATOM 5549 O O . GLU A 1 709 ? 31.915 -20.296 -21.174 1.00 91.50 709 GLU A O 1
ATOM 5554 N N . VAL A 1 710 ? 31.332 -22.076 -22.423 1.00 90.00 710 VAL A N 1
ATOM 5555 C CA . VAL A 1 710 ? 29.921 -22.106 -22.013 1.00 90.00 710 VAL A CA 1
ATOM 5556 C C . VAL A 1 710 ? 29.679 -23.372 -21.205 1.00 90.00 710 VAL A C 1
ATOM 5558 O O . VAL A 1 710 ? 29.845 -24.485 -21.721 1.00 90.00 710 VAL A O 1
ATOM 5561 N N . SER A 1 711 ? 29.295 -23.219 -19.944 1.00 87.44 711 SER A N 1
ATOM 5562 C CA . SER A 1 711 ? 28.983 -24.329 -19.042 1.00 87.44 711 SER A CA 1
ATOM 5563 C C . SER A 1 711 ? 27.629 -24.987 -19.373 1.00 87.44 711 SER A C 1
ATOM 5565 O O . SER A 1 711 ? 26.862 -24.513 -20.214 1.00 87.44 711 SER A O 1
ATOM 5567 N N . ASN A 1 712 ? 27.298 -26.087 -18.687 1.00 84.19 712 ASN A N 1
ATOM 5568 C CA . ASN A 1 712 ? 26.000 -26.761 -18.847 1.00 84.19 712 ASN A CA 1
ATOM 5569 C C . ASN A 1 712 ? 24.819 -25.954 -18.276 1.00 84.19 712 ASN A C 1
ATOM 5571 O O . ASN A 1 712 ? 23.689 -26.159 -18.706 1.00 84.19 712 ASN A O 1
ATOM 5575 N N . ASN A 1 713 ? 25.066 -25.040 -17.332 1.00 85.06 713 ASN A N 1
ATOM 5576 C CA . ASN A 1 713 ? 24.067 -24.112 -16.792 1.00 85.06 713 ASN A CA 1
ATOM 5577 C C . ASN A 1 713 ? 24.016 -22.771 -17.553 1.00 85.06 713 ASN A C 1
ATOM 5579 O O . ASN A 1 713 ? 23.417 -21.822 -17.059 1.00 85.06 713 ASN A O 1
ATOM 5583 N N . LEU A 1 714 ? 24.603 -22.702 -18.759 1.00 83.75 714 LEU A N 1
ATOM 5584 C CA . LEU A 1 714 ? 24.645 -21.513 -19.624 1.00 83.75 714 LEU A CA 1
ATOM 5585 C C . LEU A 1 714 ? 25.383 -20.305 -19.018 1.00 83.75 714 LEU A C 1
ATOM 5587 O O . LEU A 1 714 ? 25.166 -19.172 -19.451 1.00 83.75 714 LEU A O 1
ATOM 5591 N N . GLU A 1 715 ? 26.278 -20.536 -18.058 1.00 87.38 715 GLU A N 1
ATOM 5592 C CA . GLU A 1 715 ? 27.245 -19.528 -17.626 1.00 87.38 715 GLU A CA 1
ATOM 5593 C C . GLU A 1 715 ? 28.342 -19.404 -18.685 1.00 87.38 715 GLU A C 1
ATOM 5595 O O . GLU A 1 715 ? 28.810 -20.401 -19.247 1.00 87.38 715 GLU A O 1
ATOM 5600 N N . VAL A 1 716 ? 28.736 -18.165 -18.970 1.00 87.62 716 VAL A N 1
ATOM 5601 C CA . VAL A 1 716 ? 29.699 -17.839 -20.021 1.00 87.62 716 VAL A CA 1
ATOM 5602 C C . VAL A 1 716 ? 30.938 -17.241 -19.383 1.00 87.62 716 VAL A C 1
ATOM 5604 O O . VAL A 1 716 ? 30.858 -16.276 -18.625 1.00 87.62 716 VAL A O 1
ATOM 5607 N N . LYS A 1 717 ? 32.095 -17.811 -19.711 1.00 91.44 717 LYS A N 1
ATOM 5608 C CA . LYS A 1 717 ? 33.394 -17.325 -19.263 1.00 91.44 717 LYS A CA 1
ATOM 5609 C C . LYS A 1 717 ? 34.208 -16.847 -20.459 1.00 91.44 717 LYS A C 1
ATOM 5611 O O . LYS A 1 717 ? 34.427 -17.609 -21.399 1.00 91.44 717 LYS A O 1
ATOM 5616 N N . PHE A 1 718 ? 34.673 -15.601 -20.390 1.00 89.81 718 PHE A N 1
ATOM 5617 C CA . PHE A 1 718 ? 35.552 -14.990 -21.385 1.00 89.81 718 PHE A CA 1
ATOM 5618 C C . PHE A 1 718 ? 37.001 -14.986 -20.895 1.00 89.81 718 PHE A C 1
ATOM 5620 O O . PHE A 1 718 ? 37.279 -14.544 -19.783 1.00 89.81 718 PHE A O 1
ATOM 5627 N N . GLU A 1 719 ? 37.925 -15.421 -21.746 1.00 90.31 719 GLU A N 1
ATOM 5628 C CA . GLU A 1 719 ? 39.368 -15.385 -21.501 1.00 90.31 719 GLU A CA 1
ATOM 5629 C C . GLU A 1 719 ? 40.050 -14.524 -22.572 1.00 90.31 719 GLU A C 1
ATOM 5631 O O . GLU A 1 719 ? 40.043 -14.864 -23.757 1.00 90.31 719 GLU A O 1
ATOM 5636 N N . THR A 1 720 ? 40.623 -13.390 -22.162 1.00 86.00 720 THR A N 1
ATOM 5637 C CA . THR A 1 720 ? 41.078 -12.308 -23.062 1.00 86.00 720 THR A CA 1
ATOM 5638 C C . THR A 1 720 ? 42.595 -12.216 -23.229 1.00 86.00 720 THR A C 1
ATOM 5640 O O . THR A 1 720 ? 43.084 -11.391 -23.997 1.00 86.00 720 THR A O 1
ATOM 5643 N N . GLY A 1 721 ? 43.371 -13.034 -22.513 1.00 85.62 721 GLY A N 1
ATOM 5644 C CA . GLY A 1 721 ? 44.831 -12.992 -22.590 1.00 85.62 721 GLY A CA 1
ATOM 5645 C C . GLY A 1 721 ? 45.337 -13.426 -23.967 1.00 85.62 721 GLY A C 1
ATOM 5646 O O . GLY A 1 721 ? 45.253 -14.606 -24.298 1.00 85.62 721 GLY A O 1
ATOM 5647 N N . ASN A 1 722 ? 45.910 -12.502 -24.747 1.00 85.69 722 ASN A N 1
ATOM 5648 C CA . ASN A 1 722 ? 46.375 -12.769 -26.118 1.00 85.69 722 ASN A CA 1
ATOM 5649 C C . ASN A 1 722 ? 47.279 -14.007 -26.235 1.00 85.69 722 ASN A C 1
ATOM 5651 O O . ASN A 1 722 ? 47.115 -14.789 -27.167 1.00 85.69 722 ASN A O 1
ATOM 5655 N N . GLU A 1 723 ? 48.204 -14.225 -25.294 1.00 89.81 723 GLU A N 1
ATOM 5656 C CA . GLU A 1 723 ? 49.079 -15.410 -25.298 1.00 89.81 723 GLU A CA 1
ATOM 5657 C C . GLU A 1 723 ? 48.290 -16.717 -25.136 1.00 89.81 723 GLU A C 1
ATOM 5659 O O . GLU A 1 723 ? 48.542 -17.705 -25.831 1.00 89.81 723 GLU A O 1
ATOM 5664 N N . LEU A 1 724 ? 47.297 -16.720 -24.242 1.00 91.75 724 LEU A N 1
ATOM 5665 C CA . LEU A 1 724 ? 46.429 -17.868 -24.000 1.00 91.75 724 LEU A CA 1
ATOM 5666 C C . LEU A 1 724 ? 45.540 -18.148 -25.216 1.00 91.75 724 LEU A C 1
ATOM 5668 O O . LEU A 1 724 ? 45.455 -19.296 -25.657 1.00 91.75 724 LEU A O 1
ATOM 5672 N N . VAL A 1 725 ? 44.915 -17.103 -25.768 1.00 93.56 725 VAL A N 1
ATOM 5673 C CA . VAL A 1 725 ? 44.061 -17.208 -26.958 1.00 93.56 725 VAL A CA 1
ATOM 5674 C C . VAL A 1 725 ? 44.884 -17.702 -28.147 1.00 93.56 725 VAL A C 1
ATOM 5676 O O . VAL A 1 725 ? 44.493 -18.680 -28.777 1.00 93.56 725 VAL A O 1
ATOM 5679 N N . SER A 1 726 ? 46.066 -17.130 -28.391 1.00 93.75 726 SER A N 1
ATOM 5680 C CA . SER A 1 726 ? 46.989 -17.560 -29.451 1.00 93.75 726 SER A CA 1
ATOM 5681 C C . SER A 1 726 ? 47.379 -19.038 -29.321 1.00 93.75 726 SER A C 1
ATOM 5683 O O . SER A 1 726 ? 47.286 -19.805 -30.282 1.00 93.75 726 SER A O 1
ATOM 5685 N N . LYS A 1 727 ? 47.706 -19.502 -28.106 1.00 94.06 727 LYS A N 1
ATOM 5686 C CA . LYS A 1 727 ? 48.014 -20.919 -27.848 1.00 94.06 727 LYS A CA 1
ATOM 5687 C C . LYS A 1 727 ? 46.834 -21.845 -28.165 1.00 94.06 727 LYS A C 1
ATOM 5689 O O . LYS A 1 727 ? 47.030 -22.928 -28.719 1.00 94.06 727 LYS A O 1
ATOM 5694 N N . LYS A 1 728 ? 45.613 -21.446 -27.806 1.00 95.06 728 LYS A N 1
ATOM 5695 C CA . LYS A 1 728 ? 44.391 -22.221 -28.075 1.00 95.06 728 LYS A CA 1
ATOM 5696 C C . LYS A 1 728 ? 44.040 -22.223 -29.559 1.00 95.06 728 LYS A C 1
ATOM 5698 O O . LYS A 1 728 ? 43.740 -23.284 -30.101 1.00 95.06 728 LYS A O 1
ATOM 5703 N N . VAL A 1 729 ? 44.168 -21.078 -30.226 1.00 94.69 729 VAL A N 1
ATOM 5704 C CA . VAL A 1 729 ? 44.021 -20.949 -31.679 1.00 94.69 729 VAL A CA 1
ATOM 5705 C C . VAL A 1 729 ? 45.005 -21.865 -32.398 1.00 94.69 729 VAL A C 1
ATOM 5707 O O . VAL A 1 729 ? 44.598 -22.595 -33.300 1.00 94.69 729 VAL A O 1
ATOM 5710 N N . ALA A 1 730 ? 46.276 -21.897 -31.986 1.00 93.06 730 ALA A N 1
ATOM 5711 C CA . ALA A 1 730 ? 47.288 -22.764 -32.585 1.00 93.06 730 ALA A CA 1
ATOM 5712 C C . ALA A 1 730 ? 46.892 -24.252 -32.529 1.00 93.06 730 ALA A C 1
ATOM 5714 O O . ALA A 1 730 ? 47.059 -24.955 -33.526 1.00 93.06 730 ALA A O 1
ATOM 5715 N N . ALA A 1 731 ? 46.305 -24.699 -31.413 1.00 94.12 731 ALA A N 1
ATOM 5716 C CA . ALA A 1 731 ? 45.877 -26.082 -31.193 1.00 94.12 731 ALA A CA 1
ATOM 5717 C C . ALA A 1 731 ? 44.541 -26.465 -31.867 1.00 94.12 731 ALA A C 1
ATOM 5719 O O . ALA A 1 731 ? 44.282 -27.652 -32.051 1.00 94.12 731 ALA A O 1
ATOM 5720 N N . ALA A 1 732 ? 43.699 -25.495 -32.230 1.00 94.81 732 ALA A N 1
ATOM 5721 C CA . ALA A 1 732 ? 42.380 -25.732 -32.818 1.00 94.81 732 ALA A CA 1
ATOM 5722 C C . ALA A 1 732 ? 42.424 -25.884 -34.351 1.00 94.81 732 ALA A C 1
ATOM 5724 O O . ALA A 1 732 ? 43.231 -25.232 -35.024 1.00 94.81 732 ALA A O 1
ATOM 5725 N N . GLN A 1 733 ? 41.526 -26.702 -34.912 1.00 94.81 733 GLN A N 1
ATOM 5726 C CA . GLN A 1 733 ? 41.310 -26.812 -36.362 1.00 94.81 733 GLN A CA 1
ATOM 5727 C C . GLN A 1 733 ? 39.961 -26.231 -36.790 1.00 94.81 733 GLN A C 1
ATOM 5729 O O . GLN A 1 733 ? 39.891 -25.576 -37.826 1.00 94.81 733 GLN A O 1
ATOM 5734 N N . ASN A 1 734 ? 38.914 -26.414 -35.986 1.00 95.06 734 ASN A N 1
ATOM 5735 C CA . ASN A 1 734 ? 37.569 -25.896 -36.211 1.00 95.06 734 ASN A CA 1
ATOM 5736 C C . ASN A 1 734 ? 37.266 -24.797 -35.192 1.00 95.06 734 ASN A C 1
ATOM 5738 O O . ASN A 1 734 ? 37.116 -25.073 -34.001 1.00 95.06 734 ASN A O 1
ATOM 5742 N N . ILE A 1 735 ? 37.178 -23.556 -35.661 1.00 96.06 735 ILE A N 1
ATOM 5743 C CA . ILE A 1 735 ? 36.983 -22.374 -34.822 1.00 96.06 735 ILE A CA 1
ATOM 5744 C C . ILE A 1 735 ? 35.647 -21.722 -35.184 1.00 96.06 735 ILE A C 1
ATOM 5746 O O . ILE A 1 735 ? 35.403 -21.407 -36.349 1.00 96.06 735 ILE A O 1
ATOM 5750 N N . LEU A 1 736 ? 34.797 -21.497 -34.181 1.00 96.00 736 LEU A N 1
ATOM 5751 C CA . LEU A 1 736 ? 33.594 -20.671 -34.310 1.00 96.00 736 LEU A CA 1
ATOM 5752 C C . LEU A 1 736 ? 33.868 -19.293 -33.720 1.00 96.00 736 LEU A C 1
ATOM 5754 O O . LEU A 1 736 ? 34.218 -19.200 -32.549 1.00 96.00 736 LEU A O 1
ATOM 5758 N N . LEU A 1 737 ? 33.682 -18.238 -34.506 1.00 97.31 737 LEU A N 1
ATOM 5759 C CA . LEU A 1 737 ? 33.797 -16.857 -34.049 1.00 97.31 737 LEU A CA 1
ATOM 5760 C C . LEU A 1 737 ? 32.422 -16.194 -34.017 1.00 97.31 737 LEU A C 1
ATOM 5762 O O . LEU A 1 737 ? 31.793 -16.041 -35.060 1.00 97.31 737 LEU A O 1
ATOM 5766 N N . PHE A 1 738 ? 31.980 -15.761 -32.842 1.00 97.12 738 PHE A N 1
ATOM 5767 C CA . PHE A 1 738 ? 30.752 -14.987 -32.684 1.00 97.12 738 PHE A CA 1
ATOM 5768 C C . PHE A 1 738 ? 31.038 -13.488 -32.786 1.00 97.12 738 PHE A C 1
ATOM 5770 O O . PHE A 1 738 ? 31.973 -12.994 -32.158 1.00 97.12 738 PHE A O 1
ATOM 5777 N N . VAL A 1 739 ? 30.217 -12.773 -33.558 1.00 96.50 739 VAL A N 1
ATOM 5778 C CA . VAL A 1 739 ? 30.306 -11.315 -33.741 1.00 96.50 739 VAL A CA 1
ATOM 5779 C C . VAL A 1 739 ? 28.937 -10.695 -33.479 1.00 96.50 739 VAL A C 1
ATOM 5781 O O . VAL A 1 739 ? 27.970 -10.996 -34.187 1.00 96.50 739 VAL A O 1
ATOM 5784 N N . HIS A 1 740 ? 28.839 -9.844 -32.457 1.00 90.81 740 HIS A N 1
ATOM 5785 C CA . HIS A 1 740 ? 27.568 -9.225 -32.078 1.00 90.81 740 HIS A CA 1
ATOM 5786 C C . HIS A 1 740 ? 27.142 -8.095 -33.025 1.00 90.81 740 HIS A C 1
ATOM 5788 O O . HIS A 1 740 ? 27.911 -7.620 -33.862 1.00 90.81 740 HIS A O 1
ATOM 5794 N N . GLY A 1 741 ? 25.876 -7.693 -32.915 1.00 84.69 741 GLY A N 1
ATOM 5795 C CA . GLY A 1 741 ? 25.287 -6.611 -33.705 1.00 84.69 741 GLY A CA 1
ATOM 5796 C C . GLY A 1 741 ? 25.449 -5.238 -33.060 1.00 84.69 741 GLY A C 1
ATOM 5797 O O . GLY A 1 741 ? 26.282 -5.042 -32.183 1.00 84.69 741 GLY A O 1
ATOM 5798 N N . ILE A 1 742 ? 24.579 -4.301 -33.442 1.00 74.38 742 ILE A N 1
ATOM 5799 C CA . ILE A 1 742 ? 24.512 -2.960 -32.838 1.00 74.38 742 ILE A CA 1
ATOM 5800 C C . ILE A 1 742 ? 23.999 -2.980 -31.388 1.00 74.38 742 ILE A C 1
ATOM 5802 O O . ILE A 1 742 ? 23.919 -1.938 -30.763 1.00 74.38 742 ILE A O 1
ATOM 5806 N N . ILE A 1 743 ? 23.605 -4.139 -30.854 1.00 69.50 743 ILE A N 1
ATOM 5807 C CA . ILE A 1 743 ? 23.036 -4.277 -29.513 1.00 69.50 743 ILE A CA 1
ATOM 5808 C C . ILE A 1 743 ? 23.805 -5.348 -28.740 1.00 69.50 743 ILE A C 1
ATOM 5810 O O . ILE A 1 743 ? 23.848 -6.501 -29.172 1.00 69.50 743 ILE A O 1
ATOM 5814 N N . GLY A 1 744 ? 24.343 -4.964 -27.578 1.00 69.19 744 GLY A N 1
ATOM 5815 C CA . GLY A 1 744 ? 24.921 -5.866 -26.581 1.00 69.19 744 GLY A CA 1
ATOM 5816 C C . GLY A 1 744 ? 26.331 -6.372 -26.892 1.00 69.19 744 GLY A C 1
ATOM 5817 O O . GLY A 1 744 ? 27.133 -5.686 -27.514 1.00 69.19 744 GLY A O 1
ATOM 5818 N N . ASP A 1 745 ? 26.613 -7.579 -26.411 1.00 79.06 745 ASP A N 1
ATOM 5819 C CA . ASP A 1 745 ? 27.849 -8.329 -26.620 1.00 79.06 745 ASP A CA 1
ATOM 5820 C C . ASP A 1 745 ? 27.518 -9.759 -27.091 1.00 79.06 745 ASP A C 1
ATOM 5822 O O . ASP A 1 745 ? 26.364 -10.134 -27.331 1.00 79.06 745 ASP A O 1
ATOM 5826 N N . THR A 1 746 ? 28.543 -10.584 -27.249 1.00 87.69 746 THR A N 1
ATOM 5827 C CA . THR A 1 746 ? 28.405 -11.977 -27.682 1.00 87.69 746 THR A CA 1
ATOM 5828 C C . THR A 1 746 ? 27.937 -12.952 -26.595 1.00 87.69 746 THR A C 1
ATOM 5830 O O . THR A 1 746 ? 27.645 -14.099 -26.936 1.00 87.69 746 THR A O 1
ATOM 5833 N N . GLU A 1 747 ? 27.809 -12.565 -25.318 1.00 85.75 747 GLU A N 1
ATOM 5834 C CA . GLU A 1 747 ? 27.547 -13.483 -24.195 1.00 85.75 747 GLU A CA 1
ATOM 5835 C C . GLU A 1 747 ? 26.247 -14.269 -24.376 1.00 85.75 747 GLU A C 1
ATOM 5837 O O . GLU A 1 747 ? 26.198 -15.486 -24.195 1.00 85.75 747 GLU A O 1
ATOM 5842 N N . SER A 1 748 ? 25.169 -13.597 -24.775 1.00 80.12 748 SER A N 1
ATOM 5843 C CA . SER A 1 748 ? 23.899 -14.289 -25.018 1.00 80.12 748 SER A CA 1
ATOM 5844 C C . SER A 1 748 ? 23.929 -15.121 -26.301 1.00 80.12 748 SER A C 1
ATOM 5846 O O . SER A 1 748 ? 23.277 -16.162 -26.368 1.00 80.12 748 SER A O 1
ATOM 5848 N N . MET A 1 749 ? 24.714 -14.707 -27.302 1.00 87.62 749 MET A N 1
ATOM 5849 C CA . MET A 1 749 ? 24.823 -15.410 -28.582 1.00 87.62 749 MET A CA 1
ATOM 5850 C C . MET A 1 749 ? 25.523 -16.758 -28.422 1.00 87.62 749 MET A C 1
ATOM 5852 O O . MET A 1 749 ? 25.029 -17.769 -28.916 1.00 87.62 749 MET A O 1
ATOM 5856 N N . VAL A 1 750 ? 26.639 -16.797 -27.690 1.00 90.00 750 VAL A N 1
ATOM 5857 C CA . VAL A 1 750 ? 27.442 -18.018 -27.515 1.00 90.00 750 VAL A CA 1
ATOM 5858 C C . VAL A 1 750 ? 26.692 -19.114 -26.760 1.00 90.00 750 VAL A C 1
ATOM 5860 O O . VAL A 1 750 ? 26.982 -20.288 -26.962 1.00 90.00 750 VAL A O 1
ATOM 5863 N N . LYS A 1 751 ? 25.678 -18.782 -25.946 1.00 88.62 751 LYS A N 1
ATOM 5864 C CA . LYS A 1 751 ? 24.852 -19.775 -25.230 1.00 88.62 751 LYS A CA 1
ATOM 5865 C C . LYS A 1 751 ? 24.164 -20.749 -26.190 1.00 88.62 751 LYS A C 1
ATOM 5867 O O . LYS A 1 751 ? 23.942 -21.906 -25.829 1.00 88.62 751 LYS A O 1
ATOM 5872 N N . CYS A 1 752 ? 23.915 -20.334 -27.438 1.00 86.19 752 CYS A N 1
ATOM 5873 C CA . CYS A 1 752 ? 23.299 -21.190 -28.447 1.00 86.19 752 CYS A CA 1
ATOM 5874 C C . CYS A 1 752 ? 24.128 -22.450 -28.754 1.00 86.19 752 CYS A C 1
ATOM 5876 O O . CYS A 1 752 ? 23.553 -23.453 -29.180 1.00 86.19 752 CYS A O 1
ATOM 5878 N N . VAL A 1 753 ? 25.441 -22.457 -28.468 1.00 87.00 753 VAL A N 1
ATOM 5879 C CA . VAL A 1 753 ? 26.319 -23.606 -28.747 1.00 87.00 753 VAL A CA 1
ATOM 5880 C C . VAL A 1 753 ? 25.961 -24.864 -27.951 1.00 87.00 753 VAL A C 1
ATOM 5882 O O . VAL A 1 753 ? 26.345 -25.970 -28.350 1.00 87.00 753 VAL A O 1
ATOM 5885 N N . ARG A 1 754 ? 25.227 -24.692 -26.841 1.00 85.75 754 ARG A N 1
ATOM 5886 C CA . ARG A 1 754 ? 24.702 -25.746 -25.958 1.00 85.75 754 ARG A CA 1
ATOM 5887 C C . ARG A 1 754 ? 23.260 -26.154 -26.284 1.00 85.75 754 ARG A C 1
ATOM 5889 O O . ARG A 1 754 ? 22.728 -27.053 -25.635 1.00 85.75 754 ARG A O 1
ATOM 5896 N N . THR A 1 755 ? 22.624 -25.526 -27.275 1.00 78.62 755 THR A N 1
ATOM 5897 C CA . THR A 1 755 ? 21.267 -25.896 -27.703 1.00 78.62 755 THR A CA 1
ATOM 5898 C C . THR A 1 755 ? 21.298 -27.293 -28.314 1.00 78.62 755 THR A C 1
ATOM 5900 O O . THR A 1 755 ? 21.993 -27.532 -29.305 1.00 78.62 755 THR A O 1
ATOM 5903 N N . GLN A 1 756 ? 20.548 -28.226 -27.726 1.00 67.38 756 GLN A N 1
ATOM 5904 C CA . GLN A 1 756 ? 20.446 -29.583 -28.251 1.00 67.38 756 GLN A CA 1
ATOM 5905 C C . GLN A 1 756 ? 19.653 -29.573 -29.561 1.00 67.38 756 GLN A C 1
ATOM 5907 O O . GLN A 1 756 ? 18.482 -29.204 -29.589 1.00 67.38 756 GLN A O 1
ATOM 5912 N N . THR A 1 757 ? 20.289 -30.003 -30.650 1.00 63.91 757 THR A N 1
ATOM 5913 C CA . THR A 1 757 ? 19.574 -30.382 -31.876 1.00 63.91 757 THR A CA 1
ATOM 5914 C C . THR A 1 757 ? 19.296 -31.883 -31.859 1.00 63.91 757 THR A C 1
ATOM 5916 O O . THR A 1 757 ? 19.911 -32.619 -31.087 1.00 63.91 757 THR A O 1
ATOM 5919 N N . ALA A 1 758 ? 18.431 -32.365 -32.755 1.00 57.41 758 ALA A N 1
ATOM 5920 C CA . ALA A 1 758 ? 18.057 -33.779 -32.858 1.00 57.41 758 ALA A CA 1
ATOM 5921 C C . ALA A 1 758 ? 19.237 -34.768 -33.029 1.00 57.41 758 ALA A C 1
ATOM 5923 O O . ALA A 1 758 ? 19.022 -35.973 -32.943 1.00 57.41 758 ALA A O 1
ATOM 5924 N N . THR A 1 759 ? 20.468 -34.302 -33.301 1.00 55.34 759 THR A N 1
ATOM 5925 C CA . THR A 1 759 ? 21.604 -35.189 -33.616 1.00 55.34 759 THR A CA 1
ATOM 5926 C C . THR A 1 759 ? 22.975 -34.818 -33.022 1.00 55.34 759 THR A C 1
ATOM 5928 O O . THR A 1 759 ? 23.864 -35.658 -33.143 1.00 55.34 759 THR A O 1
ATOM 5931 N N . LYS A 1 760 ? 23.186 -33.634 -32.403 1.00 60.28 760 LYS A N 1
ATOM 5932 C CA . LYS A 1 760 ? 24.398 -33.201 -31.632 1.00 60.28 760 LYS A CA 1
ATOM 5933 C C . LYS A 1 760 ? 24.319 -31.712 -31.230 1.00 60.28 760 LYS A C 1
ATOM 5935 O O . LYS A 1 760 ? 23.551 -30.962 -31.834 1.00 60.28 760 LYS A O 1
ATOM 5940 N N . SER A 1 761 ? 25.131 -31.259 -30.271 1.00 72.62 761 SER A N 1
ATOM 5941 C CA . SER A 1 761 ? 25.269 -29.832 -29.919 1.00 72.62 761 SER A CA 1
ATOM 5942 C C . SER A 1 761 ? 26.360 -29.161 -30.772 1.00 72.62 761 SER A C 1
ATOM 5944 O O . SER A 1 761 ? 27.283 -29.827 -31.239 1.00 72.62 761 SER A O 1
ATOM 5946 N N . LEU A 1 762 ? 26.290 -27.842 -31.001 1.00 77.12 762 LEU A N 1
ATOM 5947 C CA . LEU A 1 762 ? 27.315 -27.115 -31.782 1.00 77.12 762 LEU A CA 1
ATOM 5948 C C . LEU A 1 762 ? 28.695 -27.131 -31.109 1.00 77.12 762 LEU A C 1
ATOM 5950 O O . LEU A 1 762 ? 29.710 -27.184 -31.798 1.00 77.12 762 LEU A O 1
ATOM 5954 N N . VAL A 1 763 ? 28.726 -27.154 -29.776 1.00 79.69 763 VAL A N 1
ATOM 5955 C CA . VAL A 1 763 ? 29.953 -27.329 -28.985 1.00 79.69 763 VAL A CA 1
ATOM 5956 C C . VAL A 1 763 ? 30.696 -28.636 -29.303 1.00 79.69 763 VAL A C 1
ATOM 5958 O O . VAL A 1 763 ? 31.909 -28.684 -29.168 1.00 79.69 763 VAL A O 1
ATOM 5961 N N . ASP A 1 764 ? 30.004 -29.670 -29.798 1.00 79.38 764 ASP A N 1
ATOM 5962 C CA . ASP A 1 764 ? 30.619 -30.954 -30.169 1.00 79.38 764 ASP A CA 1
ATOM 5963 C C . ASP A 1 764 ? 31.273 -30.910 -31.565 1.00 79.38 764 ASP A C 1
ATOM 5965 O O . ASP A 1 764 ? 31.854 -31.898 -32.017 1.00 79.38 764 ASP A O 1
ATOM 5969 N N . LYS A 1 765 ? 31.118 -29.794 -32.291 1.00 80.06 765 LYS A N 1
ATOM 5970 C CA . LYS A 1 765 ? 31.593 -29.598 -33.671 1.00 80.06 765 LYS A CA 1
ATOM 5971 C C . LYS A 1 765 ? 32.687 -28.531 -33.795 1.00 80.06 765 LYS A C 1
ATOM 5973 O O . LYS A 1 765 ? 33.182 -28.322 -34.901 1.00 80.06 765 LYS A O 1
ATOM 5978 N N . ALA A 1 766 ? 33.045 -27.857 -32.704 1.00 87.31 766 ALA A N 1
ATOM 5979 C CA . ALA A 1 766 ? 34.059 -26.809 -32.673 1.00 87.31 766 ALA A CA 1
ATOM 5980 C C . ALA A 1 766 ? 35.133 -27.139 -31.632 1.00 87.31 766 ALA A C 1
ATOM 5982 O O . ALA A 1 766 ? 34.809 -27.493 -30.502 1.00 87.31 766 ALA A O 1
ATOM 5983 N N . ASP A 1 767 ? 36.404 -26.979 -32.000 1.00 90.81 767 ASP A N 1
ATOM 5984 C CA . ASP A 1 767 ? 37.539 -27.161 -31.084 1.00 90.81 767 ASP A CA 1
ATOM 5985 C C . ASP A 1 767 ? 37.739 -25.923 -30.197 1.00 90.81 767 ASP A C 1
ATOM 5987 O O . ASP A 1 767 ? 38.301 -25.999 -29.104 1.00 90.81 767 ASP A O 1
ATOM 5991 N N . LEU A 1 768 ? 37.307 -24.762 -30.699 1.00 94.69 768 LEU A N 1
ATOM 5992 C CA . LEU A 1 768 ? 37.457 -23.470 -30.051 1.00 94.69 768 LEU A CA 1
ATOM 5993 C C . LEU A 1 768 ? 36.292 -22.552 -30.413 1.00 94.69 768 LEU A C 1
ATOM 5995 O O . LEU A 1 768 ? 35.931 -22.414 -31.584 1.00 94.69 768 LEU A O 1
ATOM 5999 N N . ILE A 1 769 ? 35.744 -21.888 -29.400 1.00 95.69 769 ILE A N 1
ATOM 6000 C CA . ILE A 1 769 ? 34.770 -20.814 -29.565 1.00 95.69 769 ILE A CA 1
ATOM 6001 C C . ILE A 1 769 ? 35.470 -19.508 -29.208 1.00 95.69 769 ILE A C 1
ATOM 6003 O O . ILE A 1 769 ? 36.066 -19.378 -28.136 1.00 95.69 769 ILE A O 1
ATOM 6007 N N . LEU A 1 770 ? 35.406 -18.557 -30.128 1.00 96.75 770 LEU A N 1
ATOM 6008 C CA . LEU A 1 770 ? 35.880 -17.199 -29.960 1.00 96.75 770 LEU A CA 1
ATOM 6009 C C . LEU A 1 770 ? 34.694 -16.236 -29.973 1.00 96.75 770 LEU A C 1
ATOM 6011 O O . LEU A 1 770 ? 33.697 -16.469 -30.661 1.00 96.75 770 LEU A O 1
ATOM 6015 N N . SER A 1 771 ? 34.836 -15.123 -29.269 1.00 95.12 771 SER A N 1
ATOM 6016 C CA . SER A 1 771 ? 33.984 -13.953 -29.434 1.00 95.12 771 SER A CA 1
ATOM 6017 C C . SER A 1 771 ? 34.797 -12.741 -29.843 1.00 95.12 771 SER A C 1
ATOM 6019 O O . SER A 1 771 ? 35.910 -12.541 -29.354 1.00 95.12 771 SER A O 1
ATOM 6021 N N . PHE A 1 772 ? 34.220 -11.920 -30.714 1.00 95.19 772 PHE A N 1
ATOM 6022 C CA . PHE A 1 772 ? 34.700 -10.578 -30.988 1.00 95.19 772 PHE A CA 1
ATOM 6023 C C . PHE A 1 772 ? 33.641 -9.567 -30.559 1.00 95.19 772 PHE A C 1
ATOM 6025 O O . PHE A 1 772 ? 32.571 -9.483 -31.167 1.00 95.19 772 PHE A O 1
ATOM 6032 N N . ASP A 1 773 ? 33.965 -8.817 -29.508 1.00 90.69 773 ASP A N 1
ATOM 6033 C CA . ASP A 1 773 ? 33.150 -7.715 -29.020 1.00 90.69 773 ASP A CA 1
ATOM 6034 C C . ASP A 1 773 ? 33.809 -6.372 -29.345 1.00 90.69 773 ASP A C 1
ATOM 6036 O O . ASP A 1 773 ? 35.018 -6.200 -29.164 1.00 90.69 773 ASP A O 1
ATOM 6040 N N . TYR A 1 774 ? 33.029 -5.416 -29.838 1.00 88.44 774 TYR A N 1
ATOM 6041 C CA . TYR A 1 774 ? 33.517 -4.155 -30.393 1.00 88.44 774 TYR A CA 1
ATOM 6042 C C . TYR A 1 774 ? 32.598 -2.978 -30.043 1.00 88.44 774 TYR A C 1
ATOM 6044 O O . TYR A 1 774 ? 31.443 -3.166 -29.670 1.00 88.44 774 TYR A O 1
ATOM 6052 N N . GLU A 1 775 ? 33.118 -1.754 -30.158 1.00 83.38 775 GLU A N 1
ATOM 6053 C CA . GLU A 1 775 ? 32.331 -0.540 -29.921 1.00 83.38 775 GLU A CA 1
ATOM 6054 C C . GLU A 1 775 ? 31.455 -0.251 -31.147 1.00 83.38 775 GLU A C 1
ATOM 6056 O O . GLU A 1 775 ? 31.938 -0.198 -32.277 1.00 83.38 775 GLU A O 1
ATOM 6061 N N . ASN A 1 776 ? 30.151 -0.111 -30.935 1.00 74.19 776 ASN A N 1
ATOM 6062 C CA . ASN A 1 776 ? 29.156 -0.284 -31.986 1.00 74.19 776 ASN A CA 1
ATOM 6063 C C . ASN A 1 776 ? 28.308 0.966 -32.292 1.00 74.19 776 ASN A C 1
ATOM 6065 O O . ASN A 1 776 ? 27.403 0.861 -33.121 1.00 74.19 776 ASN A O 1
ATOM 6069 N N . LEU A 1 777 ? 28.558 2.122 -31.661 1.00 70.31 777 LEU A N 1
ATOM 6070 C CA . LEU A 1 777 ? 27.787 3.364 -31.861 1.00 70.31 777 LEU A CA 1
ATOM 6071 C C . LEU A 1 777 ? 28.605 4.490 -32.501 1.00 70.31 777 LEU A C 1
ATOM 6073 O O . LEU A 1 777 ? 28.079 5.250 -33.324 1.00 70.31 777 LEU A O 1
ATOM 6077 N N . HIS A 1 778 ? 29.880 4.609 -32.130 1.00 74.31 778 HIS A N 1
ATOM 6078 C CA . HIS A 1 778 ? 30.737 5.725 -32.536 1.00 74.31 778 HIS A CA 1
ATOM 6079 C C . HIS A 1 778 ? 31.840 5.319 -33.519 1.00 74.31 778 HIS A C 1
ATOM 6081 O O . HIS A 1 778 ? 32.297 6.154 -34.297 1.00 74.31 778 HIS A O 1
ATOM 6087 N N . THR A 1 779 ? 32.240 4.051 -33.512 1.00 81.44 779 THR A N 1
ATOM 6088 C CA . THR A 1 779 ? 33.280 3.483 -34.373 1.00 81.44 779 THR A CA 1
ATOM 6089 C C . THR A 1 779 ? 32.665 2.966 -35.666 1.00 81.44 779 THR A C 1
ATOM 6091 O O . THR A 1 779 ? 31.712 2.194 -35.621 1.00 81.44 779 THR A O 1
ATOM 6094 N N . THR A 1 780 ? 33.200 3.362 -36.823 1.00 89.19 780 THR A N 1
ATOM 6095 C CA . THR A 1 780 ? 32.634 2.976 -38.127 1.00 89.19 780 THR A CA 1
ATOM 6096 C C . THR A 1 780 ? 32.659 1.456 -38.352 1.00 89.19 780 THR A C 1
ATOM 6098 O O . THR A 1 780 ? 33.441 0.726 -37.732 1.00 89.19 780 THR A O 1
ATOM 6101 N N . ILE A 1 781 ? 31.801 0.947 -39.244 1.00 92.19 781 ILE A N 1
ATOM 6102 C CA . ILE A 1 781 ? 31.775 -0.485 -39.609 1.00 92.19 781 ILE A CA 1
ATOM 6103 C C . ILE A 1 781 ? 33.134 -0.927 -40.186 1.00 92.19 781 ILE A C 1
ATOM 6105 O O . ILE A 1 781 ? 33.613 -2.025 -39.897 1.00 92.19 781 ILE A O 1
ATOM 6109 N N . GLU A 1 782 ? 33.773 -0.056 -40.959 1.00 94.69 782 GLU A N 1
ATOM 6110 C CA . GLU A 1 782 ? 35.075 -0.241 -41.588 1.00 94.69 782 GLU A CA 1
ATOM 6111 C C . GLU A 1 782 ? 36.198 -0.334 -40.552 1.00 94.69 782 GLU A C 1
ATOM 6113 O O . GLU A 1 782 ? 37.020 -1.254 -40.614 1.00 94.69 782 GLU A O 1
ATOM 6118 N N . ASP A 1 783 ? 36.210 0.578 -39.575 1.00 93.56 783 ASP A N 1
ATOM 6119 C CA . ASP A 1 783 ? 37.194 0.574 -38.491 1.00 93.56 783 ASP A CA 1
ATOM 6120 C C . ASP A 1 783 ? 37.033 -0.677 -37.625 1.00 93.56 783 ASP A C 1
ATOM 6122 O O . ASP A 1 783 ? 38.013 -1.359 -37.327 1.00 93.56 783 ASP A O 1
ATOM 6126 N N . ASN A 1 784 ? 35.797 -1.056 -37.293 1.00 94.44 784 ASN A N 1
ATOM 6127 C CA . ASN A 1 784 ? 35.521 -2.291 -36.561 1.00 94.44 784 ASN A CA 1
ATOM 6128 C C . ASN A 1 784 ? 35.972 -3.543 -37.329 1.00 94.44 784 ASN A C 1
ATOM 6130 O O . ASN A 1 784 ? 36.508 -4.478 -36.729 1.00 94.44 784 ASN A O 1
ATOM 6134 N N . ALA A 1 785 ? 35.833 -3.558 -38.656 1.00 96.88 785 ALA A N 1
ATOM 6135 C CA . ALA A 1 785 ? 36.337 -4.640 -39.498 1.00 96.88 785 ALA A CA 1
ATOM 6136 C C . ALA A 1 785 ? 37.876 -4.687 -39.529 1.00 96.88 785 ALA A C 1
ATOM 6138 O O . ALA A 1 785 ? 38.469 -5.771 -39.517 1.00 96.88 785 ALA A O 1
ATOM 6139 N N . ALA A 1 786 ? 38.542 -3.529 -39.522 1.00 96.81 786 ALA A N 1
ATOM 6140 C CA . ALA A 1 786 ? 39.997 -3.444 -39.411 1.00 96.81 786 ALA A CA 1
ATOM 6141 C C . ALA A 1 786 ? 40.495 -3.906 -38.030 1.00 96.81 786 ALA A C 1
ATOM 6143 O O . ALA A 1 786 ? 41.491 -4.629 -37.937 1.00 96.81 786 ALA A O 1
ATOM 6144 N N . LEU A 1 787 ? 39.775 -3.557 -36.961 1.00 95.56 787 LEU A N 1
ATOM 6145 C CA . LEU A 1 787 ? 40.051 -4.025 -35.604 1.00 95.56 787 LEU A CA 1
ATOM 6146 C C . LEU A 1 787 ? 39.861 -5.541 -35.482 1.00 95.56 787 LEU A C 1
ATOM 6148 O O . LEU A 1 787 ? 40.717 -6.206 -34.896 1.00 95.56 787 LEU A O 1
ATOM 6152 N N . LEU A 1 788 ? 38.804 -6.099 -36.082 1.00 97.12 788 LEU A N 1
ATOM 6153 C CA . LEU A 1 788 ? 38.589 -7.545 -36.157 1.00 97.12 788 LEU A CA 1
ATOM 6154 C C . LEU A 1 788 ? 39.789 -8.241 -36.807 1.00 97.12 788 LEU A C 1
ATOM 6156 O O . LEU A 1 788 ? 40.359 -9.162 -36.219 1.00 97.12 788 LEU A O 1
ATOM 6160 N N . LYS A 1 789 ? 40.219 -7.760 -37.980 1.00 96.75 789 LYS A N 1
ATOM 6161 C CA . LYS A 1 789 ? 41.397 -8.287 -38.679 1.00 96.75 789 LYS A CA 1
ATOM 6162 C C . LYS A 1 789 ? 42.646 -8.252 -37.797 1.00 96.75 789 LYS A C 1
ATOM 6164 O O . LYS A 1 789 ? 43.293 -9.279 -37.617 1.00 96.75 789 LYS A O 1
ATOM 6169 N N . SER A 1 790 ? 42.941 -7.098 -37.200 1.00 95.50 790 SER A N 1
ATOM 6170 C CA . SER A 1 790 ? 44.111 -6.903 -36.334 1.00 95.50 790 SER A CA 1
ATOM 6171 C C . SER A 1 790 ? 44.114 -7.857 -35.133 1.00 95.50 790 SER A C 1
ATOM 6173 O O . SER A 1 790 ? 45.141 -8.454 -34.799 1.00 95.50 790 SER A O 1
ATOM 6175 N N . ARG A 1 791 ? 42.953 -8.074 -34.499 1.00 95.25 791 ARG A N 1
ATOM 6176 C CA . ARG A 1 791 ? 42.830 -9.018 -33.380 1.00 95.25 791 ARG A CA 1
ATOM 6177 C C . ARG A 1 791 ? 43.032 -10.469 -33.813 1.00 95.25 791 ARG A C 1
ATOM 6179 O O . ARG A 1 791 ? 43.708 -11.203 -33.096 1.00 95.25 791 ARG A O 1
ATOM 6186 N N . LEU A 1 792 ? 42.486 -10.872 -34.962 1.00 96.19 792 LEU A N 1
ATOM 6187 C CA . LEU A 1 792 ? 42.672 -12.218 -35.514 1.00 96.19 792 LEU A CA 1
ATOM 6188 C C . LEU A 1 792 ? 44.144 -12.485 -35.866 1.00 96.19 792 LEU A C 1
ATOM 6190 O O . LEU A 1 792 ? 44.704 -13.503 -35.449 1.00 96.19 792 LEU A O 1
ATOM 6194 N N . GLU A 1 793 ? 44.802 -11.540 -36.539 1.00 95.06 793 GLU A N 1
ATOM 6195 C CA . GLU A 1 793 ? 46.230 -11.630 -36.864 1.00 95.06 793 GLU A CA 1
ATOM 6196 C C . GLU A 1 793 ? 47.085 -11.728 -35.591 1.00 95.06 793 GLU A C 1
ATOM 6198 O O . GLU A 1 793 ? 47.982 -12.571 -35.506 1.00 95.06 793 GLU A O 1
ATOM 6203 N N . GLY A 1 794 ? 46.751 -10.943 -34.560 1.00 93.19 794 GLY A N 1
ATOM 6204 C CA . GLY A 1 794 ? 47.438 -10.942 -33.265 1.00 93.19 794 GLY A CA 1
ATOM 6205 C C . GLY A 1 794 ? 47.388 -12.270 -32.499 1.00 93.19 794 GLY A C 1
ATOM 6206 O O . GLY A 1 794 ? 48.230 -12.497 -31.629 1.00 93.19 794 GLY A O 1
ATOM 6207 N N . VAL A 1 795 ? 46.450 -13.167 -32.826 1.00 94.25 795 VAL A N 1
ATOM 6208 C CA . VAL A 1 795 ? 46.343 -14.512 -32.228 1.00 94.25 795 VAL A CA 1
ATOM 6209 C C . VAL A 1 795 ? 46.738 -15.636 -33.192 1.00 94.25 795 VAL A C 1
ATOM 6211 O O . VAL A 1 795 ? 46.518 -16.809 -32.897 1.00 94.25 795 VAL A O 1
ATOM 6214 N N . GLY A 1 796 ? 47.348 -15.299 -34.334 1.00 92.38 796 GLY A N 1
ATOM 6215 C CA . GLY A 1 796 ? 47.873 -16.270 -35.299 1.00 92.38 796 GLY A CA 1
ATOM 6216 C C . GLY A 1 796 ? 46.874 -16.740 -36.362 1.00 92.38 796 GLY A C 1
ATOM 6217 O O . GLY A 1 796 ? 47.154 -17.708 -37.069 1.00 92.38 796 GLY A O 1
ATOM 6218 N N . ILE A 1 797 ? 45.727 -16.069 -36.505 1.00 94.56 797 ILE A N 1
ATOM 6219 C CA . ILE A 1 797 ? 44.799 -16.257 -37.629 1.00 94.56 797 ILE A CA 1
ATOM 6220 C C . ILE A 1 797 ? 45.211 -15.266 -38.720 1.00 94.56 797 ILE A C 1
ATOM 6222 O O . ILE A 1 797 ? 44.697 -14.157 -38.816 1.00 94.56 797 ILE A O 1
ATOM 6226 N N . THR A 1 798 ? 46.206 -15.659 -39.510 1.00 92.38 798 THR A N 1
ATOM 6227 C CA . THR A 1 798 ? 46.744 -14.880 -40.634 1.00 92.38 798 THR A CA 1
ATOM 6228 C C . THR A 1 798 ? 46.427 -15.564 -41.964 1.00 92.38 798 THR A C 1
ATOM 6230 O O . THR A 1 798 ? 45.958 -16.702 -41.998 1.00 92.38 798 THR A O 1
ATOM 6233 N N . ASN A 1 799 ? 46.683 -14.897 -43.089 1.00 86.94 799 ASN A N 1
ATOM 6234 C CA . ASN A 1 799 ? 46.440 -15.479 -44.412 1.00 86.94 799 ASN A CA 1
ATOM 6235 C C . ASN A 1 799 ? 47.076 -16.882 -44.532 1.00 86.94 799 ASN A C 1
ATOM 6237 O O . ASN A 1 799 ? 48.257 -17.058 -44.234 1.00 86.94 799 ASN A O 1
ATOM 6241 N N . ASN A 1 800 ? 46.304 -17.864 -45.014 1.00 73.12 800 ASN A N 1
ATOM 6242 C CA . ASN A 1 800 ? 46.727 -19.260 -45.216 1.00 73.12 800 ASN A CA 1
ATOM 6243 C C . ASN A 1 800 ? 47.021 -20.078 -43.937 1.00 73.12 800 ASN A C 1
ATOM 6245 O O . ASN A 1 800 ? 47.734 -21.082 -43.998 1.00 73.12 800 ASN A O 1
ATOM 6249 N N . HIS A 1 801 ? 46.420 -19.738 -42.791 1.00 85.88 801 HIS A N 1
ATOM 6250 C CA . HIS A 1 801 ? 46.560 -20.508 -41.541 1.00 85.88 801 HIS A CA 1
ATOM 6251 C C . HIS A 1 801 ? 46.029 -21.963 -41.602 1.00 85.88 801 HIS A C 1
ATOM 6253 O O . HIS A 1 801 ? 46.216 -22.717 -40.651 1.00 85.88 801 HIS A O 1
ATOM 6259 N N . SER A 1 802 ? 45.373 -22.383 -42.695 1.00 87.19 802 SER A N 1
ATOM 6260 C CA . SER A 1 802 ? 44.866 -23.754 -42.938 1.00 87.19 802 SER A CA 1
ATOM 6261 C C . SER A 1 802 ? 43.833 -24.280 -41.924 1.00 87.19 802 SER A C 1
ATOM 6263 O O . SER A 1 802 ? 43.615 -25.483 -41.834 1.00 87.19 802 SER A O 1
ATOM 6265 N N . LYS A 1 803 ? 43.179 -23.387 -41.173 1.00 93.69 803 LYS A N 1
ATOM 6266 C CA . LYS A 1 803 ? 42.147 -23.725 -40.170 1.00 93.69 803 LYS A CA 1
ATOM 6267 C C . LYS A 1 803 ? 40.765 -23.472 -40.760 1.00 93.69 803 LYS A C 1
ATOM 6269 O O . LYS A 1 803 ? 40.614 -22.609 -41.620 1.00 93.69 803 LYS A O 1
ATOM 6274 N N . ASN A 1 804 ? 39.765 -24.180 -40.257 1.00 95.12 804 ASN A N 1
ATOM 6275 C CA . ASN A 1 804 ? 38.366 -23.948 -40.578 1.00 95.12 804 ASN A CA 1
ATOM 6276 C C . ASN A 1 804 ? 37.780 -22.899 -39.618 1.00 95.12 804 ASN A C 1
ATOM 6278 O O . ASN A 1 804 ? 37.383 -23.237 -38.502 1.00 95.12 804 ASN A O 1
ATOM 6282 N N . LEU A 1 805 ? 37.761 -21.631 -40.035 1.00 96.75 805 LEU A N 1
ATOM 6283 C CA . LEU A 1 805 ? 37.197 -20.520 -39.260 1.00 96.75 805 LEU A CA 1
ATOM 6284 C C . LEU A 1 805 ? 35.810 -20.155 -39.796 1.00 96.75 805 LEU A C 1
ATOM 6286 O O . LEU A 1 805 ? 35.682 -19.683 -40.926 1.00 96.75 805 LEU A O 1
ATOM 6290 N N . ILE A 1 806 ? 34.775 -20.336 -38.979 1.00 96.94 806 ILE A N 1
ATOM 6291 C CA . ILE A 1 806 ? 33.400 -19.955 -39.317 1.00 96.94 806 ILE A CA 1
ATOM 6292 C C . ILE A 1 806 ? 32.997 -18.765 -38.455 1.00 96.94 806 ILE A C 1
ATOM 6294 O O . ILE A 1 806 ? 33.054 -18.837 -37.228 1.00 96.94 806 ILE A O 1
ATOM 6298 N N . ILE A 1 807 ? 32.550 -17.690 -39.098 1.00 98.12 807 ILE A N 1
ATOM 6299 C CA . ILE A 1 807 ? 31.996 -16.528 -38.405 1.00 98.12 807 ILE A CA 1
ATOM 6300 C C . ILE A 1 807 ? 30.480 -16.696 -38.284 1.00 98.12 807 ILE A C 1
ATOM 6302 O O . ILE A 1 807 ? 29.808 -16.951 -39.280 1.00 98.12 807 ILE A O 1
ATOM 6306 N N . VAL A 1 808 ? 29.944 -16.532 -37.076 1.00 96.69 808 VAL A N 1
ATOM 6307 C CA . VAL A 1 808 ? 28.511 -16.442 -36.781 1.00 96.69 808 VAL A CA 1
ATOM 6308 C C . VAL A 1 808 ? 28.222 -15.022 -36.317 1.00 96.69 808 VAL A C 1
ATOM 6310 O O . VAL A 1 808 ? 28.571 -14.629 -35.203 1.00 96.69 808 VAL A O 1
ATOM 6313 N N . ALA A 1 809 ? 27.601 -14.242 -37.188 1.00 96.38 809 ALA A N 1
ATOM 6314 C CA . ALA A 1 809 ? 27.394 -12.824 -36.983 1.00 96.38 809 ALA A CA 1
ATOM 6315 C C . ALA A 1 809 ? 25.906 -12.483 -36.893 1.00 96.38 809 ALA A C 1
ATOM 6317 O O . ALA A 1 809 ? 25.093 -12.988 -37.667 1.00 96.38 809 ALA A O 1
ATOM 6318 N N . HIS A 1 810 ? 25.553 -11.606 -35.955 1.00 91.81 810 HIS A N 1
ATOM 6319 C CA . HIS A 1 810 ? 24.183 -11.130 -35.771 1.00 91.81 810 HIS A CA 1
ATOM 6320 C C . HIS A 1 810 ? 24.046 -9.668 -36.198 1.00 91.81 810 HIS A C 1
ATOM 6322 O O . HIS A 1 810 ? 24.893 -8.840 -35.857 1.00 91.81 810 HIS A O 1
ATOM 6328 N N . SER A 1 811 ? 22.959 -9.340 -36.905 1.00 89.75 811 SER A N 1
ATOM 6329 C CA . SER A 1 811 ? 22.603 -7.973 -37.297 1.00 89.75 811 SER A CA 1
ATOM 6330 C C . SER A 1 811 ? 23.810 -7.239 -37.920 1.00 89.75 811 SER A C 1
ATOM 6332 O O . SER A 1 811 ? 24.438 -7.775 -38.840 1.00 89.75 811 SER A O 1
ATOM 6334 N N . MET A 1 812 ? 24.180 -6.057 -37.412 1.00 90.38 812 MET A N 1
ATOM 6335 C CA . MET A 1 812 ? 25.323 -5.246 -37.864 1.00 90.38 812 MET A CA 1
ATOM 6336 C C . MET A 1 812 ? 26.674 -5.986 -37.858 1.00 90.38 812 MET A C 1
ATOM 6338 O O . MET A 1 812 ? 27.526 -5.700 -38.698 1.00 90.38 812 MET A O 1
ATOM 6342 N N . GLY A 1 813 ? 26.868 -6.986 -36.993 1.00 93.75 813 GLY A N 1
ATOM 6343 C CA . GLY A 1 813 ? 28.092 -7.791 -36.966 1.00 93.75 813 GLY A CA 1
ATOM 6344 C C . GLY A 1 813 ? 28.343 -8.522 -38.283 1.00 93.75 813 GLY A C 1
ATOM 6345 O O . GLY A 1 813 ? 29.491 -8.776 -38.654 1.00 93.75 813 GLY A O 1
ATOM 6346 N N . GLY A 1 814 ? 27.276 -8.827 -39.030 1.00 95.31 814 GLY A N 1
ATOM 6347 C CA . GLY A 1 814 ? 27.389 -9.390 -40.372 1.00 95.31 814 GLY A CA 1
ATOM 6348 C C . GLY A 1 814 ? 27.977 -8.394 -41.368 1.00 95.31 814 GLY A C 1
ATOM 6349 O O . GLY A 1 814 ? 28.783 -8.792 -42.199 1.00 95.31 814 GLY A O 1
ATOM 6350 N N . LEU A 1 815 ? 27.676 -7.096 -41.238 1.00 95.19 815 LEU A N 1
ATOM 6351 C CA . LEU A 1 815 ? 28.265 -6.044 -42.075 1.00 95.19 815 LEU A CA 1
ATOM 6352 C C . LEU A 1 815 ? 29.752 -5.841 -41.770 1.00 95.19 815 LEU A C 1
ATOM 6354 O O . LEU A 1 815 ? 30.554 -5.772 -42.698 1.00 95.19 815 LEU A O 1
ATOM 6358 N N . VAL A 1 816 ? 30.125 -5.832 -40.484 1.00 96.50 816 VAL A N 1
ATOM 6359 C CA . VAL A 1 816 ? 31.535 -5.807 -40.043 1.00 96.50 816 VAL A CA 1
ATOM 6360 C C . VAL A 1 816 ? 32.293 -7.001 -40.632 1.00 96.50 816 VAL A C 1
ATOM 6362 O O . VAL A 1 816 ? 33.373 -6.851 -41.206 1.00 96.50 816 VAL A O 1
ATOM 6365 N N . SER A 1 817 ? 31.693 -8.190 -40.557 1.00 97.69 817 SER A N 1
ATOM 6366 C CA . SER A 1 817 ? 32.283 -9.423 -41.084 1.00 97.69 817 SER A CA 1
ATOM 6367 C C . SER A 1 817 ? 32.407 -9.399 -42.610 1.00 97.69 817 SER A C 1
ATOM 6369 O O . SER A 1 817 ? 33.460 -9.747 -43.140 1.00 97.69 817 SER A O 1
ATOM 6371 N N . ARG A 1 818 ? 31.371 -8.940 -43.325 1.00 96.50 818 ARG A N 1
ATOM 6372 C CA . ARG A 1 818 ? 31.395 -8.776 -44.786 1.00 96.50 818 ARG A CA 1
ATOM 6373 C C . ARG A 1 818 ? 32.466 -7.790 -45.224 1.00 96.50 818 ARG A C 1
ATOM 6375 O O . ARG A 1 818 ? 33.236 -8.110 -46.120 1.00 96.50 818 ARG A O 1
ATOM 6382 N N . TRP A 1 819 ? 32.582 -6.637 -44.565 1.00 96.62 819 TRP A N 1
ATOM 6383 C CA . TRP A 1 819 ? 33.628 -5.666 -44.886 1.00 96.62 819 TRP A CA 1
ATOM 6384 C C . TRP A 1 819 ? 35.029 -6.255 -44.693 1.00 96.62 819 TRP A C 1
ATOM 6386 O O . TRP A 1 819 ? 35.890 -6.130 -45.565 1.00 96.62 819 TRP A O 1
ATOM 6396 N N . PHE A 1 820 ? 35.245 -6.968 -43.585 1.00 97.12 820 PHE A N 1
ATOM 6397 C CA . PHE A 1 820 ? 36.493 -7.685 -43.335 1.00 97.12 820 PHE A CA 1
ATOM 6398 C C . PHE A 1 820 ? 36.812 -8.701 -44.448 1.00 97.12 820 PHE A C 1
ATOM 6400 O O . PHE A 1 820 ? 37.924 -8.706 -44.986 1.00 97.12 820 PHE A O 1
ATOM 6407 N N . ILE A 1 821 ? 35.840 -9.526 -44.837 1.00 96.00 821 ILE A N 1
ATOM 6408 C CA . ILE A 1 821 ? 36.010 -10.577 -45.848 1.00 96.00 821 ILE A CA 1
ATOM 6409 C C . ILE A 1 821 ? 36.234 -9.981 -47.245 1.00 96.00 821 ILE A C 1
ATOM 6411 O O . ILE A 1 821 ? 37.203 -10.340 -47.914 1.00 96.00 821 ILE A O 1
ATOM 6415 N N . GLU A 1 822 ? 35.364 -9.063 -47.664 1.00 94.69 822 GLU A N 1
ATOM 6416 C CA . GLU A 1 822 ? 35.252 -8.579 -49.044 1.00 94.69 822 GLU A CA 1
ATOM 6417 C C . GLU A 1 822 ? 36.216 -7.425 -49.349 1.00 94.69 822 GLU A C 1
ATOM 6419 O O . GLU A 1 822 ? 36.715 -7.324 -50.469 1.00 94.69 822 GLU A O 1
ATOM 6424 N N . LYS A 1 823 ? 36.501 -6.548 -48.374 1.00 95.06 823 LYS A N 1
ATOM 6425 C CA . LYS A 1 823 ? 37.305 -5.327 -48.590 1.00 95.06 823 LYS A CA 1
ATOM 6426 C C . LYS A 1 823 ? 38.688 -5.380 -47.951 1.00 95.06 823 LYS A C 1
ATOM 6428 O O . LYS A 1 823 ? 39.596 -4.709 -48.432 1.00 95.06 823 LYS A O 1
ATOM 6433 N N . LEU A 1 824 ? 38.884 -6.205 -46.920 1.00 95.06 824 LEU A N 1
ATOM 6434 C CA . LEU A 1 824 ? 40.169 -6.331 -46.214 1.00 95.06 824 LEU A CA 1
ATOM 6435 C C . LEU A 1 824 ? 40.894 -7.664 -46.476 1.00 95.06 824 LEU A C 1
ATOM 6437 O O . LEU A 1 824 ? 41.848 -7.991 -45.762 1.00 95.06 824 LEU A O 1
ATOM 6441 N N . SER A 1 825 ? 40.489 -8.399 -47.523 1.00 92.75 825 SER A N 1
ATOM 6442 C CA . SER A 1 825 ? 41.050 -9.708 -47.923 1.00 92.75 825 SER A CA 1
ATOM 6443 C C . SER A 1 825 ? 40.916 -10.810 -46.857 1.00 92.75 825 SER A C 1
ATOM 6445 O O . SER A 1 825 ? 41.712 -11.754 -46.814 1.00 92.75 825 SER A O 1
ATOM 6447 N N . GLY A 1 826 ? 39.909 -10.699 -45.983 1.00 93.38 826 GLY A N 1
ATOM 6448 C CA . GLY A 1 826 ? 39.607 -11.694 -44.951 1.00 93.38 826 GLY A CA 1
ATOM 6449 C C . GLY A 1 826 ? 39.097 -13.027 -45.510 1.00 93.38 826 GLY A C 1
ATOM 6450 O O . GLY A 1 826 ? 39.115 -14.031 -44.803 1.00 93.38 826 GLY A O 1
ATOM 6451 N N . ASN A 1 827 ? 38.713 -13.083 -46.788 1.00 93.00 827 ASN A N 1
ATOM 6452 C CA . ASN A 1 827 ? 38.352 -14.320 -47.490 1.00 93.00 827 ASN A CA 1
ATOM 6453 C C . ASN A 1 827 ? 39.459 -15.396 -47.472 1.00 93.00 827 ASN A C 1
ATOM 6455 O O . ASN A 1 827 ? 39.163 -16.581 -47.575 1.00 93.00 827 ASN A O 1
ATOM 6459 N N . SER A 1 828 ? 40.726 -15.004 -47.306 1.00 92.50 828 SER A N 1
ATOM 6460 C CA . SER A 1 828 ? 41.858 -15.935 -47.149 1.00 92.50 828 SER A CA 1
ATOM 6461 C C . SER A 1 828 ? 42.062 -16.461 -45.715 1.00 92.50 828 SER A C 1
ATOM 6463 O O . SER A 1 828 ? 42.912 -17.327 -45.492 1.00 92.50 828 SER A O 1
ATOM 6465 N N . MET A 1 829 ? 41.288 -15.947 -44.752 1.00 95.12 829 MET A N 1
ATOM 6466 C CA . MET A 1 829 ? 41.284 -16.349 -43.339 1.00 95.12 829 MET A CA 1
ATOM 6467 C C . MET A 1 829 ? 39.968 -17.043 -42.936 1.00 95.12 829 MET A C 1
ATOM 6469 O O . MET A 1 829 ? 39.940 -17.902 -42.063 1.00 95.12 829 MET A O 1
ATOM 6473 N N . VAL A 1 830 ? 38.844 -16.683 -43.556 1.00 96.69 830 VAL A N 1
ATOM 6474 C CA . VAL A 1 830 ? 37.515 -17.174 -43.163 1.00 96.69 830 VAL A CA 1
ATOM 6475 C C . VAL A 1 830 ? 37.048 -18.276 -44.104 1.00 96.69 830 VAL A C 1
ATOM 6477 O O . VAL A 1 830 ? 37.105 -18.137 -45.317 1.00 96.69 830 VAL A O 1
ATOM 6480 N N . SER A 1 831 ? 36.542 -19.375 -43.552 1.00 95.75 831 SER A N 1
ATOM 6481 C CA . SER A 1 831 ? 36.024 -20.508 -44.327 1.00 95.75 831 SER A CA 1
ATOM 6482 C C . SER A 1 831 ? 34.539 -20.375 -44.661 1.00 95.75 831 SER A C 1
ATOM 6484 O O . SER A 1 831 ? 34.097 -20.905 -45.678 1.00 95.75 831 SER A O 1
ATOM 6486 N N . LYS A 1 832 ? 33.754 -19.713 -43.802 1.00 96.69 832 LYS A N 1
ATOM 6487 C CA . LYS A 1 832 ? 32.310 -19.499 -43.985 1.00 96.69 832 LYS A CA 1
ATOM 6488 C C . LYS A 1 832 ? 31.811 -18.342 -43.120 1.00 96.69 832 LYS A C 1
ATOM 6490 O O . LYS A 1 832 ? 32.259 -18.194 -41.984 1.00 96.69 832 LYS A O 1
ATOM 6495 N N . LEU A 1 833 ? 30.833 -17.591 -43.622 1.00 97.94 833 LEU A N 1
ATOM 6496 C CA . LEU A 1 833 ? 30.077 -16.606 -42.845 1.00 97.94 833 LEU A CA 1
ATOM 6497 C C . LEU A 1 833 ? 28.617 -17.056 -42.689 1.00 97.94 833 LEU A C 1
ATOM 6499 O O . LEU A 1 833 ? 27.958 -17.393 -43.669 1.00 97.94 833 LEU A O 1
ATOM 6503 N N . VAL A 1 834 ? 28.110 -17.044 -41.459 1.00 97.12 834 VAL A N 1
ATOM 6504 C CA . VAL A 1 834 ? 26.700 -17.246 -41.112 1.00 97.12 834 VAL A CA 1
ATOM 6505 C C . VAL A 1 834 ? 26.157 -15.926 -40.579 1.00 97.12 834 VAL A C 1
ATOM 6507 O O . VAL A 1 834 ? 26.668 -15.404 -39.592 1.00 97.12 834 VAL A O 1
ATOM 6510 N N . MET A 1 835 ? 25.133 -15.389 -41.232 1.00 96.50 835 MET A N 1
ATOM 6511 C CA . MET A 1 835 ? 24.488 -14.124 -40.891 1.00 96.50 835 MET A CA 1
ATOM 6512 C C . MET A 1 835 ? 23.090 -14.369 -40.336 1.00 96.50 835 MET A C 1
ATOM 6514 O O . MET A 1 835 ? 22.290 -15.076 -40.946 1.00 96.50 835 MET A O 1
ATOM 6518 N N . LEU A 1 836 ? 22.794 -13.756 -39.193 1.00 92.62 836 LEU A N 1
ATOM 6519 C CA . LEU A 1 836 ? 21.508 -13.825 -38.504 1.00 92.62 836 LEU A CA 1
ATOM 6520 C C . LEU A 1 836 ? 20.880 -12.425 -38.513 1.00 92.62 836 LEU A C 1
ATOM 6522 O O . LEU A 1 836 ? 21.386 -11.538 -37.824 1.00 92.62 836 LEU A O 1
ATOM 6526 N N . GLY A 1 837 ? 19.832 -12.202 -39.313 1.00 89.56 837 GLY A N 1
ATOM 6527 C CA . GLY A 1 837 ? 19.135 -10.902 -39.368 1.00 89.56 837 GLY A CA 1
ATOM 6528 C C . GLY A 1 837 ? 20.013 -9.717 -39.809 1.00 89.56 837 GLY A C 1
ATOM 6529 O O . GLY A 1 837 ? 19.777 -8.574 -39.424 1.00 89.56 837 GLY A O 1
ATOM 6530 N N . THR A 1 838 ? 21.091 -9.963 -40.562 1.00 92.88 838 THR A N 1
ATOM 6531 C CA . THR A 1 838 ? 21.997 -8.896 -41.024 1.00 92.88 838 THR A CA 1
ATOM 6532 C C . THR A 1 838 ? 21.312 -8.016 -42.071 1.00 92.88 838 THR A C 1
ATOM 6534 O O . THR A 1 838 ? 20.851 -8.560 -43.071 1.00 92.88 838 THR A O 1
ATOM 6537 N N . PRO A 1 839 ? 21.290 -6.675 -41.916 1.00 91.25 839 PRO A N 1
ATOM 6538 C CA . PRO A 1 839 ? 20.689 -5.769 -42.895 1.00 91.25 839 PRO A CA 1
ATOM 6539 C C . PRO A 1 839 ? 21.584 -5.614 -44.125 1.00 91.25 839 PRO A C 1
ATOM 6541 O O . PRO A 1 839 ? 22.262 -4.603 -44.277 1.00 91.25 839 PRO A O 1
ATOM 6544 N N . ASN A 1 840 ? 21.611 -6.625 -44.996 1.00 92.56 840 ASN A N 1
ATOM 6545 C CA . ASN A 1 840 ? 22.469 -6.673 -46.182 1.00 92.56 840 ASN A CA 1
ATOM 6546 C C . ASN A 1 840 ? 22.115 -5.625 -47.249 1.00 92.56 840 ASN A C 1
ATOM 6548 O O . ASN A 1 840 ? 22.979 -5.299 -48.069 1.00 92.56 840 ASN A O 1
ATOM 6552 N N . ASN A 1 841 ? 20.901 -5.067 -47.208 1.00 89.38 841 ASN A N 1
ATOM 6553 C CA . ASN A 1 841 ? 20.429 -4.018 -48.112 1.00 89.38 841 ASN A CA 1
ATOM 6554 C C . ASN A 1 841 ? 19.738 -2.850 -47.376 1.00 89.38 841 ASN A C 1
ATOM 6556 O O . ASN A 1 841 ? 18.742 -2.301 -47.855 1.00 89.38 841 ASN A O 1
ATOM 6560 N N . GLY A 1 842 ? 20.234 -2.493 -46.189 1.00 85.31 842 GLY A N 1
ATOM 6561 C CA . GLY A 1 842 ? 19.743 -1.349 -45.414 1.00 85.31 842 GLY A CA 1
ATOM 6562 C C . GLY A 1 842 ? 18.696 -1.675 -44.358 1.00 85.31 842 GLY A C 1
ATOM 6563 O O . GLY A 1 842 ? 17.978 -2.671 -44.440 1.00 85.31 842 GLY A O 1
ATOM 6564 N N . THR A 1 843 ? 18.589 -0.813 -43.356 1.00 77.25 843 THR A N 1
ATOM 6565 C CA . THR A 1 843 ? 17.511 -0.846 -42.359 1.00 77.25 843 THR A CA 1
ATOM 6566 C C . THR A 1 843 ? 16.594 0.371 -42.525 1.00 77.25 843 THR A C 1
ATOM 6568 O O . THR A 1 843 ? 17.084 1.434 -42.904 1.00 77.25 843 THR A O 1
ATOM 6571 N N . PRO A 1 844 ? 15.271 0.258 -42.283 1.00 67.75 844 PRO A N 1
ATOM 6572 C CA . PRO A 1 844 ? 14.386 1.424 -42.268 1.00 67.75 844 PRO A CA 1
ATOM 6573 C C . PRO A 1 844 ? 14.577 2.310 -41.023 1.00 67.75 844 PRO A C 1
ATOM 6575 O O . PRO A 1 844 ? 14.035 3.412 -40.973 1.00 67.75 844 PRO A O 1
ATOM 6578 N N . TRP A 1 845 ? 15.320 1.844 -40.013 1.00 67.69 845 TRP A N 1
ATOM 6579 C CA . TRP A 1 845 ? 15.573 2.593 -38.784 1.00 67.69 845 TRP A CA 1
ATOM 6580 C C . TRP A 1 845 ? 16.676 3.635 -38.992 1.00 67.69 845 TRP A C 1
ATOM 6582 O O . TRP A 1 845 ? 17.858 3.300 -39.010 1.00 67.69 845 TRP A O 1
ATOM 6592 N N . ALA A 1 846 ? 16.282 4.903 -39.120 1.00 57.59 846 ALA A N 1
ATOM 6593 C CA . ALA A 1 846 ? 17.209 6.036 -39.201 1.00 57.59 846 ALA A CA 1
ATOM 6594 C C . ALA A 1 846 ? 17.633 6.582 -37.821 1.00 57.59 846 ALA A C 1
ATOM 6596 O O . ALA A 1 846 ? 18.615 7.320 -37.739 1.00 57.59 846 ALA A O 1
ATOM 6597 N N . ASP A 1 847 ? 16.910 6.219 -36.752 1.00 62.38 847 ASP A N 1
ATOM 6598 C CA . ASP A 1 847 ? 17.190 6.615 -35.367 1.00 62.38 847 ASP A CA 1
ATOM 6599 C C . ASP A 1 847 ? 17.074 5.412 -34.415 1.00 62.38 847 ASP A C 1
ATOM 6601 O O . ASP A 1 847 ? 16.101 4.652 -34.449 1.00 62.38 847 ASP A O 1
ATOM 6605 N N . VAL A 1 848 ? 18.075 5.252 -33.545 1.00 64.94 848 VAL A N 1
ATOM 6606 C CA . VAL A 1 848 ? 18.115 4.234 -32.486 1.00 64.94 848 VAL A CA 1
ATOM 6607 C C . VAL A 1 848 ? 16.894 4.363 -31.560 1.00 64.94 848 VAL A C 1
ATOM 6609 O O . VAL A 1 848 ? 16.347 3.347 -31.139 1.00 64.94 848 VAL A O 1
ATOM 6612 N N . ARG A 1 849 ? 16.420 5.582 -31.276 1.00 67.50 849 ARG A N 1
ATOM 6613 C CA . ARG A 1 849 ? 15.273 5.840 -30.392 1.00 67.50 849 ARG A CA 1
ATOM 6614 C C . ARG A 1 849 ? 13.960 5.288 -30.950 1.00 67.50 849 ARG A C 1
ATOM 6616 O O . ARG A 1 849 ? 13.238 4.623 -30.215 1.00 67.50 849 ARG A O 1
ATOM 6623 N N . ASP A 1 850 ? 13.689 5.476 -32.240 1.00 70.62 850 ASP A N 1
ATOM 6624 C CA . ASP A 1 850 ? 12.446 4.997 -32.873 1.00 70.62 850 ASP A CA 1
ATOM 6625 C C . ASP A 1 850 ? 12.349 3.461 -32.846 1.00 70.62 850 ASP A C 1
ATOM 6627 O O . ASP A 1 850 ? 11.283 2.872 -32.626 1.00 70.62 850 ASP A O 1
ATOM 6631 N N . MET A 1 851 ? 13.498 2.799 -32.993 1.00 71.44 851 MET A N 1
ATOM 6632 C CA . MET A 1 851 ? 13.614 1.352 -32.831 1.00 71.44 851 MET A CA 1
ATOM 6633 C C . MET A 1 851 ? 13.366 0.927 -31.372 1.00 71.44 851 MET A C 1
ATOM 6635 O O . MET A 1 851 ? 12.717 -0.094 -31.132 1.00 71.44 851 MET A O 1
ATOM 6639 N N . ALA A 1 852 ? 13.834 1.714 -30.394 1.00 71.44 852 ALA A N 1
ATOM 6640 C CA . ALA A 1 852 ? 13.598 1.490 -28.963 1.00 71.44 852 ALA A CA 1
ATOM 6641 C C . ALA A 1 852 ? 12.112 1.523 -28.635 1.00 71.44 852 ALA A C 1
ATOM 6643 O O . ALA A 1 852 ? 11.593 0.591 -28.026 1.00 71.44 852 ALA A O 1
ATOM 6644 N N . GLU A 1 853 ? 11.443 2.595 -29.055 1.00 75.06 853 GLU A N 1
ATOM 6645 C CA . GLU A 1 853 ? 10.028 2.821 -28.790 1.00 75.06 853 GLU A CA 1
ATOM 6646 C C . GLU A 1 853 ? 9.188 1.686 -29.364 1.00 75.06 853 GLU A C 1
ATOM 6648 O O . GLU A 1 853 ? 8.314 1.151 -28.680 1.00 75.06 853 GLU A O 1
ATOM 6653 N N . THR A 1 854 ? 9.520 1.242 -30.576 1.00 76.69 854 THR A N 1
ATOM 6654 C CA . THR A 1 854 ? 8.838 0.131 -31.245 1.00 76.69 854 THR A CA 1
ATOM 6655 C C . THR A 1 854 ? 9.035 -1.188 -30.503 1.00 76.69 854 THR A C 1
ATOM 6657 O O . THR A 1 854 ? 8.061 -1.874 -30.187 1.00 76.69 854 THR A O 1
ATOM 6660 N N . LEU A 1 855 ? 10.283 -1.551 -30.189 1.00 76.81 855 LEU A N 1
ATOM 6661 C CA . LEU A 1 855 ? 10.587 -2.804 -29.492 1.00 76.81 855 LEU A CA 1
ATOM 6662 C C . LEU A 1 855 ? 10.004 -2.823 -28.072 1.00 76.81 855 LEU A C 1
ATOM 6664 O O . LEU A 1 855 ? 9.466 -3.847 -27.649 1.00 76.81 855 LEU A O 1
ATOM 6668 N N . LEU A 1 856 ? 10.071 -1.698 -27.354 1.00 78.06 856 LEU A N 1
ATOM 6669 C CA . LEU A 1 856 ? 9.470 -1.560 -26.033 1.00 78.06 856 LEU A CA 1
ATOM 6670 C C . LEU A 1 856 ? 7.943 -1.629 -26.113 1.00 78.06 856 LEU A C 1
ATOM 6672 O O . LEU A 1 856 ? 7.341 -2.330 -25.309 1.00 78.06 856 LEU A O 1
ATOM 6676 N N . THR A 1 857 ? 7.309 -0.997 -27.103 1.00 82.06 857 THR A N 1
ATOM 6677 C CA . THR A 1 857 ? 5.858 -1.130 -27.323 1.00 82.06 857 THR A CA 1
ATOM 6678 C C . THR A 1 857 ? 5.469 -2.593 -27.511 1.00 82.06 857 THR A C 1
ATOM 6680 O O . THR A 1 857 ? 4.565 -3.076 -26.837 1.00 82.06 857 THR A O 1
ATOM 6683 N N . TYR A 1 858 ? 6.182 -3.361 -28.338 1.00 79.81 858 TYR A N 1
ATOM 6684 C CA . TYR A 1 858 ? 5.913 -4.798 -28.441 1.00 79.81 858 TYR A CA 1
ATOM 6685 C C . TYR A 1 858 ? 6.127 -5.537 -27.110 1.00 79.81 858 TYR A C 1
ATOM 6687 O O . TYR A 1 858 ? 5.306 -6.379 -26.739 1.00 79.81 858 TYR A O 1
ATOM 6695 N N . ALA A 1 859 ? 7.187 -5.213 -26.364 1.00 77.69 859 ALA A N 1
ATOM 6696 C CA . ALA A 1 859 ? 7.470 -5.834 -25.073 1.00 77.69 859 ALA A CA 1
ATOM 6697 C C . ALA A 1 859 ? 6.361 -5.581 -24.039 1.00 77.69 859 ALA A C 1
ATOM 6699 O O . ALA A 1 859 ? 5.872 -6.541 -23.444 1.00 77.69 859 ALA A O 1
ATOM 6700 N N . LEU A 1 860 ? 5.913 -4.328 -23.892 1.00 79.81 860 LEU A N 1
ATOM 6701 C CA . LEU A 1 860 ? 4.823 -3.919 -22.997 1.00 79.81 860 LEU A CA 1
ATOM 6702 C C . LEU A 1 860 ? 3.515 -4.673 -23.283 1.00 79.81 860 LEU A C 1
ATOM 6704 O O . LEU A 1 860 ? 2.716 -4.908 -22.375 1.00 79.81 860 LEU A O 1
ATOM 6708 N N . ASN A 1 861 ? 3.309 -5.087 -24.535 1.00 82.06 861 ASN A N 1
ATOM 6709 C CA . ASN A 1 861 ? 2.070 -5.699 -25.011 1.00 82.06 861 ASN A CA 1
ATOM 6710 C C . ASN A 1 861 ? 2.191 -7.212 -25.277 1.00 82.06 861 ASN A C 1
ATOM 6712 O O . ASN A 1 861 ? 1.426 -7.770 -26.062 1.00 82.06 861 ASN A O 1
ATOM 6716 N N . GLY A 1 862 ? 3.114 -7.893 -24.583 1.00 74.44 862 GLY A N 1
ATOM 6717 C CA . GLY A 1 862 ? 3.169 -9.361 -24.525 1.00 74.44 862 GLY A CA 1
ATOM 6718 C C . GLY A 1 862 ? 4.305 -10.017 -25.308 1.00 74.44 862 GLY A C 1
ATOM 6719 O O . GLY A 1 862 ? 4.394 -11.243 -25.332 1.00 74.44 862 GLY A O 1
ATOM 6720 N N . ALA A 1 863 ? 5.217 -9.235 -25.892 1.00 74.44 863 ALA A N 1
ATOM 6721 C CA . ALA A 1 863 ? 6.428 -9.738 -26.545 1.00 74.44 863 ALA A CA 1
ATOM 6722 C C . ALA A 1 863 ? 7.698 -9.504 -25.706 1.00 74.44 863 ALA A C 1
ATOM 6724 O O . ALA A 1 863 ? 8.763 -9.203 -26.242 1.00 74.44 863 ALA A O 1
ATOM 6725 N N . ALA A 1 864 ? 7.610 -9.656 -24.380 1.00 66.50 864 ALA A N 1
ATOM 6726 C CA . ALA A 1 864 ? 8.714 -9.408 -23.443 1.00 66.50 864 ALA A CA 1
ATOM 6727 C C . ALA A 1 864 ? 10.007 -10.205 -23.748 1.00 66.50 864 ALA A C 1
ATOM 6729 O O . ALA A 1 864 ? 11.095 -9.829 -23.312 1.00 66.50 864 ALA A O 1
ATOM 6730 N N . PHE A 1 865 ? 9.914 -11.293 -24.526 1.00 61.66 865 PHE A N 1
ATOM 6731 C CA . PHE A 1 865 ? 11.064 -12.065 -25.013 1.00 61.66 865 PHE A CA 1
ATOM 6732 C C . PHE A 1 865 ? 11.976 -11.280 -25.975 1.00 61.66 865 PHE A C 1
ATOM 6734 O O . PHE A 1 865 ? 13.138 -11.656 -26.141 1.00 61.66 865 PHE A O 1
ATOM 6741 N N . LEU A 1 866 ? 11.499 -10.182 -26.574 1.00 66.38 866 LEU A N 1
ATOM 6742 C CA . LEU A 1 866 ? 12.274 -9.292 -27.442 1.00 66.38 866 LEU A CA 1
ATOM 6743 C C . LEU A 1 866 ? 13.232 -8.409 -26.630 1.00 66.38 866 LEU A C 1
ATOM 6745 O O . LEU A 1 866 ? 13.170 -7.196 -26.701 1.00 66.38 866 LEU A O 1
ATOM 6749 N N . LYS A 1 867 ? 14.165 -8.989 -25.875 1.00 60.75 867 LYS A N 1
ATOM 6750 C CA . LYS A 1 867 ? 15.073 -8.270 -24.955 1.00 60.75 867 LYS A CA 1
ATOM 6751 C C . LYS A 1 867 ? 15.952 -7.122 -25.515 1.00 60.75 867 LYS A C 1
ATOM 6753 O O . LYS A 1 867 ? 16.422 -6.348 -24.679 1.00 60.75 867 LYS A O 1
ATOM 6758 N N . PRO A 1 868 ? 16.222 -6.956 -26.833 1.00 61.22 868 PRO A N 1
ATOM 6759 C CA . PRO A 1 868 ? 17.114 -5.894 -27.308 1.00 61.22 868 PRO A CA 1
ATOM 6760 C C . PRO A 1 868 ? 16.706 -4.458 -26.935 1.00 61.22 868 PRO A C 1
ATOM 6762 O O . PRO A 1 868 ? 17.586 -3.604 -26.897 1.00 61.22 868 PRO A O 1
ATOM 6765 N N . TRP A 1 869 ? 15.435 -4.180 -26.600 1.00 61.44 869 TRP A N 1
ATOM 6766 C CA . TRP A 1 869 ? 14.970 -2.831 -26.222 1.00 61.44 869 TRP A CA 1
ATOM 6767 C C . TRP A 1 869 ? 15.723 -2.225 -25.025 1.00 61.44 869 TRP A C 1
ATOM 6769 O O . TRP A 1 869 ? 16.004 -1.033 -25.048 1.00 61.44 869 TRP A O 1
ATOM 6779 N N . MET A 1 870 ? 16.130 -3.026 -24.030 1.00 60.50 870 MET A N 1
ATOM 6780 C CA . MET A 1 870 ? 16.852 -2.564 -22.824 1.00 60.50 870 MET A CA 1
ATOM 6781 C C . MET A 1 870 ? 18.119 -1.759 -23.149 1.00 60.50 870 MET A C 1
ATOM 6783 O O . MET A 1 870 ? 18.416 -0.745 -22.527 1.00 60.50 870 MET A O 1
ATOM 6787 N N . PHE A 1 871 ? 18.879 -2.224 -24.138 1.00 56.31 871 PHE A N 1
ATOM 6788 C CA . PHE A 1 871 ? 20.122 -1.592 -24.573 1.00 56.31 871 PHE A CA 1
ATOM 6789 C C . PHE A 1 871 ? 19.867 -0.255 -25.273 1.00 56.31 871 PHE A C 1
ATOM 6791 O O . PHE A 1 871 ? 20.625 0.700 -25.123 1.00 56.31 871 PHE A O 1
ATOM 6798 N N . VAL A 1 872 ? 18.776 -0.194 -26.032 1.00 55.75 872 VAL A N 1
ATOM 6799 C CA . VAL A 1 872 ? 18.405 0.967 -26.830 1.00 55.75 872 VAL A CA 1
ATOM 6800 C C . VAL A 1 872 ? 17.939 2.119 -25.933 1.00 55.75 872 VAL A C 1
ATOM 6802 O O . VAL A 1 872 ? 18.229 3.272 -26.232 1.00 55.75 872 VAL A O 1
ATOM 6805 N N . LEU A 1 873 ? 17.313 1.822 -24.790 1.00 56.62 873 LEU A N 1
ATOM 6806 C CA . LEU A 1 873 ? 16.890 2.822 -23.804 1.00 56.62 873 LEU A CA 1
ATOM 6807 C C . LEU A 1 873 ? 18.063 3.551 -23.138 1.00 56.62 873 LEU A C 1
ATOM 6809 O O . LEU A 1 873 ? 18.064 4.781 -23.096 1.00 56.62 873 LEU A O 1
ATOM 6813 N N . ASN A 1 874 ? 19.109 2.813 -22.742 1.00 55.06 874 ASN A N 1
ATOM 6814 C CA . ASN A 1 874 ? 20.350 3.402 -22.218 1.00 55.06 874 ASN A CA 1
ATOM 6815 C C . ASN A 1 874 ? 21.004 4.370 -23.214 1.00 55.06 874 ASN A C 1
ATOM 6817 O O . ASN A 1 874 ? 21.691 5.306 -22.822 1.00 55.06 874 ASN A O 1
ATOM 6821 N N . ILE A 1 875 ? 20.810 4.158 -24.516 1.00 54.28 875 ILE A N 1
ATOM 6822 C CA . ILE A 1 875 ? 21.361 5.026 -25.560 1.00 54.28 875 ILE A CA 1
ATOM 6823 C C . ILE A 1 875 ? 20.398 6.176 -25.868 1.00 54.28 875 ILE A C 1
ATOM 6825 O O . ILE A 1 875 ? 20.842 7.314 -26.003 1.00 54.28 875 ILE A O 1
ATOM 6829 N N . ALA A 1 876 ? 19.087 5.922 -25.907 1.00 53.34 876 ALA A N 1
ATOM 6830 C CA . ALA A 1 876 ? 18.046 6.929 -26.120 1.00 53.34 876 ALA A CA 1
ATOM 6831 C C . ALA A 1 876 ? 18.106 8.070 -25.089 1.00 53.34 876 ALA A C 1
ATOM 6833 O O . ALA A 1 876 ? 17.931 9.230 -25.475 1.00 53.34 876 ALA A O 1
ATOM 6834 N N . GLY A 1 877 ? 18.423 7.764 -23.823 1.00 52.84 877 GLY A N 1
ATOM 6835 C CA . GLY A 1 877 ? 18.636 8.758 -22.760 1.00 52.84 877 GLY A CA 1
ATOM 6836 C C . GLY A 1 877 ? 19.925 9.588 -22.899 1.00 52.84 877 GLY A C 1
ATOM 6837 O O . GLY A 1 877 ? 20.029 10.658 -22.302 1.00 52.84 877 GLY A O 1
ATOM 6838 N N . LYS A 1 878 ? 20.893 9.137 -23.714 1.00 51.34 878 LYS A N 1
ATOM 6839 C CA . LYS A 1 878 ? 22.210 9.781 -23.937 1.00 51.34 878 LYS A CA 1
ATOM 6840 C C . LYS A 1 878 ? 22.274 10.613 -25.219 1.00 51.34 878 LYS A C 1
ATOM 6842 O O . LYS A 1 878 ? 23.202 11.403 -25.405 1.00 51.34 878 LYS A O 1
ATOM 6847 N N . ILE A 1 879 ? 21.291 10.479 -26.112 1.00 50.72 879 ILE A N 1
ATOM 6848 C CA . ILE A 1 879 ? 21.240 11.194 -27.395 1.00 50.72 879 ILE A CA 1
ATOM 6849 C C . ILE A 1 879 ? 20.660 12.601 -27.189 1.00 50.72 879 ILE A C 1
ATOM 6851 O O . ILE A 1 879 ? 19.554 12.920 -27.604 1.00 50.72 879 ILE A O 1
ATOM 6855 N N . ALA A 1 880 ? 21.455 13.470 -26.568 1.00 42.28 880 ALA A N 1
ATOM 6856 C CA . ALA A 1 880 ? 21.329 14.923 -26.715 1.00 42.28 880 ALA A CA 1
ATOM 6857 C C . ALA A 1 880 ? 22.400 15.497 -27.677 1.00 42.28 880 ALA A C 1
ATOM 6859 O O . ALA A 1 880 ? 22.457 16.704 -27.891 1.00 42.28 880 ALA A O 1
ATOM 6860 N N . GLY A 1 881 ? 23.263 14.645 -28.266 1.00 44.19 881 GLY A N 1
ATOM 6861 C CA . GLY A 1 881 ? 24.512 15.066 -28.930 1.00 44.19 881 GLY A CA 1
ATOM 6862 C C . GLY A 1 881 ? 24.820 14.515 -30.335 1.00 44.19 881 GLY A C 1
ATOM 6863 O O . GLY A 1 881 ? 25.936 14.693 -30.808 1.00 44.19 881 GLY A O 1
ATOM 6864 N N . GLY A 1 882 ? 23.889 13.851 -31.032 1.00 47.41 882 GLY A N 1
ATOM 6865 C CA . GLY A 1 882 ? 24.009 13.612 -32.486 1.00 47.41 882 GLY A CA 1
ATOM 6866 C C . GLY A 1 882 ? 25.046 12.589 -33.002 1.00 47.41 882 GLY A C 1
ATOM 6867 O O . GLY A 1 882 ? 25.254 12.516 -34.217 1.00 47.41 882 GLY A O 1
ATOM 6868 N N . ALA A 1 883 ? 25.669 11.765 -32.156 1.00 51.06 883 ALA A N 1
ATOM 6869 C CA . ALA A 1 883 ? 26.682 10.788 -32.581 1.00 51.06 883 ALA A CA 1
ATOM 6870 C C . ALA A 1 883 ? 26.136 9.341 -32.658 1.00 51.06 883 ALA A C 1
ATOM 6872 O O . ALA A 1 883 ? 26.385 8.538 -31.768 1.00 51.06 883 ALA A O 1
ATOM 6873 N N . GLN A 1 884 ? 25.412 9.003 -33.734 1.00 61.03 884 GLN A N 1
ATOM 6874 C CA . GLN A 1 884 ? 25.037 7.622 -34.112 1.00 61.03 884 GLN A CA 1
ATOM 6875 C C . GLN A 1 884 ? 25.707 7.258 -35.456 1.00 61.03 884 GLN A C 1
ATOM 6877 O O . GLN A 1 884 ? 25.054 7.231 -36.500 1.00 61.03 884 GLN A O 1
ATOM 6882 N N . VAL A 1 885 ? 27.034 7.087 -35.473 1.00 63.88 885 VAL A N 1
ATOM 6883 C CA . VAL A 1 885 ? 27.817 6.972 -36.724 1.00 63.88 885 VAL A CA 1
ATOM 6884 C C . VAL A 1 885 ? 27.465 5.690 -37.486 1.00 63.88 885 VAL A C 1
ATOM 6886 O O . VAL A 1 885 ? 27.193 5.745 -38.683 1.00 63.88 885 VAL A O 1
ATOM 6889 N N . THR A 1 886 ? 27.389 4.553 -36.796 1.00 67.94 886 THR A N 1
ATOM 6890 C CA . THR A 1 886 ? 27.122 3.234 -37.398 1.00 67.94 886 THR A CA 1
ATOM 6891 C C . THR A 1 886 ? 25.683 3.049 -37.867 1.00 67.94 886 THR A C 1
ATOM 6893 O O . THR A 1 886 ? 25.461 2.428 -38.903 1.00 67.94 886 THR A O 1
ATOM 6896 N N . LEU A 1 887 ? 24.693 3.612 -37.162 1.00 70.25 887 LEU A N 1
ATOM 6897 C CA . LEU A 1 887 ? 23.293 3.516 -37.591 1.00 70.25 887 LEU A CA 1
ATOM 6898 C C . LEU A 1 887 ? 23.070 4.276 -38.907 1.00 70.25 887 LEU A C 1
ATOM 6900 O O . LEU A 1 887 ? 22.456 3.741 -39.825 1.00 70.25 887 LEU A O 1
ATOM 6904 N N . LYS A 1 888 ? 23.680 5.462 -39.051 1.00 73.75 888 LYS A N 1
ATOM 6905 C CA . LYS A 1 888 ? 23.693 6.206 -40.322 1.00 73.75 888 LYS A CA 1
ATOM 6906 C C . LYS A 1 888 ? 24.357 5.413 -41.452 1.00 73.75 888 LYS A C 1
ATOM 6908 O O . LYS A 1 888 ? 23.920 5.494 -42.592 1.00 73.75 888 LYS A O 1
ATOM 6913 N N . GLN A 1 889 ? 25.382 4.612 -41.153 1.00 81.00 889 GLN A N 1
ATOM 6914 C CA . GLN A 1 889 ? 26.040 3.751 -42.144 1.00 81.00 889 GLN A CA 1
ATOM 6915 C C . GLN A 1 889 ? 25.178 2.570 -42.616 1.00 81.00 889 GLN A C 1
ATOM 6917 O O . GLN A 1 889 ? 25.457 2.018 -43.682 1.00 81.00 889 GLN A O 1
ATOM 6922 N N . MET A 1 890 ? 24.139 2.197 -41.862 1.00 82.94 890 MET A N 1
ATOM 6923 C CA . MET A 1 890 ? 23.157 1.179 -42.252 1.00 82.94 890 MET A CA 1
ATOM 6924 C C . MET A 1 890 ? 21.923 1.761 -42.961 1.00 82.94 890 MET A C 1
ATOM 6926 O O . MET A 1 890 ? 21.000 1.013 -43.297 1.00 82.94 890 MET A O 1
ATOM 6930 N N . ASP A 1 891 ? 21.902 3.070 -43.225 1.00 79.69 891 ASP A N 1
ATOM 6931 C CA . ASP A 1 891 ? 20.883 3.686 -44.070 1.00 79.69 891 ASP A CA 1
ATOM 6932 C C . ASP A 1 891 ? 20.930 3.088 -45.482 1.00 79.69 891 ASP A C 1
ATOM 6934 O O . ASP A 1 891 ? 21.996 2.917 -46.079 1.00 79.69 891 ASP A O 1
ATOM 6938 N N . LYS A 1 892 ? 19.763 2.751 -46.026 1.00 75.50 892 LYS A N 1
ATOM 6939 C CA . LYS A 1 892 ? 19.666 2.060 -47.314 1.00 75.50 892 LYS A CA 1
ATOM 6940 C C . LYS A 1 892 ? 20.225 2.885 -48.476 1.00 75.50 892 LYS A C 1
ATOM 6942 O O . LYS A 1 892 ? 20.840 2.317 -49.379 1.00 75.50 892 LYS A O 1
ATOM 6947 N N . ASP A 1 893 ? 19.992 4.194 -48.465 1.00 74.94 893 ASP A N 1
ATOM 6948 C CA . ASP A 1 893 ? 20.247 5.060 -49.617 1.00 74.94 893 ASP A CA 1
ATOM 6949 C C . ASP A 1 893 ? 21.631 5.719 -49.545 1.00 74.94 893 ASP A C 1
ATOM 6951 O O . ASP A 1 893 ? 22.290 5.919 -50.568 1.00 74.94 893 ASP A O 1
ATOM 6955 N N . THR A 1 894 ? 22.089 6.036 -48.335 1.00 76.44 894 THR A N 1
ATOM 6956 C CA . THR A 1 894 ? 23.327 6.786 -48.074 1.00 76.44 894 THR A CA 1
ATOM 6957 C C . THR A 1 894 ? 24.416 5.975 -47.369 1.00 76.44 894 THR A C 1
ATOM 6959 O O . THR A 1 894 ? 25.544 6.454 -47.247 1.00 76.44 894 THR A O 1
ATOM 6962 N N . GLY A 1 895 ? 24.109 4.750 -46.935 1.00 82.81 895 GLY A N 1
ATOM 6963 C CA . GLY A 1 895 ? 25.015 3.890 -46.179 1.00 82.81 895 GLY A CA 1
ATOM 6964 C C . GLY A 1 895 ? 26.069 3.144 -47.005 1.00 82.81 895 GLY A C 1
ATOM 6965 O O . GLY A 1 895 ? 26.328 3.414 -48.181 1.00 82.81 895 GLY A O 1
ATOM 6966 N N . ILE A 1 896 ? 26.689 2.142 -46.378 1.00 88.06 896 ILE A N 1
ATOM 6967 C CA . ILE A 1 896 ? 27.861 1.411 -46.908 1.00 88.06 896 ILE A CA 1
ATOM 6968 C C . ILE A 1 896 ? 27.542 0.454 -48.071 1.00 88.06 896 ILE A C 1
ATOM 6970 O O . ILE A 1 896 ? 28.441 -0.137 -48.678 1.00 88.06 896 ILE A O 1
ATOM 6974 N N . TYR A 1 897 ? 26.262 0.280 -48.403 1.00 90.44 897 TYR A N 1
ATOM 6975 C CA . TYR A 1 897 ? 25.786 -0.754 -49.323 1.00 90.44 897 TYR A CA 1
ATOM 6976 C C . TYR A 1 897 ? 26.279 -0.583 -50.751 1.00 90.44 897 TYR A C 1
ATOM 6978 O O . TYR A 1 897 ? 26.496 -1.581 -51.429 1.00 90.44 897 TYR A O 1
ATOM 6986 N N . LYS A 1 898 ? 26.546 0.645 -51.209 1.00 87.12 898 LYS A N 1
ATOM 6987 C CA . LYS A 1 898 ? 27.143 0.858 -52.537 1.00 87.12 898 LYS A CA 1
ATOM 6988 C C . LYS A 1 898 ? 28.522 0.201 -52.661 1.00 87.12 898 LYS A C 1
ATOM 6990 O O . LYS A 1 898 ? 28.877 -0.257 -53.742 1.00 87.12 898 LYS A O 1
ATOM 6995 N N . ALA A 1 899 ? 29.287 0.157 -51.569 1.00 88.56 899 ALA A N 1
ATOM 6996 C CA . ALA A 1 899 ? 30.591 -0.493 -51.535 1.00 88.56 899 ALA A CA 1
ATOM 6997 C C . ALA A 1 899 ? 30.472 -2.010 -51.315 1.00 88.56 899 ALA A C 1
ATOM 6999 O O . ALA A 1 899 ? 31.186 -2.768 -51.964 1.00 88.56 899 ALA A O 1
ATOM 7000 N N . LEU A 1 900 ? 29.583 -2.465 -50.425 1.00 90.00 900 LEU A N 1
ATOM 7001 C CA . LEU A 1 900 ? 29.417 -3.896 -50.119 1.00 90.00 900 LEU A CA 1
ATOM 7002 C C . LEU A 1 900 ? 28.633 -4.682 -51.183 1.00 90.00 900 LEU A C 1
ATOM 7004 O O . LEU A 1 900 ? 28.878 -5.865 -51.374 1.00 90.00 900 LEU A O 1
ATOM 7008 N N . ASN A 1 901 ? 27.694 -4.055 -51.889 1.00 91.56 901 ASN A N 1
ATOM 7009 C CA . ASN A 1 901 ? 26.829 -4.715 -52.874 1.00 91.56 901 ASN A CA 1
ATOM 7010 C C . ASN A 1 901 ? 27.266 -4.407 -54.322 1.00 91.56 901 ASN A C 1
ATOM 7012 O O . ASN A 1 901 ? 26.435 -4.369 -55.230 1.00 91.56 901 ASN A O 1
ATOM 7016 N N . ASP A 1 902 ? 28.569 -4.201 -54.550 1.00 89.06 902 ASP A N 1
ATOM 7017 C CA . ASP A 1 902 ? 29.161 -3.894 -55.865 1.00 89.06 902 ASP A CA 1
ATOM 7018 C C . ASP A 1 902 ? 29.277 -5.109 -56.812 1.00 89.06 902 ASP A C 1
ATOM 7020 O O . ASP A 1 902 ? 29.665 -4.962 -57.972 1.00 89.06 902 ASP A O 1
ATOM 7024 N N . GLY A 1 903 ? 28.905 -6.303 -56.338 1.00 84.06 903 GLY A N 1
ATOM 7025 C CA . GLY A 1 903 ? 28.939 -7.555 -57.098 1.00 84.06 903 GLY A CA 1
ATOM 7026 C C . GLY A 1 903 ? 30.250 -8.337 -56.980 1.00 84.06 903 GLY A C 1
ATOM 7027 O O . GLY A 1 903 ? 30.381 -9.381 -57.621 1.00 84.06 903 GLY A O 1
ATOM 7028 N N . THR A 1 904 ? 31.204 -7.879 -56.162 1.00 87.69 904 THR A N 1
ATOM 7029 C CA . THR A 1 904 ? 32.441 -8.620 -55.871 1.00 87.69 904 THR A CA 1
ATOM 7030 C C . THR A 1 904 ? 32.119 -9.966 -55.212 1.00 87.69 904 THR A C 1
ATOM 7032 O O . THR A 1 904 ? 31.370 -10.022 -54.242 1.00 87.69 904 THR A O 1
ATOM 7035 N N . ASP A 1 905 ? 32.678 -11.060 -55.738 1.00 89.75 905 ASP A N 1
ATOM 7036 C CA . ASP A 1 905 ? 32.517 -12.402 -55.162 1.00 89.75 905 ASP A CA 1
ATOM 7037 C C . ASP A 1 905 ? 33.413 -12.557 -53.916 1.00 89.75 905 ASP A C 1
ATOM 7039 O O . ASP A 1 905 ? 34.636 -12.431 -54.050 1.00 89.75 905 ASP A O 1
ATOM 7043 N N . PRO A 1 906 ? 32.862 -12.861 -52.721 1.00 91.12 906 PRO A N 1
ATOM 7044 C CA . PRO A 1 906 ? 33.650 -13.085 -51.507 1.00 91.12 906 PRO A CA 1
ATOM 7045 C C . PRO A 1 906 ? 34.506 -14.359 -51.566 1.00 91.12 906 PRO A C 1
ATOM 7047 O O . PRO A 1 906 ? 35.358 -14.567 -50.705 1.00 91.12 906 PRO A O 1
ATOM 7050 N N . GLN A 1 907 ? 34.293 -15.227 -52.562 1.00 92.94 907 GLN A N 1
ATOM 7051 C CA . GLN A 1 907 ? 34.992 -16.499 -52.786 1.00 92.94 907 GLN A CA 1
ATOM 7052 C C . GLN A 1 907 ? 34.826 -17.543 -51.671 1.00 92.94 907 GLN A C 1
ATOM 7054 O O . GLN A 1 907 ? 35.440 -18.611 -51.744 1.00 92.94 907 GLN A O 1
ATOM 7059 N N . ILE A 1 908 ? 33.964 -17.284 -50.685 1.00 94.50 908 ILE A N 1
ATOM 7060 C CA . ILE A 1 908 ? 33.648 -18.192 -49.579 1.00 94.50 908 ILE A CA 1
ATOM 7061 C C . ILE A 1 908 ? 32.124 -18.339 -49.418 1.00 94.50 908 ILE A C 1
ATOM 7063 O O . ILE A 1 908 ? 31.384 -17.426 -49.782 1.00 94.50 908 ILE A O 1
ATOM 7067 N N . PRO A 1 909 ? 31.617 -19.464 -48.881 1.00 96.25 909 PRO A N 1
ATOM 7068 C CA . PRO A 1 909 ? 30.183 -19.659 -48.682 1.00 96.25 909 PRO A CA 1
ATOM 7069 C C . PRO A 1 909 ? 29.587 -18.731 -47.618 1.00 96.25 909 PRO A C 1
ATOM 7071 O O . PRO A 1 909 ? 30.129 -18.618 -46.513 1.00 96.25 909 PRO A O 1
ATOM 7074 N N . TYR A 1 910 ? 28.426 -18.150 -47.927 1.00 96.75 910 TYR A N 1
ATOM 7075 C CA . TYR A 1 910 ? 27.580 -17.404 -46.988 1.00 96.75 910 TYR A CA 1
ATOM 7076 C C . TYR A 1 910 ? 26.290 -18.184 -46.691 1.00 96.75 910 TYR A C 1
ATOM 7078 O O . TYR A 1 910 ? 25.685 -18.748 -47.602 1.00 96.75 910 TYR A O 1
ATOM 7086 N N . ILE A 1 911 ? 25.856 -18.185 -45.428 1.00 96.62 911 ILE A N 1
ATOM 7087 C CA . ILE A 1 911 ? 24.528 -18.646 -44.992 1.00 96.62 911 ILE A CA 1
ATOM 7088 C C . ILE A 1 911 ? 23.799 -17.450 -44.387 1.00 96.62 911 ILE A C 1
ATOM 7090 O O . ILE A 1 911 ? 24.350 -16.776 -43.519 1.00 96.62 911 ILE A O 1
ATOM 7094 N N . ILE A 1 912 ? 22.573 -17.192 -44.824 1.00 95.50 912 ILE A N 1
ATOM 7095 C CA . ILE A 1 912 ? 21.741 -16.084 -44.356 1.00 95.50 912 ILE A CA 1
ATOM 7096 C C . ILE A 1 912 ? 20.479 -16.662 -43.729 1.00 95.50 912 ILE A C 1
ATOM 7098 O O . ILE A 1 912 ? 19.745 -17.401 -44.382 1.00 95.50 912 ILE A O 1
ATOM 7102 N N . ILE A 1 913 ? 20.226 -16.304 -42.473 1.00 92.44 913 ILE A N 1
ATOM 7103 C CA . ILE A 1 913 ? 19.040 -16.713 -41.723 1.00 92.44 913 ILE A CA 1
ATOM 7104 C C . ILE A 1 913 ? 18.168 -15.479 -41.474 1.00 92.44 913 ILE A C 1
ATOM 7106 O O . ILE A 1 913 ? 18.620 -14.521 -40.837 1.00 92.44 913 ILE A O 1
ATOM 7110 N N . ALA A 1 914 ? 16.935 -15.502 -41.982 1.00 88.81 914 ALA A N 1
ATOM 7111 C CA . ALA A 1 914 ? 15.956 -14.423 -41.858 1.00 88.81 914 ALA A CA 1
ATOM 7112 C C . ALA A 1 914 ? 14.780 -14.863 -40.977 1.00 88.81 914 ALA A C 1
ATOM 7114 O O . ALA A 1 914 ? 14.109 -15.835 -41.298 1.00 88.81 914 ALA A O 1
ATOM 7115 N N . GLY A 1 915 ? 14.518 -14.147 -39.881 1.00 81.81 915 GLY A N 1
ATOM 7116 C CA . GLY A 1 915 ? 13.379 -14.427 -39.000 1.00 81.81 915 GLY A CA 1
ATOM 7117 C C . GLY A 1 915 ? 12.124 -13.645 -39.396 1.00 81.81 915 GLY A C 1
ATOM 7118 O O . GLY A 1 915 ? 12.224 -12.548 -39.931 1.00 81.81 915 GLY A O 1
ATOM 7119 N N . ASN A 1 916 ? 10.936 -14.181 -39.092 1.00 81.62 916 ASN A N 1
ATOM 7120 C CA . ASN A 1 916 ? 9.667 -13.461 -39.246 1.00 81.62 916 ASN A CA 1
ATOM 7121 C C . ASN A 1 916 ? 8.923 -13.354 -37.908 1.00 81.62 916 ASN A C 1
ATOM 7123 O O . ASN A 1 916 ? 8.336 -14.326 -37.426 1.00 81.62 916 ASN A O 1
ATOM 7127 N N . THR A 1 917 ? 8.921 -12.163 -37.316 1.00 73.19 917 THR A N 1
ATOM 7128 C CA . THR A 1 917 ? 8.324 -11.900 -35.999 1.00 73.19 917 THR A CA 1
ATOM 7129 C C . THR A 1 917 ? 6.802 -11.826 -36.025 1.00 73.19 917 THR A C 1
ATOM 7131 O O . THR A 1 917 ? 6.182 -12.065 -34.988 1.00 73.19 917 THR A O 1
ATOM 7134 N N . GLN A 1 918 ? 6.186 -11.634 -37.199 1.00 74.19 918 GLN A N 1
ATOM 7135 C CA . GLN A 1 918 ? 4.726 -11.716 -37.373 1.00 74.19 918 GLN A CA 1
ATOM 7136 C C . GLN A 1 918 ? 4.165 -13.081 -36.950 1.00 74.19 918 GLN A C 1
ATOM 7138 O O . GLN A 1 918 ? 3.022 -13.181 -36.521 1.00 74.19 918 GLN A O 1
ATOM 7143 N N . ASN A 1 919 ? 4.987 -14.131 -37.022 1.00 72.69 919 ASN A N 1
ATOM 7144 C CA . ASN A 1 919 ? 4.594 -15.493 -36.665 1.00 72.69 919 ASN A CA 1
ATOM 7145 C C . ASN A 1 919 ? 4.770 -15.813 -35.169 1.00 72.69 919 ASN A C 1
ATOM 7147 O O . ASN A 1 919 ? 4.432 -16.915 -34.742 1.00 72.69 919 ASN A O 1
ATOM 7151 N N . ILE A 1 920 ? 5.360 -14.901 -34.388 1.00 69.06 920 ILE A N 1
ATOM 7152 C CA . ILE A 1 920 ? 5.850 -15.183 -33.027 1.00 69.06 920 ILE A CA 1
ATOM 7153 C C . ILE A 1 920 ? 5.296 -14.177 -32.006 1.00 69.06 920 ILE A C 1
ATOM 7155 O O . ILE A 1 920 ? 5.135 -14.521 -30.838 1.00 69.06 920 ILE A O 1
ATOM 7159 N N . ILE A 1 921 ? 4.988 -12.943 -32.423 1.00 70.50 921 ILE A N 1
ATOM 7160 C CA . ILE A 1 921 ? 4.488 -11.881 -31.541 1.00 70.50 921 ILE A CA 1
ATOM 7161 C C . ILE A 1 921 ? 2.971 -12.034 -31.299 1.00 70.50 921 ILE A C 1
ATOM 7163 O O . ILE A 1 921 ? 2.188 -11.949 -32.248 1.00 70.50 921 ILE A O 1
ATOM 7167 N N . PRO A 1 922 ? 2.518 -12.188 -30.039 1.00 66.88 922 PRO A N 1
ATOM 7168 C CA . PRO A 1 922 ? 1.097 -12.136 -29.699 1.00 66.88 922 PRO A CA 1
ATOM 7169 C C . PRO A 1 922 ? 0.488 -10.759 -30.006 1.00 66.88 922 PRO A C 1
ATOM 7171 O O . PRO A 1 922 ? 1.141 -9.738 -29.812 1.00 66.88 922 PRO A O 1
ATOM 7174 N N . ASN A 1 923 ? -0.777 -10.715 -30.444 1.00 68.62 923 ASN A N 1
ATOM 7175 C CA . ASN A 1 923 ? -1.517 -9.471 -30.733 1.00 68.62 923 ASN A CA 1
ATOM 7176 C C . ASN A 1 923 ? -0.829 -8.517 -31.735 1.00 68.62 923 ASN A C 1
ATOM 7178 O O . ASN A 1 923 ? -1.093 -7.315 -31.710 1.00 68.62 923 ASN A O 1
ATOM 7182 N N . TYR A 1 924 ? 0.018 -9.048 -32.627 1.00 75.38 924 TYR A N 1
ATOM 7183 C CA . TYR A 1 924 ? 0.803 -8.267 -33.589 1.00 75.38 924 TYR A CA 1
ATOM 7184 C C . TYR A 1 924 ? -0.023 -7.200 -34.326 1.00 75.38 924 TYR A C 1
ATOM 7186 O O . TYR A 1 924 ? 0.375 -6.041 -34.347 1.00 75.38 924 TYR A O 1
ATOM 7194 N N . GLU A 1 925 ? -1.200 -7.556 -34.857 1.00 76.12 925 GLU A N 1
ATOM 7195 C CA . GLU A 1 925 ? -2.053 -6.631 -35.623 1.00 76.12 925 GLU A CA 1
ATOM 7196 C C . GLU A 1 925 ? -2.535 -5.424 -34.802 1.00 76.12 925 GLU A C 1
ATOM 7198 O O . GLU A 1 925 ? -2.493 -4.294 -35.288 1.00 76.12 925 GLU A O 1
ATOM 7203 N N . LYS A 1 926 ? -2.948 -5.638 -33.544 1.00 76.44 926 LYS A N 1
ATOM 7204 C CA . LYS A 1 926 ? -3.404 -4.554 -32.656 1.00 76.44 926 LYS A CA 1
ATOM 7205 C C . LYS A 1 926 ? -2.252 -3.628 -32.282 1.00 76.44 926 LYS A C 1
ATOM 7207 O O . LYS A 1 926 ? -2.386 -2.410 -32.360 1.00 76.44 926 LYS A O 1
ATOM 7212 N N . THR A 1 927 ? -1.103 -4.201 -31.928 1.00 75.81 927 THR A N 1
ATOM 7213 C CA . THR A 1 927 ? 0.096 -3.429 -31.580 1.00 75.81 927 THR A CA 1
ATOM 7214 C C . THR A 1 927 ? 0.622 -2.643 -32.785 1.00 75.81 927 THR A C 1
ATOM 7216 O O . THR A 1 927 ? 0.986 -1.479 -32.642 1.00 75.81 927 THR A O 1
ATOM 7219 N N . ALA A 1 928 ? 0.599 -3.233 -33.985 1.00 74.88 928 ALA A N 1
ATOM 7220 C CA . ALA A 1 928 ? 0.955 -2.561 -35.234 1.00 74.88 928 ALA A CA 1
ATOM 7221 C C . ALA A 1 928 ? 0.010 -1.389 -35.557 1.00 74.88 928 ALA A C 1
ATOM 7223 O O . ALA A 1 928 ? 0.476 -0.301 -35.886 1.00 74.88 928 ALA A O 1
ATOM 7224 N N . SER A 1 929 ? -1.306 -1.578 -35.399 1.00 77.12 929 SER A N 1
ATOM 7225 C CA . SER A 1 929 ? -2.318 -0.521 -35.570 1.00 77.12 929 SER A CA 1
ATOM 7226 C C . SER A 1 929 ? -2.138 0.636 -34.572 1.00 77.12 929 SER A C 1
ATOM 7228 O O . SER A 1 929 ? -2.238 1.811 -34.939 1.00 77.12 929 SER A O 1
ATOM 7230 N N . ALA A 1 930 ? -1.807 0.339 -33.314 1.00 75.38 930 ALA A N 1
ATOM 7231 C CA . ALA A 1 930 ? -1.508 1.372 -32.326 1.00 75.38 930 ALA A CA 1
ATOM 7232 C C . ALA A 1 930 ? -0.232 2.152 -32.683 1.00 75.38 930 ALA A C 1
ATOM 7234 O O . ALA A 1 930 ? -0.256 3.385 -32.725 1.00 75.38 930 ALA A O 1
ATOM 7235 N N . LEU A 1 931 ? 0.857 1.451 -33.027 1.00 72.69 931 LEU A N 1
ATOM 7236 C CA . LEU A 1 931 ? 2.106 2.064 -33.498 1.00 72.69 931 LEU A CA 1
ATOM 7237 C C . LEU A 1 931 ? 1.867 2.964 -34.716 1.00 72.69 931 LEU A C 1
ATOM 7239 O O . LEU A 1 931 ? 2.408 4.069 -34.780 1.00 72.69 931 LEU A O 1
ATOM 7243 N N . GLN A 1 932 ? 0.988 2.545 -35.631 1.00 72.19 932 GLN A N 1
ATOM 7244 C CA . GLN A 1 932 ? 0.571 3.351 -36.773 1.00 72.19 932 GLN A CA 1
ATOM 7245 C C . GLN A 1 932 ? 0.000 4.706 -36.365 1.00 72.19 932 GLN A C 1
ATOM 7247 O O . GLN A 1 932 ? 0.412 5.750 -36.884 1.00 72.19 932 GLN A O 1
ATOM 7252 N N . ARG A 1 933 ? -0.938 4.715 -35.415 1.00 72.81 933 ARG A N 1
ATOM 7253 C CA . ARG A 1 933 ? -1.539 5.960 -34.924 1.00 72.81 933 ARG A CA 1
ATOM 7254 C C . ARG A 1 933 ? -0.526 6.834 -34.193 1.00 72.81 933 ARG A C 1
ATOM 7256 O O . ARG A 1 933 ? -0.514 8.044 -34.418 1.00 72.81 933 ARG A O 1
ATOM 7263 N N . ILE A 1 934 ? 0.330 6.239 -33.363 1.00 69.81 934 ILE A N 1
ATOM 7264 C CA . ILE A 1 934 ? 1.351 6.951 -32.581 1.00 69.81 934 ILE A CA 1
ATOM 7265 C C . ILE A 1 934 ? 2.328 7.683 -33.508 1.00 69.81 934 ILE A C 1
ATOM 7267 O O . ILE A 1 934 ? 2.478 8.903 -33.416 1.00 69.81 934 ILE A O 1
ATOM 7271 N N . PHE A 1 935 ? 2.925 6.980 -34.470 1.00 68.38 935 PHE A N 1
ATOM 7272 C CA . PHE A 1 935 ? 3.880 7.588 -35.398 1.00 68.38 935 PHE A CA 1
ATOM 7273 C C . PHE A 1 935 ? 3.236 8.604 -36.351 1.00 68.38 935 PHE A C 1
ATOM 7275 O O . PHE A 1 935 ? 3.868 9.599 -36.714 1.00 68.38 935 PHE A O 1
ATOM 7282 N N . THR A 1 936 ? 1.961 8.415 -36.709 1.00 67.38 936 THR A N 1
ATOM 7283 C CA . THR A 1 936 ? 1.207 9.408 -37.490 1.00 67.38 936 THR A CA 1
ATOM 7284 C C . THR A 1 936 ? 1.025 10.722 -36.713 1.00 67.38 936 THR A C 1
ATOM 7286 O O . THR A 1 936 ? 1.100 11.802 -37.310 1.00 67.38 936 THR A O 1
ATOM 7289 N N . ARG A 1 937 ? 0.817 10.656 -35.387 1.00 64.69 937 ARG A N 1
ATOM 7290 C CA . ARG A 1 937 ? 0.663 11.831 -34.505 1.00 64.69 937 ARG A CA 1
ATOM 7291 C C . ARG A 1 937 ? 1.968 12.603 -34.312 1.00 64.69 937 ARG A C 1
ATOM 7293 O O . ARG A 1 937 ? 1.952 13.827 -34.388 1.00 64.69 937 ARG A O 1
ATOM 7300 N N . LEU A 1 938 ? 3.097 11.907 -34.165 1.00 58.72 938 LEU A N 1
ATOM 7301 C CA . LEU A 1 938 ? 4.433 12.487 -33.938 1.00 58.72 938 LEU A CA 1
ATOM 7302 C C . LEU A 1 938 ? 5.009 13.290 -35.128 1.00 58.72 938 LEU A C 1
ATOM 7304 O O . LEU A 1 938 ? 6.168 13.689 -35.100 1.00 58.72 938 LEU A O 1
ATOM 7308 N N . ARG A 1 939 ? 4.238 13.520 -36.204 1.00 53.66 939 ARG A N 1
ATOM 7309 C CA . ARG A 1 939 ? 4.637 14.254 -37.426 1.00 53.66 939 ARG A CA 1
ATOM 7310 C C . ARG A 1 939 ? 5.943 13.787 -38.097 1.00 53.66 939 ARG A C 1
ATOM 7312 O O . ARG A 1 939 ? 6.374 14.425 -39.056 1.00 53.66 939 ARG A O 1
ATOM 7319 N N . LYS A 1 940 ? 6.487 12.612 -37.756 1.00 55.34 940 LYS A N 1
ATOM 7320 C CA . LYS A 1 940 ? 7.550 11.913 -38.508 1.00 55.34 940 LYS A CA 1
ATOM 7321 C C . LYS A 1 940 ? 7.011 11.246 -39.789 1.00 55.34 940 LYS A C 1
ATOM 7323 O O . LYS A 1 940 ? 7.339 10.101 -40.091 1.00 55.34 940 LYS A O 1
ATOM 7328 N N . ARG A 1 941 ? 6.166 11.948 -40.562 1.00 46.72 941 ARG A N 1
ATOM 7329 C CA . ARG A 1 941 ? 5.426 11.390 -41.719 1.00 46.72 941 ARG A CA 1
ATOM 7330 C C . ARG A 1 941 ? 6.326 10.642 -42.716 1.00 46.72 941 ARG A C 1
ATOM 7332 O O . ARG A 1 941 ? 5.955 9.569 -43.165 1.00 46.72 941 ARG A O 1
ATOM 7339 N N . GLY A 1 942 ? 7.526 11.159 -42.997 1.00 50.84 942 GLY A N 1
ATOM 7340 C CA . GLY A 1 942 ? 8.457 10.541 -43.952 1.00 50.84 942 GLY A CA 1
ATOM 7341 C C . GLY A 1 942 ? 9.107 9.230 -43.486 1.00 50.84 942 GLY A C 1
ATOM 7342 O O . GLY A 1 942 ? 9.394 8.380 -44.321 1.00 50.84 942 GLY A O 1
ATOM 7343 N N . LEU A 1 943 ? 9.316 9.050 -42.176 1.00 52.38 943 LEU A N 1
ATOM 7344 C CA . LEU A 1 943 ? 9.851 7.810 -41.593 1.00 52.38 943 LEU A CA 1
ATOM 7345 C C . LEU A 1 943 ? 8.736 6.767 -41.392 1.00 52.38 943 LEU A C 1
ATOM 7347 O O . LEU A 1 943 ? 8.970 5.564 -41.445 1.00 52.38 943 LEU A O 1
ATOM 7351 N N . TYR A 1 944 ? 7.502 7.228 -41.175 1.00 53.94 944 TYR A N 1
ATOM 7352 C CA . TYR A 1 944 ? 6.360 6.345 -40.988 1.00 53.94 944 TYR A CA 1
ATOM 7353 C C . TYR A 1 944 ? 5.885 5.695 -42.291 1.00 53.94 944 TYR A C 1
ATOM 7355 O O . TYR A 1 944 ? 5.618 4.500 -42.298 1.00 53.94 944 TYR A O 1
ATOM 7363 N N . ASP A 1 945 ? 5.827 6.432 -43.404 1.00 55.75 945 ASP A N 1
ATOM 7364 C CA . ASP A 1 945 ? 5.420 5.849 -44.691 1.00 55.75 945 ASP A CA 1
ATOM 7365 C C . ASP A 1 945 ? 6.349 4.687 -45.095 1.00 55.75 945 ASP A C 1
ATOM 7367 O O . ASP A 1 945 ? 5.896 3.664 -45.614 1.00 55.75 945 ASP A O 1
ATOM 7371 N N . THR A 1 946 ? 7.647 4.797 -44.789 1.00 56.91 946 THR A N 1
ATOM 7372 C CA . THR A 1 946 ? 8.616 3.713 -44.967 1.00 56.91 946 THR A CA 1
ATOM 7373 C C . THR A 1 946 ? 8.417 2.590 -43.949 1.00 56.91 946 THR A C 1
ATOM 7375 O O . THR A 1 946 ? 8.341 1.441 -44.373 1.00 56.91 946 THR A O 1
ATOM 7378 N N . LEU A 1 947 ? 8.258 2.863 -42.649 1.00 60.41 947 LEU A N 1
ATOM 7379 C CA . LEU A 1 947 ? 8.009 1.824 -41.631 1.00 60.41 947 LEU A CA 1
ATOM 7380 C C . LEU A 1 947 ? 6.674 1.067 -41.839 1.00 60.41 947 LEU A C 1
ATOM 7382 O O . LEU A 1 947 ? 6.640 -0.151 -41.683 1.00 60.41 947 LEU A O 1
ATOM 7386 N N . ASP A 1 948 ? 5.599 1.725 -42.278 1.00 58.56 948 ASP A N 1
ATOM 7387 C CA . ASP A 1 948 ? 4.301 1.121 -42.636 1.00 58.56 948 ASP A CA 1
ATOM 7388 C C . ASP A 1 948 ? 4.414 0.149 -43.817 1.00 58.56 948 ASP A C 1
ATOM 7390 O O . ASP A 1 948 ? 3.954 -0.994 -43.756 1.00 58.56 948 ASP A O 1
ATOM 7394 N N . LEU A 1 949 ? 5.089 0.576 -44.889 1.00 56.50 949 LEU A N 1
ATOM 7395 C CA . LEU A 1 949 ? 5.302 -0.228 -46.096 1.00 56.50 949 LEU A CA 1
ATOM 7396 C C . LEU A 1 949 ? 6.288 -1.387 -45.896 1.00 56.50 949 LEU A C 1
ATOM 7398 O O . LEU A 1 949 ? 6.180 -2.410 -46.581 1.00 56.50 949 LEU A O 1
ATOM 7402 N N . VAL A 1 950 ? 7.271 -1.211 -45.014 1.00 57.94 950 VAL A N 1
ATOM 7403 C CA . VAL A 1 950 ? 8.451 -2.080 -44.899 1.00 57.94 950 VAL A CA 1
ATOM 7404 C C . VAL A 1 950 ? 8.358 -2.981 -43.663 1.00 57.94 950 VAL A C 1
ATOM 7406 O O . VAL A 1 950 ? 8.658 -4.164 -43.771 1.00 57.94 950 VAL A O 1
ATOM 7409 N N . LEU A 1 951 ? 7.882 -2.481 -42.520 1.00 61.03 951 LEU A N 1
ATOM 7410 C CA . LEU A 1 951 ? 7.879 -3.198 -41.237 1.00 61.03 951 LEU A CA 1
ATOM 7411 C C . LEU A 1 951 ? 6.522 -3.807 -40.853 1.00 61.03 951 LEU A C 1
ATOM 7413 O O . LEU A 1 951 ? 6.481 -4.844 -40.199 1.00 61.03 951 LEU A O 1
ATOM 7417 N N . PHE A 1 952 ? 5.403 -3.197 -41.243 1.00 63.19 952 PHE A N 1
ATOM 7418 C CA . PHE A 1 952 ? 4.072 -3.694 -40.853 1.00 63.19 952 PHE A CA 1
ATOM 7419 C C . PHE A 1 952 ? 3.372 -4.496 -41.963 1.00 63.19 952 PHE A C 1
ATOM 7421 O O . PHE A 1 952 ? 2.477 -5.289 -41.684 1.00 63.19 952 PHE A O 1
ATOM 7428 N N . LYS A 1 953 ? 3.815 -4.356 -43.222 1.00 66.31 953 LYS A N 1
ATOM 7429 C CA . LYS A 1 953 ? 3.216 -5.021 -44.400 1.00 66.31 953 LYS A CA 1
ATOM 7430 C C . LYS A 1 953 ? 4.055 -6.147 -45.021 1.00 66.31 953 LYS A C 1
ATOM 7432 O O . LYS A 1 953 ? 3.556 -6.848 -45.898 1.00 66.31 953 LYS A O 1
ATOM 7437 N N . GLN A 1 954 ? 5.311 -6.332 -44.609 1.00 72.50 954 GLN A N 1
ATOM 7438 C CA . GLN A 1 954 ? 6.222 -7.360 -45.146 1.00 72.50 954 GLN A CA 1
ATOM 7439 C C . GLN A 1 954 ? 6.815 -8.211 -44.022 1.00 72.50 954 GLN A C 1
ATOM 7441 O O . GLN A 1 954 ? 6.952 -7.729 -42.904 1.00 72.50 954 GLN A O 1
ATOM 7446 N N . ALA A 1 955 ? 7.224 -9.449 -44.317 1.00 79.94 955 ALA A N 1
ATOM 7447 C CA . ALA A 1 955 ? 7.932 -10.297 -43.355 1.00 79.94 955 ALA A CA 1
ATOM 7448 C C . ALA A 1 955 ? 9.260 -9.650 -42.911 1.00 79.94 955 ALA A C 1
ATOM 7450 O O . ALA A 1 955 ? 10.055 -9.210 -43.751 1.00 79.94 955 ALA A O 1
ATOM 7451 N N . ASN A 1 956 ? 9.483 -9.574 -41.600 1.00 80.31 956 ASN A N 1
ATOM 7452 C CA . ASN A 1 956 ? 10.620 -8.893 -40.978 1.00 80.31 956 ASN A CA 1
ATOM 7453 C C . ASN A 1 956 ? 10.884 -9.430 -39.565 1.00 80.31 956 ASN A C 1
ATOM 7455 O O . ASN A 1 956 ? 10.038 -10.122 -39.000 1.00 80.31 956 ASN A O 1
ATOM 7459 N N . ASP A 1 957 ? 12.021 -9.061 -38.979 1.00 75.69 957 ASP A N 1
ATOM 7460 C CA . ASP A 1 957 ? 12.413 -9.430 -37.614 1.00 75.69 957 ASP A CA 1
ATOM 7461 C C . ASP A 1 957 ? 12.227 -8.293 -36.578 1.00 75.69 957 ASP A C 1
ATOM 7463 O O . ASP A 1 957 ? 12.871 -8.285 -35.532 1.00 75.69 957 ASP A O 1
ATOM 7467 N N . VAL A 1 958 ? 11.320 -7.340 -36.843 1.00 72.88 958 VAL A N 1
ATOM 7468 C CA . VAL A 1 958 ? 11.135 -6.028 -36.172 1.00 72.88 958 VAL A CA 1
ATOM 7469 C C . VAL A 1 958 ? 12.247 -5.012 -36.449 1.00 72.88 958 VAL A C 1
ATOM 7471 O O . VAL A 1 958 ? 11.980 -3.812 -36.442 1.00 72.88 958 VAL A O 1
ATOM 7474 N N . ALA A 1 959 ? 13.476 -5.437 -36.740 1.00 73.44 959 ALA A N 1
ATOM 7475 C CA . ALA A 1 959 ? 14.580 -4.527 -37.041 1.00 73.44 959 ALA A CA 1
ATOM 7476 C C . ALA A 1 959 ? 14.800 -4.363 -38.555 1.00 73.44 959 ALA A C 1
ATOM 7478 O O . ALA A 1 959 ? 15.105 -3.276 -39.036 1.00 73.44 959 ALA A O 1
ATOM 7479 N N . VAL A 1 960 ? 14.648 -5.435 -39.326 1.00 80.19 960 VAL A N 1
ATOM 7480 C CA . VAL A 1 960 ? 15.037 -5.511 -40.733 1.00 80.19 960 VAL A CA 1
ATOM 7481 C C . VAL A 1 960 ? 14.043 -6.384 -41.495 1.00 80.19 960 VAL A C 1
ATOM 7483 O O . VAL A 1 960 ? 13.556 -7.397 -40.999 1.00 80.19 960 VAL A O 1
ATOM 7486 N N . THR A 1 961 ? 13.738 -6.019 -42.740 1.00 84.94 961 THR A N 1
ATOM 7487 C CA . THR A 1 961 ? 12.902 -6.866 -43.604 1.00 84.94 961 THR A CA 1
ATOM 7488 C C . THR A 1 961 ? 13.633 -8.091 -44.100 1.00 84.94 961 THR A C 1
ATOM 7490 O O . THR A 1 961 ? 14.819 -8.023 -44.417 1.00 84.94 961 THR A O 1
ATOM 7493 N N . ASN A 1 962 ? 12.892 -9.177 -44.324 1.00 86.25 962 ASN A N 1
ATOM 7494 C CA . ASN A 1 962 ? 13.434 -10.374 -44.965 1.00 86.25 962 ASN A CA 1
ATOM 7495 C C . ASN A 1 962 ? 14.080 -10.044 -46.309 1.00 86.25 962 ASN A C 1
ATOM 7497 O O . ASN A 1 962 ? 15.139 -10.578 -46.617 1.00 86.25 962 ASN A O 1
ATOM 7501 N N . LYS A 1 963 ? 13.488 -9.116 -47.074 1.00 87.25 963 LYS A N 1
ATOM 7502 C CA . LYS A 1 963 ? 14.060 -8.633 -48.333 1.00 87.25 963 LYS A CA 1
ATOM 7503 C C . LYS A 1 963 ? 15.460 -8.046 -48.130 1.00 87.25 963 LYS A C 1
ATOM 7505 O O . LYS A 1 963 ? 16.385 -8.443 -48.828 1.00 87.25 963 LYS A O 1
ATOM 7510 N N . SER A 1 964 ? 15.629 -7.141 -47.167 1.00 88.62 964 SER A N 1
ATOM 7511 C CA . SER A 1 964 ? 16.948 -6.570 -46.883 1.00 88.62 964 SER A CA 1
ATOM 7512 C C . SER A 1 964 ? 17.924 -7.592 -46.297 1.00 88.62 964 SER A C 1
ATOM 7514 O O . SER A 1 964 ? 19.113 -7.541 -46.601 1.00 88.62 964 SER A O 1
ATOM 7516 N N . ILE A 1 965 ? 17.433 -8.556 -45.514 1.00 91.12 965 ILE A N 1
ATOM 7517 C CA . ILE A 1 965 ? 18.270 -9.616 -44.947 1.00 91.12 965 ILE A CA 1
ATOM 7518 C C . ILE A 1 965 ? 18.888 -10.486 -46.049 1.00 91.12 965 ILE A C 1
ATOM 7520 O O . ILE A 1 965 ? 20.079 -10.787 -45.988 1.00 91.12 965 ILE A O 1
ATOM 7524 N N . ILE A 1 966 ? 18.113 -10.869 -47.067 1.00 90.12 966 ILE A N 1
ATOM 7525 C CA . ILE A 1 966 ? 18.558 -11.820 -48.102 1.00 90.12 966 ILE A CA 1
ATOM 7526 C C . ILE A 1 966 ? 19.265 -11.169 -49.303 1.00 90.12 966 ILE A C 1
ATOM 7528 O O . ILE A 1 966 ? 19.972 -11.856 -50.040 1.00 90.12 966 ILE A O 1
ATOM 7532 N N . GLU A 1 967 ? 19.084 -9.866 -49.538 1.00 87.69 967 GLU A N 1
ATOM 7533 C CA . GLU A 1 967 ? 19.643 -9.171 -50.705 1.00 87.69 967 GLU A CA 1
ATOM 7534 C C . GLU A 1 967 ? 21.091 -8.691 -50.470 1.00 87.69 967 GLU A C 1
ATOM 7536 O O . GLU A 1 967 ? 21.330 -7.584 -49.999 1.00 87.69 967 GLU A O 1
ATOM 7541 N N . CYS A 1 968 ? 22.086 -9.486 -50.879 1.00 82.94 968 CYS A N 1
ATOM 7542 C CA . CYS A 1 968 ? 23.513 -9.103 -50.892 1.00 82.94 968 CYS A CA 1
ATOM 7543 C C . CYS A 1 968 ? 23.984 -8.561 -52.262 1.00 82.94 968 CYS A C 1
ATOM 7545 O O . CYS A 1 968 ? 25.064 -8.906 -52.738 1.00 82.94 968 CYS A O 1
ATOM 7547 N N . GLY A 1 969 ? 23.163 -7.756 -52.944 1.00 80.25 969 GLY A N 1
ATOM 7548 C CA . GLY A 1 969 ? 23.464 -7.275 -54.300 1.00 80.25 969 GLY A CA 1
ATOM 7549 C C . GLY A 1 969 ? 23.342 -8.354 -55.389 1.00 80.25 969 GLY A C 1
ATOM 7550 O O . GLY A 1 969 ? 22.604 -9.330 -55.244 1.00 80.25 969 GLY A O 1
ATOM 7551 N N . ASN A 1 970 ? 24.036 -8.177 -56.521 1.00 79.38 970 ASN A N 1
ATOM 7552 C CA . ASN A 1 970 ? 23.978 -9.129 -57.637 1.00 79.38 970 ASN A CA 1
ATOM 7553 C C . ASN A 1 970 ? 24.899 -10.341 -57.405 1.00 79.38 970 ASN A C 1
ATOM 7555 O O . ASN A 1 970 ? 26.030 -10.377 -57.882 1.00 79.38 970 ASN A O 1
ATOM 7559 N N . VAL A 1 971 ? 24.381 -11.360 -56.720 1.00 85.56 971 VAL A N 1
ATOM 7560 C CA . VAL A 1 971 ? 25.116 -12.595 -56.378 1.00 85.56 971 VAL A CA 1
ATOM 7561 C C . VAL A 1 971 ? 25.137 -13.650 -57.498 1.00 85.56 971 VAL A C 1
ATOM 7563 O O . VAL A 1 971 ? 25.572 -14.782 -57.291 1.00 85.56 971 VAL A O 1
ATOM 7566 N N . THR A 1 972 ? 24.633 -13.335 -58.698 1.00 81.31 972 THR A N 1
ATOM 7567 C CA . THR A 1 972 ? 24.485 -14.330 -59.784 1.00 81.31 972 THR A CA 1
ATOM 7568 C C . THR A 1 972 ? 25.816 -14.869 -60.305 1.00 81.31 972 THR A C 1
ATOM 7570 O O . THR A 1 972 ? 25.862 -16.009 -60.771 1.00 81.31 972 THR A O 1
ATOM 7573 N N . THR A 1 973 ? 26.881 -14.075 -60.192 1.00 82.44 973 THR A N 1
ATOM 7574 C CA . THR A 1 973 ? 28.248 -14.387 -60.627 1.00 82.44 973 THR A CA 1
ATOM 7575 C C . THR A 1 973 ? 29.108 -15.018 -59.533 1.00 82.44 973 THR A C 1
ATOM 7577 O O . THR A 1 973 ? 30.251 -15.379 -59.809 1.00 82.44 973 THR A O 1
ATOM 7580 N N . TRP A 1 974 ? 28.590 -15.167 -58.309 1.00 90.94 974 TRP A N 1
ATOM 7581 C CA . TRP A 1 974 ? 29.356 -15.720 -57.195 1.00 90.94 974 TRP A CA 1
ATOM 7582 C C . TRP A 1 974 ? 29.588 -17.217 -57.370 1.00 90.94 974 TRP A C 1
ATOM 7584 O O . TRP A 1 974 ? 28.666 -17.983 -57.671 1.00 90.94 974 TRP A O 1
ATOM 7594 N N . LYS A 1 975 ? 30.819 -17.653 -57.103 1.00 90.88 975 LYS A N 1
ATOM 7595 C CA . LYS A 1 975 ? 31.213 -19.064 -57.088 1.00 90.88 975 LYS A CA 1
ATOM 7596 C C . LYS A 1 975 ? 30.402 -19.864 -56.067 1.00 90.88 975 LYS A C 1
ATOM 7598 O O . LYS A 1 975 ? 30.027 -21.004 -56.335 1.00 90.88 975 LYS A O 1
ATOM 7603 N N . HIS A 1 976 ? 30.124 -19.263 -54.911 1.00 90.19 976 HIS A N 1
ATOM 7604 C CA . HIS A 1 976 ? 29.292 -19.832 -53.856 1.00 90.19 976 HIS A CA 1
ATOM 7605 C C . HIS A 1 976 ? 28.084 -18.922 -53.625 1.00 90.19 976 HIS A C 1
ATOM 7607 O O . HIS A 1 976 ? 28.188 -17.903 -52.948 1.00 90.19 976 HIS A O 1
ATOM 7613 N N . LYS A 1 977 ? 26.930 -19.281 -54.200 1.00 90.19 977 LYS A N 1
ATOM 7614 C CA . LYS A 1 977 ? 25.685 -18.539 -53.959 1.00 90.19 977 LYS A CA 1
ATOM 7615 C C . LYS A 1 977 ? 25.292 -18.631 -52.476 1.00 90.19 977 LYS A C 1
ATOM 7617 O O . LYS A 1 977 ? 25.435 -19.720 -51.913 1.00 90.19 977 LYS A O 1
ATOM 7622 N N . PRO A 1 978 ? 24.783 -17.546 -51.861 1.00 92.19 978 PRO A N 1
ATOM 7623 C CA . PRO A 1 978 ? 24.319 -17.588 -50.479 1.00 92.19 978 PRO A CA 1
ATOM 7624 C C . PRO A 1 978 ? 23.220 -18.634 -50.275 1.00 92.19 978 PRO A C 1
ATOM 7626 O O . PRO A 1 978 ? 22.278 -18.722 -51.064 1.00 92.19 978 PRO A O 1
ATOM 7629 N N . GLU A 1 979 ? 23.334 -19.411 -49.204 1.00 94.94 979 GLU A N 1
ATOM 7630 C CA . GLU A 1 979 ? 22.280 -20.308 -48.735 1.00 94.94 979 GLU A CA 1
ATOM 7631 C C . GLU A 1 979 ? 21.291 -19.509 -47.877 1.00 94.94 979 GLU A C 1
ATOM 7633 O O . GLU A 1 979 ? 21.708 -18.817 -46.948 1.00 94.94 979 GLU A O 1
ATOM 7638 N N . LEU A 1 980 ? 19.995 -19.582 -48.190 1.00 91.94 980 LEU A N 1
ATOM 7639 C CA . LEU A 1 980 ? 18.943 -18.845 -47.481 1.00 91.94 980 LEU A CA 1
ATOM 7640 C C . LEU A 1 980 ? 18.133 -19.788 -46.586 1.00 91.94 980 LEU A C 1
ATOM 7642 O O . LEU A 1 980 ? 17.658 -20.825 -47.053 1.00 91.94 980 LEU A O 1
ATOM 7646 N N . VAL A 1 981 ? 17.937 -19.396 -45.328 1.00 87.88 981 VAL A N 1
ATOM 7647 C CA . VAL A 1 981 ? 17.135 -20.108 -44.323 1.00 87.88 981 VAL A CA 1
ATOM 7648 C C . VAL A 1 981 ? 16.090 -19.141 -43.755 1.00 87.88 981 VAL A C 1
ATOM 7650 O O . VAL A 1 981 ? 16.435 -18.014 -43.398 1.00 87.88 981 VAL A O 1
ATOM 7653 N N . TYR A 1 982 ? 14.829 -19.577 -43.691 1.00 82.75 982 TYR A N 1
ATOM 7654 C CA . TYR A 1 982 ? 13.682 -18.801 -43.194 1.00 82.75 982 TYR A CA 1
ATOM 7655 C C . TYR A 1 982 ? 13.103 -19.398 -41.915 1.00 82.75 982 TYR A C 1
ATOM 7657 O O . TYR A 1 982 ? 13.159 -20.646 -41.789 1.00 82.75 982 TYR A O 1
#

Secondary structure (DSSP, 8-state):
-HHHHHHHHHHHHH-TT---EEEE-STTGGGTTS---------S-S---SSPPPGGGSTTBT-EETTEESEEEEE-TTT--EEEEE---SEEEEESS-TT----EEEETTEEEEHHHHHHHHHHHHTTT--BHHHHHHHHHHHHHHH-TT---EEEEETTS-GGGGGBBTTSSPBPPP-PEEEEEETTTEEEES--GGGT--TT-EEEETTTEEEEEEE--SSS-EEE---TT---TT--EEEEE---TTS-EEEEE-TT---TTHHHHHHHHHH-TTTTEEE-STT-SSEEEEEETTEEEEE-TT--S-SS--EE--SHHHHHHHHHHHHHHHHHHHHHH---B--SS--EEEEEEEE-STT---GGGEEEE-TT-SEEEEE-EE-TTSPEEPPEEEEEEEE-SSS-EEEEEEEE-TTS-EESSSB--EEEE-TT-EEE--EEETTEEESSEE----HHHHTTT-SEEEEEEEEEEESS----GGG-BPPPPPPPP-S------PPPP--PPPPTTPPPEEEEEEEEEEE-PPPPEEE-TT--EEETTEEEPP-SS-EEEEEEE-HHHHTSSTTPPPPTTTGGG-TTEEE--TTTTSS------EEEEEEEE-GGG-SSSS-EEEE-TT---TTEEEEEEETTTTEEEEEEEE-TTSEEEE---PPPBPPPTTTSS--TT-BEEEEEEEE-S--------SSEEEEEEE-TT--EEEE--HHHHHHHHHH-SEEEEEE--SSS-SHHHHGGGGPPPSS--GGGG-SEEEEEE---SSS-HHHHHHHHHHHHHHTT--TT---EEEEEEETHHHHHHHHHHHHSSGGGT-SEEEEES--TT-BS-S-HHHHHHHHHHHHHTT-TT-TTHHHHHHHHTT-SS---HHHHHTBTTTSTHHHHTS----SS-EEEE---GGGTSTTHHHHHHHHHHHHHHTT-HHHHHHHIIIIISS-B-SSSBHHHHH--S-GGG-SSPPEEE-